Protein AF-0000000067140348 (afdb_homodimer)

pLDDT: mean 85.99, std 14.95, range [24.89, 98.19]

Solvent-accessible surface area (backbone atoms only — not comparable to full-atom values): 74665 Å² total; per-residue (Å²): 133,86,85,74,81,84,78,78,76,74,77,70,88,72,78,87,73,77,83,67,80,64,58,64,62,75,74,78,85,54,62,58,69,61,52,50,52,51,22,55,74,68,73,39,66,45,74,39,81,92,55,43,88,52,59,74,32,42,38,88,56,75,63,64,74,72,50,63,72,73,65,40,65,45,42,55,73,78,66,26,96,68,45,37,39,75,68,85,53,57,85,66,89,37,56,26,61,35,74,56,60,30,41,24,49,45,14,33,52,54,32,35,68,79,35,62,71,57,34,40,64,26,45,56,73,95,58,46,70,68,67,89,52,29,44,62,47,60,37,36,36,34,55,94,89,39,77,42,58,36,61,34,38,50,61,39,56,18,38,80,87,59,43,62,47,39,46,38,38,78,48,80,38,45,43,47,65,34,52,48,50,50,35,50,16,55,68,34,42,14,46,49,37,45,41,63,79,50,40,68,58,40,42,27,24,60,61,60,32,47,74,44,79,44,49,30,76,73,47,61,92,59,47,66,58,51,52,51,49,36,66,67,62,75,36,37,36,33,32,31,30,47,84,56,72,76,40,80,44,93,57,29,45,50,31,40,36,36,27,16,51,77,45,72,47,78,44,67,37,86,92,42,76,45,52,32,37,27,36,30,31,31,60,29,38,67,41,49,66,49,66,48,10,61,84,31,71,61,48,73,46,35,41,58,56,34,33,42,67,66,47,45,65,62,85,49,9,48,35,38,31,38,51,66,54,49,28,68,63,28,45,33,39,39,38,35,22,77,56,83,47,80,86,44,90,67,70,89,58,62,31,25,37,35,66,44,82,48,62,24,37,59,90,58,25,17,13,11,24,82,90,56,18,83,82,32,37,53,40,20,52,40,31,40,34,37,37,46,77,64,78,78,47,77,82,63,81,56,60,43,63,32,38,41,35,44,31,57,53,50,52,36,57,40,43,71,80,37,76,63,55,39,31,34,56,43,35,31,75,51,66,76,88,59,63,80,53,60,56,62,66,55,61,70,50,66,73,72,47,72,47,70,53,76,75,68,61,65,41,66,45,58,60,48,69,49,81,42,74,41,55,62,41,44,31,37,39,36,51,30,36,48,56,47,54,48,66,38,43,31,39,40,35,39,36,27,63,37,66,48,44,29,49,40,62,54,85,65,53,71,46,70,60,43,81,49,67,79,73,54,68,60,48,63,52,48,55,54,47,51,58,52,30,70,78,39,58,55,38,43,40,68,54,48,31,51,52,64,50,61,53,75,58,62,92,44,78,86,59,87,67,71,64,49,64,64,56,28,15,38,51,42,33,56,52,22,38,71,68,75,70,38,37,39,60,70,42,44,50,55,48,49,56,49,49,56,52,50,49,51,41,47,60,67,39,26,76,81,67,74,72,41,26,42,65,71,34,43,54,51,33,43,48,70,70,40,48,89,70,56,69,68,56,52,50,48,45,26,58,47,50,24,49,98,83,34,33,27,38,61,60,38,46,49,56,50,50,51,47,51,50,52,55,48,47,33,46,64,26,56,29,84,79,78,52,34,35,76,35,42,54,68,42,48,49,44,64,62,67,53,66,133,88,79,77,85,78,77,79,74,77,76,70,88,70,79,84,75,77,84,67,78,64,56,63,62,75,74,77,85,56,61,59,71,61,51,50,52,49,23,54,74,66,73,40,66,45,75,41,80,91,55,43,87,51,60,75,33,42,41,88,55,74,63,65,75,72,49,63,72,74,65,40,64,44,41,54,73,79,67,27,96,68,46,36,40,75,69,85,53,58,84,67,90,37,57,26,61,37,72,55,60,29,42,23,49,46,14,34,52,54,30,36,67,77,36,63,71,57,35,41,63,27,45,57,73,95,60,47,70,68,67,89,51,29,44,62,47,62,35,36,36,33,56,93,88,40,79,41,59,36,64,36,39,52,60,39,55,17,36,80,89,60,44,62,47,40,48,38,38,76,49,80,38,45,43,47,65,35,53,48,51,49,35,51,15,53,68,36,42,13,46,50,36,45,42,64,78,48,40,69,56,41,41,27,25,58,63,59,32,49,72,44,76,43,49,30,76,74,48,60,92,59,48,66,59,51,52,51,49,37,66,69,61,73,35,36,35,34,32,30,28,47,83,54,74,77,41,79,44,93,55,29,45,52,29,41,35,34,27,16,50,77,48,72,48,80,43,66,37,85,91,42,75,46,51,33,37,25,37,30,31,32,61,30,40,68,41,50,66,50,66,48,10,62,83,30,71,61,49,73,46,35,40,58,56,36,31,41,67,67,48,45,65,62,83,49,9,48,34,40,31,39,50,68,54,48,27,70,63,28,45,34,39,39,38,36,22,74,57,83,48,81,86,43,90,68,69,89,59,62,30,25,38,33,66,45,80,49,62,25,37,59,91,58,25,17,13,10,25,82,90,56,18,82,82,32,36,55,40,20,52,38,30,40,34,36,37,47,78,64,79,78,47,76,80,64,80,55,60,44,64,32,39,42,35,42,32,57,53,50,54,36,56,40,44,72,79,38,76,64,55,39,31,32,55,44,35,31,76,48,67,74,89,59,64,83,51,59,56,62,67,55,60,69,50,67,76,74,48,73,49,70,54,78,75,68,61,65,40,66,45,59,58,46,69,48,81,43,73,41,54,64,40,44,31,36,39,36,51,30,36,48,54,47,53,47,66,38,42,31,38,42,35,40,38,27,63,37,65,49,44,31,51,40,62,54,85,65,52,71,45,69,61,43,80,49,68,80,73,53,68,61,48,62,52,48,54,53,47,51,57,52,31,70,77,38,59,54,36,40,40,68,54,49,30,52,50,64,50,60,52,76,55,62,92,43,78,87,59,87,66,70,65,49,62,66,56,30,16,39,51,43,34,56,52,21,38,72,67,76,71,37,36,40,63,71,43,45,51,56,48,49,55,49,48,56,51,49,49,52,41,48,58,65,39,26,76,81,67,74,73,41,27,43,64,70,33,43,53,52,32,43,49,70,71,41,48,88,69,56,68,65,56,53,50,48,45,26,58,46,52,23,49,99,85,34,33,28,40,60,60,39,48,49,56,51,51,53,47,52,49,53,54,49,46,33,48,65,25,56,28,83,80,79,51,34,36,74,36,42,54,68,42,47,49,44,64,62,68,52,65

Radius of gyration: 46.27 Å; Cα contacts (8 Å, |Δi|>4): 2686; chains: 2; bounding box: 93×160×133 Å

Foldseek 3Di:
DDPDPDDDPPPDPDDDPDPPFLDFDAADADDQVVQLVVLLVVVAADADPLQHQDVQQAHDDDLVVVDAPPKDWDFLVVQDVAAWADAPLPPDQWKAFASAQQLLQLQLVSLQNLPVVLVCQFAVDPDTCPPSHRQKGWGWWDDFHDIGIFMHGRTAIAHPVSHGRGMATNDRRYCNVRVSLSSVSSQQGHSNLSNDDHNQVNNCGSQVFDKDKAFLLPGDPCVVVLVVLLVLLSKWKKFAFACDDFDQDPQQDTHGGMKGFDDKDWFAFPVGIFIKTKIFRSNQFTEGNDDQFLPHPRLVRFALLLSLLPHFNDGGRMTMDTSVVVSVGTGIMMITDNAPCSVPPPFQAKKKKFKDKDKAAAPAAAQADPVANPLSLLRHWKKKKFADQDPPPVPPLFWWKKKKKKFWRASDSSNVVGFAFFKWKFKFADDPVCNPPLAGDHSVVPVVGATPPNDIGTDRHRMDMDMDTHHGHMMMMGIHTNHGRDITMMMMMMMTNDMWMFIGPPPRDTGDMDIDGSPPVSRVVVVVLVVVCVVPQWAALVVVQVCVQPPCPVVVPPARDHADSVLSQLLQLLQVSRPPRTDGSVSVSVLVVLLVVLVVLLVVLPPVPPQWDALVSQQSSCVVSSDDDDSVVSQVLLVVANDPRSIHHSSSSSSVVSLVVSVVSSFSRADDPVPGGDDDPSSVCSNVPRD/DPPDDPPPPPPDPDDDPDPPFLDFDAADADDQVVVLVVLLVVVAADADPLQHPDVQQAHDDPLVVVDAPPKDWDFLVVQDVAAWADDVQPPDQWKAFASAQQLLQLQLVSLQNLPVVLVCQFAVDPDTCPPSHRQKGWGWWDDFHDIGIFMHGRTAIAHPVSHGRGMATNDRRYCNVRVSLSSVSSQQGHSNLSNDDHNQVNNCGSQVFDKDKAFLLPGDPCVVVLVVLLVLLSKWKKFAFACDDFDQDPQQDTHRGMKGFDDKDWFAFPVGIFIKTKIFRSNQFTEGNDDQFLPHPRLVRFALLLSLLPHFNDGGRMTMDTSVVVSVGTGIMMITDNAPCSVPPPFQAKKKKFKDKDKAAAPAAAQADPVANVLSLLRHWKKKKFADQDPPPVPPLFWWKKKKKKFWRASDSRNVVGFAFFKWKFKFADDVVCVPPLAGDHSVVPVVGATPPNDIGTDRHRMDMDMDTHHGHMMMMGMHTNHGRDITMMMMMMMTNDMWMFIGPPPRDTGDMDIDGSPPVSRVVVVVLVVVCVVPQWAALVVVQVCVQPPCPVVVPPARDHADSVLSQLLQLLQVSRPPRTDGSVSVSVLVVLLVVLVVLLVVLPPVPPQWDALVSQQSSCVVSSDDDDSVVSQVLLVVANDPNSIHHSSSSSSVVSLVVSVVSSFSRADDPVPGGDDDPSSVCSNVPRD

Sequence (1382 aa):
MPLLPCLKKEKSPGSLGKNIFQKHSPPVQQNYQALLEMCLKNKQLFTDESFPADISSIGTGAILKKLPRNVQWKRPHALHRTPVFYAANRKQLDLCQGLVGNCWFLAALQALTFHQDILAAVVPQNQSFERKYAGIFHFRFWHFGEWVDVVVDDRLPVNEAGELVFVSSVYKNVFWGALLEKAYAKLYGSYEDLQIGQVSEALVDFTGGVNIRIKLPAAPPDLWDILTRATYSRSLMCCQTQLGTTKVLKNGLVAGHAYTVTGIRKVTCQYGPENLVRLRNPWGKIEWNGDWSDSSYKWELLSPKEKILLRKKKEDGEFWMSLQDFKIHFVDVVICKLTPDLVSQEDGKKWMYSLKNGRWVKGSTAGGSLGFSKGMFWMNPQYWLNILASEDSRRNLGSCSVVISLMQKHSSKHRNRAPHLFIGFSLYKVARQQEEINQKLPPAFFTRHQPVNKRQVFLDEREVTCDFHLEPGVYVIVPSTLEPHQESEFILRVFSRKHVLREMGGNSSFILSKEIVDRYEGKIWEDFFTKHFEKNPEINAVQLQRILNNVSWRHFQSFRLSFSLDACQSILALLDLNASGTLSIQEFRVLWKRLLFYLEVFQKRDTSRSGKLDLVELRAAVQETGISLSNEVCNLMAIRYGDPDLKISFESFMCFMLRVEIMGEAFRNLTQDGKGIYLQESEWMMMTLYSMPLLPCLKKEKSPGSLGKNIFQKHSPPVQQNYQALLEMCLKNKQLFTDESFPADISSIGTGAILKKLPRNVQWKRPHALHRTPVFYAANRKQLDLCQGLVGNCWFLAALQALTFHQDILAAVVPQNQSFERKYAGIFHFRFWHFGEWVDVVVDDRLPVNEAGELVFVSSVYKNVFWGALLEKAYAKLYGSYEDLQIGQVSEALVDFTGGVNIRIKLPAAPPDLWDILTRATYSRSLMCCQTQLGTTKVLKNGLVAGHAYTVTGIRKVTCQYGPENLVRLRNPWGKIEWNGDWSDSSYKWELLSPKEKILLRKKKEDGEFWMSLQDFKIHFVDVVICKLTPDLVSQEDGKKWMYSLKNGRWVKGSTAGGSLGFSKGMFWMNPQYWLNILASEDSRRNLGSCSVVISLMQKHSSKHRNRAPHLFIGFSLYKVARQQEEINQKLPPAFFTRHQPVNKRQVFLDEREVTCDFHLEPGVYVIVPSTLEPHQESEFILRVFSRKHVLREMGGNSSFILSKEIVDRYEGKIWEDFFTKHFEKNPEINAVQLQRILNNVSWRHFQSFRLSFSLDACQSILALLDLNASGTLSIQEFRVLWKRLLFYLEVFQKRDTSRSGKLDLVELRAAVQETGISLSNEVCNLMAIRYGDPDLKISFESFMCFMLRVEIMGEAFRNLTQDGKGIYLQESEWMMMTLYS

Nearest PDB structures (foldseek):
  3bow-assembly1_A  TM=6.659E-01  e=1.169E-64  Rattus norvegicus
  6bjd-assembly1_A  TM=9.639E-01  e=6.932E-36  Homo sapiens
  6bjd-assembly3_C  TM=9.529E-01  e=1.539E-35  Homo sapiens
  1mdw-assembly1_A  TM=9.127E-01  e=1.913E-32  Rattus norvegicus
  1alv-assembly1_B  TM=9.022E-01  e=1.873E-11  Sus scrofa

Secondary structure (DSSP, 8-state):
-------------------------PPP---HHHHHHHHHHHT-----TTS-SSHHHH-SSTHHHHSPTT-EEE-HHHH-SS-BS--TT--S--EE--SS--HHHHHHHHHHTT-HHHHHHHS-SS--SSTT--SEEEEEEEETTEEEEEEEES-EEE-TTS-BSSSEESSTTB-HHHHHHHHHHHHHSSSGGGSS--HHHHHHHHH--EEEEEESTT--TTHHHHHHHHHHTT-EEEEEE-SSS--B-TTSPBTT-EEEEEEEEEEEETTEEEEEEEEE-TTS-----STTSTT-GGGGGS-HHHHHHH---S-SSEEEEEHHHHHHHEEEEEEEESSSTTSSS-TT--EEEEEEEEEE-TTTT----TTTSTT-GGGS--EEEEEPPPTT-SS--S-EEEEEEEEEPPSSSSGGGSPPPPEEEEEEEE-GGGTT--SPPPHHHHHH---SSSS---BSSSEEEEEEEE-SEEEEEEEEESSTT--EEEEEEEEESSEEEEESSS--PEEPEEEE----HHHHHHHHHHHHHHH-SEE-HHHHHHHHHHS--TT-TT------HHHHHHHHHHH-TT-SSSEEHHHHHHHHHHHHHHHHHHHHH-TT-SSSB-HHHHHHHHHHHT----HHHHHHHHHHHS-TTS-B-HHHHHHHHHHHHHHHHHHHHH-SSSSEEEEEHHHHHHHHH--/-------------------------PPP---HHHHHHHHHHHT-----TTS-SSHHHH-SSTHHHHSPTT-EEE-HHHH-SS-BS--TT--S--EE--SS--HHHHHHHHHHTT-HHHHHHHS-SS--SSTT--SEEEEEEEETTEEEEEEEES-EEE-TTS-BSSSEESSTTB-HHHHHHHHHHHHHSSSGGGSS--HHHHHHHHH--EEEEEESTT--TTHHHHHHHHHHTT-EEEEEEPSSS--B-TTS-BTT-EEEEEEEEEEEETTEEEEEEEEE-TTS-----STTSTT-GGGGGS-HHHHHHH---S-SSEEEEEHHHHHHHEEEEEEEESSGGGSSS-TT--EEEEEEEEEE-TTTT----TTTSTT-GGGS--EEEEEPPPTT-SS--S-EEEEEEEEEPPSSSSGGGSPPPPEEEEEEEE-GGGTT--SPPPHHHHHH---SSSS---BSSSEEEEEEEE-SEEEEEEEEESSTT--EEEEEEEEESSEEEEESSS--PEEPEEEE----HHHHHHHHHHHHHHH-SEE-HHHHHHHHHHS--TTSTT------HHHHHHHHHHH-TT-SSSEEHHHHHHHHHHHHHHHHHHHHH-TT-SSEE-HHHHHHHHHHHT----HHHHHHHHHHHS-TTS-EEHHHHHHHHHHHHHHHHHHHHH-SSSSEEEEEHHHHHHHHH--

InterPro domains:
  IPR000169 Cysteine peptidase, cysteine active site [PS00139] (97-108)
  IPR001300 Peptidase C2, calpain, catalytic domain [PF00648] (46-337)
  IPR001300 Peptidase C2, calpain, catalytic domain [PS50203] (45-339)
  IPR001300 Peptidase C2, calpain, catalytic domain [SM00230] (27-347)
  IPR001300 Peptidase C2, calpain, catalytic domain [cd00044] (35-337)
  IPR002048 EF-hand domain [PS50222] (563-598)
  IPR002048 EF-hand domain [PS50222] (600-628)
  IPR002048 EF-hand domain [SM00054] (567-595)
  IPR002048 EF-hand domain [SM00054] (597-625)
  IPR011992 EF-hand domain pair [SSF47473] (519-688)
  IPR018247 EF-Hand 1, calcium-binding site [PS00018] (576-588)
  IPR018247 EF-Hand 1, calcium-binding site [PS00018] (606-618)
  IPR022682 Peptidase C2, calpain, large subunit, domain III [PF01067] (357-495)
  IPR022683 Peptidase C2, calpain, domain III [SM00720] (350-503)
  IPR022684 Peptidase C2, calpain family [PR00704] (30-53)
  IPR022684 Peptidase C2, calpain family [PR00704] (73-95)
  IPR022684 Peptidase C2, calpain family [PR00704] (97-113)
  IPR022684 Peptidase C2, calpain family [PR00704] (133-158)
  IPR022684 Peptidase C2, calpain family [PR00704] (164-187)
  IPR022684 Peptidase C2, calpain family [PR00704] (189-216)

Structure (mmCIF, N/CA/C/O backbone):
data_AF-0000000067140348-model_v1
#
loop_
_entity.id
_entity.type
_entity.pdbx_description
1 polymer 'Calpain 14'
#
loop_
_atom_site.group_PDB
_atom_site.id
_atom_site.type_symbol
_atom_site.label_atom_id
_atom_site.label_alt_id
_atom_site.label_comp_id
_atom_site.label_asym_id
_atom_site.label_entity_id
_atom_site.label_seq_id
_atom_site.pdbx_PDB_ins_code
_atom_site.Cartn_x
_atom_site.Cartn_y
_atom_site.Cartn_z
_atom_site.occupancy
_atom_site.B_iso_or_equiv
_atom_site.auth_seq_id
_atom_site.auth_comp_id
_atom_site.auth_asym_id
_atom_site.auth_atom_id
_atom_site.pdbx_PDB_model_num
ATOM 1 N N . MET A 1 1 ? 10.102 -58.719 -93.062 1 25.94 1 MET A N 1
ATOM 2 C CA . MET A 1 1 ? 10.148 -59.938 -92.312 1 25.94 1 MET A CA 1
ATOM 3 C C . MET A 1 1 ? 9.719 -59.719 -90.875 1 25.94 1 MET A C 1
ATOM 5 O O . MET A 1 1 ? 10.258 -58.844 -90.188 1 25.94 1 MET A O 1
ATOM 9 N N . PRO A 1 2 ? 8.445 -60.062 -90.375 1 24.89 2 PRO A N 1
ATOM 10 C CA . PRO A 1 2 ? 7.508 -59.469 -89.438 1 24.89 2 PRO A CA 1
ATOM 11 C C . PRO A 1 2 ? 7.863 -59.781 -88 1 24.89 2 PRO A C 1
ATOM 13 O O . PRO A 1 2 ? 8.172 -60.906 -87.625 1 24.89 2 PRO A O 1
ATOM 16 N N . LEU A 1 3 ? 8.773 -58.844 -87.25 1 27.91 3 LEU A N 1
ATOM 17 C CA . LEU A 1 3 ? 9.336 -58.719 -85.875 1 27.91 3 LEU A CA 1
ATOM 18 C C . LEU A 1 3 ? 8.273 -58.969 -84.875 1 27.91 3 LEU A C 1
ATOM 20 O O . LEU A 1 3 ? 7.305 -58.219 -84.75 1 27.91 3 LEU A O 1
ATOM 24 N N . LEU A 1 4 ? 7.902 -60.281 -84.625 1 26.81 4 LEU A N 1
ATOM 25 C CA . LEU A 1 4 ? 6.805 -60.938 -83.938 1 26.81 4 LEU A CA 1
ATOM 26 C C . LEU A 1 4 ? 6.754 -60.5 -82.5 1 26.81 4 LEU A C 1
ATOM 28 O O . LEU A 1 4 ? 7.777 -60.5 -81.812 1 26.81 4 LEU A O 1
ATOM 32 N N . PRO A 1 5 ? 5.691 -59.781 -82 1 27.97 5 PRO A N 1
ATOM 33 C CA . PRO A 1 5 ? 5.43 -59 -80.75 1 27.97 5 PRO A CA 1
ATOM 34 C C . PRO A 1 5 ? 5.461 -59.844 -79.5 1 27.97 5 PRO A C 1
ATOM 36 O O . PRO A 1 5 ? 4.961 -60.969 -79.5 1 27.97 5 PRO A O 1
ATOM 39 N N . CYS A 1 6 ? 6.594 -59.906 -78.688 1 28.23 6 CYS A N 1
ATOM 40 C CA . CYS A 1 6 ? 6.949 -60.625 -77.438 1 28.23 6 CYS A CA 1
ATOM 41 C C . CYS A 1 6 ? 5.793 -60.656 -76.5 1 28.23 6 CYS A C 1
ATOM 43 O O . CYS A 1 6 ? 5.297 -59.594 -76.062 1 28.23 6 CYS A O 1
ATOM 45 N N . LEU A 1 7 ? 5.059 -61.656 -76.375 1 25.17 7 LEU A N 1
ATOM 46 C CA . LEU A 1 7 ? 3.82 -62.031 -75.688 1 25.17 7 LEU A CA 1
ATOM 47 C C . LEU A 1 7 ? 3.889 -61.75 -74.188 1 25.17 7 LEU A C 1
ATOM 49 O O . LEU A 1 7 ? 4.941 -61.906 -73.562 1 25.17 7 LEU A O 1
ATOM 53 N N . LYS A 1 8 ? 2.875 -61.062 -73.688 1 28.11 8 LYS A N 1
ATOM 54 C CA . LYS A 1 8 ? 2.234 -60.594 -72.5 1 28.11 8 LYS A CA 1
ATOM 55 C C . LYS A 1 8 ? 2.023 -61.719 -71.5 1 28.11 8 LYS A C 1
ATOM 57 O O . LYS A 1 8 ? 1.026 -62.438 -71.562 1 28.11 8 LYS A O 1
ATOM 62 N N . LYS A 1 9 ? 2.998 -62.656 -71.375 1 31.58 9 LYS A N 1
ATOM 63 C CA . LYS A 1 9 ? 2.551 -63.656 -70.375 1 31.58 9 LYS A CA 1
ATOM 64 C C . LYS A 1 9 ? 2.02 -63 -69.125 1 31.58 9 LYS A C 1
ATOM 66 O O . LYS A 1 9 ? 2.656 -62.094 -68.562 1 31.58 9 LYS A O 1
ATOM 71 N N . GLU A 1 10 ? 0.791 -63.094 -68.812 1 27.92 10 GLU A N 1
ATOM 72 C CA . GLU A 1 10 ? -0.116 -62.688 -67.75 1 27.92 10 GLU A CA 1
ATOM 73 C C . GLU A 1 10 ? 0.35 -63.219 -66.375 1 27.92 10 GLU A C 1
ATOM 75 O O . GLU A 1 10 ? 0.501 -64.438 -66.25 1 27.92 10 GLU A O 1
ATOM 80 N N . LYS A 1 11 ? 1.282 -62.625 -65.625 1 28.2 11 LYS A N 1
ATOM 81 C CA . LYS A 1 11 ? 1.887 -63.094 -64.438 1 28.2 11 LYS A CA 1
ATOM 82 C C . LYS A 1 11 ? 0.828 -63.625 -63.469 1 28.2 11 LYS A C 1
ATOM 84 O O . LYS A 1 11 ? -0.273 -63.094 -63.375 1 28.2 11 LYS A O 1
ATOM 89 N N . SER A 1 12 ? 0.719 -64.938 -63.281 1 28.41 12 SER A N 1
ATOM 90 C CA . SER A 1 12 ? -0.136 -65.625 -62.344 1 28.41 12 SER A CA 1
ATOM 91 C C . SER A 1 12 ? -0.205 -64.875 -61 1 28.41 12 SER A C 1
ATOM 93 O O . SER A 1 12 ? 0.75 -64.25 -60.625 1 28.41 12 SER A O 1
ATOM 95 N N . PRO A 1 13 ? -1.405 -64.688 -60.406 1 30.11 13 PRO A N 1
ATOM 96 C CA . PRO A 1 13 ? -1.658 -63.812 -59.281 1 30.11 13 PRO A CA 1
ATOM 97 C C . PRO A 1 13 ? -0.792 -64.188 -58.062 1 30.11 13 PRO A C 1
ATOM 99 O O . PRO A 1 13 ? -0.712 -65.312 -57.656 1 30.11 13 PRO A O 1
ATOM 102 N N . GLY A 1 14 ? 0.452 -63.719 -57.844 1 26.2 14 GLY A N 1
ATOM 103 C CA . GLY A 1 14 ? 1.538 -63.969 -56.938 1 26.2 14 GLY A CA 1
ATOM 104 C C . GLY A 1 14 ? 1.06 -64.312 -55.531 1 26.2 14 GLY A C 1
ATOM 105 O O . GLY A 1 14 ? -0.088 -64 -55.188 1 26.2 14 GLY A O 1
ATOM 106 N N . SER A 1 15 ? 1.829 -65.125 -54.781 1 28.7 15 SER A N 1
ATOM 107 C CA . SER A 1 15 ? 1.7 -65.75 -53.469 1 28.7 15 SER A CA 1
ATOM 108 C C . SER A 1 15 ? 1.115 -64.812 -52.438 1 28.7 15 SER A C 1
ATOM 110 O O . SER A 1 15 ? 1.296 -63.594 -52.531 1 28.7 15 SER A O 1
ATOM 112 N N . LEU A 1 16 ? 0.128 -65.25 -51.625 1 32.75 16 LEU A N 1
ATOM 113 C CA . LEU A 1 16 ? -0.583 -64.688 -50.469 1 32.75 16 LEU A CA 1
ATOM 114 C C . LEU A 1 16 ? 0.371 -63.906 -49.562 1 32.75 16 LEU A C 1
ATOM 116 O O . LEU A 1 16 ? 1.391 -64.438 -49.125 1 32.75 16 LEU A O 1
ATOM 120 N N . GLY A 1 17 ? 0.625 -62.688 -49.688 1 31.5 17 GLY A N 1
ATOM 121 C CA . GLY A 1 17 ? 1.444 -61.719 -49 1 31.5 17 GLY A CA 1
ATOM 122 C C . GLY A 1 17 ? 1.536 -61.938 -47.531 1 31.5 17 GLY A C 1
ATOM 123 O O . GLY A 1 17 ? 0.519 -62.156 -46.844 1 31.5 17 GLY A O 1
ATOM 124 N N . LYS A 1 18 ? 2.613 -62.531 -46.969 1 39.62 18 LYS A N 1
ATOM 125 C CA . LYS A 1 18 ? 3.053 -62.719 -45.594 1 39.62 18 LYS A CA 1
ATOM 126 C C . LYS A 1 18 ? 2.619 -61.531 -44.75 1 39.62 18 LYS A C 1
ATOM 128 O O . LYS A 1 18 ? 2.914 -60.375 -45.062 1 39.62 18 LYS A O 1
ATOM 133 N N . ASN A 1 19 ? 1.483 -61.5 -44.094 1 41.62 19 ASN A N 1
ATOM 134 C CA . ASN A 1 19 ? 0.934 -60.594 -43.094 1 41.62 19 ASN A CA 1
ATOM 135 C C . ASN A 1 19 ? 2.012 -60.094 -42.125 1 41.62 19 ASN A C 1
ATOM 137 O O . ASN A 1 19 ? 2.422 -60.844 -41.219 1 41.62 19 ASN A O 1
ATOM 141 N N . ILE A 1 20 ? 3.051 -59.406 -42.531 1 48.69 20 ILE A N 1
ATOM 142 C CA . ILE A 1 20 ? 4.156 -58.875 -41.75 1 48.69 20 ILE A CA 1
ATOM 143 C C . ILE A 1 20 ? 3.613 -58.031 -40.625 1 48.69 20 ILE A C 1
ATOM 145 O O . ILE A 1 20 ? 2.838 -57.094 -40.844 1 48.69 20 ILE A O 1
ATOM 149 N N . PHE A 1 21 ? 3.666 -58.594 -39.438 1 60.53 21 PHE A N 1
ATOM 150 C CA . PHE A 1 21 ? 3.383 -57.844 -38.188 1 60.53 21 PHE A CA 1
ATOM 151 C C . PHE A 1 21 ? 3.977 -56.438 -38.25 1 60.53 21 PHE A C 1
ATOM 153 O O . PHE A 1 21 ? 5.172 -56.281 -38.531 1 60.53 21 PHE A O 1
ATOM 160 N N . GLN A 1 22 ? 3.096 -55.438 -38.438 1 61.47 22 GLN A N 1
ATOM 161 C CA . GLN A 1 22 ? 3.574 -54.062 -38.438 1 61.47 22 GLN A CA 1
ATOM 162 C C . GLN A 1 22 ? 4.141 -53.688 -37.062 1 61.47 22 GLN A C 1
ATOM 164 O O . GLN A 1 22 ? 3.391 -53.562 -36.094 1 61.47 22 GLN A O 1
ATOM 169 N N . LYS A 1 23 ? 5.422 -53.688 -37 1 70.56 23 LYS A N 1
ATOM 170 C CA . LYS A 1 23 ? 6.109 -53.375 -35.75 1 70.56 23 LYS A CA 1
ATOM 171 C C . LYS A 1 23 ? 6.113 -51.875 -35.5 1 70.56 23 LYS A C 1
ATOM 173 O O . LYS A 1 23 ? 6.082 -51.062 -36.438 1 70.56 23 LYS A O 1
ATOM 178 N N . HIS A 1 24 ? 6.059 -51.531 -34.219 1 74.69 24 HIS A N 1
ATOM 179 C CA . HIS A 1 24 ? 6.219 -50.156 -33.781 1 74.69 24 HIS A CA 1
ATOM 180 C C . HIS A 1 24 ? 7.539 -49.562 -34.25 1 74.69 24 HIS A C 1
ATOM 182 O O . HIS A 1 24 ? 8.57 -50.25 -34.25 1 74.69 24 HIS A O 1
ATOM 188 N N . SER A 1 25 ? 7.449 -48.438 -34.969 1 69.88 25 SER A N 1
ATOM 189 C CA . SER A 1 25 ? 8.648 -47.75 -35.438 1 69.88 25 SER A CA 1
ATOM 190 C C . SER A 1 25 ? 9.336 -46.969 -34.344 1 69.88 25 SER A C 1
ATOM 192 O O . SER A 1 25 ? 8.781 -46 -33.844 1 69.88 25 SER A O 1
ATOM 194 N N . PRO A 1 26 ? 10.508 -47.5 -33.906 1 76.38 26 PRO A N 1
ATOM 195 C CA . PRO A 1 26 ? 11.188 -46.75 -32.844 1 76.38 26 PRO A CA 1
ATOM 196 C C . PRO A 1 26 ? 11.641 -45.344 -33.312 1 76.38 26 PRO A C 1
ATOM 198 O O . PRO A 1 26 ? 11.883 -45.156 -34.5 1 76.38 26 PRO A O 1
ATOM 201 N N . PRO A 1 27 ? 11.656 -44.469 -32.375 1 77.69 27 PRO A N 1
ATOM 202 C CA . PRO A 1 27 ? 12.102 -43.125 -32.75 1 77.69 27 PRO A CA 1
ATOM 203 C C . PRO A 1 27 ? 13.57 -43.094 -33.188 1 77.69 27 PRO A C 1
ATOM 205 O O . PRO A 1 27 ? 14.352 -43.969 -32.812 1 77.69 27 PRO A O 1
ATOM 208 N N . VAL A 1 28 ? 13.852 -42.156 -34.062 1 77.38 28 VAL A N 1
ATOM 209 C CA . VAL A 1 28 ? 15.219 -41.969 -34.531 1 77.38 28 VAL A CA 1
ATOM 210 C C . VAL A 1 28 ? 16.125 -41.594 -33.375 1 77.38 28 VAL A C 1
ATOM 212 O O . VAL A 1 28 ? 15.812 -40.688 -32.594 1 77.38 28 VAL A O 1
ATOM 215 N N . GLN A 1 29 ? 17.156 -42.375 -33.219 1 82.69 29 GLN A N 1
ATOM 216 C CA . GLN A 1 29 ? 18.078 -42.094 -32.125 1 82.69 29 GLN A CA 1
ATOM 217 C C . GLN A 1 29 ? 19.219 -41.188 -32.562 1 82.69 29 GLN A C 1
ATOM 219 O O . GLN A 1 29 ? 19.969 -41.5 -33.469 1 82.69 29 GLN A O 1
ATOM 224 N N . GLN A 1 30 ? 19.156 -39.969 -32.094 1 90.62 30 GLN A N 1
ATOM 225 C CA . GLN A 1 30 ? 20.203 -38.969 -32.281 1 90.62 30 GLN A CA 1
ATOM 226 C C . GLN A 1 30 ? 20.891 -38.625 -30.969 1 90.62 30 GLN A C 1
ATOM 228 O O . GLN A 1 30 ? 20.219 -38.375 -29.953 1 90.62 30 GLN A O 1
ATOM 233 N N . ASN A 1 31 ? 22.219 -38.75 -31 1 93.44 31 ASN A N 1
ATOM 234 C CA . ASN A 1 31 ? 22.969 -38.406 -29.812 1 93.44 31 ASN A CA 1
ATOM 235 C C . ASN A 1 31 ? 23.219 -36.906 -29.734 1 93.44 31 ASN A C 1
ATOM 237 O O . ASN A 1 31 ? 24.109 -36.375 -30.406 1 93.44 31 ASN A O 1
ATOM 241 N N . TYR A 1 32 ? 22.594 -36.25 -28.891 1 95.44 32 TYR A N 1
ATOM 242 C CA . TYR A 1 32 ? 22.625 -34.812 -28.766 1 95.44 32 TYR A CA 1
ATOM 243 C C . TYR A 1 32 ? 24.047 -34.312 -28.531 1 95.44 32 TYR A C 1
ATOM 245 O O . TYR A 1 32 ? 24.516 -33.375 -29.219 1 95.44 32 TYR A O 1
ATOM 253 N N . GLN A 1 33 ? 24.734 -34.906 -27.531 1 94.19 33 GLN A N 1
ATOM 254 C CA . GLN A 1 33 ? 26.062 -34.438 -27.156 1 94.19 33 GLN A CA 1
ATOM 255 C C . GLN A 1 33 ? 27.047 -34.562 -28.312 1 94.19 33 GLN A C 1
ATOM 257 O O . GLN A 1 33 ? 27.844 -33.656 -28.562 1 94.19 33 GLN A O 1
ATOM 262 N N . ALA A 1 34 ? 26.953 -35.594 -28.969 1 95.38 34 ALA A N 1
ATOM 263 C CA . ALA A 1 34 ? 27.828 -35.812 -30.109 1 95.38 34 ALA A CA 1
ATOM 264 C C . ALA A 1 34 ? 27.547 -34.812 -31.234 1 95.38 34 ALA A C 1
ATOM 266 O O . ALA A 1 34 ? 28.469 -34.281 -31.844 1 95.38 34 ALA A O 1
ATOM 267 N N . LEU A 1 35 ? 26.328 -34.688 -31.484 1 96.06 35 LEU A N 1
ATOM 268 C CA . LEU A 1 35 ? 25.938 -33.781 -32.562 1 96.06 35 LEU A CA 1
ATOM 269 C C . LEU A 1 35 ? 26.312 -32.344 -32.188 1 96.06 35 LEU A C 1
ATOM 271 O O . LEU A 1 35 ? 26.75 -31.578 -33.062 1 96.06 35 LEU A O 1
ATOM 275 N N . LEU A 1 36 ? 26.094 -31.938 -30.984 1 95.88 36 LEU A N 1
ATOM 276 C CA . LEU A 1 36 ? 26.453 -30.594 -30.531 1 95.88 36 LEU A CA 1
ATOM 277 C C . LEU A 1 36 ? 27.938 -30.328 -30.703 1 95.88 36 LEU A C 1
ATOM 279 O O . LEU A 1 36 ? 28.328 -29.297 -31.25 1 95.88 36 LEU A O 1
ATOM 283 N N . GLU A 1 37 ? 28.719 -31.266 -30.25 1 95.5 37 GLU A N 1
ATOM 284 C CA . GLU A 1 37 ? 30.172 -31.109 -30.359 1 95.5 37 GLU A CA 1
ATOM 285 C C . GLU A 1 37 ? 30.609 -31.031 -31.812 1 95.5 37 GLU A C 1
ATOM 287 O O . GLU A 1 37 ? 31.5 -30.25 -32.156 1 95.5 37 GLU A O 1
ATOM 292 N N . MET A 1 38 ? 30.094 -31.844 -32.562 1 96.88 38 MET A N 1
ATOM 293 C CA . MET A 1 38 ? 30.406 -31.844 -34 1 96.88 38 MET A CA 1
ATOM 294 C C . MET A 1 38 ? 30.062 -30.5 -34.625 1 96.88 38 MET A C 1
ATOM 296 O O . MET A 1 38 ? 30.859 -29.953 -35.406 1 96.88 38 MET A O 1
ATOM 300 N N . CYS A 1 39 ? 28.875 -30 -34.344 1 96.81 39 CYS A N 1
ATOM 301 C CA . CYS A 1 39 ? 28.453 -28.734 -34.906 1 96.81 39 CYS A CA 1
ATOM 302 C C . CYS A 1 39 ? 29.344 -27.594 -34.406 1 96.81 39 CYS A C 1
ATOM 304 O O . CYS A 1 39 ? 29.672 -26.703 -35.188 1 96.81 39 CYS A O 1
ATOM 306 N N . LEU A 1 40 ? 29.719 -27.625 -33.156 1 95.88 40 LEU A N 1
ATOM 307 C CA . LEU A 1 40 ? 30.578 -26.594 -32.594 1 95.88 40 LEU A CA 1
ATOM 308 C C . LEU A 1 40 ? 31.969 -26.641 -33.219 1 95.88 40 LEU A C 1
ATOM 310 O O . LEU A 1 40 ? 32.531 -25.594 -33.562 1 95.88 40 LEU A O 1
ATOM 314 N N . LYS A 1 41 ? 32.469 -27.781 -33.344 1 96 41 LYS A N 1
ATOM 315 C CA . LYS A 1 41 ? 33.781 -27.953 -33.969 1 96 41 LYS A CA 1
ATOM 316 C C . LYS A 1 41 ? 33.781 -27.469 -35.406 1 96 41 LYS A C 1
ATOM 318 O O . LYS A 1 41 ? 34.719 -26.812 -35.844 1 96 41 LYS A O 1
ATOM 323 N N . ASN A 1 42 ? 32.781 -27.766 -36.156 1 96.31 42 ASN A N 1
ATOM 324 C CA . ASN A 1 42 ? 32.656 -27.422 -37.562 1 96.31 42 ASN A CA 1
ATOM 325 C C . ASN A 1 42 ? 32.125 -26 -37.75 1 96.31 42 ASN A C 1
ATOM 327 O O . ASN A 1 42 ? 32.031 -25.516 -38.875 1 96.31 42 ASN A O 1
ATOM 331 N N . LYS A 1 43 ? 31.688 -25.312 -36.719 1 94.38 43 LYS A N 1
ATOM 332 C CA . LYS A 1 43 ? 31.125 -23.953 -36.75 1 94.38 43 LYS A CA 1
ATOM 333 C C . LYS A 1 43 ? 29.922 -23.875 -37.688 1 94.38 43 LYS A C 1
ATOM 335 O O . LYS A 1 43 ? 29.859 -22.984 -38.531 1 94.38 43 LYS A O 1
ATOM 340 N N . GLN A 1 44 ? 29.172 -24.906 -37.625 1 95.44 44 GLN A N 1
ATOM 341 C CA . GLN A 1 44 ? 27.938 -24.984 -38.438 1 95.44 44 GLN A CA 1
ATOM 342 C C . GLN A 1 44 ? 26.734 -25.219 -37.531 1 95.44 44 GLN A C 1
ATOM 344 O O . GLN A 1 44 ? 26.812 -25.953 -36.562 1 95.44 44 GLN A O 1
ATOM 349 N N . LEU A 1 45 ? 25.641 -24.625 -37.969 1 97.31 45 LEU A N 1
ATOM 350 C CA . LEU A 1 45 ? 24.406 -24.828 -37.219 1 97.31 45 LEU A CA 1
ATOM 351 C C . LEU A 1 45 ? 23.75 -26.156 -37.594 1 97.31 45 LEU A C 1
ATOM 353 O O . LEU A 1 45 ? 23.797 -26.562 -38.75 1 97.31 45 LEU A O 1
ATOM 357 N N . PHE A 1 46 ? 23.188 -26.75 -36.688 1 97.81 46 PHE A N 1
ATOM 358 C CA . PHE A 1 46 ? 22.594 -28.062 -36.844 1 97.81 46 PHE A CA 1
ATOM 359 C C . PHE A 1 46 ? 21.344 -27.984 -37.719 1 97.81 46 PHE A C 1
ATOM 361 O O . PHE A 1 46 ? 20.547 -27.062 -37.594 1 97.81 46 PHE A O 1
ATOM 368 N N . THR A 1 47 ? 21.203 -28.859 -38.625 1 96.88 47 THR A N 1
ATOM 369 C CA . THR A 1 47 ? 20.016 -29.062 -39.406 1 96.88 47 THR A CA 1
ATOM 370 C C . THR A 1 47 ? 19.484 -30.5 -39.25 1 96.88 47 THR A C 1
ATOM 372 O O . THR A 1 47 ? 20.203 -31.453 -39.5 1 96.88 47 THR A O 1
ATOM 375 N N . ASP A 1 48 ? 18.25 -30.641 -38.844 1 96.69 48 ASP A N 1
ATOM 376 C CA . ASP A 1 48 ? 17.672 -31.953 -38.562 1 96.69 48 ASP A CA 1
ATOM 377 C C . ASP A 1 48 ? 17.125 -32.594 -39.844 1 96.69 48 ASP A C 1
ATOM 379 O O . ASP A 1 48 ? 16.031 -32.281 -40.281 1 96.69 48 ASP A O 1
ATOM 383 N N . GLU A 1 49 ? 17.75 -33.562 -40.281 1 94.19 49 GLU A N 1
ATOM 384 C CA . GLU A 1 49 ? 17.344 -34.25 -41.5 1 94.19 49 GLU A CA 1
ATOM 385 C C . GLU A 1 49 ? 16.172 -35.188 -41.25 1 94.19 49 GLU A C 1
ATOM 387 O O . GLU A 1 49 ? 15.43 -35.531 -42.188 1 94.19 49 GLU A O 1
ATOM 392 N N . SER A 1 50 ? 16.031 -35.562 -40.031 1 94.31 50 SER A N 1
ATOM 393 C CA . SER A 1 50 ? 14.953 -36.5 -39.688 1 94.31 50 SER A CA 1
ATOM 394 C C . SER A 1 50 ? 13.625 -35.75 -39.5 1 94.31 50 SER A C 1
ATOM 396 O O . SER A 1 50 ? 12.57 -36.406 -39.5 1 94.31 50 SER A O 1
ATOM 398 N N . PHE A 1 51 ? 13.641 -34.5 -39.438 1 96.75 51 PHE A N 1
ATOM 399 C CA . PHE A 1 51 ? 12.477 -33.625 -39.344 1 96.75 51 PHE A CA 1
ATOM 400 C C . PHE A 1 51 ? 12.727 -32.312 -40.062 1 96.75 51 PHE A C 1
ATOM 402 O O . PHE A 1 51 ? 12.898 -31.266 -39.438 1 96.75 51 PHE A O 1
ATOM 409 N N . PRO A 1 52 ? 12.664 -32.406 -41.312 1 96.44 52 PRO A N 1
ATOM 410 C CA . PRO A 1 52 ? 13.086 -31.266 -42.125 1 96.44 52 PRO A CA 1
ATOM 411 C C . PRO A 1 52 ? 12.188 -30.047 -41.969 1 96.44 52 PRO A C 1
ATOM 413 O O . PRO A 1 52 ? 10.977 -30.188 -41.719 1 96.44 52 PRO A O 1
ATOM 416 N N . ALA A 1 53 ? 12.766 -28.875 -42.094 1 96.44 53 ALA A N 1
ATOM 417 C CA . ALA A 1 53 ? 12.047 -27.609 -41.969 1 96.44 53 ALA A CA 1
ATOM 418 C C . ALA A 1 53 ? 11.258 -27.297 -43.25 1 96.44 53 ALA A C 1
ATOM 420 O O . ALA A 1 53 ? 11.516 -26.281 -43.906 1 96.44 53 ALA A O 1
ATOM 421 N N . ASP A 1 54 ? 10.352 -28.094 -43.531 1 94.19 54 ASP A N 1
ATOM 422 C CA . ASP A 1 54 ? 9.492 -27.875 -44.688 1 94.19 54 ASP A CA 1
ATOM 423 C C . ASP A 1 54 ? 8.086 -28.422 -44.438 1 94.19 54 ASP A C 1
ATOM 425 O O . ASP A 1 54 ? 7.738 -28.75 -43.312 1 94.19 54 ASP A O 1
ATOM 429 N N . ILE A 1 55 ? 7.258 -28.578 -45.406 1 94 55 ILE A N 1
ATOM 430 C CA . ILE A 1 55 ? 5.832 -28.859 -45.312 1 94 55 ILE A CA 1
ATOM 431 C C . ILE A 1 55 ? 5.629 -30.312 -44.844 1 94 55 ILE A C 1
ATOM 433 O O . ILE A 1 55 ? 4.617 -30.625 -44.219 1 94 55 ILE A O 1
ATOM 437 N N . SER A 1 56 ? 6.566 -31.141 -45.125 1 93.81 56 SER A N 1
ATOM 438 C CA . SER A 1 56 ? 6.449 -32.531 -44.719 1 93.81 56 SER A CA 1
ATOM 439 C C . SER A 1 56 ? 6.426 -32.688 -43.219 1 93.81 56 SER A C 1
ATOM 441 O O . SER A 1 56 ? 5.809 -33.625 -42.688 1 93.81 56 SER A O 1
ATOM 443 N N . SER A 1 57 ? 7.105 -31.844 -42.531 1 96.38 57 SER A N 1
ATOM 444 C CA . SER A 1 57 ? 7.141 -31.875 -41.094 1 96.38 57 SER A CA 1
ATOM 445 C C . SER A 1 57 ? 5.887 -31.25 -40.5 1 96.38 57 SER A C 1
ATOM 447 O O . SER A 1 57 ? 5.566 -31.469 -39.312 1 96.38 57 SER A O 1
ATOM 449 N N . ILE A 1 58 ? 5.207 -30.438 -41.25 1 95.75 58 ILE A N 1
ATOM 450 C CA . ILE A 1 58 ? 3.957 -29.828 -40.812 1 95.75 58 ILE A CA 1
ATOM 451 C C . ILE A 1 58 ? 2.814 -30.828 -40.969 1 95.75 58 ILE A C 1
ATOM 453 O O . ILE A 1 58 ? 2.057 -31.078 -40.031 1 95.75 58 ILE A O 1
ATOM 457 N N . GLY A 1 59 ? 2.652 -31.359 -42.062 1 93.25 59 GLY A N 1
ATOM 458 C CA . GLY A 1 59 ? 1.631 -32.344 -42.344 1 93.25 59 GLY A CA 1
ATOM 459 C C . GLY A 1 59 ? 1.296 -32.5 -43.812 1 93.25 59 GLY A C 1
ATOM 460 O O . GLY A 1 59 ? 1.88 -31.812 -44.656 1 93.25 59 GLY A O 1
ATOM 461 N N . THR A 1 60 ? 0.45 -33.406 -44.125 1 89.56 60 THR A N 1
ATOM 462 C CA . THR A 1 60 ? 0.023 -33.625 -45.5 1 89.56 60 THR A CA 1
ATOM 463 C C . THR A 1 60 ? -1.494 -33.531 -45.625 1 89.56 60 THR A C 1
ATOM 465 O O . THR A 1 60 ? -2.049 -33.688 -46.719 1 89.56 60 THR A O 1
ATOM 468 N N . GLY A 1 61 ? -2.066 -33.219 -44.625 1 87.94 61 GLY A N 1
ATOM 469 C CA . GLY A 1 61 ? -3.52 -33.281 -44.625 1 87.94 61 GLY A CA 1
ATOM 470 C C . GLY A 1 61 ? -4.164 -31.906 -44.531 1 87.94 61 GLY A C 1
ATOM 471 O O . GLY A 1 61 ? -3.73 -30.969 -45.219 1 87.94 61 GLY A O 1
ATOM 472 N N . ALA A 1 62 ? -5.227 -31.781 -43.844 1 87.25 62 ALA A N 1
ATOM 473 C CA . ALA A 1 62 ? -6.125 -30.625 -43.812 1 87.25 62 ALA A CA 1
ATOM 474 C C . ALA A 1 62 ? -5.434 -29.406 -43.219 1 87.25 62 ALA A C 1
ATOM 476 O O . ALA A 1 62 ? -5.816 -28.266 -43.469 1 87.25 62 ALA A O 1
ATOM 477 N N . ILE A 1 63 ? -4.398 -29.625 -42.438 1 91.06 63 ILE A N 1
ATOM 478 C CA . ILE A 1 63 ? -3.727 -28.531 -41.75 1 91.06 63 ILE A CA 1
ATOM 479 C C . ILE A 1 63 ? -3.092 -27.594 -42.781 1 91.06 63 ILE A C 1
ATOM 481 O O . ILE A 1 63 ? -2.945 -26.391 -42.531 1 91.06 63 ILE A O 1
ATOM 485 N N . LEU A 1 64 ? -2.721 -28.109 -43.906 1 91 64 LEU A N 1
ATOM 486 C CA . LEU A 1 64 ? -2.061 -27.328 -44.938 1 91 64 LEU A CA 1
ATOM 487 C C . LEU A 1 64 ? -2.992 -26.25 -45.5 1 91 64 LEU A C 1
ATOM 489 O O . LEU A 1 64 ? -2.535 -25.188 -45.938 1 91 64 LEU A O 1
ATOM 493 N N . LYS A 1 65 ? -4.262 -26.5 -45.406 1 90.56 65 LYS A N 1
ATOM 494 C CA . LYS A 1 65 ? -5.246 -25.531 -45.906 1 90.56 65 LYS A CA 1
ATOM 495 C C . LYS A 1 65 ? -5.387 -24.359 -44.938 1 90.56 65 LYS A C 1
ATOM 497 O O . LYS A 1 65 ? -5.777 -23.266 -45.312 1 90.56 65 LYS A O 1
ATOM 502 N N . LYS A 1 66 ? -5.047 -24.578 -43.75 1 90.81 66 LYS A N 1
ATOM 503 C CA . LYS A 1 66 ? -5.215 -23.562 -42.719 1 90.81 66 LYS A CA 1
ATOM 504 C C . LYS A 1 66 ? -3.938 -22.734 -42.531 1 90.81 66 LYS A C 1
ATOM 506 O O . LYS A 1 66 ? -3.943 -21.703 -41.844 1 90.81 66 LYS A O 1
ATOM 511 N N . LEU A 1 67 ? -2.896 -23.172 -43.156 1 92.56 67 LEU A N 1
ATOM 512 C CA . LEU A 1 67 ? -1.605 -22.5 -43 1 92.56 67 LEU A CA 1
ATOM 513 C C . LEU A 1 67 ? -1.617 -21.125 -43.656 1 92.56 67 LEU A C 1
ATOM 515 O O . LEU A 1 67 ? -2.221 -20.922 -44.688 1 92.56 67 LEU A O 1
ATOM 519 N N . PRO A 1 68 ? -0.973 -20.234 -42.969 1 91.69 68 PRO A N 1
ATOM 520 C CA . PRO A 1 68 ? -0.798 -18.938 -43.625 1 91.69 68 PRO A CA 1
ATOM 521 C C . PRO A 1 68 ? 0.03 -19.031 -44.906 1 91.69 68 PRO A C 1
ATOM 523 O O . PRO A 1 68 ? 0.752 -20.016 -45.125 1 91.69 68 PRO A O 1
ATOM 526 N N . ARG A 1 69 ? -0.121 -17.953 -45.688 1 88.31 69 ARG A N 1
ATOM 527 C CA . ARG A 1 69 ? 0.617 -17.922 -46.938 1 88.31 69 ARG A CA 1
ATOM 528 C C . ARG A 1 69 ? 2.113 -17.766 -46.688 1 88.31 69 ARG A C 1
ATOM 530 O O . ARG A 1 69 ? 2.52 -17.031 -45.781 1 88.31 69 ARG A O 1
ATOM 537 N N . ASN A 1 70 ? 2.934 -18.484 -47.406 1 89.56 70 ASN A N 1
ATOM 538 C CA . ASN A 1 70 ? 4.387 -18.344 -47.406 1 89.56 70 ASN A CA 1
ATOM 539 C C . ASN A 1 70 ? 4.992 -18.609 -46.031 1 89.56 70 ASN A C 1
ATOM 541 O O . ASN A 1 70 ? 5.73 -17.781 -45.5 1 89.56 70 ASN A O 1
ATOM 545 N N . VAL A 1 71 ? 4.672 -19.734 -45.406 1 94.19 71 VAL A N 1
ATOM 546 C CA . VAL A 1 71 ? 5.273 -20.141 -44.125 1 94.19 71 VAL A CA 1
ATOM 547 C C . VAL A 1 71 ? 6.777 -20.328 -44.312 1 94.19 71 VAL A C 1
ATOM 549 O O . VAL A 1 71 ? 7.219 -20.984 -45.25 1 94.19 71 VAL A O 1
ATOM 552 N N . GLN A 1 72 ? 7.508 -19.625 -43.5 1 95.94 72 GLN A N 1
ATOM 553 C CA . GLN A 1 72 ? 8.961 -19.75 -43.5 1 95.94 72 GLN A CA 1
ATOM 554 C C . GLN A 1 72 ? 9.461 -20.375 -42.219 1 95.94 72 GLN A C 1
ATOM 556 O O . GLN A 1 72 ? 8.727 -20.438 -41.219 1 95.94 72 GLN A O 1
ATOM 561 N N . TRP A 1 73 ? 10.594 -20.969 -42.281 1 97.44 73 TRP A N 1
ATOM 562 C CA . TRP A 1 73 ? 11.234 -21.531 -41.094 1 97.44 73 TRP A CA 1
ATOM 563 C C . TRP A 1 73 ? 12.414 -20.656 -40.656 1 97.44 73 TRP A C 1
ATOM 565 O O . TRP A 1 73 ? 13.367 -20.469 -41.406 1 97.44 73 TRP A O 1
ATOM 575 N N . LYS A 1 74 ? 12.32 -20.141 -39.469 1 97.5 74 LYS A N 1
ATOM 576 C CA . LYS A 1 74 ? 13.344 -19.219 -39 1 97.5 74 LYS A CA 1
ATOM 577 C C . LYS A 1 74 ? 13.867 -19.625 -37.625 1 97.5 74 LYS A C 1
ATOM 579 O O . LYS A 1 74 ? 13.156 -20.281 -36.844 1 97.5 74 LYS A O 1
ATOM 584 N N . ARG A 1 75 ? 15.094 -19.312 -37.375 1 97.56 75 ARG A N 1
ATOM 585 C CA . ARG A 1 75 ? 15.703 -19.547 -36.062 1 97.56 75 ARG A CA 1
ATOM 586 C C . ARG A 1 75 ? 15.375 -18.406 -35.125 1 97.56 75 ARG A C 1
ATOM 588 O O . ARG A 1 75 ? 15.117 -17.281 -35.531 1 97.56 75 ARG A O 1
ATOM 595 N N . PRO A 1 76 ? 15.375 -18.625 -33.781 1 96.56 76 PRO A N 1
ATOM 596 C CA . PRO A 1 76 ? 14.992 -17.625 -32.781 1 96.56 76 PRO A CA 1
ATOM 597 C C . PRO A 1 76 ? 15.781 -16.328 -32.906 1 96.56 76 PRO A C 1
ATOM 599 O O . PRO A 1 76 ? 15.242 -15.242 -32.688 1 96.56 76 PRO A O 1
ATOM 602 N N . HIS A 1 77 ? 17.047 -16.375 -33.312 1 96.12 77 HIS A N 1
ATOM 603 C CA . HIS A 1 77 ? 17.859 -15.18 -33.438 1 96.12 77 HIS A CA 1
ATOM 604 C C . HIS A 1 77 ? 17.344 -14.281 -34.562 1 96.12 77 HIS A C 1
ATOM 606 O O . HIS A 1 77 ? 17.609 -13.078 -34.562 1 96.12 77 HIS A O 1
ATOM 612 N N . ALA A 1 78 ? 16.656 -14.789 -35.438 1 95.88 78 ALA A N 1
ATOM 613 C CA . ALA A 1 78 ? 16.047 -14.023 -36.531 1 95.88 78 ALA A CA 1
ATOM 614 C C . ALA A 1 78 ? 14.711 -13.422 -36.094 1 95.88 78 ALA A C 1
ATOM 616 O O . ALA A 1 78 ? 14.195 -12.508 -36.719 1 95.88 78 ALA A O 1
ATOM 617 N N . LEU A 1 79 ? 14.195 -13.898 -35.062 1 95.31 79 LEU A N 1
ATOM 618 C CA . LEU A 1 79 ? 12.859 -13.5 -34.625 1 95.31 79 LEU A CA 1
ATOM 619 C C . LEU A 1 79 ? 12.938 -12.469 -33.5 1 95.31 79 LEU A C 1
ATOM 621 O O . LEU A 1 79 ? 11.992 -11.703 -33.281 1 95.31 79 LEU A O 1
ATOM 625 N N . HIS A 1 80 ? 13.93 -12.547 -32.688 1 94.06 80 HIS A N 1
ATOM 626 C CA . HIS A 1 80 ? 14.102 -11.633 -31.562 1 94.06 80 HIS A CA 1
ATOM 627 C C . HIS A 1 80 ? 15.578 -11.297 -31.359 1 94.06 80 HIS A C 1
ATOM 629 O O . HIS A 1 80 ? 16.453 -12.133 -31.594 1 94.06 80 HIS A O 1
ATOM 635 N N . ARG A 1 81 ? 15.82 -10.102 -30.781 1 92.75 81 ARG A N 1
ATOM 636 C CA . ARG A 1 81 ? 17.188 -9.633 -30.578 1 92.75 81 ARG A CA 1
ATOM 637 C C . ARG A 1 81 ? 17.859 -10.398 -29.453 1 92.75 81 ARG A C 1
ATOM 639 O O . ARG A 1 81 ? 19.062 -10.695 -29.516 1 92.75 81 ARG A O 1
ATOM 646 N N . THR A 1 82 ? 17.047 -10.805 -28.453 1 92.44 82 THR A N 1
ATOM 647 C CA . THR A 1 82 ? 17.578 -11.523 -27.312 1 92.44 82 THR A CA 1
ATOM 648 C C . THR A 1 82 ? 16.719 -12.75 -26.984 1 92.44 82 THR A C 1
ATOM 650 O O . THR A 1 82 ? 16.031 -12.789 -25.969 1 92.44 82 THR A O 1
ATOM 653 N N . PRO A 1 83 ? 16.859 -13.734 -27.859 1 93.31 83 PRO A N 1
ATOM 654 C CA . PRO A 1 83 ? 16.078 -14.938 -27.594 1 93.31 83 PRO A CA 1
ATOM 655 C C . PRO A 1 83 ? 16.562 -15.68 -26.344 1 93.31 83 PRO A C 1
ATOM 657 O O . PRO A 1 83 ? 17.766 -15.734 -26.078 1 93.31 83 PRO A O 1
ATOM 660 N N . VAL A 1 84 ? 15.602 -16.156 -25.609 1 90.69 84 VAL A N 1
ATOM 661 C CA . VAL A 1 84 ? 15.875 -16.922 -24.406 1 90.69 84 VAL A CA 1
ATOM 662 C C . VAL A 1 84 ? 15.203 -18.281 -24.5 1 90.69 84 VAL A C 1
ATOM 664 O O . VAL A 1 84 ? 14.078 -18.406 -24.984 1 90.69 84 VAL A O 1
ATOM 667 N N . PHE A 1 85 ? 15.961 -19.266 -24.078 1 91.44 85 PHE A N 1
ATOM 668 C CA . PHE A 1 85 ? 15.398 -20.609 -24.094 1 91.44 85 PHE A CA 1
ATOM 669 C C . PHE A 1 85 ? 14.359 -20.766 -22.984 1 91.44 85 PHE A C 1
ATOM 671 O O . PHE A 1 85 ? 13.18 -20.984 -23.266 1 91.44 85 PHE A O 1
ATOM 678 N N . TYR A 1 86 ? 14.805 -20.609 -21.766 1 83.12 86 TYR A N 1
ATOM 679 C CA . TYR A 1 86 ? 13.938 -20.75 -20.594 1 83.12 86 TYR A CA 1
ATOM 680 C C . TYR A 1 86 ? 14.227 -19.672 -19.562 1 83.12 86 TYR A C 1
ATOM 682 O O . TYR A 1 86 ? 15.383 -19.312 -19.344 1 83.12 86 TYR A O 1
ATOM 690 N N . ALA A 1 87 ? 13.078 -19.031 -19.141 1 70.69 87 ALA A N 1
ATOM 691 C CA . ALA A 1 87 ? 13.25 -18.016 -18.109 1 70.69 87 ALA A CA 1
ATOM 692 C C . ALA A 1 87 ? 12.727 -18.5 -16.766 1 70.69 87 ALA A C 1
ATOM 694 O O . ALA A 1 87 ? 11.539 -18.781 -16.609 1 70.69 87 ALA A O 1
ATOM 695 N N . ALA A 1 88 ? 13.586 -18.875 -15.859 1 58.38 88 ALA A N 1
ATOM 696 C CA . ALA A 1 88 ? 13.234 -19.422 -14.555 1 58.38 88 ALA A CA 1
ATOM 697 C C . ALA A 1 88 ? 12.242 -18.531 -13.828 1 58.38 88 ALA A C 1
ATOM 699 O O . ALA A 1 88 ? 11.359 -19.016 -13.117 1 58.38 88 ALA A O 1
ATOM 700 N N . ASN A 1 89 ? 12.523 -17.25 -13.766 1 52.81 89 ASN A N 1
ATOM 701 C CA . ASN A 1 89 ? 11.867 -16.359 -12.805 1 52.81 89 ASN A CA 1
ATOM 702 C C . ASN A 1 89 ? 10.492 -15.914 -13.297 1 52.81 89 ASN A C 1
ATOM 704 O O . ASN A 1 89 ? 9.852 -15.062 -12.672 1 52.81 89 ASN A O 1
ATOM 708 N N . ARG A 1 90 ? 10.141 -16.438 -14.445 1 50.88 90 ARG A N 1
ATOM 709 C CA . ARG A 1 90 ? 8.898 -15.844 -14.922 1 50.88 90 ARG A CA 1
ATOM 710 C C . ARG A 1 90 ? 7.707 -16.75 -14.594 1 50.88 90 ARG A C 1
ATOM 712 O O . ARG A 1 90 ? 7.676 -17.906 -15 1 50.88 90 ARG A O 1
ATOM 719 N N . LYS A 1 91 ? 7.199 -16.656 -13.312 1 52.16 91 LYS A N 1
ATOM 720 C CA . LYS A 1 91 ? 6.082 -17.422 -12.75 1 52.16 91 LYS A CA 1
ATOM 721 C C . LYS A 1 91 ? 4.914 -17.469 -13.734 1 52.16 91 LYS A C 1
ATOM 723 O O . LYS A 1 91 ? 3.967 -18.234 -13.539 1 52.16 91 LYS A O 1
ATOM 728 N N . GLN A 1 92 ? 4.812 -16.578 -14.781 1 53.47 92 GLN A N 1
ATOM 729 C CA . GLN A 1 92 ? 3.52 -16.5 -15.453 1 53.47 92 GLN A CA 1
ATOM 730 C C . GLN A 1 92 ? 3.449 -17.484 -16.625 1 53.47 92 GLN A C 1
ATOM 732 O O . GLN A 1 92 ? 4.465 -17.781 -17.25 1 53.47 92 GLN A O 1
ATOM 737 N N . LEU A 1 93 ? 2.254 -18.375 -16.562 1 58.41 93 LEU A N 1
ATOM 738 C CA . LEU A 1 93 ? 1.734 -19.266 -17.594 1 58.41 93 LEU A CA 1
ATOM 739 C C . LEU A 1 93 ? 1.817 -18.625 -18.969 1 58.41 93 LEU A C 1
ATOM 741 O O . LEU A 1 93 ? 1.075 -17.688 -19.266 1 58.41 93 LEU A O 1
ATOM 745 N N . ASP A 1 94 ? 2.93 -18.906 -19.797 1 73.31 94 ASP A N 1
ATOM 746 C CA . ASP A 1 94 ? 3.32 -18.031 -20.891 1 73.31 94 ASP A CA 1
ATOM 747 C C . ASP A 1 94 ? 3.061 -18.688 -22.234 1 73.31 94 ASP A C 1
ATOM 749 O O . ASP A 1 94 ? 3.387 -18.125 -23.281 1 73.31 94 ASP A O 1
ATOM 753 N N . LEU A 1 95 ? 2.232 -19.953 -22.156 1 81.19 95 LEU A N 1
ATOM 754 C CA . LEU A 1 95 ? 2.168 -20.594 -23.453 1 81.19 95 LEU A CA 1
ATOM 755 C C . LEU A 1 95 ? 0.798 -20.391 -24.094 1 81.19 95 LEU A C 1
ATOM 757 O O . LEU A 1 95 ? -0.225 -20.438 -23.406 1 81.19 95 LEU A O 1
ATOM 761 N N . CYS A 1 96 ? 0.806 -20.203 -25.375 1 83.62 96 CYS A N 1
ATOM 762 C CA . CYS A 1 96 ? -0.417 -20 -26.141 1 83.62 96 CYS A CA 1
ATOM 763 C C . CYS A 1 96 ? -0.494 -20.969 -27.328 1 83.62 96 CYS A C 1
ATOM 765 O O . CYS A 1 96 ? 0.476 -21.125 -28.062 1 83.62 96 CYS A O 1
ATOM 767 N N . GLN A 1 97 ? -1.619 -21.5 -27.438 1 82.5 97 GLN A N 1
ATOM 768 C CA . GLN A 1 97 ? -1.849 -22.453 -28.531 1 82.5 97 GLN A CA 1
ATOM 769 C C . GLN A 1 97 ? -1.818 -21.734 -29.875 1 82.5 97 GLN A C 1
ATOM 771 O O . GLN A 1 97 ? -2.273 -20.594 -30 1 82.5 97 GLN A O 1
ATOM 776 N N . GLY A 1 98 ? -1.26 -22.359 -30.828 1 87.19 98 GLY A N 1
ATOM 777 C CA . GLY A 1 98 ? -1.246 -21.859 -32.188 1 87.19 98 GLY A CA 1
ATOM 778 C C . GLY A 1 98 ? -2.289 -22.516 -33.062 1 87.19 98 GLY A C 1
ATOM 779 O O . GLY A 1 98 ? -3.404 -22.781 -32.625 1 87.19 98 GLY A O 1
ATOM 780 N N . LEU A 1 99 ? -1.908 -22.734 -34.281 1 88.75 99 LEU A N 1
ATOM 781 C CA . LEU A 1 99 ? -2.834 -23.203 -35.312 1 88.75 99 LEU A CA 1
ATOM 782 C C . LEU A 1 99 ? -3.182 -24.672 -35.094 1 88.75 99 LEU A C 1
ATOM 784 O O . LEU A 1 99 ? -4.266 -25.125 -35.5 1 88.75 99 LEU A O 1
ATOM 788 N N . VAL A 1 100 ? -2.258 -25.438 -34.531 1 88.88 100 VAL A N 1
ATOM 789 C CA . VAL A 1 100 ? -2.492 -26.875 -34.312 1 88.88 100 VAL A CA 1
ATOM 790 C C . VAL A 1 100 ? -3.49 -27.062 -33.156 1 88.88 100 VAL A C 1
ATOM 792 O O . VAL A 1 100 ? -3.34 -26.469 -32.094 1 88.88 100 VAL A O 1
ATOM 795 N N . GLY A 1 101 ? -4.586 -27.781 -33.438 1 87.25 101 GLY A N 1
ATOM 796 C CA . GLY A 1 101 ? -5.57 -28.078 -32.406 1 87.25 101 GLY A CA 1
ATOM 797 C C . GLY A 1 101 ? -5.094 -29.094 -31.375 1 87.25 101 GLY A C 1
ATOM 798 O O . GLY A 1 101 ? -5.676 -30.172 -31.25 1 87.25 101 GLY A O 1
ATOM 799 N N . ASN A 1 102 ? -4.066 -28.766 -30.641 1 92.06 102 ASN A N 1
ATOM 800 C CA . ASN A 1 102 ? -3.506 -29.688 -29.672 1 92.06 102 ASN A CA 1
ATOM 801 C C . ASN A 1 102 ? -3.605 -29.156 -28.25 1 92.06 102 ASN A C 1
ATOM 803 O O . ASN A 1 102 ? -2.637 -29.203 -27.484 1 92.06 102 ASN A O 1
ATOM 807 N N . CYS A 1 103 ? -4.785 -28.672 -27.875 1 93.12 103 CYS A N 1
ATOM 808 C CA . CYS A 1 103 ? -5.035 -28.141 -26.531 1 93.12 103 CYS A CA 1
ATOM 809 C C . CYS A 1 103 ? -4.73 -29.188 -25.469 1 93.12 103 CYS A C 1
ATOM 811 O O . CYS A 1 103 ? -4.34 -28.859 -24.359 1 93.12 103 CYS A O 1
ATOM 813 N N . TRP A 1 104 ? -4.91 -30.469 -25.828 1 94.06 104 TRP A N 1
ATOM 814 C CA . TRP A 1 104 ? -4.602 -31.547 -24.891 1 94.06 104 TRP A CA 1
ATOM 815 C C . TRP A 1 104 ? -3.117 -31.547 -24.531 1 94.06 104 TRP A C 1
ATOM 817 O O . TRP A 1 104 ? -2.754 -31.703 -23.375 1 94.06 104 TRP A O 1
ATOM 827 N N . PHE A 1 105 ? -2.363 -31.328 -25.516 1 94.88 105 PHE A N 1
ATOM 828 C CA . PHE A 1 105 ? -0.917 -31.281 -25.344 1 94.88 105 PHE A CA 1
ATOM 829 C C . PHE A 1 105 ? -0.519 -30.047 -24.531 1 94.88 105 PHE A C 1
ATOM 831 O O . PHE A 1 105 ? 0.28 -30.125 -23.609 1 94.88 105 PHE A O 1
ATOM 838 N N . LEU A 1 106 ? -1.052 -28.953 -24.844 1 94.56 106 LEU A N 1
ATOM 839 C CA . LEU A 1 106 ? -0.686 -27.703 -24.203 1 94.56 106 LEU A CA 1
ATOM 840 C C . LEU A 1 106 ? -1.149 -27.688 -22.75 1 94.56 106 LEU A C 1
ATOM 842 O O . LEU A 1 106 ? -0.483 -27.109 -21.875 1 94.56 106 LEU A O 1
ATOM 846 N N . ALA A 1 107 ? -2.32 -28.188 -22.484 1 94.75 107 ALA A N 1
ATOM 847 C CA . ALA A 1 107 ? -2.799 -28.266 -21.109 1 94.75 107 ALA A CA 1
ATOM 848 C C . ALA A 1 107 ? -1.851 -29.094 -20.25 1 94.75 107 ALA A C 1
ATOM 850 O O . ALA A 1 107 ? -1.541 -28.719 -19.109 1 94.75 107 ALA A O 1
ATOM 851 N N . ALA A 1 108 ? -1.418 -30.156 -20.797 1 95.06 108 ALA A N 1
ATOM 852 C CA . ALA A 1 108 ? -0.471 -31.016 -20.078 1 95.06 108 ALA A CA 1
ATOM 853 C C . ALA A 1 108 ? 0.862 -30.297 -19.875 1 95.06 108 ALA A C 1
ATOM 855 O O . ALA A 1 108 ? 1.477 -30.406 -18.812 1 95.06 108 ALA A O 1
ATOM 856 N N . LEU A 1 109 ? 1.256 -29.656 -20.906 1 93.06 109 LEU A N 1
ATOM 857 C CA . LEU A 1 109 ? 2.514 -28.922 -20.828 1 93.06 109 LEU A CA 1
ATOM 858 C C . LEU A 1 109 ? 2.449 -27.844 -19.766 1 93.06 109 LEU A C 1
ATOM 860 O O . LEU A 1 109 ? 3.414 -27.641 -19.016 1 93.06 109 LEU A O 1
ATOM 864 N N . GLN A 1 110 ? 1.402 -27.219 -19.719 1 91.25 110 GLN A N 1
ATOM 865 C CA . GLN A 1 110 ? 1.215 -26.188 -18.688 1 91.25 110 GLN A CA 1
ATOM 866 C C . GLN A 1 110 ? 1.248 -26.797 -17.297 1 91.25 110 GLN A C 1
ATOM 868 O O . GLN A 1 110 ? 1.826 -26.219 -16.375 1 91.25 110 GLN A O 1
ATOM 873 N N . ALA A 1 111 ? 0.595 -27.844 -17.141 1 91.56 111 ALA A N 1
ATOM 874 C CA . ALA A 1 111 ? 0.602 -28.516 -15.844 1 91.56 111 ALA A CA 1
ATOM 875 C C . ALA A 1 111 ? 2.023 -28.859 -15.406 1 91.56 111 ALA A C 1
ATOM 877 O O . ALA A 1 111 ? 2.35 -28.797 -14.219 1 91.56 111 ALA A O 1
ATOM 878 N N . LEU A 1 112 ? 2.797 -29.141 -16.375 1 88 112 LEU A N 1
ATOM 879 C CA . LEU A 1 112 ? 4.188 -29.516 -16.125 1 88 112 LEU A CA 1
ATOM 880 C C . LEU A 1 112 ? 4.969 -28.344 -15.531 1 88 112 LEU A C 1
ATOM 882 O O . LEU A 1 112 ? 5.879 -28.562 -14.727 1 88 112 LEU A O 1
ATOM 886 N N . THR A 1 113 ? 4.672 -27.172 -15.828 1 85.62 113 THR A N 1
ATOM 887 C CA . THR A 1 113 ? 5.434 -26 -15.43 1 85.62 113 THR A CA 1
ATOM 888 C C . THR A 1 113 ? 5.262 -25.719 -13.938 1 85.62 113 THR A C 1
ATOM 890 O O . THR A 1 113 ? 6.039 -24.969 -13.344 1 85.62 113 THR A O 1
ATOM 893 N N . PHE A 1 114 ? 4.34 -26.328 -13.328 1 81.62 114 PHE A N 1
ATOM 894 C CA . PHE A 1 114 ? 4.098 -26.109 -11.906 1 81.62 114 PHE A CA 1
ATOM 895 C C . PHE A 1 114 ? 5.023 -26.969 -11.055 1 81.62 114 PHE A C 1
ATOM 897 O O . PHE A 1 114 ? 5.129 -26.766 -9.844 1 81.62 114 PHE A O 1
ATOM 904 N N . HIS A 1 115 ? 5.699 -27.859 -11.719 1 80.06 115 HIS A N 1
ATOM 905 C CA . HIS A 1 115 ? 6.656 -28.734 -11.047 1 80.06 115 HIS A CA 1
ATOM 906 C C . HIS A 1 115 ? 8.023 -28.672 -11.719 1 80.06 115 HIS A C 1
ATOM 908 O O . HIS A 1 115 ? 8.289 -29.422 -12.664 1 80.06 115 HIS A O 1
ATOM 914 N N . GLN A 1 116 ? 8.883 -27.984 -11.156 1 76.62 116 GLN A N 1
ATOM 915 C CA . GLN A 1 116 ? 10.156 -27.672 -11.789 1 76.62 116 GLN A CA 1
ATOM 916 C C . GLN A 1 116 ? 11.016 -28.922 -11.953 1 76.62 116 GLN A C 1
ATOM 918 O O . GLN A 1 116 ? 11.758 -29.047 -12.93 1 76.62 116 GLN A O 1
ATOM 923 N N . ASP A 1 117 ? 11 -29.734 -11.031 1 75.75 117 ASP A N 1
ATOM 924 C CA . ASP A 1 117 ? 11.82 -30.938 -11.125 1 75.75 117 ASP A CA 1
ATOM 925 C C . ASP A 1 117 ? 11.344 -31.844 -12.266 1 75.75 117 ASP A C 1
ATOM 927 O O . ASP A 1 117 ? 12.156 -32.406 -12.992 1 75.75 117 ASP A O 1
ATOM 931 N N . ILE A 1 118 ? 10.039 -31.938 -12.43 1 81.94 118 ILE A N 1
ATOM 932 C CA . ILE A 1 118 ? 9.492 -32.75 -13.516 1 81.94 118 ILE A CA 1
ATOM 933 C C . ILE A 1 118 ? 9.773 -32.062 -14.852 1 81.94 118 ILE A C 1
ATOM 935 O O . ILE A 1 118 ? 10.133 -32.719 -15.828 1 81.94 118 ILE A O 1
ATOM 939 N N . LEU A 1 119 ? 9.609 -30.812 -14.828 1 86.62 119 LEU A N 1
ATOM 940 C CA . LEU A 1 119 ? 9.883 -30.047 -16.031 1 86.62 119 LEU A CA 1
ATOM 941 C C . LEU A 1 119 ? 11.336 -30.219 -16.469 1 86.62 119 LEU A C 1
ATOM 943 O O . LEU A 1 119 ? 11.617 -30.328 -17.672 1 86.62 119 LEU A O 1
ATOM 947 N N . ALA A 1 120 ? 12.227 -30.281 -15.539 1 85 120 ALA A N 1
ATOM 948 C CA . ALA A 1 120 ? 13.648 -30.391 -15.844 1 85 120 ALA A CA 1
ATOM 949 C C . ALA A 1 120 ? 13.969 -31.75 -16.469 1 85 120 ALA A C 1
ATOM 951 O O . ALA A 1 120 ? 14.898 -31.859 -17.266 1 85 120 ALA A O 1
ATOM 952 N N . ALA A 1 121 ? 13.18 -32.688 -16.141 1 86.69 121 ALA A N 1
ATOM 953 C CA . ALA A 1 121 ? 1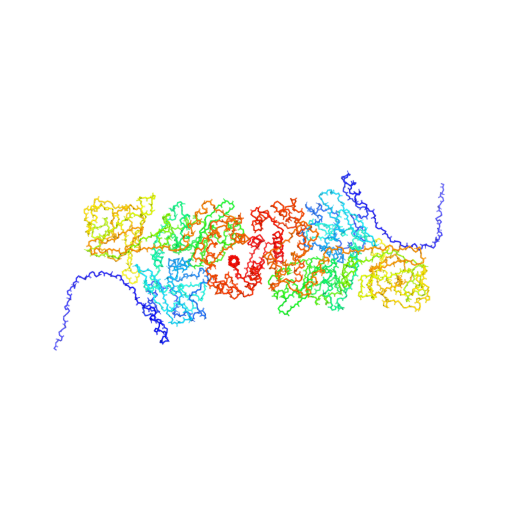3.375 -34 -16.719 1 86.69 121 ALA A CA 1
ATOM 954 C C . ALA A 1 121 ? 13 -34 -18.188 1 86.69 121 ALA A C 1
ATOM 956 O O . ALA A 1 121 ? 13.602 -34.75 -19 1 86.69 121 ALA A O 1
ATOM 957 N N . VAL A 1 122 ? 12.07 -33.219 -18.547 1 93.31 122 VAL A N 1
ATOM 958 C CA . VAL A 1 122 ? 11.562 -33.156 -19.906 1 93.31 122 VAL A CA 1
ATOM 959 C C . VAL A 1 122 ? 12.328 -32.094 -20.703 1 93.31 122 VAL A C 1
ATOM 961 O O . VAL A 1 122 ? 12.602 -32.281 -21.891 1 93.31 122 VAL A O 1
ATOM 964 N N . VAL A 1 123 ? 12.625 -31.016 -19.984 1 93.06 123 VAL A N 1
ATOM 965 C CA . VAL A 1 123 ? 13.312 -29.875 -20.594 1 93.06 123 VAL A CA 1
ATOM 966 C C . VAL A 1 123 ? 14.68 -29.688 -19.922 1 93.06 123 VAL A C 1
ATOM 968 O O . VAL A 1 123 ? 14.836 -28.828 -19.047 1 93.06 123 VAL A O 1
ATOM 971 N N . PRO A 1 124 ? 15.656 -30.406 -20.422 1 90.5 124 PRO A N 1
ATOM 972 C CA . PRO A 1 124 ? 16.984 -30.203 -19.828 1 90.5 124 PRO A CA 1
ATOM 973 C C . PRO A 1 124 ? 17.422 -28.734 -19.844 1 90.5 124 PRO A C 1
ATOM 975 O O . PRO A 1 124 ? 17.328 -28.078 -20.891 1 90.5 124 PRO A O 1
ATOM 978 N N . GLN A 1 125 ? 17.922 -28.203 -18.781 1 81.25 125 GLN A N 1
ATOM 979 C CA . GLN A 1 125 ? 18.078 -26.766 -18.578 1 81.25 125 GLN A CA 1
ATOM 980 C C . GLN A 1 125 ? 19.438 -26.281 -19.047 1 81.25 125 GLN A C 1
ATOM 982 O O . GLN A 1 125 ? 19.656 -25.078 -19.219 1 81.25 125 GLN A O 1
ATOM 987 N N . ASN A 1 126 ? 20.328 -27.062 -19.344 1 84.56 126 ASN A N 1
ATOM 988 C CA . ASN A 1 126 ? 21.656 -26.656 -19.766 1 84.56 126 ASN A CA 1
ATOM 989 C C . ASN A 1 126 ? 21.703 -26.328 -21.25 1 84.56 126 ASN A C 1
ATOM 991 O O . ASN A 1 126 ? 22.688 -26.625 -21.922 1 84.56 126 ASN A O 1
ATOM 995 N N . GLN A 1 127 ? 20.609 -25.797 -21.766 1 91.12 127 GLN A N 1
ATOM 996 C CA . GLN A 1 127 ? 20.531 -25.375 -23.172 1 91.12 127 GLN A CA 1
ATOM 997 C C . GLN A 1 127 ? 20.328 -23.859 -23.281 1 91.12 127 GLN A C 1
ATOM 999 O O . GLN A 1 127 ? 19.734 -23.25 -22.375 1 91.12 127 GLN A O 1
ATOM 1004 N N . SER A 1 128 ? 20.953 -23.266 -24.328 1 90.88 128 SER A N 1
ATOM 1005 C CA . SER A 1 128 ? 20.922 -21.812 -24.406 1 90.88 128 SER A CA 1
ATOM 1006 C C . SER A 1 128 ? 21.125 -21.328 -25.828 1 90.88 128 SER A C 1
ATOM 1008 O O . SER A 1 128 ? 21.656 -22.062 -26.672 1 90.88 128 SER A O 1
ATOM 1010 N N . PHE A 1 129 ? 20.656 -20.156 -26.078 1 94.06 129 PHE A N 1
ATOM 1011 C CA . PHE A 1 129 ? 20.875 -19.5 -27.359 1 94.06 129 PHE A CA 1
ATOM 1012 C C . PHE A 1 129 ? 22.172 -18.688 -27.344 1 94.06 129 PHE A C 1
ATOM 1014 O O . PHE A 1 129 ? 22.562 -18.109 -28.359 1 94.06 129 PHE A O 1
ATOM 1021 N N . GLU A 1 130 ? 22.812 -18.594 -26.297 1 89.94 130 GLU A N 1
ATOM 1022 C CA . GLU A 1 130 ? 24.016 -17.781 -26.141 1 89.94 130 GLU A CA 1
ATOM 1023 C C . GLU A 1 130 ? 25.25 -18.656 -25.953 1 89.94 130 GLU A C 1
ATOM 1025 O O . GLU A 1 130 ? 26.031 -18.844 -26.906 1 89.94 130 GLU A O 1
ATOM 1030 N N . ARG A 1 131 ? 25.25 -19.391 -24.922 1 86.25 131 ARG A N 1
ATOM 1031 C CA . ARG A 1 131 ? 26.406 -20.219 -24.609 1 86.25 131 ARG A CA 1
ATOM 1032 C C . ARG A 1 131 ? 26.359 -21.516 -25.422 1 86.25 131 ARG A C 1
ATOM 1034 O O . ARG A 1 131 ? 25.375 -22.266 -25.375 1 86.25 131 ARG A O 1
ATOM 1041 N N . LYS A 1 132 ? 27.469 -21.828 -26.203 1 90.81 132 LYS A N 1
ATOM 1042 C CA . LYS A 1 132 ? 27.594 -23.062 -26.953 1 90.81 132 LYS A CA 1
ATOM 1043 C C . LYS A 1 132 ? 26.422 -23.266 -27.891 1 90.81 132 LYS A C 1
ATOM 1045 O O . LYS A 1 132 ? 25.828 -24.344 -27.953 1 90.81 132 LYS A O 1
ATOM 1050 N N . TYR A 1 133 ? 26.078 -22.219 -28.453 1 95.44 133 TYR A N 1
ATOM 1051 C CA . TYR A 1 133 ? 24.938 -22.25 -29.375 1 95.44 133 TYR A CA 1
ATOM 1052 C C . TYR A 1 133 ? 25.328 -22.906 -30.703 1 95.44 133 TYR A C 1
ATOM 1054 O O . TYR A 1 133 ? 26.297 -22.5 -31.328 1 95.44 133 TYR A O 1
ATOM 1062 N N . ALA A 1 134 ? 24.578 -23.891 -31.141 1 96.44 134 ALA A N 1
ATOM 1063 C CA . ALA A 1 134 ? 24.812 -24.578 -32.406 1 96.44 134 ALA A CA 1
ATOM 1064 C C . ALA A 1 134 ? 23.5 -24.875 -33.125 1 96.44 134 ALA A C 1
ATOM 1066 O O . ALA A 1 134 ? 23.453 -25.766 -33.969 1 96.44 134 ALA A O 1
ATOM 1067 N N . GLY A 1 135 ? 22.375 -24.281 -32.656 1 97.12 135 GLY A N 1
ATOM 1068 C CA . GLY A 1 135 ? 21.094 -24.453 -33.312 1 97.12 135 GLY A CA 1
ATOM 1069 C C . GLY A 1 135 ? 20.469 -25.812 -33.062 1 97.12 135 GLY A C 1
ATOM 1070 O O . GLY A 1 135 ? 19.594 -26.266 -33.812 1 97.12 135 GLY A O 1
ATOM 1071 N N . ILE A 1 136 ? 21.016 -26.469 -32.062 1 97.38 136 ILE A N 1
ATOM 1072 C CA . ILE A 1 136 ? 20.562 -27.812 -31.719 1 97.38 136 ILE A CA 1
ATOM 1073 C C . ILE A 1 136 ? 20.016 -27.812 -30.297 1 97.38 136 ILE A C 1
ATOM 1075 O O . ILE A 1 136 ? 20.578 -27.188 -29.406 1 97.38 136 ILE A O 1
ATOM 1079 N N . PHE A 1 137 ? 18.844 -28.453 -30.141 1 97.56 137 PHE A N 1
ATOM 1080 C CA . PHE A 1 137 ? 18.203 -28.594 -28.828 1 97.56 137 PHE A CA 1
ATOM 1081 C C . PHE A 1 137 ? 17.656 -30 -28.641 1 97.56 137 PHE A C 1
ATOM 1083 O O . PHE A 1 137 ? 17.547 -30.766 -29.594 1 97.56 137 PHE A O 1
ATOM 1090 N N . HIS A 1 138 ? 17.406 -30.344 -27.406 1 97.12 138 HIS A N 1
ATOM 1091 C CA . HIS A 1 138 ? 16.891 -31.688 -27.172 1 97.12 138 HIS A CA 1
ATOM 1092 C C . HIS A 1 138 ? 15.906 -31.688 -26.016 1 97.12 138 HIS A C 1
ATOM 1094 O O . HIS A 1 138 ? 15.961 -30.812 -25.141 1 97.12 138 HIS A O 1
ATOM 1100 N N . PHE A 1 139 ? 15.016 -32.656 -26.047 1 97.06 139 PHE A N 1
ATOM 1101 C CA . PHE A 1 139 ? 13.984 -32.875 -25.047 1 97.06 139 PHE A CA 1
ATOM 1102 C C . PHE A 1 139 ? 13.82 -34.375 -24.766 1 97.06 139 PHE A C 1
ATOM 1104 O O . PHE A 1 139 ? 14.242 -35.188 -25.562 1 97.06 139 PHE A O 1
ATOM 1111 N N . ARG A 1 140 ? 13.289 -34.625 -23.609 1 96.19 140 ARG A N 1
ATOM 1112 C CA . ARG A 1 140 ? 13.102 -36.031 -23.25 1 96.19 140 ARG A CA 1
ATOM 1113 C C . ARG A 1 140 ? 11.625 -36.344 -22.984 1 96.19 140 ARG A C 1
ATOM 1115 O O . ARG A 1 140 ? 10.922 -35.531 -22.375 1 96.19 140 ARG A O 1
ATOM 1122 N N . PHE A 1 141 ? 11.148 -37.5 -23.547 1 95.81 141 PHE A N 1
ATOM 1123 C CA . PHE A 1 141 ? 9.773 -37.938 -23.359 1 95.81 141 PHE A CA 1
ATOM 1124 C C . PHE A 1 141 ? 9.742 -39.406 -22.938 1 95.81 141 PHE A C 1
ATOM 1126 O O . PHE A 1 141 ? 10.602 -40.188 -23.328 1 95.81 141 PHE A O 1
ATOM 1133 N N . TRP A 1 142 ? 8.82 -39.719 -22.062 1 93.5 142 TRP A N 1
ATOM 1134 C CA . TRP A 1 142 ? 8.539 -41.125 -21.781 1 93.5 142 TRP A CA 1
ATOM 1135 C C . TRP A 1 142 ? 7.723 -41.75 -22.906 1 93.5 142 TRP A C 1
ATOM 1137 O O . TRP A 1 142 ? 6.566 -41.375 -23.125 1 93.5 142 TRP A O 1
ATOM 1147 N N . HIS A 1 143 ? 8.312 -42.562 -23.656 1 93.56 143 HIS A N 1
ATOM 1148 C CA . HIS A 1 143 ? 7.691 -43.125 -24.859 1 93.56 143 HIS A CA 1
ATOM 1149 C C . HIS A 1 143 ? 7.578 -44.625 -24.75 1 93.56 143 HIS A C 1
ATOM 1151 O O . HIS A 1 143 ? 8.547 -45.344 -25 1 93.56 143 HIS A O 1
ATOM 1157 N N . PHE A 1 144 ? 6.402 -45.094 -24.375 1 91.44 144 PHE A N 1
ATOM 1158 C CA . PHE A 1 144 ? 6.035 -46.5 -24.297 1 91.44 144 PHE A CA 1
ATOM 1159 C C . PHE A 1 144 ? 7.047 -47.281 -23.469 1 91.44 144 PHE A C 1
ATOM 1161 O O . PHE A 1 144 ? 7.562 -48.312 -23.906 1 91.44 144 PHE A O 1
ATOM 1168 N N . GLY A 1 145 ? 7.395 -46.75 -22.359 1 88.31 145 GLY A N 1
ATOM 1169 C CA . GLY A 1 145 ? 8.141 -47.531 -21.375 1 88.31 145 GLY A CA 1
ATOM 1170 C C . GLY A 1 145 ? 9.57 -47.062 -21.203 1 88.31 145 GLY A C 1
ATOM 1171 O O . GLY A 1 145 ? 10.25 -47.438 -20.25 1 88.31 145 GLY A O 1
ATOM 1172 N N . GLU A 1 146 ? 10.023 -46.25 -22.078 1 89.12 146 GLU A N 1
ATOM 1173 C CA . GLU A 1 146 ? 11.398 -45.75 -21.984 1 89.12 146 GLU A CA 1
ATOM 1174 C C . GLU A 1 146 ? 11.469 -44.25 -22.203 1 89.12 146 GLU A C 1
ATOM 1176 O O . GLU A 1 146 ? 10.68 -43.688 -22.969 1 89.12 146 GLU A O 1
ATOM 1181 N N . TRP A 1 147 ? 12.43 -43.656 -21.516 1 91.56 147 TRP A N 1
ATOM 1182 C CA . TRP A 1 147 ? 12.703 -42.25 -21.781 1 91.56 147 TRP A CA 1
ATOM 1183 C C . TRP A 1 147 ? 13.539 -42.094 -23.047 1 91.56 147 TRP A C 1
ATOM 1185 O O . TRP A 1 147 ? 14.602 -42.688 -23.172 1 91.56 147 TRP A O 1
ATOM 1195 N N . VAL A 1 148 ? 13.055 -41.344 -23.906 1 94.31 148 VAL A N 1
ATOM 1196 C CA . VAL A 1 148 ? 13.727 -41.156 -25.188 1 94.31 148 VAL A CA 1
ATOM 1197 C C . VAL A 1 148 ? 14.156 -39.688 -25.328 1 94.31 148 VAL A C 1
ATOM 1199 O O . VAL A 1 148 ? 13.422 -38.781 -24.938 1 94.31 148 VAL A O 1
ATOM 1202 N N . ASP A 1 149 ? 15.359 -39.5 -25.828 1 95.38 149 ASP A N 1
ATOM 1203 C CA . ASP A 1 149 ? 15.883 -38.188 -26.109 1 95.38 149 ASP A CA 1
ATOM 1204 C C . ASP A 1 149 ? 15.57 -37.75 -27.547 1 95.38 149 ASP A C 1
ATOM 1206 O O . ASP A 1 149 ? 15.93 -38.469 -28.5 1 95.38 149 ASP A O 1
ATOM 1210 N N . VAL A 1 150 ? 14.898 -36.688 -27.719 1 97.06 150 VAL A N 1
ATOM 1211 C CA . VAL A 1 150 ? 14.531 -36.219 -29.047 1 97.06 150 VAL A CA 1
ATOM 1212 C C . VAL A 1 150 ? 15.281 -34.906 -29.344 1 97.06 150 VAL A C 1
ATOM 1214 O O . VAL A 1 150 ? 15.141 -33.938 -28.625 1 97.06 150 VAL A O 1
ATOM 1217 N N . VAL A 1 151 ? 16.047 -34.938 -30.438 1 97.56 151 VAL A N 1
ATOM 1218 C CA . VAL A 1 151 ? 16.875 -33.781 -30.828 1 97.56 151 VAL A CA 1
ATOM 1219 C C . VAL A 1 151 ? 16.188 -33.031 -31.984 1 97.56 151 VAL A C 1
ATOM 1221 O O . VAL A 1 151 ? 15.641 -33.656 -32.875 1 97.56 151 VAL A O 1
ATOM 1224 N N . VAL A 1 152 ? 16.234 -31.734 -31.906 1 97.75 152 VAL A N 1
ATOM 1225 C CA . VAL A 1 152 ? 15.656 -30.938 -32.969 1 97.75 152 VAL A CA 1
ATOM 1226 C C . VAL A 1 152 ? 16.562 -29.75 -33.281 1 97.75 152 VAL A C 1
ATOM 1228 O O . VAL A 1 152 ? 17.344 -29.328 -32.438 1 97.75 152 VAL A O 1
ATOM 1231 N N . ASP A 1 153 ? 16.516 -29.266 -34.531 1 98.19 153 ASP A N 1
ATOM 1232 C CA . ASP A 1 153 ? 17.109 -27.969 -34.781 1 98.19 153 ASP A CA 1
ATOM 1233 C C . ASP A 1 153 ? 16.172 -26.844 -34.344 1 98.19 153 ASP A C 1
ATOM 1235 O O . ASP A 1 153 ? 15.047 -27.094 -33.906 1 98.19 153 ASP A O 1
ATOM 1239 N N . ASP A 1 154 ? 16.656 -25.594 -34.375 1 97.88 154 ASP A N 1
ATOM 1240 C CA . ASP A 1 154 ? 15.852 -24.531 -33.75 1 97.88 154 ASP A CA 1
ATOM 1241 C C . ASP A 1 154 ? 15.117 -23.719 -34.844 1 97.88 154 ASP A C 1
ATOM 1243 O O . ASP A 1 154 ? 14.75 -22.578 -34.594 1 97.88 154 ASP A O 1
ATOM 1247 N N . ARG A 1 155 ? 14.93 -24.281 -36.031 1 98.19 155 ARG A N 1
ATOM 1248 C CA . ARG A 1 155 ? 14.109 -23.625 -37.031 1 98.19 155 ARG A CA 1
ATOM 1249 C C . ARG A 1 155 ? 12.625 -23.844 -36.781 1 98.19 155 ARG A C 1
ATOM 1251 O O . ARG A 1 155 ? 12.156 -24.984 -36.719 1 98.19 155 ARG A O 1
ATOM 1258 N N . LEU A 1 156 ? 11.875 -22.781 -36.656 1 97.94 156 LEU A N 1
ATOM 1259 C CA . LEU A 1 156 ? 10.461 -22.828 -36.312 1 97.94 156 LEU A CA 1
ATOM 1260 C C . LEU A 1 156 ? 9.602 -22.188 -37.406 1 97.94 156 LEU A C 1
ATOM 1262 O O . LEU A 1 156 ? 10.008 -21.219 -38.031 1 97.94 156 LEU A O 1
ATOM 1266 N N . PRO A 1 157 ? 8.492 -22.75 -37.656 1 96.94 157 PRO A N 1
ATOM 1267 C CA . PRO A 1 157 ? 7.602 -22.172 -38.656 1 96.94 157 PRO A CA 1
ATOM 1268 C C . PRO A 1 157 ? 7.047 -20.812 -38.25 1 96.94 157 PRO A C 1
ATOM 1270 O O . PRO A 1 157 ? 6.516 -20.656 -37.156 1 96.94 157 PRO A O 1
ATOM 1273 N N . VAL A 1 158 ? 7.109 -19.828 -39.156 1 96.69 158 VAL A N 1
ATOM 1274 C CA . VAL A 1 158 ? 6.641 -18.484 -38.875 1 96.69 158 VAL A CA 1
ATOM 1275 C C . VAL A 1 158 ? 5.859 -17.953 -40.094 1 96.69 158 VAL A C 1
ATOM 1277 O O . VAL A 1 158 ? 6.078 -18.391 -41.219 1 96.69 158 VAL A O 1
ATOM 1280 N N . ASN A 1 159 ? 4.941 -17.125 -39.844 1 94.31 159 ASN A N 1
ATOM 1281 C CA . ASN A 1 159 ? 4.227 -16.469 -40.906 1 94.31 159 ASN A CA 1
ATOM 1282 C C . ASN A 1 159 ? 5.016 -15.289 -41.469 1 94.31 159 ASN A C 1
ATOM 1284 O O . ASN A 1 159 ? 6.18 -15.094 -41.125 1 94.31 159 ASN A O 1
ATOM 1288 N N . GLU A 1 160 ? 4.371 -14.508 -42.312 1 92.44 160 GLU A N 1
ATOM 1289 C CA . GLU A 1 160 ? 5.055 -13.414 -43 1 92.44 160 GLU A CA 1
ATOM 1290 C C . GLU A 1 160 ? 5.418 -12.297 -42.031 1 92.44 160 GLU A C 1
ATOM 1292 O O . GLU A 1 160 ? 6.418 -11.602 -42.219 1 92.44 160 GLU A O 1
ATOM 1297 N N . ALA A 1 161 ? 4.672 -12.18 -41 1 91.75 161 ALA A N 1
ATOM 1298 C CA . ALA A 1 161 ? 4.883 -11.125 -40 1 91.75 161 ALA A CA 1
ATOM 1299 C C . ALA A 1 161 ? 5.969 -11.516 -39 1 91.75 161 ALA A C 1
ATOM 1301 O O . ALA A 1 161 ? 6.359 -10.711 -38.156 1 91.75 161 ALA A O 1
ATOM 1302 N N . GLY A 1 162 ? 6.398 -12.734 -39.094 1 91.06 162 GLY A N 1
ATOM 1303 C CA . GLY A 1 162 ? 7.434 -13.188 -38.188 1 91.06 162 GLY A CA 1
ATOM 1304 C C . GLY A 1 162 ? 6.883 -13.766 -36.875 1 91.06 162 GLY A C 1
ATOM 1305 O O . GLY A 1 162 ? 7.586 -13.82 -35.875 1 91.06 162 GLY A O 1
ATOM 1306 N N . GLU A 1 163 ? 5.684 -14.086 -36.875 1 93.06 163 GLU A N 1
ATOM 1307 C CA . GLU A 1 163 ? 5.047 -14.688 -35.719 1 93.06 163 GLU A CA 1
ATOM 1308 C C . GLU A 1 163 ? 5.023 -16.203 -35.812 1 93.06 163 GLU A C 1
ATOM 1310 O O . GLU A 1 163 ? 4.824 -16.766 -36.906 1 93.06 163 GLU A O 1
ATOM 1315 N N . LEU A 1 164 ? 5.262 -16.844 -34.719 1 94.81 164 LEU A N 1
ATOM 1316 C CA . LEU A 1 164 ? 5.207 -18.297 -34.719 1 94.81 164 LEU A CA 1
ATOM 1317 C C . LEU A 1 164 ? 3.816 -18.797 -35.094 1 94.81 164 LEU A C 1
ATOM 1319 O O . LEU A 1 164 ? 2.811 -18.281 -34.594 1 94.81 164 LEU A O 1
ATOM 1323 N N . VAL A 1 165 ? 3.783 -19.781 -35.875 1 94.25 165 VAL A N 1
ATOM 1324 C CA . VAL A 1 165 ? 2.516 -20.297 -36.375 1 94.25 165 VAL A CA 1
ATOM 1325 C C . VAL A 1 165 ? 1.908 -21.25 -35.375 1 94.25 165 VAL A C 1
ATOM 1327 O O . VAL A 1 165 ? 0.685 -21.328 -35.219 1 94.25 165 VAL A O 1
ATOM 1330 N N . PHE A 1 166 ? 2.707 -21.969 -34.625 1 94.56 166 PHE A N 1
ATOM 1331 C CA . PHE A 1 166 ? 2.258 -22.953 -33.656 1 94.56 166 PHE A CA 1
ATOM 1332 C C . PHE A 1 166 ? 2.463 -22.438 -32.219 1 94.56 166 PHE A C 1
ATOM 1334 O O . PHE A 1 166 ? 2.256 -21.25 -31.953 1 94.56 166 PHE A O 1
ATOM 1341 N N . VAL A 1 167 ? 2.828 -23.25 -31.25 1 92.62 167 VAL A N 1
ATOM 1342 C CA . VAL A 1 167 ? 2.902 -22.844 -29.844 1 92.62 167 VAL A CA 1
ATOM 1343 C C . VAL A 1 167 ? 3.836 -21.641 -29.719 1 92.62 167 VAL A C 1
ATOM 1345 O O . VAL A 1 167 ? 4.891 -21.594 -30.359 1 92.62 167 VAL A O 1
ATOM 1348 N N . SER A 1 168 ? 3.379 -20.672 -29.016 1 89.94 168 SER A N 1
ATOM 1349 C CA . SER A 1 168 ? 4.176 -19.5 -28.688 1 89.94 168 SER A CA 1
ATOM 1350 C C . SER A 1 168 ? 4.047 -19.125 -27.219 1 89.94 168 SER A C 1
ATOM 1352 O O . SER A 1 168 ? 3.297 -19.75 -26.484 1 89.94 168 SER A O 1
ATOM 1354 N N . SER A 1 169 ? 4.867 -18.188 -26.828 1 86.5 169 SER A N 1
ATOM 1355 C CA . SER A 1 169 ? 4.828 -17.656 -25.469 1 86.5 169 SER A CA 1
ATOM 1356 C C . SER A 1 169 ? 4.285 -16.234 -25.438 1 86.5 169 SER A C 1
ATOM 1358 O O . SER A 1 169 ? 4.348 -15.516 -26.438 1 86.5 169 SER A O 1
ATOM 1360 N N . VAL A 1 170 ? 3.686 -15.883 -24.344 1 81.69 170 VAL A N 1
ATOM 1361 C CA . VAL A 1 170 ? 3.273 -14.5 -24.141 1 81.69 170 VAL A CA 1
ATOM 1362 C C . VAL A 1 170 ? 4.488 -13.578 -24.234 1 81.69 170 VAL A C 1
ATOM 1364 O O . VAL A 1 170 ? 4.387 -12.445 -24.719 1 81.69 170 VAL A O 1
ATOM 1367 N N . TYR A 1 171 ? 5.586 -14.117 -23.781 1 82.25 171 TYR A N 1
ATOM 1368 C CA . TYR A 1 171 ? 6.852 -13.406 -23.953 1 82.25 171 TYR A CA 1
ATOM 1369 C C . TYR A 1 171 ? 7.5 -13.766 -25.281 1 82.25 171 TYR A C 1
ATOM 1371 O O . TYR A 1 171 ? 8 -14.883 -25.453 1 82.25 171 TYR A O 1
ATOM 1379 N N . LYS A 1 172 ? 7.652 -12.859 -26.047 1 86.06 172 LYS A N 1
ATOM 1380 C CA . LYS A 1 172 ? 8.023 -13.094 -27.438 1 86.06 172 LYS A CA 1
ATOM 1381 C C . LYS A 1 172 ? 9.469 -13.586 -27.547 1 86.06 172 LYS A C 1
ATOM 1383 O O . LYS A 1 172 ? 9.852 -14.188 -28.547 1 86.06 172 LYS A O 1
ATOM 1388 N N . ASN A 1 173 ? 10.211 -13.391 -26.547 1 89.81 173 ASN A N 1
ATOM 1389 C CA . ASN A 1 173 ? 11.609 -13.781 -26.625 1 89.81 173 ASN A CA 1
ATOM 1390 C C . ASN A 1 173 ? 11.844 -15.172 -26.031 1 89.81 173 ASN A C 1
ATOM 1392 O O . ASN A 1 173 ? 12.977 -15.656 -26 1 89.81 173 ASN A O 1
ATOM 1396 N N . VAL A 1 174 ? 10.844 -15.883 -25.578 1 90.38 174 VAL A N 1
ATOM 1397 C CA . VAL A 1 174 ? 10.984 -17.203 -24.969 1 90.38 174 VAL A CA 1
ATOM 1398 C C . VAL A 1 174 ? 10.555 -18.281 -25.953 1 90.38 174 VAL A C 1
ATOM 1400 O O . VAL A 1 174 ? 9.445 -18.219 -26.5 1 90.38 174 VAL A O 1
ATOM 1403 N N . PHE A 1 175 ? 11.375 -19.406 -26.078 1 93.12 175 PHE A N 1
ATOM 1404 C CA . PHE A 1 175 ? 11.109 -20.281 -27.219 1 93.12 175 PHE A CA 1
ATOM 1405 C C . PHE A 1 175 ? 11.07 -21.734 -26.797 1 93.12 175 PHE A C 1
ATOM 1407 O O . PHE A 1 175 ? 10.859 -22.625 -27.641 1 93.12 175 PHE A O 1
ATOM 1414 N N . TRP A 1 176 ? 11.258 -22.078 -25.5 1 92.25 176 TRP A N 1
ATOM 1415 C CA . TRP A 1 176 ? 11.328 -23.484 -25.109 1 92.25 176 TRP A CA 1
ATOM 1416 C C . TRP A 1 176 ? 10.039 -24.219 -25.438 1 92.25 176 TRP A C 1
ATOM 1418 O O . TRP A 1 176 ? 10.07 -25.391 -25.844 1 92.25 176 TRP A O 1
ATOM 1428 N N . GLY A 1 177 ? 8.891 -23.594 -25.297 1 92.31 177 GLY A N 1
ATOM 1429 C CA . GLY A 1 177 ? 7.609 -24.219 -25.594 1 92.31 177 GLY A CA 1
ATOM 1430 C C . GLY A 1 177 ? 7.457 -24.609 -27.047 1 92.31 177 GLY A C 1
ATOM 1431 O O . GLY A 1 177 ? 6.996 -25.703 -27.359 1 92.31 177 GLY A O 1
ATOM 1432 N N . ALA A 1 178 ? 7.828 -23.688 -27.922 1 95.06 178 ALA A N 1
ATOM 1433 C CA . ALA A 1 178 ? 7.746 -23.938 -29.359 1 95.06 178 ALA A CA 1
ATOM 1434 C C . ALA A 1 178 ? 8.68 -25.078 -29.766 1 95.06 178 ALA A C 1
ATOM 1436 O O . ALA A 1 178 ? 8.312 -25.922 -30.594 1 95.06 178 ALA A O 1
ATOM 1437 N N . LEU A 1 179 ? 9.844 -25.078 -29.234 1 96.75 179 LEU A N 1
ATOM 1438 C CA . LEU A 1 179 ? 10.812 -26.125 -29.547 1 96.75 179 LEU A CA 1
ATOM 1439 C C . LEU A 1 179 ? 10.367 -27.469 -29 1 96.75 179 LEU A C 1
ATOM 1441 O O . LEU A 1 179 ? 10.586 -28.5 -29.641 1 96.75 179 LEU A O 1
ATOM 1445 N N . LEU A 1 180 ? 9.797 -27.469 -27.844 1 96.25 180 LEU A N 1
ATOM 1446 C CA . LEU A 1 180 ? 9.289 -28.719 -27.266 1 96.25 180 LEU A CA 1
ATOM 1447 C C . LEU A 1 180 ? 8.18 -29.297 -28.141 1 96.25 180 LEU A C 1
ATOM 1449 O O . LEU A 1 180 ? 8.117 -30.516 -28.344 1 96.25 180 LEU A O 1
ATOM 1453 N N . GLU A 1 181 ? 7.262 -28.438 -28.547 1 96.88 181 GLU A N 1
ATOM 1454 C CA . GLU A 1 181 ? 6.207 -28.922 -29.438 1 96.88 181 GLU A CA 1
ATOM 1455 C C . GLU A 1 181 ? 6.797 -29.531 -30.703 1 96.88 181 GLU A C 1
ATOM 1457 O O . GLU A 1 181 ? 6.293 -30.547 -31.203 1 96.88 181 GLU A O 1
ATOM 1462 N N . LYS A 1 182 ? 7.797 -28.875 -31.266 1 97.62 182 LYS A N 1
ATOM 1463 C CA . LYS A 1 182 ? 8.477 -29.406 -32.438 1 97.62 182 LYS A CA 1
ATOM 1464 C C . LYS A 1 182 ? 9.055 -30.797 -32.188 1 97.62 182 LYS A C 1
ATOM 1466 O O . LYS A 1 182 ? 8.922 -31.703 -33 1 97.62 182 LYS A O 1
ATOM 1471 N N . ALA A 1 183 ? 9.727 -30.906 -31.078 1 97.69 183 ALA A N 1
ATOM 1472 C CA . ALA A 1 183 ? 10.289 -32.219 -30.703 1 97.69 183 ALA A CA 1
ATOM 1473 C C . ALA A 1 183 ? 9.195 -33.25 -30.562 1 97.69 183 ALA A C 1
ATOM 1475 O O . ALA A 1 183 ? 9.383 -34.406 -30.969 1 97.69 183 ALA A O 1
ATOM 1476 N N . TYR A 1 184 ? 8.109 -32.906 -29.953 1 97.12 184 TYR A N 1
ATOM 1477 C CA . TYR A 1 184 ? 6.984 -33.812 -29.797 1 97.12 184 TYR A CA 1
ATOM 1478 C C . TYR A 1 184 ? 6.379 -34.188 -31.141 1 97.12 184 TYR A C 1
ATOM 1480 O O . TYR A 1 184 ? 5.965 -35.312 -31.359 1 97.12 184 TYR A O 1
ATOM 1488 N N . ALA A 1 185 ? 6.27 -33.188 -32.031 1 96.94 185 ALA A N 1
ATOM 1489 C CA . ALA A 1 185 ? 5.801 -33.438 -33.406 1 96.94 185 ALA A CA 1
ATOM 1490 C C . ALA A 1 185 ? 6.707 -34.438 -34.125 1 96.94 185 ALA A C 1
ATOM 1492 O O . ALA A 1 185 ? 6.23 -35.312 -34.844 1 96.94 185 ALA A O 1
ATOM 1493 N N . LYS A 1 186 ? 7.965 -34.25 -33.938 1 96.62 186 LYS A N 1
ATOM 1494 C CA . LYS A 1 186 ? 8.922 -35.188 -34.531 1 96.62 186 LYS A CA 1
ATOM 1495 C C . LYS A 1 186 ? 8.734 -36.594 -33.969 1 96.62 186 LYS A C 1
ATOM 1497 O O . LYS A 1 186 ? 8.797 -37.594 -34.719 1 96.62 186 LYS A O 1
ATOM 1502 N N . LEU A 1 187 ? 8.508 -36.688 -32.719 1 95.25 187 LEU A N 1
ATOM 1503 C CA . LEU A 1 187 ? 8.328 -37.969 -32.031 1 95.25 187 LEU A CA 1
ATOM 1504 C C . LEU A 1 187 ? 7.125 -38.719 -32.594 1 95.25 187 LEU A C 1
ATOM 1506 O O . LEU A 1 187 ? 7.148 -39.938 -32.719 1 95.25 187 LEU A O 1
ATOM 1510 N N . TYR A 1 188 ? 6.094 -38.031 -32.969 1 93.56 188 TYR A N 1
ATOM 1511 C CA . TYR A 1 188 ? 4.848 -38.688 -33.344 1 93.56 188 TYR A CA 1
ATOM 1512 C C . TYR A 1 188 ? 4.535 -38.469 -34.812 1 93.56 188 TYR A C 1
ATOM 1514 O O . TYR A 1 188 ? 3.43 -38.781 -35.281 1 93.56 188 TYR A O 1
ATOM 1522 N N . GLY A 1 189 ? 5.465 -37.844 -35.531 1 93.19 189 GLY A N 1
ATOM 1523 C CA . GLY A 1 189 ? 5.324 -37.781 -36.969 1 93.19 189 GLY A CA 1
ATOM 1524 C C . GLY A 1 189 ? 5.426 -36.375 -37.531 1 93.19 189 GLY A C 1
ATOM 1525 O O . GLY A 1 189 ? 6.449 -36 -38.094 1 93.19 189 GLY A O 1
ATOM 1526 N N . SER A 1 190 ? 4.434 -35.594 -37.312 1 95.44 190 SER A N 1
ATOM 1527 C CA . SER A 1 190 ? 4.375 -34.219 -37.781 1 95.44 190 SER A CA 1
ATOM 1528 C C . SER A 1 190 ? 3.512 -33.375 -36.875 1 95.44 190 SER A C 1
ATOM 1530 O O . SER A 1 190 ? 2.871 -33.875 -35.938 1 95.44 190 SER A O 1
ATOM 1532 N N . TYR A 1 191 ? 3.504 -32.062 -37.125 1 96.25 191 TYR A N 1
ATOM 1533 C CA . TYR A 1 191 ? 2.639 -31.156 -36.375 1 96.25 191 TYR A CA 1
ATOM 1534 C C . TYR A 1 191 ? 1.175 -31.562 -36.531 1 96.25 191 TYR A C 1
ATOM 1536 O O . TYR A 1 191 ? 0.407 -31.5 -35.562 1 96.25 191 TYR A O 1
ATOM 1544 N N . GLU A 1 192 ? 0.804 -31.984 -37.688 1 94.81 192 GLU A N 1
ATOM 1545 C CA . GLU A 1 192 ? -0.569 -32.375 -37.938 1 94.81 192 GLU A CA 1
ATOM 1546 C C . GLU A 1 192 ? -0.962 -33.594 -37.094 1 94.81 192 GLU A C 1
ATOM 1548 O O . GLU A 1 192 ? -2.119 -33.719 -36.688 1 94.81 192 GLU A O 1
ATOM 1553 N N . ASP A 1 193 ? -0.017 -34.438 -36.844 1 94.25 193 ASP A N 1
ATOM 1554 C CA . ASP A 1 193 ? -0.268 -35.656 -36.062 1 94.25 193 ASP A CA 1
ATOM 1555 C C . ASP A 1 193 ? -0.593 -35.312 -34.625 1 94.25 193 ASP A C 1
ATOM 1557 O O . ASP A 1 193 ? -1.076 -36.156 -33.875 1 94.25 193 ASP A O 1
ATOM 1561 N N . LEU A 1 194 ? -0.41 -34.094 -34.219 1 94.69 194 LEU A N 1
ATOM 1562 C CA . LEU A 1 194 ? -0.688 -33.688 -32.844 1 94.69 194 LEU A CA 1
ATOM 1563 C C . LEU A 1 194 ? -2.09 -33.094 -32.719 1 94.69 194 LEU A C 1
ATOM 1565 O O . LEU A 1 194 ? -2.512 -32.688 -31.641 1 94.69 194 LEU A O 1
ATOM 1569 N N . GLN A 1 195 ? -2.863 -33.094 -33.75 1 91.94 195 GLN A N 1
ATOM 1570 C CA . GLN A 1 195 ? -4.188 -32.469 -33.75 1 91.94 195 GLN A CA 1
ATOM 1571 C C . GLN A 1 195 ? -5.188 -33.312 -32.938 1 91.94 195 GLN A C 1
ATOM 1573 O O . GLN A 1 195 ? -6.184 -32.781 -32.438 1 91.94 195 GLN A O 1
ATOM 1578 N N . ILE A 1 196 ? -4.906 -34.531 -32.906 1 89.19 196 ILE A N 1
ATOM 1579 C CA . ILE A 1 196 ? -5.809 -35.438 -32.188 1 89.19 196 ILE A CA 1
ATOM 1580 C C . ILE A 1 196 ? -5.078 -36.094 -31.016 1 89.19 196 ILE A C 1
ATOM 1582 O O . ILE A 1 196 ? -3.957 -36.562 -31.172 1 89.19 196 ILE A O 1
ATOM 1586 N N . GLY A 1 197 ? -5.73 -36 -29.906 1 90.44 197 GLY A N 1
ATOM 1587 C CA . GLY A 1 197 ? -5.129 -36.625 -28.734 1 90.44 197 GLY A CA 1
ATOM 1588 C C . GLY A 1 197 ? -5.906 -36.375 -27.453 1 90.44 197 GLY A C 1
ATOM 1589 O O . GLY A 1 197 ? -6.93 -35.688 -27.469 1 90.44 197 GLY A O 1
ATOM 1590 N N . GLN A 1 198 ? -5.402 -37 -26.422 1 91.69 198 GLN A N 1
ATOM 1591 C CA . GLN A 1 198 ? -5.984 -36.844 -25.094 1 91.69 198 GLN A CA 1
ATOM 1592 C C . GLN A 1 198 ? -4.945 -36.344 -24.094 1 91.69 198 GLN A C 1
ATOM 1594 O O . GLN A 1 198 ? -3.762 -36.688 -24.203 1 91.69 198 GLN A O 1
ATOM 1599 N N . VAL A 1 199 ? -5.465 -35.625 -23.203 1 94.94 199 VAL A N 1
ATOM 1600 C CA . VAL A 1 199 ? -4.582 -35.031 -22.203 1 94.94 199 VAL A CA 1
ATOM 1601 C C . VAL A 1 199 ? -3.812 -36.125 -21.469 1 94.94 199 VAL A C 1
ATOM 1603 O O . VAL A 1 199 ? -2.633 -35.969 -21.156 1 94.94 199 VAL A O 1
ATOM 1606 N N . SER A 1 200 ? -4.469 -37.219 -21.219 1 93.94 200 SER A N 1
ATOM 1607 C CA . SER A 1 200 ? -3.857 -38.344 -20.5 1 93.94 200 SER A CA 1
ATOM 1608 C C . SER A 1 200 ? -2.611 -38.844 -21.234 1 93.94 200 SER A C 1
ATOM 1610 O O . SER A 1 200 ? -1.644 -39.25 -20.594 1 93.94 200 SER A O 1
ATOM 1612 N N . GLU A 1 201 ? -2.584 -38.812 -22.516 1 94.88 201 GLU A N 1
ATOM 1613 C CA . GLU A 1 201 ? -1.441 -39.281 -23.297 1 94.88 201 GLU A CA 1
ATOM 1614 C C . GLU A 1 201 ? -0.222 -38.375 -23.078 1 94.88 201 GLU A C 1
ATOM 1616 O O . GLU A 1 201 ? 0.875 -38.875 -22.812 1 94.88 201 GLU A O 1
ATOM 1621 N N . ALA A 1 202 ? -0.496 -37.125 -23.172 1 96.12 202 ALA A N 1
ATOM 1622 C CA . ALA A 1 202 ? 0.608 -36.188 -23 1 96.12 202 ALA A CA 1
ATOM 1623 C C . ALA A 1 202 ? 1.151 -36.25 -21.578 1 96.12 202 ALA A C 1
ATOM 1625 O O . ALA A 1 202 ? 2.365 -36.188 -21.359 1 96.12 202 ALA A O 1
ATOM 1626 N N . LEU A 1 203 ? 0.268 -36.312 -20.641 1 95.81 203 LEU A N 1
ATOM 1627 C CA . LEU A 1 203 ? 0.688 -36.375 -19.25 1 95.81 203 LEU A CA 1
ATOM 1628 C C . LEU A 1 203 ? 1.605 -37.562 -19 1 95.81 203 LEU A C 1
ATOM 1630 O O . LEU A 1 203 ? 2.637 -37.438 -18.344 1 95.81 203 LEU A O 1
ATOM 1634 N N . VAL A 1 204 ? 1.281 -38.656 -19.5 1 94.06 204 VAL A N 1
ATOM 1635 C CA . VAL A 1 204 ? 2.092 -39.875 -19.328 1 94.06 204 VAL A CA 1
ATOM 1636 C C . VAL A 1 204 ? 3.412 -39.719 -20.078 1 94.06 204 VAL A C 1
ATOM 1638 O O . VAL A 1 204 ? 4.465 -40.125 -19.578 1 94.06 204 VAL A O 1
ATOM 1641 N N . ASP A 1 205 ? 3.375 -39.156 -21.234 1 95.06 205 ASP A N 1
ATOM 1642 C CA . ASP A 1 205 ? 4.59 -38.969 -22.016 1 95.06 205 ASP A CA 1
ATOM 1643 C C . ASP A 1 205 ? 5.566 -38.031 -21.297 1 95.06 205 ASP A C 1
ATOM 1645 O O . ASP A 1 205 ? 6.781 -38.156 -21.484 1 95.06 205 ASP A O 1
ATOM 1649 N N . PHE A 1 206 ? 5.016 -37.156 -20.5 1 94.25 206 PHE A N 1
ATOM 1650 C CA . PHE A 1 206 ? 5.863 -36.188 -19.797 1 94.25 206 PHE A CA 1
ATOM 1651 C C . PHE A 1 206 ? 6.379 -36.781 -18.5 1 94.25 206 PHE A C 1
ATOM 1653 O O . PHE A 1 206 ? 7.375 -36.312 -17.953 1 94.25 206 PHE A O 1
ATOM 1660 N N . THR A 1 207 ? 5.734 -37.812 -17.969 1 90.88 207 THR A N 1
ATOM 1661 C CA . THR A 1 207 ? 6.047 -38.188 -16.594 1 90.88 207 THR A CA 1
ATOM 1662 C C . THR A 1 207 ? 6.34 -39.656 -16.484 1 90.88 207 THR A C 1
ATOM 1664 O O . THR A 1 207 ? 7.039 -40.125 -15.578 1 90.88 207 THR A O 1
ATOM 1667 N N . GLY A 1 208 ? 5.758 -40.406 -17.391 1 88.12 208 GLY A N 1
ATOM 1668 C CA . GLY A 1 208 ? 5.777 -41.844 -17.219 1 88.12 208 GLY A CA 1
ATOM 1669 C C . GLY A 1 208 ? 4.883 -42.312 -16.078 1 88.12 208 GLY A C 1
ATOM 1670 O O . GLY A 1 208 ? 4.961 -43.469 -15.664 1 88.12 208 GLY A O 1
ATOM 1671 N N . GLY A 1 209 ? 4.047 -41.469 -15.664 1 87.94 209 GLY A N 1
ATOM 1672 C CA . GLY A 1 209 ? 3.207 -41.781 -14.516 1 87.94 209 GLY A CA 1
ATOM 1673 C C . GLY A 1 209 ? 1.913 -42.469 -14.891 1 87.94 209 GLY A C 1
ATOM 1674 O O . GLY A 1 209 ? 1.833 -43.125 -15.93 1 87.94 209 GLY A O 1
ATOM 1675 N N . VAL A 1 210 ? 0.984 -42.438 -13.867 1 86.06 210 VAL A N 1
ATOM 1676 C CA . VAL A 1 210 ? -0.296 -43.125 -14.047 1 86.06 210 VAL A CA 1
ATOM 1677 C C . VAL A 1 210 ? -1.436 -42.125 -13.938 1 86.06 210 VAL A C 1
ATOM 1679 O O . VAL A 1 210 ? -1.405 -41.219 -13.078 1 86.06 210 VAL A O 1
ATOM 1682 N N . ASN A 1 211 ? -2.428 -42.344 -14.852 1 89.56 211 ASN A N 1
ATOM 1683 C CA . ASN A 1 211 ? -3.572 -41.438 -14.875 1 89.56 211 ASN A CA 1
ATOM 1684 C C . ASN A 1 211 ? -4.734 -41.969 -14.055 1 89.56 211 ASN A C 1
ATOM 1686 O O . ASN A 1 211 ? -5 -43.188 -14.07 1 89.56 211 ASN A O 1
ATOM 1690 N N . ILE A 1 212 ? -5.25 -41.094 -13.297 1 85.62 212 ILE A N 1
ATOM 1691 C CA . ILE A 1 212 ? -6.539 -41.344 -12.672 1 85.62 212 ILE A CA 1
ATOM 1692 C C . ILE A 1 212 ? -7.582 -40.375 -13.219 1 85.62 212 ILE A C 1
ATOM 1694 O O . ILE A 1 212 ? -7.375 -39.156 -13.203 1 85.62 212 ILE A O 1
ATOM 1698 N N . ARG A 1 213 ? -8.625 -40.969 -13.703 1 89.81 213 ARG A N 1
ATOM 1699 C CA . ARG A 1 213 ? -9.695 -40.125 -14.258 1 89.81 213 ARG A CA 1
ATOM 1700 C C . ARG A 1 213 ? -10.914 -40.125 -13.344 1 89.81 213 ARG A C 1
ATOM 1702 O O . ARG A 1 213 ? -11.383 -41.188 -12.914 1 89.81 213 ARG A O 1
ATOM 1709 N N . ILE A 1 214 ? -11.359 -39 -13.016 1 92.06 214 ILE A N 1
ATOM 1710 C CA . ILE A 1 214 ? -12.555 -38.812 -12.195 1 92.06 214 ILE A CA 1
ATOM 1711 C C . ILE A 1 214 ? -13.648 -38.125 -13 1 92.06 214 ILE A C 1
ATOM 1713 O O . ILE A 1 214 ? -13.438 -37.031 -13.5 1 92.06 214 ILE A O 1
ATOM 1717 N N . LYS A 1 215 ? -14.789 -38.812 -13.164 1 93.19 215 LYS A N 1
ATOM 1718 C CA . LYS A 1 215 ? -15.945 -38.188 -13.781 1 93.19 215 LYS A CA 1
ATOM 1719 C C . LYS A 1 215 ? -16.578 -37.156 -12.836 1 93.19 215 LYS A C 1
ATOM 1721 O O . LYS A 1 215 ? -17.078 -37.531 -11.766 1 93.19 215 LYS A O 1
ATOM 1726 N N . LEU A 1 216 ? -16.656 -36 -13.219 1 95.5 216 LEU A N 1
ATOM 1727 C CA . LEU A 1 216 ? -16.984 -34.906 -12.312 1 95.5 216 LEU A CA 1
ATOM 1728 C C . LEU A 1 216 ? -18.469 -34.875 -11.984 1 95.5 216 LEU A C 1
ATOM 1730 O O . LEU A 1 216 ? -18.844 -34.656 -10.836 1 95.5 216 LEU A O 1
ATOM 1734 N N . PRO A 1 217 ? -19.391 -35.125 -12.945 1 91.25 217 PRO A N 1
ATOM 1735 C CA . PRO A 1 217 ? -20.812 -35.125 -12.578 1 91.25 217 PRO A CA 1
ATOM 1736 C C . PRO A 1 217 ? -21.141 -36.188 -11.547 1 91.25 217 PRO A C 1
ATOM 1738 O O . PRO A 1 217 ? -22.094 -36.031 -10.766 1 91.25 217 PRO A O 1
ATOM 1741 N N . ALA A 1 218 ? -20.391 -37.25 -11.539 1 92.44 218 ALA A N 1
ATOM 1742 C CA . ALA A 1 218 ? -20.578 -38.312 -10.57 1 92.44 218 ALA A CA 1
ATOM 1743 C C . ALA A 1 218 ? -19.406 -38.375 -9.594 1 92.44 218 ALA A C 1
ATOM 1745 O O . ALA A 1 218 ? -19 -39.469 -9.172 1 92.44 218 ALA A O 1
ATOM 1746 N N . ALA A 1 219 ? -18.875 -37.312 -9.328 1 92.25 219 ALA A N 1
ATOM 1747 C CA . ALA A 1 219 ? -17.672 -37.281 -8.484 1 92.25 219 ALA A CA 1
ATOM 1748 C C . ALA A 1 219 ? -17.984 -37.75 -7.07 1 92.25 219 ALA A C 1
ATOM 1750 O O . ALA A 1 219 ? -19.078 -37.5 -6.555 1 92.25 219 ALA A O 1
ATOM 1751 N N . PRO A 1 220 ? -17.047 -38.375 -6.438 1 91 220 PRO A N 1
ATOM 1752 C CA . PRO A 1 220 ? -17.234 -38.781 -5.039 1 91 220 PRO A CA 1
ATOM 1753 C C . PRO A 1 220 ? -17.375 -37.562 -4.102 1 91 220 PRO A C 1
ATOM 1755 O O . PRO A 1 220 ? -16.922 -36.469 -4.43 1 91 220 PRO A O 1
ATOM 1758 N N . PRO A 1 221 ? -17.953 -37.812 -2.975 1 91.56 221 PRO A N 1
ATOM 1759 C CA . PRO A 1 221 ? -18.156 -36.719 -2.029 1 91.56 221 PRO A CA 1
ATOM 1760 C C . PRO A 1 221 ? -16.844 -36.125 -1.511 1 91.56 221 PRO A C 1
ATOM 1762 O O . PRO A 1 221 ? -16.812 -34.969 -1.078 1 91.56 221 PRO A O 1
ATOM 1765 N N . ASP A 1 222 ? -15.797 -36.875 -1.518 1 92.69 222 ASP A N 1
ATOM 1766 C CA . ASP A 1 222 ? -14.523 -36.375 -0.991 1 92.69 222 ASP A CA 1
ATOM 1767 C C . ASP A 1 222 ? -13.641 -35.812 -2.107 1 92.69 222 ASP A C 1
ATOM 1769 O O . ASP A 1 222 ? -12.414 -35.906 -2.033 1 92.69 222 ASP A O 1
ATOM 1773 N N . LEU A 1 223 ? -14.234 -35.375 -3.188 1 94.69 223 LEU A N 1
ATOM 1774 C CA . LEU A 1 223 ? -13.5 -34.844 -4.332 1 94.69 223 LEU A CA 1
ATOM 1775 C C . LEU A 1 223 ? -12.523 -33.75 -3.891 1 94.69 223 LEU A C 1
ATOM 1777 O O . LEU A 1 223 ? -11.383 -33.719 -4.355 1 94.69 223 LEU A O 1
ATOM 1781 N N . TRP A 1 224 ? -13.016 -32.875 -3 1 95.12 224 TRP A N 1
ATOM 1782 C CA . TRP A 1 224 ? -12.148 -31.781 -2.555 1 95.12 224 TRP A CA 1
ATOM 1783 C C . TRP A 1 224 ? -10.883 -32.344 -1.9 1 95.12 224 TRP A C 1
ATOM 1785 O O . TRP A 1 224 ? -9.781 -31.812 -2.139 1 95.12 224 TRP A O 1
ATOM 1795 N N . ASP A 1 225 ? -11.023 -33.281 -1.14 1 91.12 225 ASP A N 1
ATOM 1796 C CA . ASP A 1 225 ? -9.883 -33.906 -0.477 1 91.12 225 ASP A CA 1
ATOM 1797 C C . ASP A 1 225 ? -8.93 -34.531 -1.494 1 91.12 225 ASP A C 1
ATOM 1799 O O . ASP A 1 225 ? -7.707 -34.469 -1.329 1 91.12 225 ASP A O 1
ATOM 1803 N N . ILE A 1 226 ? -9.5 -35.125 -2.465 1 89.81 226 ILE A N 1
ATOM 1804 C CA . ILE A 1 226 ? -8.703 -35.75 -3.516 1 89.81 226 ILE A CA 1
ATOM 1805 C C . ILE A 1 226 ? -7.895 -34.688 -4.25 1 89.81 226 ILE A C 1
ATOM 1807 O O . ILE A 1 226 ? -6.684 -34.844 -4.445 1 89.81 226 ILE A O 1
ATOM 1811 N N . LEU A 1 227 ? -8.57 -33.625 -4.625 1 93.81 227 LEU A N 1
ATOM 1812 C CA . LEU A 1 227 ? -7.898 -32.562 -5.332 1 93.81 227 LEU A CA 1
ATOM 1813 C C . LEU A 1 227 ? -6.809 -31.938 -4.465 1 93.81 227 LEU A C 1
ATOM 1815 O O . LEU A 1 227 ? -5.746 -31.562 -4.969 1 93.81 227 LEU A O 1
ATOM 1819 N N . THR A 1 228 ? -7.082 -31.781 -3.201 1 90.5 228 THR A N 1
ATOM 1820 C CA . THR A 1 228 ? -6.117 -31.203 -2.268 1 90.5 228 THR A CA 1
ATOM 1821 C C . THR A 1 228 ? -4.863 -32.062 -2.186 1 90.5 228 THR A C 1
ATOM 1823 O O . THR A 1 228 ? -3.744 -31.562 -2.27 1 90.5 228 THR A O 1
ATOM 1826 N N . ARG A 1 229 ? -5.047 -33.344 -2.082 1 84.06 229 ARG A N 1
ATOM 1827 C CA . ARG A 1 229 ? -3.916 -34.25 -2.029 1 84.06 229 ARG A CA 1
ATOM 1828 C C . ARG A 1 229 ? -3.121 -34.219 -3.33 1 84.06 229 ARG A C 1
ATOM 1830 O O . ARG A 1 229 ? -1.89 -34.25 -3.312 1 84.06 229 ARG A O 1
ATOM 1837 N N . ALA A 1 230 ? -3.859 -34.188 -4.383 1 86.75 230 ALA A N 1
ATOM 1838 C CA . ALA A 1 230 ? -3.209 -34.156 -5.691 1 86.75 230 ALA A CA 1
ATOM 1839 C C . ALA A 1 230 ? -2.375 -32.906 -5.859 1 86.75 230 ALA A C 1
ATOM 1841 O O . ALA A 1 230 ? -1.259 -32.938 -6.383 1 86.75 230 ALA A O 1
ATOM 1842 N N . THR A 1 231 ? -2.912 -31.781 -5.426 1 87.12 231 THR A N 1
ATOM 1843 C CA . THR A 1 231 ? -2.256 -30.5 -5.59 1 87.12 231 THR A CA 1
ATOM 1844 C C . THR A 1 231 ? -0.955 -30.453 -4.793 1 87.12 231 THR A C 1
ATOM 1846 O O . THR A 1 231 ? 0.042 -29.891 -5.258 1 87.12 231 THR A O 1
ATOM 1849 N N . TYR A 1 232 ? -1 -31.094 -3.684 1 78.81 232 TYR A N 1
ATOM 1850 C CA . TYR A 1 232 ? 0.149 -30.922 -2.805 1 78.81 232 TYR A CA 1
ATOM 1851 C C . TYR A 1 232 ? 1.05 -32.156 -2.82 1 78.81 232 TYR A C 1
ATOM 1853 O O . TYR A 1 232 ? 2.018 -32.219 -2.061 1 78.81 232 TYR A O 1
ATOM 1861 N N . SER A 1 233 ? 0.759 -33.188 -3.633 1 74 233 SER A N 1
ATOM 1862 C CA . SER A 1 233 ? 1.62 -34.344 -3.816 1 74 233 SER A CA 1
ATOM 1863 C C . SER A 1 233 ? 2.266 -34.344 -5.199 1 74 233 SER A C 1
ATOM 1865 O O . SER A 1 233 ? 2.637 -35.406 -5.719 1 74 233 SER A O 1
ATOM 1867 N N . ARG A 1 234 ? 2.504 -33.312 -5.906 1 75.06 234 ARG A N 1
ATOM 1868 C CA . ARG A 1 234 ? 3.215 -33.219 -7.176 1 75.06 234 ARG A CA 1
ATOM 1869 C C . ARG A 1 234 ? 2.447 -33.906 -8.297 1 75.06 234 ARG A C 1
ATOM 1871 O O . ARG A 1 234 ? 3.029 -34.656 -9.094 1 75.06 234 ARG A O 1
ATOM 1878 N N . SER A 1 235 ? 1.289 -33.938 -8.289 1 85.5 235 SER A N 1
ATOM 1879 C CA . SER A 1 235 ? 0.466 -34.469 -9.367 1 85.5 235 SER A CA 1
ATOM 1880 C C . SER A 1 235 ? 0.123 -33.406 -10.391 1 85.5 235 SER A C 1
ATOM 1882 O O . SER A 1 235 ? 0.078 -32.219 -10.055 1 85.5 235 SER A O 1
ATOM 1884 N N . LEU A 1 236 ? 0.031 -33.844 -11.57 1 91.94 236 LEU A N 1
ATOM 1885 C CA . LEU A 1 236 ? -0.441 -32.969 -12.641 1 91.94 236 LEU A CA 1
ATOM 1886 C C . LEU A 1 236 ? -1.936 -33.156 -12.875 1 91.94 236 LEU A C 1
ATOM 1888 O O . LEU A 1 236 ? -2.434 -34.281 -12.859 1 91.94 236 LEU A O 1
ATOM 1892 N N . MET A 1 237 ? -2.67 -32.062 -12.969 1 95.25 237 MET A N 1
ATOM 1893 C CA . MET A 1 237 ? -4.121 -32.188 -13.109 1 95.25 237 MET A CA 1
ATOM 1894 C C . MET A 1 237 ? -4.602 -31.391 -14.328 1 95.25 237 MET A C 1
ATOM 1896 O O . MET A 1 237 ? -4.219 -30.234 -14.516 1 95.25 237 MET A O 1
ATOM 1900 N N . CYS A 1 238 ? -5.367 -32.031 -15.133 1 97.06 238 CYS A N 1
ATOM 1901 C CA . CYS A 1 238 ? -6.035 -31.422 -16.266 1 97.06 238 CYS A CA 1
ATOM 1902 C C . CYS A 1 238 ? -7.504 -31.828 -16.328 1 97.06 238 CYS A C 1
ATOM 1904 O O . CYS A 1 238 ? -7.914 -32.781 -15.656 1 97.06 238 CYS A O 1
ATOM 1906 N N . CYS A 1 239 ? -8.266 -31.062 -17.062 1 97.19 239 CYS A N 1
ATOM 1907 C CA . CYS A 1 239 ? -9.688 -31.375 -17.203 1 97.19 239 CYS A CA 1
ATOM 1908 C C . CYS A 1 239 ? -10.18 -31.031 -18.609 1 97.19 239 CYS A C 1
ATOM 1910 O O . CYS A 1 239 ? -9.445 -30.453 -19.406 1 97.19 239 CYS A O 1
ATOM 1912 N N . GLN A 1 240 ? -11.375 -31.578 -18.844 1 94.94 240 GLN A N 1
ATOM 1913 C CA . GLN A 1 240 ? -11.93 -31.406 -20.188 1 94.94 240 GLN A CA 1
ATOM 1914 C C . GLN A 1 240 ? -13.414 -31.047 -20.109 1 94.94 240 GLN A C 1
ATOM 1916 O O . GLN A 1 240 ? -14.141 -31.562 -19.25 1 94.94 240 GLN A O 1
ATOM 1921 N N . THR A 1 241 ? -13.789 -30.188 -21.016 1 94.44 241 THR A N 1
ATOM 1922 C CA . THR A 1 241 ? -15.211 -29.875 -21.141 1 94.44 241 THR A CA 1
ATOM 1923 C C . THR A 1 241 ? -15.914 -30.906 -22.016 1 94.44 241 THR A C 1
ATOM 1925 O O . THR A 1 241 ? -15.281 -31.812 -22.562 1 94.44 241 THR A O 1
ATOM 1928 N N . GLN A 1 242 ? -17.188 -30.797 -22.109 1 86.5 242 GLN A N 1
ATOM 1929 C CA . GLN A 1 242 ? -17.984 -31.766 -22.859 1 86.5 242 GLN A CA 1
ATOM 1930 C C . GLN A 1 242 ? -17.578 -31.781 -24.328 1 86.5 242 GLN A C 1
ATOM 1932 O O . GLN A 1 242 ? -17.266 -30.75 -24.906 1 86.5 242 GLN A O 1
ATOM 1937 N N . LEU A 1 243 ? -17.641 -33 -24.781 1 76.38 243 LEU A N 1
ATOM 1938 C CA . LEU A 1 243 ? -17.203 -33.25 -26.141 1 76.38 243 LEU A CA 1
ATOM 1939 C C . LEU A 1 243 ? -18.078 -32.531 -27.141 1 76.38 243 LEU A C 1
ATOM 1941 O O . LEU A 1 243 ? -19.297 -32.375 -26.938 1 76.38 243 LEU A O 1
ATOM 1945 N N . GLY A 1 244 ? -17.547 -31.938 -28.125 1 75.5 244 GLY A N 1
ATOM 1946 C CA . GLY A 1 244 ? -18.219 -31.219 -29.203 1 75.5 244 GLY A CA 1
ATOM 1947 C C . GLY A 1 244 ? -17.266 -30.391 -30.047 1 75.5 244 GLY A C 1
ATOM 1948 O O . GLY A 1 244 ? -16.047 -30.453 -29.875 1 75.5 244 GLY A O 1
ATOM 1949 N N . THR A 1 245 ? -17.844 -29.766 -31.016 1 78.5 245 THR A N 1
ATOM 1950 C CA . THR A 1 245 ? -17.078 -28.844 -31.828 1 78.5 245 THR A CA 1
ATOM 1951 C C . THR A 1 245 ? -16.562 -27.672 -31 1 78.5 245 THR A C 1
ATOM 1953 O O . THR A 1 245 ? -17.312 -27.109 -30.188 1 78.5 245 THR A O 1
ATOM 1956 N N . THR A 1 246 ? -15.328 -27.484 -31.172 1 81.5 246 THR A N 1
ATOM 1957 C CA . THR A 1 246 ? -14.68 -26.422 -30.422 1 81.5 246 THR A CA 1
ATOM 1958 C C . THR A 1 246 ? -15.367 -25.078 -30.688 1 81.5 246 THR A C 1
ATOM 1960 O O . THR A 1 246 ? -15.312 -24.562 -31.812 1 81.5 246 THR A O 1
ATOM 1963 N N . LYS A 1 247 ? -16.141 -24.594 -29.641 1 88.94 247 LYS A N 1
ATOM 1964 C CA . LYS A 1 247 ? -16.828 -23.312 -29.719 1 88.94 247 LYS A CA 1
ATOM 1965 C C . LYS A 1 247 ? -16.875 -22.625 -28.359 1 88.94 247 LYS A C 1
ATOM 1967 O O . LYS A 1 247 ? -16.969 -23.297 -27.328 1 88.94 247 LYS A O 1
ATOM 1972 N N . VAL A 1 248 ? -16.812 -21.359 -28.453 1 91.94 248 VAL A N 1
ATOM 1973 C CA . VAL A 1 248 ? -16.922 -20.594 -27.234 1 91.94 248 VAL A CA 1
ATOM 1974 C C . VAL A 1 248 ? -18.375 -20.562 -26.766 1 91.94 248 VAL A C 1
ATOM 1976 O O . VAL A 1 248 ? -19.281 -20.219 -27.531 1 91.94 248 VAL A O 1
ATOM 1979 N N . LEU A 1 249 ? -18.609 -20.953 -25.578 1 93.19 249 LEU A N 1
ATOM 1980 C CA . LEU A 1 249 ? -19.953 -21.016 -25 1 93.19 249 LEU A CA 1
ATOM 1981 C C . LEU A 1 249 ? -20.328 -19.672 -24.375 1 93.19 249 LEU A C 1
ATOM 1983 O O . LEU A 1 249 ? -19.469 -18.812 -24.172 1 93.19 249 LEU A O 1
ATOM 1987 N N . LYS A 1 250 ? -21.547 -19.516 -23.969 1 93 250 LYS A N 1
ATOM 1988 C CA . LYS A 1 250 ? -22.062 -18.281 -23.391 1 93 250 LYS A CA 1
ATOM 1989 C C . LYS A 1 250 ? -21.422 -18 -22.031 1 93 250 LYS A C 1
ATOM 1991 O O . LYS A 1 250 ? -21.234 -16.844 -21.656 1 93 250 LYS A O 1
ATOM 1996 N N . ASN A 1 251 ? -21.109 -19.047 -21.359 1 95.06 251 ASN A N 1
ATOM 1997 C CA . ASN A 1 251 ? -20.562 -18.875 -20.016 1 95.06 251 ASN A CA 1
ATOM 1998 C C . ASN A 1 251 ? -19.062 -18.578 -20.062 1 95.06 251 ASN A C 1
ATOM 2000 O O . ASN A 1 251 ? -18.422 -18.469 -19.016 1 95.06 251 ASN A O 1
ATOM 2004 N N . GLY A 1 252 ? -18.453 -18.547 -21.281 1 95.81 252 GLY A N 1
ATOM 2005 C CA . GLY A 1 252 ? -17.062 -18.172 -21.453 1 95.81 252 GLY A CA 1
ATOM 2006 C C . GLY A 1 252 ? -16.141 -19.375 -21.578 1 95.81 252 GLY A C 1
ATOM 2007 O O . GLY A 1 252 ? -14.938 -19.219 -21.828 1 95.81 252 GLY A O 1
ATOM 2008 N N . LEU A 1 253 ? -16.688 -20.609 -21.422 1 96.19 253 LEU A N 1
ATOM 2009 C CA . LEU A 1 253 ? -15.883 -21.812 -21.594 1 96.19 253 LEU A CA 1
ATOM 2010 C C . LEU A 1 253 ? -15.852 -22.25 -23.062 1 96.19 253 LEU A C 1
ATOM 2012 O O . LEU A 1 253 ? -16.641 -21.75 -23.875 1 96.19 253 LEU A O 1
ATOM 2016 N N . VAL A 1 254 ? -14.922 -23 -23.375 1 94.88 254 VAL A N 1
ATOM 2017 C CA . VAL A 1 254 ? -14.812 -23.562 -24.719 1 94.88 254 VAL A CA 1
ATOM 2018 C C . VAL A 1 254 ? -15.234 -25.031 -24.719 1 94.88 254 VAL A C 1
ATOM 2020 O O . VAL A 1 254 ? -14.75 -25.812 -23.891 1 94.88 254 VAL A O 1
ATOM 2023 N N . ALA A 1 255 ? -16.109 -25.422 -25.609 1 92.81 255 ALA A N 1
ATOM 2024 C CA . ALA A 1 255 ? -16.578 -26.797 -25.703 1 92.81 255 ALA A CA 1
ATOM 2025 C C . ALA A 1 255 ? -15.516 -27.703 -26.344 1 92.81 255 ALA A C 1
ATOM 2027 O O . ALA A 1 255 ? -14.797 -27.266 -27.25 1 92.81 255 ALA A O 1
ATOM 2028 N N . GLY A 1 256 ? -15.477 -29.016 -25.891 1 91.38 256 GLY A N 1
ATOM 2029 C CA . GLY A 1 256 ? -14.531 -29.953 -26.453 1 91.38 256 GLY A CA 1
ATOM 2030 C C . GLY A 1 256 ? -13.086 -29.531 -26.312 1 91.38 256 GLY A C 1
ATOM 2031 O O . GLY A 1 256 ? -12.297 -29.625 -27.25 1 91.38 256 GLY A O 1
ATOM 2032 N N . HIS A 1 257 ? -12.758 -29 -25.203 1 92.75 257 HIS A N 1
ATOM 2033 C CA . HIS A 1 257 ? -11.461 -28.359 -24.969 1 92.75 257 HIS A CA 1
ATOM 2034 C C . HIS A 1 257 ? -10.844 -28.844 -23.656 1 92.75 257 HIS A C 1
ATOM 2036 O O . HIS A 1 257 ? -11.562 -29.312 -22.766 1 92.75 257 HIS A O 1
ATOM 2042 N N . ALA A 1 258 ? -9.547 -28.875 -23.641 1 95.25 258 ALA A N 1
ATOM 2043 C CA . ALA A 1 258 ? -8.82 -29.266 -22.438 1 95.25 258 ALA A CA 1
ATOM 2044 C C . ALA A 1 258 ? -8.375 -28.031 -21.641 1 95.25 258 ALA A C 1
ATOM 2046 O O . ALA A 1 258 ? -8.008 -27.016 -22.219 1 95.25 258 ALA A O 1
ATOM 2047 N N . TYR A 1 259 ? -8.445 -28.094 -20.312 1 96.38 259 TYR A N 1
ATOM 2048 C CA . TYR A 1 259 ? -7.98 -27.062 -19.406 1 96.38 259 TYR A CA 1
ATOM 2049 C C . TYR A 1 259 ? -6.965 -27.625 -18.406 1 96.38 259 TYR A C 1
ATOM 2051 O O . TYR A 1 259 ? -6.883 -28.844 -18.219 1 96.38 259 TYR A O 1
ATOM 2059 N N . THR A 1 260 ? -6.191 -26.734 -17.797 1 96 260 THR A N 1
ATOM 2060 C CA . THR A 1 260 ? -5.238 -27.109 -16.766 1 96 260 THR A CA 1
ATOM 2061 C C . THR A 1 260 ? -5.727 -26.656 -15.391 1 96 260 THR A C 1
ATOM 2063 O O . THR A 1 260 ? -6.207 -25.531 -15.242 1 96 260 THR A O 1
ATOM 2066 N N . VAL A 1 261 ? -5.684 -27.547 -14.445 1 96.44 261 VAL A N 1
ATOM 2067 C CA . VAL A 1 261 ? -5.934 -27.141 -13.07 1 96.44 261 VAL A CA 1
ATOM 2068 C C . VAL A 1 261 ? -4.668 -26.516 -12.484 1 96.44 261 VAL A C 1
ATOM 2070 O O . VAL A 1 261 ? -3.662 -27.203 -12.297 1 96.44 261 VAL A O 1
ATOM 2073 N N . THR A 1 262 ? -4.754 -25.234 -12.125 1 92.94 262 THR A N 1
ATOM 2074 C CA . THR A 1 262 ? -3.543 -24.531 -11.711 1 92.94 262 THR A CA 1
ATOM 2075 C C . THR A 1 262 ? -3.561 -24.266 -10.211 1 92.94 262 THR A C 1
ATOM 2077 O O . THR A 1 262 ? -2.545 -23.875 -9.633 1 92.94 262 THR A O 1
ATOM 2080 N N . GLY A 1 263 ? -4.734 -24.484 -9.609 1 93.06 263 GLY A N 1
ATOM 2081 C CA . GLY A 1 263 ? -4.766 -24.266 -8.172 1 93.06 263 GLY A CA 1
ATOM 2082 C C . GLY A 1 263 ? -6.129 -24.531 -7.559 1 93.06 263 GLY A C 1
ATOM 2083 O O . GLY A 1 263 ? -7.121 -24.688 -8.281 1 93.06 263 GLY A O 1
ATOM 2084 N N . ILE A 1 264 ? -6.16 -24.672 -6.234 1 95.69 264 ILE A N 1
ATOM 2085 C CA . ILE A 1 264 ? -7.383 -24.797 -5.453 1 95.69 264 ILE A CA 1
ATOM 2086 C C . ILE A 1 264 ? -7.301 -23.906 -4.215 1 95.69 264 ILE A C 1
ATOM 2088 O O . ILE A 1 264 ? -6.211 -23.641 -3.709 1 95.69 264 ILE A O 1
ATOM 2092 N N . ARG A 1 265 ? -8.406 -23.406 -3.77 1 96.31 265 ARG A N 1
ATOM 2093 C CA . ARG A 1 265 ? -8.422 -22.547 -2.594 1 96.31 265 ARG A CA 1
ATOM 2094 C C . ARG A 1 265 ? -9.781 -22.578 -1.902 1 96.31 265 ARG A C 1
ATOM 2096 O O . ARG A 1 265 ? -10.82 -22.484 -2.559 1 96.31 265 ARG A O 1
ATOM 2103 N N . LYS A 1 266 ? -9.742 -22.859 -0.64 1 95.62 266 LYS A N 1
ATOM 2104 C CA . LYS A 1 266 ? -10.945 -22.688 0.175 1 95.62 266 LYS A CA 1
ATOM 2105 C C . LYS A 1 266 ? -11.047 -21.25 0.691 1 95.62 266 LYS A C 1
ATOM 2107 O O . LYS A 1 266 ? -10.125 -20.75 1.339 1 95.62 266 LYS A O 1
ATOM 2112 N N . VAL A 1 267 ? -12.094 -20.531 0.367 1 95.25 267 VAL A N 1
ATOM 2113 C CA . VAL A 1 267 ? -12.273 -19.156 0.809 1 95.25 267 VAL A CA 1
ATOM 2114 C C . VAL A 1 267 ? -13.43 -19.078 1.8 1 95.25 267 VAL A C 1
ATOM 2116 O O . VAL A 1 267 ? -14.297 -19.953 1.822 1 95.25 267 VAL A O 1
ATOM 2119 N N . THR A 1 268 ? -13.359 -18.062 2.658 1 88 268 THR A N 1
ATOM 2120 C CA . THR A 1 268 ? -14.445 -17.859 3.607 1 88 268 THR A CA 1
ATOM 2121 C C . THR A 1 268 ? -15.219 -16.578 3.268 1 88 268 THR A C 1
ATOM 2123 O O . THR A 1 268 ? -14.711 -15.469 3.453 1 88 268 THR A O 1
ATOM 2126 N N . CYS A 1 269 ? -16.375 -16.75 2.797 1 86.25 269 CYS A N 1
ATOM 2127 C CA . CYS A 1 269 ? -17.266 -15.633 2.482 1 86.25 269 CYS A CA 1
ATOM 2128 C C . CYS A 1 269 ? -18.203 -15.336 3.641 1 86.25 269 CYS A C 1
ATOM 2130 O O . CYS A 1 269 ? -18.188 -16.031 4.656 1 86.25 269 CYS A O 1
ATOM 2132 N N . GLN A 1 270 ? -18.984 -14.289 3.531 1 80.25 270 GLN A N 1
ATOM 2133 C CA . GLN A 1 270 ? -19.938 -13.883 4.551 1 80.25 270 GLN A CA 1
ATOM 2134 C C . GLN A 1 270 ? -20.938 -14.992 4.848 1 80.25 270 GLN A C 1
ATOM 2136 O O . GLN A 1 270 ? -21.406 -15.141 5.98 1 80.25 270 GLN A O 1
ATOM 2141 N N . TYR A 1 271 ? -21.203 -15.797 3.852 1 84.06 271 TYR A N 1
ATOM 2142 C CA . TYR A 1 271 ? -22.234 -16.828 4.004 1 84.06 271 TYR A CA 1
ATOM 2143 C C . TYR A 1 271 ? -21.594 -18.172 4.312 1 84.06 271 TYR A C 1
ATOM 2145 O O . TYR A 1 271 ? -22.312 -19.172 4.512 1 84.06 271 TYR A O 1
ATOM 2153 N N . GLY A 1 272 ? -20.344 -18.281 4.383 1 86.5 272 GLY A N 1
ATOM 2154 C CA . GLY A 1 272 ? -19.672 -19.516 4.711 1 86.5 272 GLY A CA 1
ATOM 2155 C C . GLY A 1 272 ? -18.484 -19.812 3.797 1 86.5 272 GLY A C 1
ATOM 2156 O O . GLY A 1 272 ? -18.156 -19 2.924 1 86.5 272 GLY A O 1
ATOM 2157 N N . PRO A 1 273 ? -17.906 -21.031 4.012 1 91.62 273 PRO A N 1
ATOM 2158 C CA . PRO A 1 273 ? -16.75 -21.391 3.197 1 91.62 273 PRO A CA 1
ATOM 2159 C C . PRO A 1 273 ? -17.141 -21.891 1.808 1 91.62 273 PRO A C 1
ATOM 2161 O O . PRO A 1 273 ? -18.203 -22.516 1.642 1 91.62 273 PRO A O 1
ATOM 2164 N N . GLU A 1 274 ? -16.406 -21.594 0.801 1 95.06 274 GLU A N 1
ATOM 2165 C CA . GLU A 1 274 ? -16.562 -22.078 -0.566 1 95.06 274 GLU A CA 1
ATOM 2166 C C . GLU A 1 274 ? -15.227 -22.594 -1.118 1 95.06 274 GLU A C 1
ATOM 2168 O O . GLU A 1 274 ? -14.172 -22.016 -0.851 1 95.06 274 GLU A O 1
ATOM 2173 N N . ASN A 1 275 ? -15.336 -23.734 -1.832 1 97.06 275 ASN A N 1
ATOM 2174 C CA . ASN A 1 275 ? -14.156 -24.312 -2.469 1 97.06 275 ASN A CA 1
ATOM 2175 C C . ASN A 1 275 ? -14.016 -23.844 -3.914 1 97.06 275 ASN A C 1
ATOM 2177 O O . ASN A 1 275 ? -14.953 -23.953 -4.703 1 97.06 275 ASN A O 1
ATOM 2181 N N . LEU A 1 276 ? -12.844 -23.281 -4.215 1 98 276 LEU A N 1
ATOM 2182 C CA . LEU A 1 276 ? -12.594 -22.75 -5.551 1 98 276 LEU A CA 1
ATOM 2183 C C . LEU A 1 276 ? -11.516 -23.562 -6.266 1 98 276 LEU A C 1
ATOM 2185 O O . LEU A 1 276 ? -10.594 -24.078 -5.625 1 98 276 LEU A O 1
ATOM 2189 N N . VAL A 1 277 ? -11.68 -23.688 -7.535 1 97.94 277 VAL A N 1
ATOM 2190 C CA . VAL A 1 277 ? -10.695 -24.312 -8.414 1 97.94 277 VAL A CA 1
ATOM 2191 C C . VAL A 1 277 ? -10.227 -23.297 -9.453 1 97.94 277 VAL A C 1
ATOM 2193 O O . VAL A 1 277 ? -11.031 -22.531 -10 1 97.94 277 VAL A O 1
ATOM 2196 N N . ARG A 1 278 ? -8.992 -23.266 -9.672 1 97 278 ARG A N 1
ATOM 2197 C CA . ARG A 1 278 ? -8.422 -22.359 -10.68 1 97 278 ARG A CA 1
ATOM 2198 C C . ARG A 1 278 ? -8.016 -23.141 -11.93 1 97 278 ARG A C 1
ATOM 2200 O O . ARG A 1 278 ? -7.32 -24.156 -11.836 1 97 278 ARG A O 1
ATOM 2207 N N . LEU A 1 279 ? -8.461 -22.672 -13.078 1 96.94 279 LEU A N 1
ATOM 2208 C CA . LEU A 1 279 ? -8.195 -23.328 -14.352 1 96.94 279 LEU A CA 1
ATOM 2209 C C . LEU A 1 279 ? -7.562 -22.359 -15.344 1 96.94 279 LEU A C 1
ATOM 2211 O O . LEU A 1 279 ? -7.695 -21.141 -15.203 1 96.94 279 LEU A O 1
ATOM 2215 N N . ARG A 1 280 ? -6.93 -22.938 -16.281 1 94.69 280 ARG A N 1
ATOM 2216 C CA . ARG A 1 280 ? -6.367 -22.094 -17.344 1 94.69 280 ARG A CA 1
ATOM 2217 C C . ARG A 1 280 ? -6.707 -22.656 -18.719 1 94.69 280 ARG A C 1
ATOM 2219 O O . ARG A 1 280 ? -6.578 -23.859 -18.953 1 94.69 280 ARG A O 1
ATOM 2226 N N . ASN A 1 281 ? -7.184 -21.828 -19.562 1 93.12 281 ASN A N 1
ATOM 2227 C CA . ASN A 1 281 ? -7.391 -22.109 -20.984 1 93.12 281 ASN A CA 1
ATOM 2228 C C . ASN A 1 281 ? -6.078 -22.047 -21.766 1 93.12 281 ASN A C 1
ATOM 2230 O O . ASN A 1 281 ? -5.418 -21.016 -21.797 1 93.12 281 ASN A O 1
ATOM 2234 N N . PRO A 1 282 ? -5.727 -23.109 -22.359 1 90.38 282 PRO A N 1
ATOM 2235 C CA . PRO A 1 282 ? -4.445 -23.141 -23.062 1 90.38 282 PRO A CA 1
ATOM 2236 C C . PRO A 1 282 ? -4.363 -22.125 -24.188 1 90.38 282 PRO A C 1
ATOM 2238 O O . PRO A 1 282 ? -3.277 -21.859 -24.719 1 90.38 282 PRO A O 1
ATOM 2241 N N . TRP A 1 283 ? -5.492 -21.562 -24.531 1 87.44 283 TRP A N 1
ATOM 2242 C CA . TRP A 1 283 ? -5.48 -20.5 -25.531 1 87.44 283 TRP A CA 1
ATOM 2243 C C . TRP A 1 283 ? -4.852 -19.234 -24.984 1 87.44 283 TRP A C 1
ATOM 2245 O O . TRP A 1 283 ? -4.473 -18.344 -25.734 1 87.44 283 TRP A O 1
ATOM 2255 N N . GLY A 1 284 ? -4.809 -19.141 -23.672 1 86.75 284 GLY A N 1
ATOM 2256 C CA . GLY A 1 284 ? -4.277 -17.938 -23.047 1 86.75 284 GLY A CA 1
ATOM 2257 C C . GLY A 1 284 ? -5.27 -16.797 -23 1 86.75 284 GLY A C 1
ATOM 2258 O O . GLY A 1 284 ? -4.922 -15.68 -22.609 1 86.75 284 GLY A O 1
ATOM 2259 N N . LYS A 1 285 ? -6.445 -17.109 -23.484 1 90 285 LYS A N 1
ATOM 2260 C CA . LYS A 1 285 ? -7.535 -16.141 -23.5 1 90 285 LYS A CA 1
ATOM 2261 C C . LYS A 1 285 ? -8.891 -16.828 -23.391 1 90 285 LYS A C 1
ATOM 2263 O O . LYS A 1 285 ? -8.969 -18.062 -23.375 1 90 285 LYS A O 1
ATOM 2268 N N . ILE A 1 286 ? -9.969 -16.062 -23.25 1 92.88 286 ILE A N 1
ATOM 2269 C CA . ILE A 1 286 ? -11.328 -16.562 -23.109 1 92.88 286 ILE A CA 1
ATOM 2270 C C . ILE A 1 286 ? -11.484 -17.25 -21.75 1 92.88 286 ILE A C 1
ATOM 2272 O O . ILE A 1 286 ? -10.898 -18.297 -21.516 1 92.88 286 ILE A O 1
ATOM 2276 N N . GLU A 1 287 ? -12.219 -16.641 -20.953 1 95.56 287 GLU A N 1
ATOM 2277 C CA . GLU A 1 287 ? -12.297 -17.078 -19.562 1 95.56 287 GLU A CA 1
ATOM 2278 C C . GLU A 1 287 ? -13.75 -17.25 -19.125 1 95.56 287 GLU A C 1
ATOM 2280 O O . GLU A 1 287 ? -14.656 -16.688 -19.734 1 95.56 287 GLU A O 1
ATOM 2285 N N . TRP A 1 288 ? -13.906 -18.016 -18.156 1 97.19 288 TRP A N 1
ATOM 2286 C CA . TRP A 1 288 ? -15.148 -18.234 -17.422 1 97.19 288 TRP A CA 1
ATOM 2287 C C . TRP A 1 288 ? -15.742 -16.906 -16.953 1 97.19 288 TRP A C 1
ATOM 2289 O O . TRP A 1 288 ? -15.016 -16.016 -16.516 1 97.19 288 TRP A O 1
ATOM 2299 N N . ASN A 1 289 ? -17.078 -16.703 -17.141 1 96.62 289 ASN A N 1
ATOM 2300 C CA . ASN A 1 289 ? -17.703 -15.445 -16.719 1 96.62 289 ASN A CA 1
ATOM 2301 C C . ASN A 1 289 ? -18.766 -15.672 -15.664 1 96.62 289 ASN A C 1
ATOM 2303 O O . ASN A 1 289 ? -19.656 -14.828 -15.484 1 96.62 289 ASN A O 1
ATOM 2307 N N . GLY A 1 290 ? -18.812 -16.859 -15.008 1 96.94 290 GLY A N 1
ATOM 2308 C CA . GLY A 1 290 ? -19.75 -17.141 -13.93 1 96.94 290 GLY A CA 1
ATOM 2309 C C . GLY A 1 290 ? -19.219 -16.75 -12.562 1 96.94 290 GLY A C 1
ATOM 2310 O O . GLY A 1 290 ? -18.469 -15.766 -12.438 1 96.94 290 GLY A O 1
ATOM 2311 N N . ASP A 1 291 ? -19.609 -17.453 -11.57 1 96.25 291 ASP A N 1
ATOM 2312 C CA . ASP A 1 291 ? -19.219 -17.156 -10.203 1 96.25 291 ASP A CA 1
ATOM 2313 C C . ASP A 1 291 ? -17.719 -17.297 -10.016 1 96.25 291 ASP A C 1
ATOM 2315 O O . ASP A 1 291 ? -17.125 -18.297 -10.445 1 96.25 291 ASP A O 1
ATOM 2319 N N . TRP A 1 292 ? -17.078 -16.25 -9.367 1 96.94 292 TRP A N 1
ATOM 2320 C CA . TRP A 1 292 ? -15.664 -16.188 -9 1 96.94 292 TRP A CA 1
ATOM 2321 C C . TRP A 1 292 ? -14.797 -15.93 -10.219 1 96.94 292 TRP A C 1
ATOM 2323 O O . TRP A 1 292 ? -13.578 -16.109 -10.172 1 96.94 292 TRP A O 1
ATOM 2333 N N . SER A 1 293 ? -15.484 -15.695 -11.367 1 97.19 293 SER A N 1
ATOM 2334 C CA . SER A 1 293 ? -14.734 -15.219 -12.523 1 97.19 293 SER A CA 1
ATOM 2335 C C . SER A 1 293 ? -14.07 -13.875 -12.242 1 97.19 293 SER A C 1
ATOM 2337 O O . SER A 1 293 ? -14.32 -13.266 -11.195 1 97.19 293 SER A O 1
ATOM 2339 N N . ASP A 1 294 ? -13.32 -13.375 -13.133 1 93.31 294 ASP A N 1
ATOM 2340 C CA . ASP A 1 294 ? -12.539 -12.148 -12.945 1 93.31 294 ASP A CA 1
ATOM 2341 C C . ASP A 1 294 ? -13.453 -10.977 -12.586 1 93.31 294 ASP A C 1
ATOM 2343 O O . ASP A 1 294 ? -13.07 -10.117 -11.789 1 93.31 294 ASP A O 1
ATOM 2347 N N . SER A 1 295 ? -14.664 -10.938 -13.102 1 92.81 295 SER A N 1
ATOM 2348 C CA . SER A 1 295 ? -15.547 -9.789 -12.922 1 92.81 295 SER A CA 1
ATOM 2349 C C . SER A 1 295 ? -16.688 -10.117 -11.969 1 92.81 295 SER A C 1
ATOM 2351 O O . SER A 1 295 ? -17.656 -9.367 -11.883 1 92.81 295 SER A O 1
ATOM 2353 N N . SER A 1 296 ? -16.594 -11.25 -11.344 1 95.75 296 SER A N 1
ATOM 2354 C CA . SER A 1 296 ? -17.672 -11.688 -10.469 1 95.75 296 SER A CA 1
ATOM 2355 C C . SER A 1 296 ? -17.797 -10.789 -9.242 1 95.75 296 SER A C 1
ATOM 2357 O O . SER A 1 296 ? -16.781 -10.383 -8.672 1 95.75 296 SER A O 1
ATOM 2359 N N . TYR A 1 297 ? -18.969 -10.523 -8.758 1 94.12 297 TYR A N 1
ATOM 2360 C CA . TYR A 1 297 ? -19.219 -9.719 -7.566 1 94.12 297 TYR A CA 1
ATOM 2361 C C . TYR A 1 297 ? -18.906 -10.508 -6.301 1 94.12 297 TYR A C 1
ATOM 2363 O O . TYR A 1 297 ? -18.781 -9.938 -5.219 1 94.12 297 TYR A O 1
ATOM 2371 N N . LYS A 1 298 ? -18.75 -11.805 -6.465 1 95.12 298 LYS A N 1
ATOM 2372 C CA . LYS A 1 298 ? -18.547 -12.664 -5.301 1 95.12 298 LYS A CA 1
ATOM 2373 C C . LYS A 1 298 ? -17.219 -12.344 -4.609 1 95.12 298 LYS A C 1
ATOM 2375 O O . LYS A 1 298 ? -17.047 -12.625 -3.424 1 95.12 298 LYS A O 1
ATOM 2380 N N . TRP A 1 299 ? -16.344 -11.742 -5.359 1 95.19 299 TRP A N 1
ATOM 2381 C CA . TRP A 1 299 ? -15.062 -11.367 -4.785 1 95.19 299 TRP A CA 1
ATOM 2382 C C . TRP A 1 299 ? -15.234 -10.352 -3.662 1 95.19 299 TRP A C 1
ATOM 2384 O O . TRP A 1 299 ? -14.43 -10.297 -2.734 1 95.19 299 TRP A O 1
ATOM 2394 N N . GLU A 1 300 ? -16.297 -9.539 -3.693 1 93.25 300 GLU A N 1
ATOM 2395 C CA . GLU A 1 300 ? -16.547 -8.5 -2.701 1 93.25 300 GLU A CA 1
ATOM 2396 C C . GLU A 1 300 ? -16.969 -9.102 -1.363 1 93.25 300 GLU A C 1
ATOM 2398 O O . GLU A 1 300 ? -16.984 -8.406 -0.343 1 93.25 300 GLU A O 1
ATOM 2403 N N . LEU A 1 301 ? -17.219 -10.398 -1.389 1 93.69 301 LEU A N 1
ATOM 2404 C CA . LEU A 1 301 ? -17.641 -11.086 -0.169 1 93.69 301 LEU A CA 1
ATOM 2405 C C . LEU A 1 301 ? -16.438 -11.484 0.671 1 93.69 301 LEU A C 1
ATOM 2407 O O . LEU A 1 301 ? -16.594 -11.953 1.801 1 93.69 301 LEU A O 1
ATOM 2411 N N . LEU A 1 302 ? -15.242 -11.328 0.139 1 93.94 302 LEU A N 1
ATOM 2412 C CA . LEU A 1 302 ? -14.016 -11.711 0.832 1 93.94 302 LEU A CA 1
ATOM 2413 C C . LEU A 1 302 ? -13.367 -10.5 1.504 1 93.94 302 LEU A C 1
ATOM 2415 O O . LEU A 1 302 ? -13.734 -9.359 1.216 1 93.94 302 LEU A O 1
ATOM 2419 N N . SER A 1 303 ? -12.461 -10.781 2.443 1 90.75 303 SER A N 1
ATOM 2420 C CA . SER A 1 303 ? -11.625 -9.711 2.969 1 90.75 303 SER A CA 1
ATOM 2421 C C . SER A 1 303 ? -10.812 -9.047 1.858 1 90.75 303 SER A C 1
ATOM 2423 O O . SER A 1 303 ? -10.5 -9.68 0.852 1 90.75 303 SER A O 1
ATOM 2425 N N . PRO A 1 304 ? -10.469 -7.777 2.031 1 91.06 304 PRO A N 1
ATOM 2426 C CA . PRO A 1 304 ? -9.727 -7.066 0.99 1 91.06 304 PRO A CA 1
ATOM 2427 C C . PRO A 1 304 ? -8.414 -7.766 0.617 1 91.06 304 PRO A C 1
ATOM 2429 O O . PRO A 1 304 ? -8.078 -7.855 -0.566 1 91.06 304 PRO A O 1
ATOM 2432 N N . LYS A 1 305 ? -7.754 -8.242 1.521 1 92.31 305 LYS A N 1
ATOM 2433 C CA . LYS A 1 305 ? -6.469 -8.883 1.254 1 92.31 305 LYS A CA 1
ATOM 2434 C C . LYS A 1 305 ? -6.648 -10.18 0.479 1 92.31 305 LYS A C 1
ATOM 2436 O O . LYS A 1 305 ? -5.902 -10.461 -0.459 1 92.31 305 LYS A O 1
ATOM 2441 N N . GLU A 1 306 ? -7.582 -11.008 0.922 1 93.44 306 GLU A N 1
ATOM 2442 C CA . GLU A 1 306 ? -7.855 -12.266 0.23 1 93.44 306 GLU A CA 1
ATOM 2443 C C . GLU A 1 306 ? -8.289 -12.016 -1.21 1 93.44 306 GLU A C 1
ATOM 2445 O O . GLU A 1 306 ? -7.867 -12.727 -2.125 1 93.44 306 GLU A O 1
ATOM 2450 N N . LYS A 1 307 ? -9.133 -11.07 -1.355 1 94.81 307 LYS A N 1
ATOM 2451 C CA . LYS A 1 307 ? -9.578 -10.68 -2.688 1 94.81 307 LYS A CA 1
ATOM 2452 C C . LYS A 1 307 ? -8.398 -10.273 -3.568 1 94.81 307 LYS A C 1
ATOM 2454 O O . LYS A 1 307 ? -8.258 -10.758 -4.691 1 94.81 307 LYS A O 1
ATOM 2459 N N . ILE A 1 308 ? -7.535 -9.438 -3.02 1 94.38 308 ILE A N 1
ATOM 2460 C CA . ILE A 1 308 ? -6.438 -8.859 -3.785 1 94.38 308 ILE A CA 1
ATOM 2461 C C . ILE A 1 308 ? -5.461 -9.961 -4.199 1 94.38 308 ILE A C 1
ATOM 2463 O O . ILE A 1 308 ? -4.965 -9.969 -5.328 1 94.38 308 ILE A O 1
ATOM 2467 N N . LEU A 1 309 ? -5.215 -10.914 -3.365 1 93.75 309 LEU A N 1
ATOM 2468 C CA . LEU A 1 309 ? -4.152 -11.883 -3.613 1 93.75 309 LEU A CA 1
ATOM 2469 C C . LEU A 1 309 ? -4.672 -13.055 -4.441 1 93.75 309 LEU A C 1
ATOM 2471 O O . LEU A 1 309 ? -3.885 -13.805 -5.02 1 93.75 309 LEU A O 1
ATOM 2475 N N . LEU A 1 310 ? -5.988 -13.234 -4.512 1 94.25 310 LEU A N 1
ATOM 2476 C CA . LEU A 1 310 ? -6.531 -14.359 -5.266 1 94.25 310 LEU A CA 1
ATOM 2477 C C . LEU A 1 310 ? -7.078 -13.898 -6.613 1 94.25 310 LEU A C 1
ATOM 2479 O O . LEU A 1 310 ? -6.938 -14.594 -7.621 1 94.25 310 LEU A O 1
ATOM 2483 N N . ARG A 1 311 ? -7.676 -12.75 -6.676 1 93.75 311 ARG A N 1
ATOM 2484 C CA . ARG A 1 311 ? -8.375 -12.289 -7.875 1 93.75 311 ARG A CA 1
ATOM 2485 C C . ARG A 1 311 ? -7.391 -11.719 -8.891 1 93.75 311 ARG A C 1
ATOM 2487 O O . ARG A 1 311 ? -6.59 -10.844 -8.57 1 93.75 311 ARG A O 1
ATOM 2494 N N . LYS A 1 312 ? -7.434 -12.281 -10.031 1 87.44 312 LYS A N 1
ATOM 2495 C CA . LYS A 1 312 ? -6.656 -11.758 -11.156 1 87.44 312 LYS A CA 1
ATOM 2496 C C . LYS A 1 312 ? -7.57 -11.227 -12.258 1 87.44 312 LYS A C 1
ATOM 2498 O O . LYS A 1 312 ? -8.32 -11.992 -12.875 1 87.44 312 LYS A O 1
ATOM 2503 N N . LYS A 1 313 ? -7.523 -10.008 -12.586 1 84.5 313 LYS A N 1
ATOM 2504 C CA . LYS A 1 313 ? -8.445 -9.414 -13.547 1 84.5 313 LYS A CA 1
ATOM 2505 C C . LYS A 1 313 ? -7.844 -9.406 -14.953 1 84.5 313 LYS A C 1
ATOM 2507 O O . LYS A 1 313 ? -8.547 -9.18 -15.938 1 84.5 313 LYS A O 1
ATOM 2512 N N . LYS A 1 314 ? -6.703 -9.828 -15.148 1 83.88 314 LYS A N 1
ATOM 2513 C CA . LYS A 1 314 ? -6.043 -9.844 -16.453 1 83.88 314 LYS A CA 1
ATOM 2514 C C . LYS A 1 314 ? -6.586 -10.969 -17.328 1 83.88 314 LYS A C 1
ATOM 2516 O O . LYS A 1 314 ? -6.855 -12.07 -16.844 1 83.88 314 LYS A O 1
ATOM 2521 N N . GLU A 1 315 ? -6.715 -10.648 -1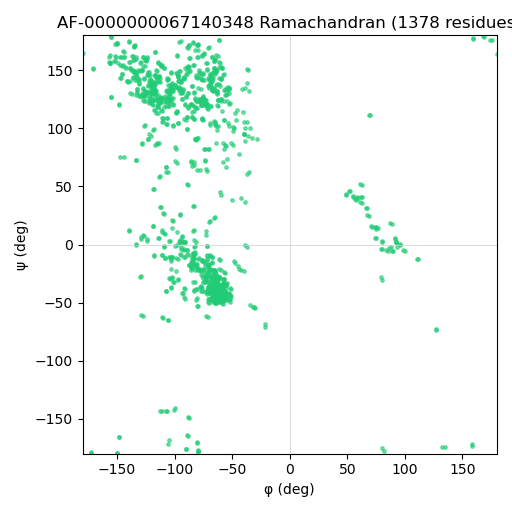8.641 1 87.5 315 GLU A N 1
ATOM 2522 C CA . GLU A 1 315 ? -7.125 -11.672 -19.594 1 87.5 315 GLU A CA 1
ATOM 2523 C C . GLU A 1 315 ? -5.953 -12.562 -19.984 1 87.5 315 GLU A C 1
ATOM 2525 O O . GLU A 1 315 ? -5.297 -12.32 -21 1 87.5 315 GLU A O 1
ATOM 2530 N N . ASP A 1 316 ? -5.773 -13.602 -19.297 1 86.31 316 ASP A N 1
ATOM 2531 C CA . ASP A 1 316 ? -4.645 -14.492 -19.547 1 86.31 316 ASP A CA 1
ATOM 2532 C C . ASP A 1 316 ? -5.105 -15.945 -19.688 1 86.31 316 ASP A C 1
ATOM 2534 O O . ASP A 1 316 ? -4.285 -16.859 -19.672 1 86.31 316 ASP A O 1
ATOM 2538 N N . GLY A 1 317 ? -6.367 -16.156 -19.672 1 91.12 317 GLY A N 1
ATOM 2539 C CA . GLY A 1 317 ? -6.922 -17.484 -19.828 1 91.12 317 GLY A CA 1
ATOM 2540 C C . GLY A 1 317 ? -7.098 -18.219 -18.516 1 91.12 317 GLY A C 1
ATOM 2541 O O . GLY A 1 317 ? -7.691 -19.297 -18.469 1 91.12 317 GLY A O 1
ATOM 2542 N N . GLU A 1 318 ? -6.625 -17.625 -17.438 1 93.25 318 GLU A N 1
ATOM 2543 C CA . GLU A 1 318 ? -6.762 -18.25 -16.125 1 93.25 318 GLU A CA 1
ATOM 2544 C C . GLU A 1 318 ? -7.93 -17.656 -15.344 1 93.25 318 GLU A C 1
ATOM 2546 O O . GLU A 1 318 ? -8.156 -16.438 -15.391 1 93.25 318 GLU A O 1
ATOM 2551 N N . PHE A 1 319 ? -8.695 -18.484 -14.688 1 96.38 319 PHE A N 1
ATOM 2552 C CA . PHE A 1 319 ? -9.852 -18 -13.938 1 96.38 319 PHE A CA 1
ATOM 2553 C C . PHE A 1 319 ? -10.164 -18.938 -12.773 1 96.38 319 PHE A C 1
ATOM 2555 O O . PHE A 1 319 ? -9.75 -20.094 -12.773 1 96.38 319 PHE A O 1
ATOM 2562 N N . TRP A 1 320 ? -10.828 -18.406 -11.828 1 97.56 320 TRP A N 1
ATOM 2563 C CA . TRP A 1 320 ? -11.375 -19.172 -10.719 1 97.56 320 TRP A CA 1
ATOM 2564 C C . TRP A 1 320 ? -12.828 -19.547 -10.977 1 97.56 320 TRP A C 1
ATOM 2566 O O . TRP A 1 320 ? -13.547 -18.828 -11.672 1 97.56 320 TRP A O 1
ATOM 2576 N N . MET A 1 321 ? -13.289 -20.625 -10.492 1 98 321 MET A N 1
ATOM 2577 C CA . MET A 1 321 ? -14.688 -21.031 -10.445 1 98 321 MET A CA 1
ATOM 2578 C C . MET A 1 321 ? -14.977 -21.859 -9.203 1 98 321 MET A C 1
ATOM 2580 O O . MET A 1 321 ? -14.047 -22.344 -8.547 1 98 321 MET A O 1
ATOM 2584 N N . SER A 1 322 ? -16.25 -21.984 -8.82 1 97.38 322 SER A N 1
ATOM 2585 C CA . SER A 1 322 ? -16.609 -22.812 -7.676 1 97.38 322 SER A CA 1
ATOM 2586 C C . SER A 1 322 ? -16.453 -24.297 -8 1 97.38 322 SER A C 1
ATOM 2588 O O . SER A 1 322 ? -16.578 -24.703 -9.164 1 97.38 322 SER A O 1
ATOM 2590 N N . LEU A 1 323 ? -16.156 -25.078 -6.961 1 97.56 323 LEU A N 1
ATOM 2591 C CA . LEU A 1 323 ? -16.109 -26.516 -7.141 1 97.56 323 LEU A CA 1
ATOM 2592 C C . LEU A 1 323 ? -17.422 -27.047 -7.719 1 97.56 323 LEU A C 1
ATOM 2594 O O . LEU A 1 323 ? -17.422 -27.984 -8.523 1 97.56 323 LEU A O 1
ATOM 2598 N N . GLN A 1 324 ? -18.5 -26.438 -7.344 1 96.12 324 GLN A N 1
ATOM 2599 C CA . GLN A 1 324 ? -19.812 -26.844 -7.855 1 96.12 324 GLN A CA 1
ATOM 2600 C C . GLN A 1 324 ? -19.922 -26.578 -9.352 1 96.12 324 GLN A C 1
ATOM 2602 O O . GLN A 1 324 ? -20.391 -27.422 -10.109 1 96.12 324 GLN A O 1
ATOM 2607 N N . ASP A 1 325 ? -19.5 -25.406 -9.758 1 97.31 325 ASP A N 1
ATOM 2608 C CA . ASP A 1 325 ? -19.516 -25.094 -11.18 1 97.31 325 ASP A CA 1
ATOM 2609 C C . ASP A 1 325 ? -18.578 -26.016 -11.953 1 97.31 325 ASP A C 1
ATOM 2611 O O . ASP A 1 325 ? -18.875 -26.406 -13.094 1 97.31 325 ASP A O 1
ATOM 2615 N N . PHE A 1 326 ? -17.5 -26.297 -11.383 1 97.81 326 PHE A N 1
ATOM 2616 C CA . PHE A 1 326 ? -16.531 -27.219 -11.977 1 97.81 326 PHE A CA 1
ATOM 2617 C C . PHE A 1 326 ? -17.188 -28.578 -12.258 1 97.81 326 PHE A C 1
ATOM 2619 O O . PHE A 1 326 ? -17.031 -29.125 -13.344 1 97.81 326 PHE A O 1
ATOM 2626 N N . LYS A 1 327 ? -17.938 -29.109 -11.32 1 96.94 327 LYS A N 1
ATOM 2627 C CA . LYS A 1 327 ? -18.609 -30.406 -11.438 1 96.94 327 LYS A CA 1
ATOM 2628 C C . LYS A 1 327 ? -19.688 -30.359 -12.523 1 96.94 327 LYS A C 1
ATOM 2630 O O . LYS A 1 327 ? -19.922 -31.359 -13.211 1 96.94 327 LYS A O 1
ATOM 2635 N N . ILE A 1 328 ? -20.234 -29.219 -12.695 1 95.44 328 ILE A N 1
ATOM 2636 C CA . ILE A 1 328 ? -21.359 -29.062 -13.602 1 95.44 328 ILE A CA 1
ATOM 2637 C C . ILE A 1 328 ? -20.875 -28.906 -15.031 1 95.44 328 ILE A C 1
ATOM 2639 O O . ILE A 1 328 ? -21.422 -29.5 -15.961 1 95.44 328 ILE A O 1
ATOM 2643 N N . HIS A 1 329 ? -19.797 -28.188 -15.234 1 95.88 329 HIS A N 1
ATOM 2644 C CA . HIS A 1 329 ? -19.484 -27.719 -16.578 1 95.88 329 HIS A CA 1
ATOM 2645 C C . HIS A 1 329 ? -18.344 -28.531 -17.188 1 95.88 329 HIS A C 1
ATOM 2647 O O . HIS A 1 329 ? -18.094 -28.453 -18.391 1 95.88 329 HIS A O 1
ATOM 2653 N N . PHE A 1 330 ? -17.703 -29.312 -16.453 1 97.31 330 PHE A N 1
ATOM 2654 C CA . PHE A 1 330 ? -16.625 -30.141 -16.969 1 97.31 330 PHE A CA 1
ATOM 2655 C C . PHE A 1 330 ? -16.984 -31.609 -16.875 1 97.31 330 PHE A C 1
ATOM 2657 O O . PHE A 1 330 ? -17.766 -32 -16 1 97.31 330 PHE A O 1
ATOM 2664 N N . VAL A 1 331 ? -16.344 -32.438 -17.703 1 95.75 331 VAL A N 1
ATOM 2665 C CA . VAL A 1 331 ? -16.688 -33.844 -17.828 1 95.75 331 VAL A CA 1
ATOM 2666 C C . VAL A 1 331 ? -15.852 -34.688 -16.859 1 95.75 331 VAL A C 1
ATOM 2668 O O . VAL A 1 331 ? -16.375 -35.562 -16.188 1 95.75 331 VAL A O 1
ATOM 2671 N N . ASP A 1 332 ? -14.609 -34.406 -16.828 1 94.75 332 ASP A N 1
ATOM 2672 C CA . ASP A 1 332 ? -13.734 -35.219 -15.953 1 94.75 332 ASP A CA 1
ATOM 2673 C C . ASP A 1 332 ? -12.469 -34.438 -15.602 1 94.75 332 ASP A C 1
ATOM 2675 O O . ASP A 1 332 ? -12.188 -33.375 -16.188 1 94.75 332 ASP A O 1
ATOM 2679 N N . VAL A 1 333 ? -11.852 -34.875 -14.602 1 96.62 333 VAL A N 1
ATOM 2680 C CA . VAL A 1 333 ? -10.508 -34.406 -14.234 1 96.62 333 VAL A CA 1
ATOM 2681 C C . VAL A 1 333 ? -9.539 -35.594 -14.258 1 96.62 333 VAL A C 1
ATOM 2683 O O . VAL A 1 333 ? -9.891 -36.688 -13.844 1 96.62 333 VAL A O 1
ATOM 2686 N N . VAL A 1 334 ? -8.461 -35.344 -14.93 1 95.12 334 VAL A N 1
ATOM 2687 C CA . VAL A 1 334 ? -7.406 -36.375 -15.016 1 95.12 334 VAL A CA 1
ATOM 2688 C C . VAL A 1 334 ? -6.254 -35.969 -14.094 1 95.12 334 VAL A C 1
ATOM 2690 O O . VAL A 1 334 ? -5.715 -34.875 -14.188 1 95.12 334 VAL A O 1
ATOM 2693 N N . ILE A 1 335 ? -5.918 -36.844 -13.211 1 93.25 335 ILE A N 1
ATOM 2694 C CA . ILE A 1 335 ? -4.809 -36.656 -12.281 1 93.25 335 ILE A CA 1
ATOM 2695 C C . ILE A 1 335 ? -3.684 -37.656 -12.625 1 93.25 335 ILE A C 1
ATOM 2697 O O . ILE A 1 335 ? -3.885 -38.875 -12.609 1 93.25 335 ILE A O 1
ATOM 2701 N N . CYS A 1 336 ? -2.576 -37.062 -13.023 1 92.12 336 CYS A N 1
ATOM 2702 C CA . CYS A 1 336 ? -1.422 -37.875 -13.352 1 92.12 336 CYS A CA 1
ATOM 2703 C C . CYS A 1 336 ? -0.4 -37.875 -12.219 1 92.12 336 CYS A C 1
ATOM 2705 O O . CYS A 1 336 ? 0.107 -36.812 -11.852 1 92.12 336 CYS A O 1
ATOM 2707 N N . LYS A 1 337 ? -0.114 -39 -11.688 1 84.75 337 LYS A N 1
ATOM 2708 C CA . LYS A 1 337 ? 0.85 -39.125 -10.594 1 84.75 337 LYS A CA 1
ATOM 2709 C C . LYS A 1 337 ? 2.068 -39.938 -11.031 1 84.75 337 LYS A C 1
ATOM 2711 O O . LYS A 1 337 ? 1.964 -40.812 -11.883 1 84.75 337 LYS A O 1
ATOM 2716 N N . LEU A 1 338 ? 3.168 -39.531 -10.375 1 73.62 338 LEU A N 1
ATOM 2717 C CA . LEU A 1 338 ? 4.371 -40.312 -10.656 1 73.62 338 LEU A CA 1
ATOM 2718 C C . LEU A 1 338 ? 4.297 -41.688 -10 1 73.62 338 LEU A C 1
ATOM 2720 O O . LEU A 1 338 ? 4.789 -42.688 -10.547 1 73.62 338 LEU A O 1
ATOM 2724 N N . THR A 1 339 ? 3.75 -41.656 -8.719 1 66.12 339 THR A N 1
ATOM 2725 C CA . THR A 1 339 ? 3.439 -42.875 -8.008 1 66.12 339 THR A CA 1
ATOM 2726 C C . THR A 1 339 ? 1.96 -42.938 -7.633 1 66.12 339 THR A C 1
ATOM 2728 O O . THR A 1 339 ? 1.346 -41.906 -7.355 1 66.12 339 THR A O 1
ATOM 2731 N N . PRO A 1 340 ? 1.308 -44.156 -7.766 1 55.78 340 PRO A N 1
ATOM 2732 C CA . PRO A 1 340 ? -0.144 -44.219 -7.582 1 55.78 340 PRO A CA 1
ATOM 2733 C C . PRO A 1 340 ? -0.575 -43.906 -6.152 1 55.78 340 PRO A C 1
ATOM 2735 O O . PRO A 1 340 ? -1.73 -44.125 -5.789 1 55.78 340 PRO A O 1
ATOM 2738 N N . ASP A 1 341 ? 0.032 -43.281 -5.328 1 55.69 341 ASP A N 1
ATOM 2739 C CA . ASP A 1 341 ? -0.35 -43.094 -3.928 1 55.69 341 ASP A CA 1
ATOM 2740 C C . ASP A 1 341 ? -1.603 -42.25 -3.801 1 55.69 341 ASP A C 1
ATOM 2742 O O . ASP A 1 341 ? -2.119 -42.031 -2.697 1 55.69 341 ASP A O 1
ATOM 2746 N N . LEU A 1 342 ? -2.119 -41.625 -4.742 1 47.91 342 LEU A N 1
ATOM 2747 C CA . LEU A 1 342 ? -3.184 -40.656 -4.535 1 47.91 342 LEU A CA 1
ATOM 2748 C C . LEU A 1 342 ? -4.395 -41.312 -3.871 1 47.91 342 LEU A C 1
ATOM 2750 O O . LEU A 1 342 ? -5.066 -40.688 -3.051 1 47.91 342 LEU A O 1
ATOM 2754 N N . VAL A 1 343 ? -4.844 -42.5 -4.336 1 44.5 343 VAL A N 1
ATOM 2755 C CA . VAL A 1 343 ? -6.121 -43.062 -3.887 1 44.5 343 VAL A CA 1
ATOM 2756 C C . VAL A 1 343 ? -5.949 -43.719 -2.521 1 44.5 343 VAL A C 1
ATOM 2758 O O . VAL A 1 343 ? -6.934 -44 -1.831 1 44.5 343 VAL A O 1
ATOM 2761 N N . SER A 1 344 ? -4.738 -44.062 -2.209 1 44.19 344 SER A N 1
ATOM 2762 C CA . SER A 1 344 ? -4.613 -44.75 -0.928 1 44.19 344 SER A CA 1
ATOM 2763 C C . SER A 1 344 ? -4.062 -43.812 0.148 1 44.19 344 SER A C 1
ATOM 2765 O O . SER A 1 344 ? -3.311 -42.906 -0.151 1 44.19 344 SER A O 1
ATOM 2767 N N . GLN A 1 345 ? -4.789 -43.719 1.192 1 45.53 345 GLN A N 1
ATOM 2768 C CA . GLN A 1 345 ? -4.422 -42.969 2.389 1 45.53 345 GLN A CA 1
ATOM 2769 C C . GLN A 1 345 ? -3.006 -43.312 2.842 1 45.53 345 GLN A C 1
ATOM 2771 O O . GLN A 1 345 ? -2.496 -42.719 3.801 1 45.53 345 GLN A O 1
ATOM 2776 N N . GLU A 1 346 ? -2.434 -44.375 2.32 1 44.62 346 GLU A N 1
ATOM 2777 C CA . GLU A 1 346 ? -1.149 -44.812 2.867 1 44.62 346 GLU A CA 1
ATOM 2778 C C . GLU A 1 346 ? 0.007 -44.062 2.203 1 44.62 346 GLU A C 1
ATOM 2780 O O . GLU A 1 346 ? 0.609 -44.562 1.252 1 44.62 346 GLU A O 1
ATOM 2785 N N . ASP A 1 347 ? 0.286 -42.906 2.357 1 47.19 347 ASP A N 1
ATOM 2786 C CA . ASP A 1 347 ? 1.197 -41.906 1.82 1 47.19 347 ASP A CA 1
ATOM 2787 C C . ASP A 1 347 ? 2.645 -42.219 2.195 1 47.19 347 ASP A C 1
ATOM 2789 O O . ASP A 1 347 ? 2.916 -42.719 3.299 1 47.19 347 ASP A O 1
ATOM 2793 N N . GLY A 1 348 ? 3.662 -42.156 1.398 1 51.19 348 GLY A N 1
ATOM 2794 C CA . GLY A 1 348 ? 5.098 -42.281 1.591 1 51.19 348 GLY A CA 1
ATOM 2795 C C . GLY A 1 348 ? 5.59 -43.719 1.407 1 51.19 348 GLY A C 1
ATOM 2796 O O . GLY A 1 348 ? 6.758 -44 1.661 1 51.19 348 GLY A O 1
ATOM 2797 N N . LYS A 1 349 ? 4.691 -44.562 1.008 1 59.09 349 LYS A N 1
ATOM 2798 C CA . LYS A 1 349 ? 5.109 -45.938 0.999 1 59.09 349 LYS A CA 1
ATOM 2799 C C . LYS A 1 349 ? 5.684 -46.344 -0.359 1 59.09 349 LYS A C 1
ATOM 2801 O O . LYS A 1 349 ? 5.359 -45.719 -1.378 1 59.09 349 LYS A O 1
ATOM 2806 N N . LYS A 1 350 ? 6.566 -47.062 -0.37 1 68.31 350 LYS A N 1
ATOM 2807 C CA . LYS A 1 350 ? 7.293 -47.625 -1.503 1 68.31 350 LYS A CA 1
ATOM 2808 C C . LYS A 1 350 ? 6.363 -48.438 -2.408 1 68.31 350 LYS A C 1
ATOM 2810 O O . LYS A 1 350 ? 5.484 -49.156 -1.927 1 68.31 350 LYS A O 1
ATOM 2815 N N . TRP A 1 351 ? 6.383 -48.031 -3.762 1 77.31 351 TRP A N 1
ATOM 2816 C CA . TRP A 1 351 ? 5.625 -48.812 -4.754 1 77.31 351 TRP A CA 1
ATOM 2817 C C . TRP A 1 351 ? 6.551 -49.625 -5.633 1 77.31 351 TRP A C 1
ATOM 2819 O O . TRP A 1 351 ? 7.699 -49.25 -5.867 1 77.31 351 TRP A O 1
ATOM 2829 N N . MET A 1 352 ? 6.016 -50.781 -5.906 1 83.19 352 MET A N 1
ATOM 2830 C CA . MET A 1 352 ? 6.691 -51.594 -6.891 1 83.19 352 MET A CA 1
ATOM 2831 C C . MET A 1 352 ? 6.078 -51.438 -8.273 1 83.19 352 MET A C 1
ATOM 2833 O O . MET A 1 352 ? 4.855 -51.312 -8.406 1 83.19 352 MET A O 1
ATOM 2837 N N . TYR A 1 353 ? 6.914 -51.281 -9.234 1 86.5 353 TYR A N 1
ATOM 2838 C CA . TYR A 1 353 ? 6.508 -51.062 -10.617 1 86.5 353 TYR A CA 1
ATOM 2839 C C . TYR A 1 353 ? 7.086 -52.125 -11.547 1 86.5 353 TYR A C 1
ATOM 2841 O O . TYR A 1 353 ? 8.273 -52.438 -11.477 1 86.5 353 TYR A O 1
ATOM 2849 N N . SER A 1 354 ? 6.23 -52.781 -12.32 1 90.06 354 SER A N 1
ATOM 2850 C CA . SER A 1 354 ? 6.656 -53.719 -13.344 1 90.06 354 SER A CA 1
ATOM 2851 C C . SER A 1 354 ? 6.133 -53.312 -14.719 1 90.06 354 SER A C 1
ATOM 2853 O O . SER A 1 354 ? 5.004 -52.844 -14.844 1 90.06 354 SER A O 1
ATOM 2855 N N . LEU A 1 355 ? 6.934 -53.469 -15.688 1 91.62 355 LEU A N 1
ATOM 2856 C CA . LEU A 1 355 ? 6.586 -53.125 -17.062 1 91.62 355 LEU A CA 1
ATOM 2857 C C . LEU A 1 355 ? 6.988 -54.281 -18 1 91.62 355 LEU A C 1
ATOM 2859 O O . LEU A 1 355 ? 8.102 -54.812 -17.906 1 91.62 355 LEU A O 1
ATOM 2863 N N . LYS A 1 356 ? 6.094 -54.719 -18.797 1 92.19 356 LYS A N 1
ATOM 2864 C CA . LYS A 1 356 ? 6.383 -55.781 -19.75 1 92.19 356 LYS A CA 1
ATOM 2865 C C . LYS A 1 356 ? 5.844 -55.406 -21.141 1 92.19 356 LYS A C 1
ATOM 2867 O O . LYS A 1 356 ? 4.703 -54.969 -21.266 1 92.19 356 LYS A O 1
ATOM 2872 N N . ASN A 1 357 ? 6.695 -55.625 -22.141 1 92.38 357 ASN A N 1
ATOM 2873 C CA . ASN A 1 357 ? 6.27 -55.469 -23.531 1 92.38 357 ASN A CA 1
ATOM 2874 C C . ASN A 1 357 ? 5.605 -56.719 -24.062 1 92.38 357 ASN A C 1
ATOM 2876 O O . ASN A 1 357 ? 6.035 -57.844 -23.734 1 92.38 357 ASN A O 1
ATOM 2880 N N . GLY A 1 358 ? 4.535 -56.562 -24.75 1 92.5 358 GLY A N 1
ATOM 2881 C CA . GLY A 1 358 ? 3.844 -57.688 -25.391 1 92.5 358 GLY A CA 1
ATOM 2882 C C . GLY A 1 358 ? 3.322 -57.344 -26.781 1 92.5 358 GLY A C 1
ATOM 2883 O O . GLY A 1 358 ? 3.523 -56.25 -27.266 1 92.5 358 GLY A O 1
ATOM 2884 N N . ARG A 1 359 ? 2.771 -58.406 -27.438 1 93.88 359 ARG A N 1
ATOM 2885 C CA . ARG A 1 359 ? 2.254 -58.219 -28.797 1 93.88 359 ARG A CA 1
ATOM 2886 C C . ARG A 1 359 ? 1.057 -59.125 -29.062 1 93.88 359 ARG A C 1
ATOM 2888 O O . ARG A 1 359 ? 0.993 -60.25 -28.547 1 93.88 359 ARG A O 1
ATOM 2895 N N . TRP A 1 360 ? 0.154 -58.625 -29.766 1 94.69 360 TRP A N 1
ATOM 2896 C CA . TRP A 1 360 ? -0.93 -59.375 -30.375 1 94.69 360 TRP A CA 1
ATOM 2897 C C . TRP A 1 360 ? -0.629 -59.688 -31.828 1 94.69 360 TRP A C 1
ATOM 2899 O O . TRP A 1 360 ? -0.525 -58.781 -32.656 1 94.69 360 TRP A O 1
ATOM 2909 N N . VAL A 1 361 ? -0.469 -60.969 -32.125 1 93.69 361 VAL A N 1
ATOM 2910 C CA . VAL A 1 361 ? -0.152 -61.406 -33.469 1 93.69 361 VAL A CA 1
ATOM 2911 C C . VAL A 1 361 ? -1.288 -62.281 -34 1 93.69 361 VAL A C 1
ATOM 2913 O O . VAL A 1 361 ? -1.736 -63.219 -33.344 1 93.69 361 VAL A O 1
ATOM 2916 N N . LYS A 1 362 ? -1.657 -61.938 -35.156 1 92 362 LYS A N 1
ATOM 2917 C CA . LYS A 1 362 ? -2.74 -62.688 -35.812 1 92 362 LYS A CA 1
ATOM 2918 C C . LYS A 1 362 ? -2.41 -64.188 -35.875 1 92 362 LYS A C 1
ATOM 2920 O O . LYS A 1 362 ? -1.322 -64.562 -36.312 1 92 362 LYS A O 1
ATOM 2925 N N . GLY A 1 363 ? -3.303 -65 -35.438 1 88.5 363 GLY A N 1
ATOM 2926 C CA . GLY A 1 363 ? -3.158 -66.438 -35.5 1 88.5 363 GLY A CA 1
ATOM 2927 C C . GLY A 1 363 ? -2.369 -67.062 -34.375 1 88.5 363 GLY A C 1
ATOM 2928 O O . GLY A 1 363 ? -2.264 -68.25 -34.219 1 88.5 363 GLY A O 1
ATOM 2929 N N . SER A 1 364 ? -1.837 -66.188 -33.531 1 91.38 364 SER A N 1
ATOM 2930 C CA . SER A 1 364 ? -0.987 -66.688 -32.469 1 91.38 364 SER A CA 1
ATOM 2931 C C . SER A 1 364 ? -1.425 -66.125 -31.109 1 91.38 364 SER A C 1
ATOM 2933 O O . SER A 1 364 ? -1.911 -66.875 -30.266 1 91.38 364 SER A O 1
ATOM 2935 N N . THR A 1 365 ? -1.402 -64.812 -30.906 1 93.12 365 THR A N 1
ATOM 2936 C CA . THR A 1 365 ? -1.648 -64.312 -29.578 1 93.12 365 THR A CA 1
ATOM 2937 C C . THR A 1 365 ? -2.779 -63.25 -29.625 1 93.12 365 THR A C 1
ATOM 2939 O O . THR A 1 365 ? -3.012 -62.531 -28.641 1 93.12 365 THR A O 1
ATOM 2942 N N . ALA A 1 366 ? -3.414 -63.094 -30.734 1 94.94 366 ALA A N 1
ATOM 2943 C CA . ALA A 1 366 ? -4.527 -62.156 -30.875 1 94.94 366 ALA A CA 1
ATOM 2944 C C . ALA A 1 366 ? -5.867 -62.875 -30.781 1 94.94 366 ALA A C 1
ATOM 2946 O O . ALA A 1 366 ? -6.637 -62.906 -31.75 1 94.94 366 ALA A O 1
ATOM 2947 N N . GLY A 1 367 ? -6.156 -63.281 -29.594 1 93.81 367 GLY A N 1
ATOM 2948 C CA . GLY A 1 367 ? -7.332 -64.125 -29.406 1 93.81 367 GLY A CA 1
ATOM 2949 C C . GLY A 1 367 ? -8.609 -63.344 -29.234 1 93.81 367 GLY A C 1
ATOM 2950 O O . GLY A 1 367 ? -9.711 -63.875 -29.375 1 93.81 367 GLY A O 1
ATOM 2951 N N . GLY A 1 368 ? -8.477 -62.094 -28.969 1 93.69 368 GLY A N 1
ATOM 2952 C CA . GLY A 1 368 ? -9.664 -61.281 -28.797 1 93.69 368 GLY A CA 1
ATOM 2953 C C . GLY A 1 368 ? -10.281 -61.375 -27.406 1 93.69 368 GLY A C 1
ATOM 2954 O O . GLY A 1 368 ? -9.781 -62.125 -26.562 1 93.69 368 GLY A O 1
ATOM 2955 N N . SER A 1 369 ? -11.344 -60.719 -27.219 1 93.12 369 SER A N 1
ATOM 2956 C CA . SER A 1 369 ? -12.031 -60.719 -25.922 1 93.12 369 SER A CA 1
ATOM 2957 C C . SER A 1 369 ? -12.867 -62 -25.75 1 93.12 369 SER A C 1
ATOM 2959 O O . SER A 1 369 ? -13.133 -62.688 -26.719 1 93.12 369 SER A O 1
ATOM 2961 N N . LEU A 1 370 ? -13.305 -62.188 -24.484 1 88 370 LEU A N 1
ATOM 2962 C CA . LEU A 1 370 ? -14.047 -63.406 -24.156 1 88 370 LEU A CA 1
ATOM 2963 C C . LEU A 1 370 ? -15.32 -63.5 -24.984 1 88 370 LEU A C 1
ATOM 2965 O O . LEU A 1 370 ? -15.688 -64.562 -25.453 1 88 370 LEU A O 1
ATOM 2969 N N . GLY A 1 371 ? -15.977 -62.406 -25.219 1 85 371 GLY A N 1
ATOM 2970 C CA . GLY A 1 371 ? -17.234 -62.375 -25.953 1 85 371 GLY A CA 1
ATOM 2971 C C . GLY A 1 371 ? -17.047 -62.531 -27.453 1 85 371 GLY A C 1
ATOM 2972 O O . GLY A 1 371 ? -17.953 -63 -28.141 1 85 371 GLY A O 1
ATOM 2973 N N . PHE A 1 372 ? -15.898 -62.125 -27.969 1 86.81 372 PHE A N 1
ATOM 2974 C CA . PHE A 1 372 ? -15.711 -62.062 -29.422 1 86.81 372 PHE A CA 1
ATOM 2975 C C . PHE A 1 372 ? -14.727 -63.125 -29.875 1 86.81 372 PHE A C 1
ATOM 2977 O O . PHE A 1 372 ? -14.57 -63.375 -31.078 1 86.81 372 PHE A O 1
ATOM 2984 N N . SER A 1 373 ? -14.047 -63.812 -29.062 1 84.19 373 SER A N 1
ATOM 2985 C CA . SER A 1 373 ? -12.906 -64.688 -29.375 1 84.19 373 SER A CA 1
ATOM 2986 C C . SER A 1 373 ? -13.352 -65.938 -30.062 1 84.19 373 SER A C 1
ATOM 2988 O O . SER A 1 373 ? -12.555 -66.625 -30.719 1 84.19 373 SER A O 1
ATOM 2990 N N . LYS A 1 374 ? -14.57 -66.312 -30.062 1 82.56 374 LYS A N 1
ATOM 2991 C CA . LYS A 1 374 ? -15.055 -67.562 -30.609 1 82.56 374 LYS A CA 1
ATOM 2992 C C . LYS A 1 374 ? -14.203 -68.75 -30.109 1 82.56 374 LYS A C 1
ATOM 2994 O O . LYS A 1 374 ? -13.734 -69.562 -30.922 1 82.56 374 LYS A O 1
ATOM 2999 N N . GLY A 1 375 ? -13.859 -68.75 -28.828 1 86.81 375 GLY A N 1
ATOM 3000 C CA . GLY A 1 375 ? -13.133 -69.812 -28.188 1 86.81 375 GLY A CA 1
ATOM 3001 C C . GLY A 1 375 ? -11.625 -69.625 -28.188 1 86.81 375 GLY A C 1
ATOM 3002 O O . GLY A 1 375 ? -10.883 -70.438 -27.641 1 86.81 375 GLY A O 1
ATOM 3003 N N . MET A 1 376 ? -11.102 -68.5 -28.734 1 91.44 376 MET A N 1
ATOM 3004 C CA . MET A 1 376 ? -9.664 -68.312 -28.875 1 91.44 376 MET A CA 1
ATOM 3005 C C . MET A 1 376 ? -9.141 -67.375 -27.781 1 91.44 376 MET A C 1
ATOM 3007 O O . MET A 1 376 ? -8 -66.938 -27.844 1 91.44 376 MET A O 1
ATOM 3011 N N . PHE A 1 377 ? -9.922 -67.125 -26.766 1 94.38 377 PHE A N 1
ATOM 3012 C CA . PHE A 1 377 ? -9.547 -66.188 -25.719 1 94.38 377 PHE A CA 1
ATOM 3013 C C . PHE A 1 377 ? -8.25 -66.625 -25.047 1 94.38 377 PHE A C 1
ATOM 3015 O O . PHE A 1 377 ? -7.418 -65.812 -24.688 1 94.38 377 PHE A O 1
ATOM 3022 N N . TRP A 1 378 ? -8.062 -67.875 -24.875 1 92.5 378 TRP A N 1
ATOM 3023 C CA . TRP A 1 378 ? -6.918 -68.438 -24.156 1 92.5 378 TRP A CA 1
ATOM 3024 C C . TRP A 1 378 ? -5.621 -68.188 -24.922 1 92.5 378 TRP A C 1
ATOM 3026 O O . TRP A 1 378 ? -4.531 -68.312 -24.359 1 92.5 378 TRP A O 1
ATOM 3036 N N . MET A 1 379 ? -5.695 -67.812 -26.25 1 92.62 379 MET A N 1
ATOM 3037 C CA . MET A 1 379 ? -4.52 -67.562 -27.078 1 92.62 379 MET A CA 1
ATOM 3038 C C . MET A 1 379 ? -3.861 -66.25 -26.75 1 92.62 379 MET A C 1
ATOM 3040 O O . MET A 1 379 ? -2.699 -66 -27.094 1 92.62 379 MET A O 1
ATOM 3044 N N . ASN A 1 380 ? -4.664 -65.438 -26.156 1 95.06 380 ASN A N 1
ATOM 3045 C CA . ASN A 1 380 ? -4.09 -64.125 -25.781 1 95.06 380 ASN A CA 1
ATOM 3046 C C . ASN A 1 380 ? -2.918 -64.25 -24.828 1 95.06 380 ASN A C 1
ATOM 3048 O O . ASN A 1 380 ? -2.818 -65.312 -24.125 1 95.06 380 ASN A O 1
ATOM 3052 N N . PRO A 1 381 ? -2.018 -63.281 -24.766 1 94 381 PRO A N 1
ATOM 3053 C CA . PRO A 1 381 ? -0.953 -63.344 -23.75 1 94 381 PRO A CA 1
ATOM 3054 C C . PRO A 1 381 ? -1.489 -63.375 -22.328 1 94 381 PRO A C 1
ATOM 3056 O O . PRO A 1 381 ? -2.527 -62.781 -22.031 1 94 381 PRO A O 1
ATOM 3059 N N . GLN A 1 382 ? -0.854 -64.125 -21.484 1 93.69 382 GLN A N 1
ATOM 3060 C CA . GLN A 1 382 ? -1.239 -64.25 -20.078 1 93.69 382 GLN A CA 1
ATOM 3061 C C . GLN A 1 382 ? -0.073 -63.938 -19.156 1 93.69 382 GLN A C 1
ATOM 3063 O O . GLN A 1 382 ? 1.053 -64.375 -19.375 1 93.69 382 GLN A O 1
ATOM 3068 N N . TYR A 1 383 ? -0.331 -63.156 -18.219 1 93.06 383 TYR A N 1
ATOM 3069 C CA . TYR A 1 383 ? 0.701 -62.75 -17.281 1 93.06 383 TYR A CA 1
ATOM 3070 C C . TYR A 1 383 ? 0.333 -63.156 -15.852 1 93.06 383 TYR A C 1
ATOM 3072 O O . TYR A 1 383 ? -0.735 -62.781 -15.352 1 93.06 383 TYR A O 1
ATOM 3080 N N . TRP A 1 384 ? 1.339 -63.844 -15.258 1 91 384 TRP A N 1
ATOM 3081 C CA . TRP A 1 384 ? 1.209 -64.312 -13.875 1 91 384 TRP A CA 1
ATOM 3082 C C . TRP A 1 384 ? 1.577 -63.156 -12.906 1 91 384 TRP A C 1
ATOM 3084 O O . TRP A 1 384 ? 2.689 -62.625 -12.953 1 91 384 TRP A O 1
ATOM 3094 N N . LEU A 1 385 ? 0.636 -62.75 -12.086 1 92 385 LEU A N 1
ATOM 3095 C CA . LEU A 1 385 ? 0.824 -61.688 -11.109 1 92 385 LEU A CA 1
ATOM 3096 C C . LEU A 1 385 ? 0.644 -62.219 -9.688 1 92 385 LEU A C 1
ATOM 3098 O O . LEU A 1 385 ? -0.445 -62.656 -9.32 1 92 385 LEU A O 1
ATOM 3102 N N . ASN A 1 386 ? 1.732 -62.156 -8.945 1 90.25 386 ASN A N 1
ATOM 3103 C CA . ASN A 1 386 ? 1.68 -62.562 -7.547 1 90.25 386 ASN A CA 1
ATOM 3104 C C . ASN A 1 386 ? 1.747 -61.344 -6.613 1 90.25 386 ASN A C 1
ATOM 3106 O O . ASN A 1 386 ? 2.797 -60.719 -6.48 1 90.25 386 ASN A O 1
ATOM 3110 N N . ILE A 1 387 ? 0.638 -61.094 -6.023 1 90.06 387 ILE A N 1
ATOM 3111 C CA . ILE A 1 387 ? 0.572 -60 -5.059 1 90.06 387 ILE A CA 1
ATOM 3112 C C . ILE A 1 387 ? 1.002 -60.5 -3.684 1 90.06 387 ILE A C 1
ATOM 3114 O O . ILE A 1 387 ? 0.414 -61.438 -3.146 1 90.06 387 ILE A O 1
ATOM 3118 N N . LEU A 1 388 ? 2.035 -59.875 -3.176 1 86.44 388 LEU A N 1
ATOM 3119 C CA . LEU A 1 388 ? 2.584 -60.281 -1.891 1 86.44 388 LEU A CA 1
ATOM 3120 C C . LEU A 1 388 ? 2.066 -59.406 -0.761 1 86.44 388 LEU A C 1
ATOM 3122 O O . LEU A 1 388 ? 1.766 -58.219 -0.977 1 86.44 388 LEU A O 1
ATOM 3126 N N . ALA A 1 389 ? 1.894 -59.938 0.424 1 77 389 ALA A N 1
ATOM 3127 C CA . ALA A 1 389 ? 1.458 -59.188 1.597 1 77 389 ALA A CA 1
ATOM 3128 C C . ALA A 1 389 ? 2.545 -58.219 2.064 1 77 389 ALA A C 1
ATOM 3130 O O . ALA A 1 389 ? 3.732 -58.562 2.041 1 77 389 ALA A O 1
ATOM 3131 N N . SER A 1 390 ? 2.295 -56.938 2.082 1 65.31 390 SER A N 1
ATOM 3132 C CA . SER A 1 390 ? 3.271 -55.969 2.578 1 65.31 390 SER A CA 1
ATOM 3133 C C . SER A 1 390 ? 3.324 -55.969 4.102 1 65.31 390 SER A C 1
ATOM 3135 O O . SER A 1 390 ? 2.297 -56.125 4.766 1 65.31 390 SER A O 1
ATOM 3137 N N . GLU A 1 391 ? 4.539 -56.156 4.742 1 57.16 391 GLU A N 1
ATOM 3138 C CA . GLU A 1 391 ? 4.758 -56.25 6.184 1 57.16 391 GLU A CA 1
ATOM 3139 C C . GLU A 1 391 ? 4.172 -55.031 6.902 1 57.16 391 GLU A C 1
ATOM 3141 O O . GLU A 1 391 ? 3.83 -55.125 8.086 1 57.16 391 GLU A O 1
ATOM 3146 N N . ASP A 1 392 ? 4.328 -53.969 6.402 1 51.66 392 ASP A N 1
ATOM 3147 C CA . ASP A 1 392 ? 4.105 -52.812 7.227 1 51.66 392 ASP A CA 1
ATOM 3148 C C . ASP A 1 392 ? 2.625 -52.625 7.562 1 51.66 392 ASP A C 1
ATOM 3150 O O . ASP A 1 392 ? 2.242 -51.719 8.273 1 51.66 392 ASP A O 1
ATOM 3154 N N . SER A 1 393 ? 1.896 -53.094 6.84 1 45.59 393 SER A N 1
ATOM 3155 C CA . SER A 1 393 ? 0.546 -52.719 7.262 1 45.59 393 SER A CA 1
ATOM 3156 C C . SER A 1 393 ? 0.046 -53.656 8.367 1 45.59 393 SER A C 1
ATOM 3158 O O . SER A 1 393 ? -0.482 -54.719 8.094 1 45.59 393 SER A O 1
ATOM 3160 N N . ARG A 1 394 ? 0.535 -53.594 9.516 1 45.38 394 ARG A N 1
ATOM 3161 C CA . ARG A 1 394 ? -0.055 -54.281 10.672 1 45.38 394 ARG A CA 1
ATOM 3162 C C . ARG A 1 394 ? -1.574 -54.312 10.555 1 45.38 394 ARG A C 1
ATOM 3164 O O . ARG A 1 394 ? -2.223 -55.156 11.195 1 45.38 394 ARG A O 1
ATOM 3171 N N . ARG A 1 395 ? -2.125 -53.219 10.344 1 45.28 395 ARG A N 1
ATOM 3172 C CA . ARG A 1 395 ? -3.535 -53.125 10.711 1 45.28 395 ARG A CA 1
ATOM 3173 C C . ARG A 1 395 ? -4.422 -53.75 9.625 1 45.28 395 ARG A C 1
ATOM 3175 O O . ARG A 1 395 ? -5.602 -54 9.867 1 45.28 395 ARG A O 1
ATOM 3182 N N . ASN A 1 396 ? -4.223 -53.469 8.328 1 45.59 396 ASN A N 1
ATOM 3183 C CA . ASN A 1 396 ? -5.207 -53.938 7.355 1 45.59 396 ASN A CA 1
ATOM 3184 C C . ASN A 1 396 ? -4.672 -55.094 6.523 1 45.59 396 ASN A C 1
ATOM 3186 O O . ASN A 1 396 ? -4.125 -54.875 5.441 1 45.59 396 ASN A O 1
ATOM 3190 N N . LEU A 1 397 ? -4.383 -56.094 7.004 1 49.91 397 LEU A N 1
ATOM 3191 C CA . LEU A 1 397 ? -3.99 -57.375 6.461 1 49.91 397 LEU A CA 1
ATOM 3192 C C . LEU A 1 397 ? -4.805 -57.719 5.215 1 49.91 397 LEU A C 1
ATOM 3194 O O . LEU A 1 397 ? -4.598 -58.75 4.598 1 49.91 397 LEU A O 1
ATOM 3198 N N . GLY A 1 398 ? -5.742 -56.969 4.707 1 63.56 398 GLY A N 1
ATOM 3199 C CA . GLY A 1 398 ? -6.684 -57.625 3.816 1 63.56 398 GLY A CA 1
ATOM 3200 C C . GLY A 1 398 ? -6.469 -57.281 2.357 1 63.56 398 GLY A C 1
ATOM 3201 O O . GLY A 1 398 ? -6.285 -58.156 1.521 1 63.56 398 GLY A O 1
ATOM 3202 N N . SER A 1 399 ? -6.621 -56.062 1.78 1 76.81 399 SER A N 1
ATOM 3203 C CA . SER A 1 399 ? -6.578 -55.781 0.351 1 76.81 399 SER A CA 1
ATOM 3204 C C . SER A 1 399 ? -5.531 -54.719 0.036 1 76.81 399 SER A C 1
ATOM 3206 O O . SER A 1 399 ? -5.199 -53.906 0.893 1 76.81 399 SER A O 1
ATOM 3208 N N . CYS A 1 400 ? -4.684 -54.969 -0.883 1 78.5 400 CYS A N 1
ATOM 3209 C CA . CYS A 1 400 ? -3.666 -54.031 -1.381 1 78.5 400 CYS A CA 1
ATOM 3210 C C . CYS A 1 400 ? -4.145 -53.344 -2.639 1 78.5 400 CYS A C 1
ATOM 3212 O O . CYS A 1 400 ? -4.879 -53.906 -3.443 1 78.5 400 CYS A O 1
ATOM 3214 N N . SER A 1 401 ? -3.713 -52.062 -2.738 1 82.31 401 SER A N 1
ATOM 3215 C CA . SER A 1 401 ? -4.027 -51.312 -3.951 1 82.31 401 SER A CA 1
ATOM 3216 C C . SER A 1 401 ? -3.129 -51.719 -5.109 1 82.31 401 SER A C 1
ATOM 3218 O O . SER A 1 401 ? -1.903 -51.75 -4.977 1 82.31 401 SER A O 1
ATOM 3220 N N . VAL A 1 402 ? -3.693 -52.094 -6.145 1 87.75 402 VAL A N 1
ATOM 3221 C CA . VAL A 1 402 ? -2.975 -52.5 -7.348 1 87.75 402 VAL A CA 1
ATOM 3222 C C . VAL A 1 402 ? -3.508 -51.75 -8.555 1 87.75 402 VAL A C 1
ATOM 3224 O O . VAL A 1 402 ? -4.719 -51.656 -8.758 1 87.75 402 VAL A O 1
ATOM 3227 N N . VAL A 1 403 ? -2.582 -51.156 -9.273 1 89.44 403 VAL A N 1
ATOM 3228 C CA . VAL A 1 403 ? -2.969 -50.469 -10.5 1 89.44 403 VAL A CA 1
ATOM 3229 C C . VAL A 1 403 ? -2.389 -51.219 -11.703 1 89.44 403 VAL A C 1
ATOM 3231 O O . VAL A 1 403 ? -1.188 -51.5 -11.75 1 89.44 403 VAL A O 1
ATOM 3234 N N . ILE A 1 404 ? -3.232 -51.562 -12.609 1 92.25 404 ILE A N 1
ATOM 3235 C CA . ILE A 1 404 ? -2.816 -52.219 -13.844 1 92.25 404 ILE A CA 1
ATOM 3236 C C . ILE A 1 404 ? -3.145 -51.312 -15.039 1 92.25 404 ILE A C 1
ATOM 3238 O O . ILE A 1 404 ? -4.262 -50.812 -15.148 1 92.25 404 ILE A O 1
ATOM 3242 N N . SER A 1 405 ? -2.133 -51.094 -15.859 1 93.25 405 SER A N 1
ATOM 3243 C CA . SER A 1 405 ? -2.305 -50.25 -17.031 1 93.25 405 SER A CA 1
ATOM 3244 C C . SER A 1 405 ? -1.851 -50.969 -18.297 1 93.25 405 SER A C 1
ATOM 3246 O O . SER A 1 405 ? -0.799 -51.625 -18.312 1 93.25 405 SER A O 1
ATOM 3248 N N . LEU A 1 406 ? -2.713 -51 -19.297 1 95.81 406 LEU A N 1
ATOM 3249 C CA . LEU A 1 406 ? -2.418 -51.562 -20.609 1 95.81 406 LEU A CA 1
ATOM 3250 C C . LEU A 1 406 ? -2.363 -50.438 -21.672 1 95.81 406 LEU A C 1
ATOM 3252 O O . LEU A 1 406 ? -3.338 -49.719 -21.859 1 95.81 406 LEU A O 1
ATOM 3256 N N . MET A 1 407 ? -1.215 -50.375 -22.344 1 95.69 407 MET A N 1
ATOM 3257 C CA . MET A 1 407 ? -1.018 -49.344 -23.359 1 95.69 407 MET A CA 1
ATOM 3258 C C . MET A 1 407 ? -0.705 -49.969 -24.719 1 95.69 407 MET A C 1
ATOM 3260 O O . MET A 1 407 ? 0.094 -50.906 -24.812 1 95.69 407 MET A O 1
ATOM 3264 N N . GLN A 1 408 ? -1.399 -49.5 -25.734 1 95 408 GLN A N 1
ATOM 3265 C CA . GLN A 1 408 ? -1.114 -49.969 -27.078 1 95 408 GLN A CA 1
ATOM 3266 C C . GLN A 1 408 ? -0.144 -49.031 -27.797 1 95 408 GLN A C 1
ATOM 3268 O O . GLN A 1 408 ? -0.194 -47.812 -27.609 1 95 408 GLN A O 1
ATOM 3273 N N . LYS A 1 409 ? 0.771 -49.594 -28.531 1 91.88 409 LYS A N 1
ATOM 3274 C CA . LYS A 1 409 ? 1.73 -48.812 -29.297 1 91.88 409 LYS A CA 1
ATOM 3275 C C . LYS A 1 409 ? 1.187 -48.5 -30.688 1 91.88 409 LYS A C 1
ATOM 3277 O O . LYS A 1 409 ? 0.363 -49.25 -31.219 1 91.88 409 LYS A O 1
ATOM 3282 N N . HIS A 1 410 ? 1.632 -47.375 -31.188 1 82.5 410 HIS A N 1
ATOM 3283 C CA . HIS A 1 410 ? 1.246 -47.062 -32.562 1 82.5 410 HIS A CA 1
ATOM 3284 C C . HIS A 1 410 ? 2.027 -47.875 -33.562 1 82.5 410 HIS A C 1
ATOM 3286 O O . HIS A 1 410 ? 3.217 -48.125 -33.375 1 82.5 410 HIS A O 1
ATOM 3292 N N . SER A 1 411 ? 1.378 -48.25 -34.562 1 79.12 411 SER A N 1
ATOM 3293 C CA . SER A 1 411 ? 2.021 -49.062 -35.594 1 79.12 411 SER A CA 1
ATOM 3294 C C . SER A 1 411 ? 2.602 -48.188 -36.719 1 79.12 411 SER A C 1
ATOM 3296 O O . SER A 1 411 ? 3.25 -48.719 -37.625 1 79.12 411 SER A O 1
ATOM 3298 N N . SER A 1 412 ? 2.334 -46.938 -36.594 1 81.38 412 SER A N 1
ATOM 3299 C CA . SER A 1 412 ? 2.811 -46 -37.594 1 81.38 412 SER A CA 1
ATOM 3300 C C . SER A 1 412 ? 3.615 -44.875 -36.969 1 81.38 412 SER A C 1
ATOM 3302 O O . SER A 1 412 ? 3.441 -44.531 -35.812 1 81.38 412 SER A O 1
ATOM 3304 N N . LYS A 1 413 ? 4.453 -44.438 -37.906 1 82.62 413 LYS A N 1
ATOM 3305 C CA . LYS A 1 413 ? 5.207 -43.281 -37.5 1 82.62 413 LYS A CA 1
ATOM 3306 C C . LYS A 1 413 ? 4.281 -42.062 -37.281 1 82.62 413 LYS A C 1
ATOM 3308 O O . LYS A 1 413 ? 4.508 -41.281 -36.375 1 82.62 413 LYS A O 1
ATOM 3313 N N . HIS A 1 414 ? 3.371 -42 -38.188 1 88 414 HIS A N 1
ATOM 3314 C CA . HIS A 1 414 ? 2.354 -40.969 -38.031 1 88 414 HIS A CA 1
ATOM 3315 C C . HIS A 1 414 ? 1.174 -41.469 -37.219 1 88 414 HIS A C 1
ATOM 3317 O O . HIS A 1 414 ? 0.349 -42.25 -37.688 1 88 414 HIS A O 1
ATOM 3323 N N . ARG A 1 415 ? 1.028 -41 -36.062 1 86.31 415 ARG A N 1
ATOM 3324 C CA . ARG A 1 415 ? 0.115 -41.531 -35.062 1 86.31 415 ARG A CA 1
ATOM 3325 C C . ARG A 1 415 ? -1.331 -41.469 -35.531 1 86.31 415 ARG A C 1
ATOM 3327 O O . ARG A 1 415 ? -2.158 -42.281 -35.188 1 86.31 415 ARG A O 1
ATOM 3334 N N . ASN A 1 416 ? -1.634 -40.469 -36.375 1 85.88 416 ASN A N 1
ATOM 3335 C CA . ASN A 1 416 ? -3.021 -40.312 -36.781 1 85.88 416 ASN A CA 1
ATOM 3336 C C . ASN A 1 416 ? -3.395 -41.312 -37.875 1 85.88 416 ASN A C 1
ATOM 3338 O O . ASN A 1 416 ? -4.57 -41.438 -38.219 1 85.88 416 ASN A O 1
ATOM 3342 N N . ARG A 1 417 ? -2.48 -41.938 -38.438 1 83.38 417 ARG A N 1
ATOM 3343 C CA . ARG A 1 417 ? -2.736 -42.906 -39.5 1 83.38 417 ARG A CA 1
ATOM 3344 C C . ARG A 1 417 ? -3.008 -44.281 -38.938 1 83.38 417 ARG A C 1
ATOM 3346 O O . ARG A 1 417 ? -3.387 -45.188 -39.688 1 83.38 417 ARG A O 1
ATOM 3353 N N . ALA A 1 418 ? -2.809 -44.469 -37.688 1 81.44 418 ALA A N 1
ATOM 3354 C CA . ALA A 1 418 ? -3.074 -45.719 -37.031 1 81.44 418 ALA A CA 1
ATOM 3355 C C . ALA A 1 418 ? -4.086 -45.531 -35.875 1 81.44 418 ALA A C 1
ATOM 3357 O O . ALA A 1 418 ? -3.711 -45.219 -34.75 1 81.44 418 ALA A O 1
ATOM 3358 N N . PRO A 1 419 ? -5.324 -45.781 -36.219 1 84.38 419 PRO A N 1
ATOM 3359 C CA . PRO A 1 419 ? -6.32 -45.625 -35.156 1 84.38 419 PRO A CA 1
ATOM 3360 C C . PRO A 1 419 ? -6.164 -46.625 -34.031 1 84.38 419 PRO A C 1
ATOM 3362 O O . PRO A 1 419 ? -5.699 -47.75 -34.25 1 84.38 419 PRO A O 1
ATOM 3365 N N . HIS A 1 420 ? -6.559 -46.25 -32.938 1 90.69 420 HIS A N 1
ATOM 3366 C CA . HIS A 1 420 ? -6.477 -47.125 -31.781 1 90.69 420 HIS A CA 1
ATOM 3367 C C . HIS A 1 420 ? -7.441 -48.312 -31.906 1 90.69 420 HIS A C 1
ATOM 3369 O O . HIS A 1 420 ? -8.555 -48.156 -32.406 1 90.69 420 HIS A O 1
ATOM 3375 N N . LEU A 1 421 ? -6.969 -49.375 -31.391 1 93.44 421 LEU A N 1
ATOM 3376 C CA . LEU A 1 421 ? -7.832 -50.562 -31.219 1 93.44 421 LEU A CA 1
ATOM 3377 C C . LEU A 1 421 ? -8.562 -50.5 -29.875 1 93.44 421 LEU A C 1
ATOM 3379 O O . LEU A 1 421 ? -8.133 -49.781 -28.953 1 93.44 421 LEU A O 1
ATOM 3383 N N . PHE A 1 422 ? -9.711 -51.156 -29.906 1 95.38 422 PHE A N 1
ATOM 3384 C CA . PHE A 1 422 ? -10.32 -51.344 -28.594 1 95.38 422 PHE A CA 1
ATOM 3385 C C . PHE A 1 422 ? -9.523 -52.375 -27.781 1 95.38 422 PHE A C 1
ATOM 3387 O O . PHE A 1 422 ? -9.414 -53.531 -28.172 1 95.38 422 PHE A O 1
ATOM 3394 N N . ILE A 1 423 ? -9.008 -51.875 -26.719 1 95.62 423 ILE A N 1
ATOM 3395 C CA . ILE A 1 423 ? -8.18 -52.781 -25.938 1 95.62 423 ILE A CA 1
ATOM 3396 C C . ILE A 1 423 ? -8.688 -52.844 -24.5 1 95.62 423 ILE A C 1
ATOM 3398 O O . ILE A 1 423 ? -9.391 -51.938 -24.047 1 95.62 423 ILE A O 1
ATOM 3402 N N . GLY A 1 424 ? -8.375 -53.875 -23.812 1 95.5 424 GLY A N 1
ATOM 3403 C CA . GLY A 1 424 ? -8.695 -54.094 -22.406 1 95.5 424 GLY A CA 1
ATOM 3404 C C . GLY A 1 424 ? -8.016 -55.344 -21.844 1 95.5 424 GLY A C 1
ATOM 3405 O O . GLY A 1 424 ? -7.172 -55.938 -22.5 1 95.5 424 GLY A O 1
ATOM 3406 N N . PHE A 1 425 ? -8.305 -55.594 -20.578 1 95.69 425 PHE A N 1
ATOM 3407 C CA . PHE A 1 425 ? -7.723 -56.781 -19.984 1 95.69 425 PHE A CA 1
ATOM 3408 C C . PHE A 1 425 ? -8.656 -57.375 -18.938 1 95.69 425 PHE A C 1
ATOM 3410 O O . PHE A 1 425 ? -9.531 -56.688 -18.422 1 95.69 425 PHE A O 1
ATOM 3417 N N . SER A 1 426 ? -8.461 -58.656 -18.766 1 94.69 426 SER A N 1
ATOM 3418 C CA . SER A 1 426 ? -9.172 -59.375 -17.719 1 94.69 426 SER A CA 1
ATOM 3419 C C . SER A 1 426 ? -8.219 -59.875 -16.656 1 94.69 426 SER A C 1
ATOM 3421 O O . SER A 1 426 ? -7.07 -60.219 -16.938 1 94.69 426 SER A O 1
ATOM 3423 N N . LEU A 1 427 ? -8.719 -59.844 -15.461 1 95.19 427 LEU A N 1
ATOM 3424 C CA . LEU A 1 427 ? -7.945 -60.312 -14.32 1 95.19 427 LEU A CA 1
ATOM 3425 C C . LEU A 1 427 ? -8.633 -61.5 -13.648 1 95.19 427 LEU A C 1
ATOM 3427 O O . LEU A 1 427 ? -9.805 -61.438 -13.281 1 95.19 427 LEU A O 1
ATOM 3431 N N . TYR A 1 428 ? -7.875 -62.625 -13.523 1 93.44 428 TYR A N 1
ATOM 3432 C CA . TYR A 1 428 ? -8.43 -63.812 -12.914 1 93.44 428 TYR A CA 1
ATOM 3433 C C . TYR A 1 428 ? -7.652 -64.188 -11.664 1 93.44 428 TYR A C 1
ATOM 3435 O O . TYR A 1 428 ? -6.422 -64.125 -11.641 1 93.44 428 TYR A O 1
ATOM 3443 N N . LYS A 1 429 ? -8.375 -64.562 -10.688 1 92.44 429 LYS A N 1
ATOM 3444 C CA . LYS A 1 429 ? -7.723 -65.188 -9.523 1 92.44 429 LYS A CA 1
ATOM 3445 C C . LYS A 1 429 ? -7.469 -66.688 -9.719 1 92.44 429 LYS A C 1
ATOM 3447 O O . LYS A 1 429 ? -8.336 -67.375 -10.211 1 92.44 429 LYS A O 1
ATOM 3452 N N . VAL A 1 430 ? -6.273 -67.062 -9.445 1 88.44 430 VAL A N 1
ATOM 3453 C CA . VAL A 1 430 ? -5.926 -68.5 -9.633 1 88.44 430 VAL A CA 1
ATOM 3454 C C . VAL A 1 430 ? -5.602 -69.125 -8.289 1 88.44 430 VAL A C 1
ATOM 3456 O O . VAL A 1 430 ? -5.047 -68.438 -7.398 1 88.44 430 VAL A O 1
ATOM 3459 N N . ALA A 1 431 ? -6.082 -70.438 -8.062 1 75.88 431 ALA A N 1
ATOM 3460 C CA . ALA A 1 431 ? -5.836 -71.188 -6.824 1 75.88 431 ALA A CA 1
ATOM 3461 C C . ALA A 1 431 ? -4.363 -71.562 -6.695 1 75.88 431 ALA A C 1
ATOM 3463 O O . ALA A 1 431 ? -3.656 -71.688 -7.699 1 75.88 431 ALA A O 1
ATOM 3464 N N . ARG A 1 432 ? -3.789 -71.625 -5.434 1 64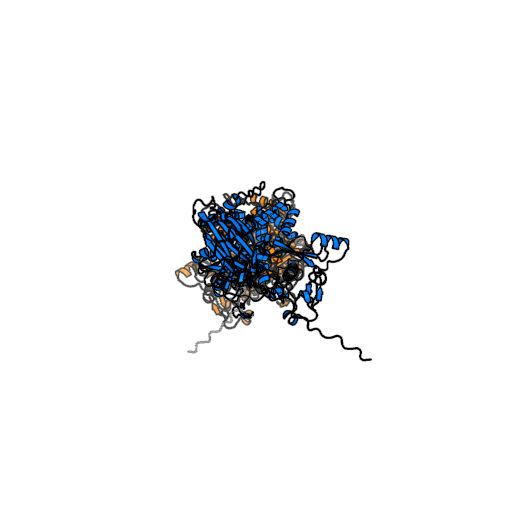.56 432 ARG A N 1
ATOM 3465 C CA . ARG A 1 432 ? -2.398 -71.812 -5.043 1 64.56 432 ARG A CA 1
ATOM 3466 C C . ARG A 1 432 ? -1.806 -73.062 -5.758 1 64.56 432 ARG A C 1
ATOM 3468 O O . ARG A 1 432 ? -0.628 -73.062 -6.121 1 64.56 432 ARG A O 1
ATOM 3475 N N . GLN A 1 433 ? -2.588 -74.125 -5.934 1 55.75 433 GLN A N 1
ATOM 3476 C CA . GLN A 1 433 ? -2.064 -75.375 -6.426 1 55.75 433 GLN A CA 1
ATOM 3477 C C . GLN A 1 433 ? -1.585 -75.25 -7.867 1 55.75 433 GLN A C 1
ATOM 3479 O O . GLN A 1 433 ? -0.752 -76.062 -8.32 1 55.75 433 GLN A O 1
ATOM 3484 N N . GLN A 1 434 ? -2.064 -74.312 -8.547 1 55.09 434 GLN A N 1
ATOM 3485 C CA . GLN A 1 434 ? -1.713 -74.125 -9.945 1 55.09 434 GLN A CA 1
ATOM 3486 C C . GLN A 1 434 ? -0.578 -73.125 -10.094 1 55.09 434 GLN A C 1
ATOM 3488 O O . GLN A 1 434 ? -0.264 -72.688 -11.203 1 55.09 434 GLN A O 1
ATOM 3493 N N . GLU A 1 435 ? -0.101 -72.688 -8.977 1 57.78 435 GLU A N 1
ATOM 3494 C CA . GLU A 1 435 ? 0.866 -71.562 -8.836 1 57.78 435 GLU A CA 1
ATOM 3495 C C . GLU A 1 435 ? 2.135 -71.875 -9.633 1 57.78 435 GLU A C 1
ATOM 3497 O O . GLU A 1 435 ? 2.777 -70.938 -10.133 1 57.78 435 GLU A O 1
ATOM 3502 N N . GLU A 1 436 ? 2.521 -73.188 -9.625 1 57.72 436 GLU A N 1
ATOM 3503 C CA . GLU A 1 436 ? 3.797 -73.5 -10.258 1 57.72 436 GLU A CA 1
ATOM 3504 C C . GLU A 1 436 ? 3.635 -73.688 -11.766 1 57.72 436 GLU A C 1
ATOM 3506 O O . GLU A 1 436 ? 4.562 -74.125 -12.453 1 57.72 436 GLU A O 1
ATOM 3511 N N . ILE A 1 437 ? 2.494 -73.312 -12.234 1 58.72 437 ILE A N 1
ATOM 3512 C CA . ILE A 1 437 ? 2.254 -73.688 -13.625 1 58.72 437 ILE A CA 1
ATOM 3513 C C . ILE A 1 437 ? 2.764 -72.625 -14.562 1 58.72 437 ILE A C 1
ATOM 3515 O O . ILE A 1 437 ? 2.27 -71.438 -14.531 1 58.72 437 ILE A O 1
ATOM 3519 N N . ASN A 1 438 ? 3.85 -72.75 -15.125 1 71.81 438 ASN A N 1
ATOM 3520 C CA . ASN A 1 438 ? 4.422 -71.875 -16.156 1 71.81 438 ASN A CA 1
ATOM 3521 C C . ASN A 1 438 ? 3.695 -72.062 -17.484 1 71.81 438 ASN A C 1
ATOM 3523 O O . ASN A 1 438 ? 4.125 -71.5 -18.5 1 71.81 438 ASN A O 1
ATOM 3527 N N . GLN A 1 439 ? 2.592 -72.75 -17.438 1 80.44 439 GLN A N 1
ATOM 3528 C CA . GLN A 1 439 ? 1.84 -72.938 -18.672 1 80.44 439 GLN A CA 1
ATOM 3529 C C . GLN A 1 439 ? 0.605 -72 -18.688 1 80.44 439 GLN A C 1
ATOM 3531 O O . GLN A 1 439 ? 0.067 -71.688 -17.641 1 80.44 439 GLN A O 1
ATOM 3536 N N . LYS A 1 440 ? 0.23 -71.562 -19.812 1 88.69 440 LYS A N 1
ATOM 3537 C CA . LYS A 1 440 ? -0.98 -70.75 -20 1 88.69 440 LYS A CA 1
ATOM 3538 C C . LYS A 1 440 ? -2.209 -71.5 -19.484 1 88.69 440 LYS A C 1
ATOM 3540 O O . LYS A 1 440 ? -2.279 -72.75 -19.578 1 88.69 440 LYS A O 1
ATOM 3545 N N . LEU A 1 441 ? -3.062 -70.812 -19.016 1 89.5 441 LEU A N 1
ATOM 3546 C CA . LEU A 1 441 ? -4.328 -71.375 -18.578 1 89.5 441 LEU A CA 1
ATOM 3547 C C . LEU A 1 441 ? -5.125 -71.938 -19.766 1 89.5 441 LEU A C 1
ATOM 3549 O O . LEU A 1 441 ? -5.18 -71.25 -20.812 1 89.5 441 LEU A O 1
ATOM 3553 N N . PRO A 1 442 ? -5.656 -73.062 -19.656 1 88.81 442 PRO A N 1
ATOM 3554 C CA . PRO A 1 442 ? -6.402 -73.688 -20.75 1 88.81 442 PRO A CA 1
ATOM 3555 C C . PRO A 1 442 ? -7.777 -73.062 -20.953 1 88.81 442 PRO A C 1
ATOM 3557 O O . PRO A 1 442 ? -8.281 -72.375 -20.078 1 88.81 442 PRO A O 1
ATOM 3560 N N . PRO A 1 443 ? -8.398 -73.312 -22.094 1 90.94 443 PRO A N 1
ATOM 3561 C CA . PRO A 1 443 ? -9.711 -72.75 -22.406 1 90.94 443 PRO A CA 1
ATOM 3562 C C . PRO A 1 443 ? -10.766 -73.125 -21.359 1 90.94 443 PRO A C 1
ATOM 3564 O O . PRO A 1 443 ? -11.633 -72.312 -21.047 1 90.94 443 PRO A O 1
ATOM 3567 N N . ALA A 1 444 ? -10.695 -74.312 -20.766 1 90.12 444 ALA A N 1
ATOM 3568 C CA . ALA A 1 444 ? -11.68 -74.75 -19.781 1 90.12 444 ALA A CA 1
ATOM 3569 C C . ALA A 1 444 ? -11.68 -73.875 -18.547 1 90.12 444 ALA A C 1
ATOM 3571 O O . ALA A 1 444 ? -12.719 -73.688 -17.906 1 90.12 444 ALA A O 1
ATOM 3572 N N . PHE A 1 445 ? -10.633 -73.312 -18.281 1 90.5 445 PHE A N 1
ATOM 3573 C CA . PHE A 1 445 ? -10.516 -72.438 -17.109 1 90.5 445 PHE A CA 1
ATOM 3574 C C . PHE A 1 445 ? -11.391 -71.188 -17.266 1 90.5 445 PHE A C 1
ATOM 3576 O O . PHE A 1 445 ? -12.109 -70.812 -16.344 1 90.5 445 PHE A O 1
ATOM 3583 N N . PHE A 1 446 ? -11.312 -70.562 -18.375 1 92 446 PHE A N 1
ATOM 3584 C CA . PHE A 1 446 ? -11.969 -69.312 -18.609 1 92 446 PHE A CA 1
ATOM 3585 C C . PHE A 1 446 ? -13.477 -69.438 -18.719 1 92 446 PHE A C 1
ATOM 3587 O O . PHE A 1 446 ? -14.234 -68.5 -18.547 1 92 446 PHE A O 1
ATOM 3594 N N . THR A 1 447 ? -13.883 -70.75 -18.953 1 87.69 447 THR A N 1
ATOM 3595 C CA . THR A 1 447 ? -15.312 -71 -18.969 1 87.69 447 THR A CA 1
ATOM 3596 C C . THR A 1 447 ? -15.836 -71.25 -17.547 1 87.69 447 THR A C 1
ATOM 3598 O O . THR A 1 447 ? -17 -71 -17.266 1 87.69 447 THR A O 1
ATOM 3601 N N . ARG A 1 448 ? -14.945 -71.625 -16.719 1 89.38 448 ARG A N 1
ATOM 3602 C CA . ARG A 1 448 ? -15.375 -72 -15.383 1 89.38 448 ARG A CA 1
ATOM 3603 C C . ARG A 1 448 ? -15.18 -70.875 -14.375 1 89.38 448 ARG A C 1
ATOM 3605 O O . ARG A 1 448 ? -15.773 -70.875 -13.297 1 89.38 448 ARG A O 1
ATOM 3612 N N . HIS A 1 449 ? -14.32 -70 -14.68 1 90.12 449 HIS A N 1
ATOM 3613 C CA . HIS A 1 449 ? -13.977 -68.938 -13.719 1 90.12 449 HIS A CA 1
ATOM 3614 C C . HIS A 1 449 ? -14.375 -67.562 -14.234 1 90.12 449 HIS A C 1
ATOM 3616 O O . HIS A 1 449 ? -14.25 -67.312 -15.422 1 90.12 449 HIS A O 1
ATOM 3622 N N . GLN A 1 450 ? -14.805 -66.75 -13.297 1 90.25 450 GLN A N 1
ATOM 3623 C CA . GLN A 1 450 ? -15.156 -65.375 -13.633 1 90.25 450 GLN A CA 1
ATOM 3624 C C . GLN A 1 450 ? -14.023 -64.438 -13.297 1 90.25 450 GLN A C 1
ATOM 3626 O O . GLN A 1 450 ? -13.352 -64.625 -12.273 1 90.25 450 GLN A O 1
ATOM 3631 N N . PRO A 1 451 ? -13.75 -63.531 -14.219 1 91.94 451 PRO A N 1
ATOM 3632 C CA . PRO A 1 451 ? -12.711 -62.531 -13.914 1 91.94 451 PRO A CA 1
ATOM 3633 C C . PRO A 1 451 ? -13.039 -61.688 -12.688 1 91.94 451 PRO A C 1
ATOM 3635 O O . PRO A 1 451 ? -14.211 -61.5 -12.359 1 91.94 451 PRO A O 1
ATOM 3638 N N . VAL A 1 452 ? -11.977 -61.188 -12.016 1 90.94 452 VAL A N 1
ATOM 3639 C CA . VAL A 1 452 ? -12.094 -60.312 -10.852 1 90.94 452 VAL A CA 1
ATOM 3640 C C . VAL A 1 452 ? -12.766 -59 -11.258 1 90.94 452 VAL A C 1
ATOM 3642 O O . VAL A 1 452 ? -13.562 -58.438 -10.5 1 90.94 452 VAL A O 1
ATOM 3645 N N . ASN A 1 453 ? -12.305 -58.469 -12.398 1 84.69 453 ASN A N 1
ATOM 3646 C CA . ASN A 1 453 ? -12.961 -57.25 -12.891 1 84.69 453 ASN A CA 1
ATOM 3647 C C . ASN A 1 453 ? -14.234 -57.594 -13.664 1 84.69 453 ASN A C 1
ATOM 3649 O O . ASN A 1 453 ? -14.188 -57.875 -14.852 1 84.69 453 ASN A O 1
ATOM 3653 N N . LYS A 1 454 ? -15.359 -57.656 -13.016 1 74 454 LYS A N 1
ATOM 3654 C CA . LYS A 1 454 ? -16.656 -58.062 -13.531 1 74 454 LYS A CA 1
ATOM 3655 C C . LYS A 1 454 ? -17.016 -57.312 -14.805 1 74 454 LYS A C 1
ATOM 3657 O O . LYS A 1 454 ? -17.531 -57.906 -15.766 1 74 454 LYS A O 1
ATOM 3662 N N . ARG A 1 455 ? -16.766 -56.031 -14.773 1 77.06 455 ARG A N 1
ATOM 3663 C CA . ARG A 1 455 ? -17.016 -55.281 -15.984 1 77.06 455 ARG A CA 1
ATOM 3664 C C . ARG A 1 455 ? -15.727 -55 -16.734 1 77.06 455 ARG A C 1
ATOM 3666 O O . ARG A 1 455 ? -14.898 -54.188 -16.297 1 77.06 455 ARG A O 1
ATOM 3673 N N . GLN A 1 456 ? -15.586 -55.812 -17.781 1 74.81 456 GLN A N 1
ATOM 3674 C CA . GLN A 1 456 ? -14.406 -55.594 -18.609 1 74.81 456 GLN A CA 1
ATOM 3675 C C . GLN A 1 456 ? -14.57 -54.375 -19.5 1 74.81 456 GLN A C 1
ATOM 3677 O O . GLN A 1 456 ? -15.547 -54.25 -20.25 1 74.81 456 GLN A O 1
ATOM 3682 N N . VAL A 1 457 ? -13.711 -53.469 -19.312 1 83.88 457 VAL A N 1
ATOM 3683 C CA . VAL A 1 457 ? -13.781 -52.188 -20.031 1 83.88 457 VAL A CA 1
ATOM 3684 C C . VAL A 1 457 ? -12.828 -52.219 -21.219 1 83.88 457 VAL A C 1
ATOM 3686 O O . VAL A 1 457 ? -11.641 -52.531 -21.078 1 83.88 457 VAL A O 1
ATOM 3689 N N . PHE A 1 458 ? -13.344 -52.188 -22.406 1 91.75 458 PHE A N 1
ATOM 3690 C CA . PHE A 1 458 ? -12.555 -52.031 -23.625 1 91.75 458 PHE A CA 1
ATOM 3691 C C . PHE A 1 458 ? -12.719 -50.625 -24.172 1 91.75 458 PHE A C 1
ATOM 3693 O O . PHE A 1 458 ? -13.844 -50.156 -24.406 1 91.75 458 PHE A O 1
ATOM 3700 N N . LEU A 1 459 ? -11.664 -49.969 -24.297 1 91.38 459 LEU A N 1
ATOM 3701 C CA . LEU A 1 459 ? -11.68 -48.594 -24.781 1 91.38 459 LEU A CA 1
ATOM 3702 C C . LEU A 1 459 ? -10.797 -48.438 -26.016 1 91.38 459 LEU A C 1
ATOM 3704 O O . LEU A 1 459 ? -9.805 -49.156 -26.172 1 91.38 459 LEU A O 1
ATOM 3708 N N . ASP A 1 460 ? -11.195 -47.594 -26.875 1 91.69 460 ASP A N 1
ATOM 3709 C CA . ASP A 1 460 ? -10.375 -47.25 -28.031 1 91.69 460 ASP A CA 1
ATOM 3710 C C . ASP A 1 460 ? -9.438 -46.094 -27.703 1 91.69 460 ASP A C 1
ATOM 3712 O O . ASP A 1 460 ? -9.406 -45.094 -28.422 1 91.69 460 ASP A O 1
ATOM 3716 N N . GLU A 1 461 ? -8.766 -46.25 -26.672 1 91.56 461 GLU A N 1
ATOM 3717 C CA . GLU A 1 461 ? -7.789 -45.281 -26.203 1 91.56 461 GLU A CA 1
ATOM 3718 C C . GLU A 1 461 ? -6.383 -45.875 -26.188 1 91.56 461 GLU A C 1
ATOM 3720 O O . GLU A 1 461 ? -6.207 -47.062 -26.359 1 91.56 461 GLU A O 1
ATOM 3725 N N . ARG A 1 462 ? -5.477 -44.938 -26.062 1 92.75 462 ARG A N 1
ATOM 3726 C CA . ARG A 1 462 ? -4.094 -45.406 -26.047 1 92.75 462 ARG A CA 1
ATOM 3727 C C . ARG A 1 462 ? -3.838 -46.312 -24.844 1 92.75 462 ARG A C 1
ATOM 3729 O O . ARG A 1 462 ? -3.037 -47.25 -24.922 1 92.75 462 ARG A O 1
ATOM 3736 N N . GLU A 1 463 ? -4.523 -45.938 -23.812 1 93.5 463 GLU A N 1
ATOM 3737 C CA . GLU A 1 463 ? -4.234 -46.625 -22.562 1 93.5 463 GLU A CA 1
ATOM 3738 C C . GLU A 1 463 ? -5.516 -46.938 -21.781 1 93.5 463 GLU A C 1
ATOM 3740 O O . GLU A 1 463 ? -6.441 -46.094 -21.781 1 93.5 463 GLU A O 1
ATOM 3745 N N . VAL A 1 464 ? -5.562 -48.094 -21.188 1 92.75 464 VAL A N 1
ATOM 3746 C CA . VAL A 1 464 ? -6.629 -48.469 -20.266 1 92.75 464 VAL A CA 1
ATOM 3747 C C . VAL A 1 464 ? -6.047 -48.781 -18.891 1 92.75 464 VAL A C 1
ATOM 3749 O O . VAL A 1 464 ? -5.164 -49.625 -18.766 1 92.75 464 VAL A O 1
ATOM 3752 N N . THR A 1 465 ? -6.52 -48.031 -17.938 1 90.12 465 THR A N 1
ATOM 3753 C CA . THR A 1 465 ? -6.008 -48.188 -16.578 1 90.12 465 THR A CA 1
ATOM 3754 C C . THR A 1 465 ? -7.137 -48.562 -15.617 1 90.12 465 THR A C 1
ATOM 3756 O O . THR A 1 465 ? -8.227 -47.969 -15.695 1 90.12 465 THR A O 1
ATOM 3759 N N . CYS A 1 466 ? -6.859 -49.469 -14.75 1 88.75 466 CYS A N 1
ATOM 3760 C CA . CYS A 1 466 ? -7.828 -49.875 -13.734 1 88.75 466 CYS A CA 1
ATOM 3761 C C . CYS A 1 466 ? -7.176 -49.969 -12.359 1 88.75 466 CYS A C 1
ATOM 3763 O O . CYS A 1 466 ? -6.031 -50.406 -12.234 1 88.75 466 CYS A O 1
ATOM 3765 N N . ASP A 1 467 ? -7.953 -49.531 -11.383 1 84.56 467 ASP A N 1
ATOM 3766 C CA . ASP A 1 467 ? -7.535 -49.656 -9.992 1 84.56 467 ASP A CA 1
ATOM 3767 C C . ASP A 1 467 ? -8.242 -50.812 -9.305 1 84.56 467 ASP A C 1
ATOM 3769 O O . ASP A 1 467 ? -9.453 -51 -9.445 1 84.56 467 ASP A O 1
ATOM 3773 N N . PHE A 1 468 ? -7.406 -51.594 -8.57 1 86.75 468 PHE A N 1
ATOM 3774 C CA . PHE A 1 468 ? -7.949 -52.75 -7.875 1 86.75 468 PHE A CA 1
ATOM 3775 C C . PHE A 1 468 ? -7.547 -52.75 -6.406 1 86.75 468 PHE A C 1
ATOM 3777 O O . PHE A 1 468 ? -6.543 -52.156 -6.035 1 86.75 468 PHE A O 1
ATOM 3784 N N . HIS A 1 469 ? -8.414 -53.312 -5.648 1 88.06 469 HIS A N 1
ATOM 3785 C CA . HIS A 1 469 ? -8.055 -53.75 -4.301 1 88.06 469 HIS A CA 1
ATOM 3786 C C . HIS A 1 469 ? -8.031 -55.281 -4.195 1 88.06 469 HIS A C 1
ATOM 3788 O O . HIS A 1 469 ? -9.086 -55.906 -4.086 1 88.06 469 HIS A O 1
ATOM 3794 N N . LEU A 1 470 ? -6.797 -55.781 -4.133 1 89.5 470 LEU A N 1
ATOM 3795 C CA . LEU A 1 470 ? -6.652 -57.219 -4.242 1 89.5 470 LEU A CA 1
ATOM 3796 C C . LEU A 1 470 ? -6.051 -57.812 -2.967 1 89.5 470 LEU A C 1
ATOM 3798 O O . LEU A 1 470 ? -5.207 -57.188 -2.328 1 89.5 470 LEU A O 1
ATOM 3802 N N . GLU A 1 471 ? -6.523 -59 -2.689 1 89.5 471 GLU A N 1
ATOM 3803 C CA . GLU A 1 471 ? -5.883 -59.75 -1.622 1 89.5 471 GLU A CA 1
ATOM 3804 C C . GLU A 1 471 ? -4.582 -60.406 -2.104 1 89.5 471 GLU A C 1
ATOM 3806 O O . GLU A 1 471 ? -4.438 -60.719 -3.287 1 89.5 471 GLU A O 1
ATOM 3811 N N . PRO A 1 472 ? -3.717 -60.5 -1.064 1 88.81 472 PRO A N 1
ATOM 3812 C CA . PRO A 1 472 ? -2.516 -61.25 -1.473 1 88.81 472 PRO A CA 1
ATOM 3813 C C . PRO A 1 472 ? -2.834 -62.594 -2.088 1 88.81 472 PRO A C 1
ATOM 3815 O O . PRO A 1 472 ? -3.727 -63.312 -1.609 1 88.81 472 PRO A O 1
ATOM 3818 N N . GLY A 1 473 ? -2.191 -62.906 -3.176 1 89.31 473 GLY A N 1
ATOM 3819 C CA . GLY A 1 473 ? -2.445 -64.125 -3.926 1 89.31 473 GLY A CA 1
ATOM 3820 C C . GLY A 1 473 ? -1.999 -64.062 -5.375 1 89.31 473 GLY A C 1
ATOM 3821 O O . GLY A 1 473 ? -1.33 -63.062 -5.766 1 89.31 473 GLY A O 1
ATOM 3822 N N . VAL A 1 474 ? -2.357 -65.125 -6.078 1 90.62 474 VAL A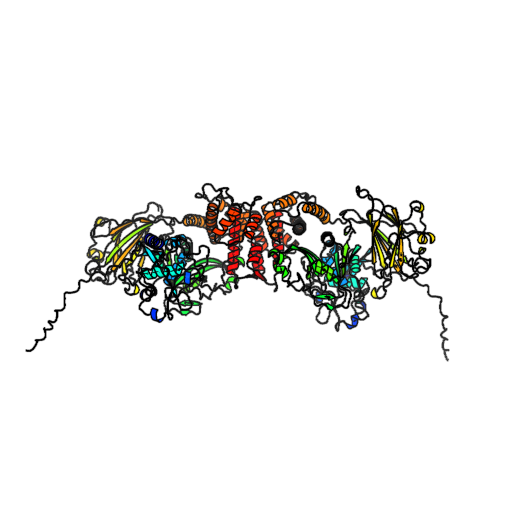 N 1
ATOM 3823 C CA . VAL A 1 474 ? -1.898 -65.188 -7.461 1 90.62 474 VAL A CA 1
ATOM 3824 C C . VAL A 1 474 ? -3.053 -64.875 -8.406 1 90.62 474 VAL A C 1
ATOM 3826 O O . VAL A 1 474 ? -4.168 -65.375 -8.227 1 90.62 474 VAL A O 1
ATOM 3829 N N . TYR A 1 475 ? -2.711 -64 -9.32 1 93.25 475 TYR A N 1
ATOM 3830 C CA . TYR A 1 475 ? -3.662 -63.594 -10.352 1 93.25 475 TYR A CA 1
ATOM 3831 C C . TYR A 1 475 ? -3.062 -63.75 -11.742 1 93.25 475 TYR A C 1
ATOM 3833 O O . TYR A 1 475 ? -1.847 -63.875 -11.891 1 93.25 475 TYR A O 1
ATOM 3841 N N . VAL A 1 476 ? -3.893 -63.781 -12.742 1 93.38 476 VAL A N 1
ATOM 3842 C CA . VAL A 1 476 ? -3.443 -63.812 -14.133 1 93.38 476 VAL A CA 1
ATOM 3843 C C . VAL A 1 476 ? -4.109 -62.688 -14.914 1 93.38 476 VAL A C 1
ATOM 3845 O O . VAL A 1 476 ? -5.336 -62.562 -14.922 1 93.38 476 VAL A O 1
ATOM 3848 N N . ILE A 1 477 ? -3.324 -61.875 -15.508 1 95.19 477 ILE A N 1
ATOM 3849 C CA . ILE A 1 477 ? -3.805 -60.781 -16.359 1 95.19 477 ILE A CA 1
ATOM 3850 C C . ILE A 1 477 ? -3.844 -61.25 -17.812 1 95.19 477 ILE A C 1
ATOM 3852 O O . ILE A 1 477 ? -2.854 -61.781 -18.328 1 95.19 477 ILE A O 1
ATOM 3856 N N . VAL A 1 478 ? -4.898 -61.031 -18.469 1 95.44 478 VAL A N 1
ATOM 3857 C CA . VAL A 1 478 ? -5.023 -61.406 -19.875 1 95.44 478 VAL A CA 1
ATOM 3858 C C . VAL A 1 478 ? -5.375 -60.156 -20.703 1 95.44 478 VAL A C 1
ATOM 3860 O O . VAL A 1 478 ? -6.551 -59.875 -20.953 1 95.44 478 VAL A O 1
ATOM 3863 N N . PRO A 1 479 ? -4.375 -59.469 -21.203 1 96.62 479 PRO A N 1
ATOM 3864 C CA . PRO A 1 479 ? -4.648 -58.344 -22.109 1 96.62 479 PRO A CA 1
ATOM 3865 C C . PRO A 1 479 ? -5.16 -58.844 -23.469 1 96.62 479 PRO A C 1
ATOM 3867 O O . PRO A 1 479 ? -4.676 -59.844 -24.016 1 96.62 479 PRO A O 1
ATOM 3870 N N . SER A 1 480 ? -6.078 -58.094 -24.016 1 96.38 480 SER A N 1
ATOM 3871 C CA . SER A 1 480 ? -6.621 -58.5 -25.312 1 96.38 480 SER A CA 1
ATOM 3872 C C . SER A 1 480 ? -7.223 -57.312 -26.062 1 96.38 480 SER A C 1
ATOM 3874 O O . SER A 1 480 ? -7.539 -56.281 -25.453 1 96.38 480 SER A O 1
ATOM 3876 N N . THR A 1 481 ? -7.301 -57.438 -27.328 1 95.88 481 THR A N 1
ATOM 3877 C CA . THR A 1 481 ? -8.148 -56.562 -28.141 1 95.88 481 THR A CA 1
ATOM 3878 C C . THR A 1 481 ? -9.602 -57.031 -28.094 1 95.88 481 THR A C 1
ATOM 3880 O O . THR A 1 481 ? -9.891 -58.156 -27.672 1 95.88 481 THR A O 1
ATOM 3883 N N . LEU A 1 482 ? -10.445 -56.156 -28.438 1 95.12 482 LEU A N 1
ATOM 3884 C CA . LEU A 1 482 ? -11.859 -56.531 -28.453 1 95.12 482 LEU A CA 1
ATOM 3885 C C . LEU A 1 482 ? -12.117 -57.625 -29.5 1 95.12 482 LEU A C 1
ATOM 3887 O O . LEU A 1 482 ? -12.695 -58.656 -29.188 1 95.12 482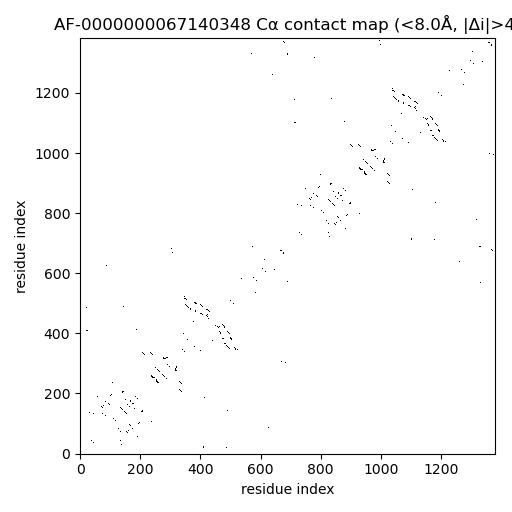 LEU A O 1
ATOM 3891 N N . GLU A 1 483 ? -11.617 -57.375 -30.734 1 94.75 483 GLU A N 1
ATOM 3892 C CA . GLU A 1 483 ? -11.789 -58.312 -31.844 1 94.75 483 GLU A CA 1
ATOM 3893 C C . GLU A 1 483 ? -10.562 -59.188 -32 1 94.75 483 GLU A C 1
ATOM 3895 O O . GLU A 1 483 ? -9.43 -58.75 -31.797 1 94.75 483 GLU A O 1
ATOM 3900 N N . PRO A 1 484 ? -10.766 -60.406 -32.375 1 94.56 484 PRO A N 1
ATOM 3901 C CA . PRO A 1 484 ? -9.633 -61.281 -32.594 1 94.56 484 PRO A CA 1
ATOM 3902 C C . PRO A 1 484 ? -8.859 -60.938 -33.875 1 94.56 484 PRO A C 1
ATOM 3904 O O . PRO A 1 484 ? -9.367 -60.188 -34.719 1 94.56 484 PRO A O 1
ATOM 3907 N N . HIS A 1 485 ? -7.633 -61.281 -33.969 1 92.62 485 HIS A N 1
ATOM 3908 C CA . HIS A 1 485 ? -6.766 -61.188 -35.156 1 92.62 485 HIS A CA 1
ATOM 3909 C C . HIS A 1 485 ? -6.324 -59.75 -35.375 1 92.62 485 HIS A C 1
ATOM 3911 O O . HIS A 1 485 ? -5.906 -59.406 -36.5 1 92.62 485 HIS A O 1
ATOM 3917 N N . GLN A 1 486 ? -6.52 -58.969 -34.406 1 92.5 486 GLN A N 1
ATOM 3918 C CA . GLN A 1 486 ? -5.977 -57.625 -34.5 1 92.5 486 GLN A CA 1
ATOM 3919 C C . GLN A 1 486 ? -4.551 -57.562 -33.969 1 92.5 486 GLN A C 1
ATOM 3921 O O . GLN A 1 486 ? -4.273 -58.062 -32.875 1 92.5 486 GLN A O 1
ATOM 3926 N N . GLU A 1 487 ? -3.686 -56.969 -34.75 1 92.5 487 GLU A N 1
ATOM 3927 C CA . GLU A 1 487 ? -2.262 -56.969 -34.438 1 92.5 487 GLU A CA 1
ATOM 3928 C C . GLU A 1 487 ? -1.825 -55.625 -33.875 1 92.5 487 GLU A C 1
ATOM 3930 O O . GLU A 1 487 ? -2.264 -54.594 -34.344 1 92.5 487 GLU A O 1
ATOM 3935 N N . SER A 1 488 ? -1.081 -55.719 -32.812 1 92.94 488 SER A N 1
ATOM 3936 C CA . SER A 1 488 ? -0.486 -54.531 -32.219 1 92.94 488 SER A CA 1
ATOM 3937 C C . SER A 1 488 ? 0.511 -54.875 -31.141 1 92.94 488 SER A C 1
ATOM 3939 O O . SER A 1 488 ? 0.439 -55.969 -30.562 1 92.94 488 SER A O 1
ATOM 3941 N N . GLU A 1 489 ? 1.469 -54.031 -30.953 1 94 489 GLU A N 1
ATOM 3942 C CA . GLU A 1 489 ? 2.311 -54.156 -29.766 1 94 489 GLU A CA 1
ATOM 3943 C C . GLU A 1 489 ? 1.699 -53.406 -28.578 1 94 489 GLU A C 1
ATOM 3945 O O . GLU A 1 489 ? 0.937 -52.469 -28.766 1 94 489 GLU A O 1
ATOM 3950 N N . PHE A 1 490 ? 1.963 -53.938 -27.375 1 95.12 490 PHE A N 1
ATOM 3951 C CA . PHE A 1 490 ? 1.421 -53.25 -26.188 1 95.12 490 PHE A CA 1
ATOM 3952 C C . PHE A 1 490 ? 2.406 -53.344 -25.031 1 95.12 490 PHE A C 1
ATOM 3954 O O . PHE A 1 490 ? 3.41 -54.031 -25.109 1 95.12 490 PHE A O 1
ATOM 3961 N N . ILE A 1 491 ? 2.209 -52.469 -24.078 1 94.88 491 ILE A N 1
ATOM 3962 C CA . ILE A 1 491 ? 2.938 -52.469 -22.812 1 94.88 491 ILE A CA 1
ATOM 3963 C C . ILE A 1 491 ? 1.966 -52.719 -21.656 1 94.88 491 ILE A C 1
ATOM 3965 O O . ILE A 1 491 ? 0.866 -52.156 -21.641 1 94.88 491 ILE A O 1
ATOM 3969 N N . LEU A 1 492 ? 2.338 -53.625 -20.797 1 95.12 492 LEU A N 1
ATOM 3970 C CA . LEU A 1 492 ? 1.593 -53.875 -19.562 1 95.12 492 LEU A CA 1
ATOM 3971 C C . LEU A 1 492 ? 2.348 -53.344 -18.344 1 95.12 492 LEU A C 1
ATOM 3973 O O . LEU A 1 492 ? 3.514 -53.688 -18.141 1 95.12 492 LEU A O 1
ATOM 3977 N N . ARG A 1 493 ? 1.689 -52.5 -17.609 1 93.06 493 ARG A N 1
ATOM 3978 C CA . ARG A 1 493 ? 2.293 -51.906 -16.406 1 93.06 493 ARG A CA 1
ATOM 3979 C C . ARG A 1 493 ? 1.496 -52.281 -15.164 1 93.06 493 ARG A C 1
ATOM 3981 O O . ARG A 1 493 ? 0.264 -52.25 -15.18 1 93.06 493 ARG A O 1
ATOM 3988 N N . VAL A 1 494 ? 2.223 -52.688 -14.117 1 92.12 494 VAL A N 1
ATOM 3989 C CA . VAL A 1 494 ? 1.579 -53.031 -12.859 1 92.12 494 VAL A CA 1
ATOM 3990 C C . VAL A 1 494 ? 2.238 -52.281 -11.703 1 92.12 494 VAL A C 1
ATOM 3992 O O . VAL A 1 494 ? 3.467 -52.25 -11.609 1 92.12 494 VAL A O 1
ATOM 3995 N N . PHE A 1 495 ? 1.419 -51.625 -10.945 1 88.19 495 PHE A N 1
ATOM 3996 C CA . PHE A 1 495 ? 1.869 -50.906 -9.766 1 88.19 495 PHE A CA 1
ATOM 3997 C C . PHE A 1 495 ? 1.244 -51.5 -8.5 1 88.19 495 PHE A C 1
ATOM 3999 O O . PHE A 1 495 ? 0.028 -51.688 -8.438 1 88.19 495 PHE A O 1
ATOM 4006 N N . SER A 1 496 ? 1.991 -51.875 -7.578 1 87.06 496 SER A N 1
ATOM 4007 C CA . SER A 1 496 ? 1.514 -52.312 -6.27 1 87.06 496 SER A CA 1
ATOM 4008 C C . SER A 1 496 ? 2.58 -52.125 -5.199 1 87.06 496 SER A C 1
ATOM 4010 O O . SER A 1 496 ? 3.686 -51.656 -5.488 1 87.06 496 SER A O 1
ATOM 4012 N N . ARG A 1 497 ? 2.24 -52.469 -3.988 1 82.62 497 ARG A N 1
ATOM 4013 C CA . ARG A 1 497 ? 3.234 -52.344 -2.926 1 82.62 497 ARG A CA 1
ATOM 4014 C C . ARG A 1 497 ? 4.324 -53.406 -3.086 1 82.62 497 ARG A C 1
ATOM 4016 O O . ARG A 1 497 ? 5.508 -53.125 -2.885 1 82.62 497 ARG A O 1
ATOM 4023 N N . LYS A 1 498 ? 3.916 -54.562 -3.25 1 83.38 498 LYS A N 1
ATOM 4024 C CA . LYS A 1 498 ? 4.836 -55.656 -3.508 1 83.38 498 LYS A CA 1
ATOM 4025 C C . LYS A 1 498 ? 4.191 -56.719 -4.395 1 83.38 498 LYS A C 1
ATOM 4027 O O . LYS A 1 498 ? 3.098 -57.188 -4.102 1 83.38 498 LYS A O 1
ATOM 4032 N N . HIS A 1 499 ? 4.871 -56.938 -5.59 1 88.31 499 HIS A N 1
ATOM 4033 C CA . HIS A 1 499 ? 4.344 -57.969 -6.477 1 88.31 499 HIS A CA 1
ATOM 4034 C C . HIS A 1 499 ? 5.453 -58.594 -7.316 1 88.31 499 HIS A C 1
ATOM 4036 O O . HIS A 1 499 ? 6.582 -58.094 -7.336 1 88.31 499 HIS A O 1
ATOM 4042 N N . VAL A 1 500 ? 5.199 -59.75 -7.863 1 86.62 500 VAL A N 1
ATOM 4043 C CA . VAL A 1 500 ? 6.031 -60.375 -8.875 1 86.62 500 VAL A CA 1
ATOM 4044 C C . VAL A 1 500 ? 5.211 -60.625 -10.141 1 86.62 500 VAL A C 1
ATOM 4046 O O . VAL A 1 500 ? 4.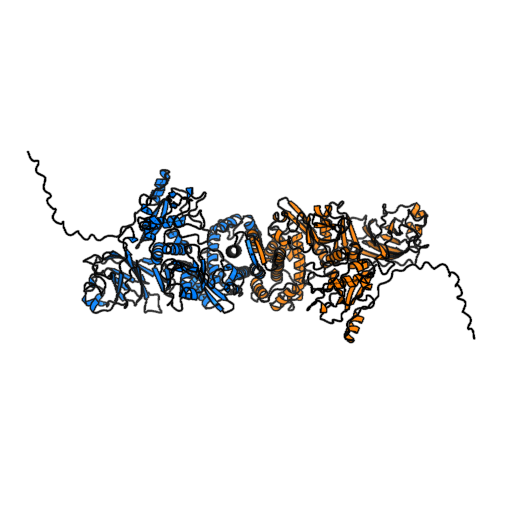07 -61.062 -10.07 1 86.62 500 VAL A O 1
ATOM 4049 N N . LEU A 1 501 ? 5.746 -60.219 -11.258 1 90.06 501 LEU A N 1
ATOM 4050 C CA . LEU A 1 501 ? 5.082 -60.375 -12.547 1 90.06 501 LEU A CA 1
ATOM 4051 C C . LEU A 1 501 ? 5.902 -61.281 -13.469 1 90.06 501 LEU A C 1
ATOM 4053 O O . LEU A 1 501 ? 7.125 -61.156 -13.547 1 90.06 501 LEU A O 1
ATOM 4057 N N . ARG A 1 502 ? 5.18 -62.219 -14.086 1 87.94 502 ARG A N 1
ATOM 4058 C CA . ARG A 1 502 ? 5.84 -63.125 -15.031 1 87.94 502 ARG A CA 1
ATOM 4059 C C . ARG A 1 502 ? 4.945 -63.406 -16.234 1 87.94 502 ARG A C 1
ATOM 4061 O O . ARG A 1 502 ? 3.723 -63.469 -16.094 1 87.94 502 ARG A O 1
ATOM 4068 N N . GLU A 1 503 ? 5.504 -63.469 -17.375 1 87.81 503 GLU A N 1
ATOM 4069 C CA . GLU A 1 503 ? 4.746 -63.875 -18.547 1 87.81 503 GLU A CA 1
ATOM 4070 C C . GLU A 1 503 ? 4.586 -65.375 -18.609 1 87.81 503 GLU A C 1
ATOM 4072 O O . GLU A 1 503 ? 5.555 -66.125 -18.406 1 87.81 503 GLU A O 1
ATOM 4077 N N . MET A 1 504 ? 3.455 -65.875 -18.875 1 86.25 504 MET A N 1
ATOM 4078 C CA . MET A 1 504 ? 3.184 -67.312 -18.922 1 86.25 504 MET A CA 1
ATOM 4079 C C . MET A 1 504 ? 3.453 -67.875 -20.312 1 86.25 504 MET A C 1
ATOM 4081 O O . MET A 1 504 ? 3.203 -67.188 -21.312 1 86.25 504 MET A O 1
ATOM 4085 N N . GLY A 1 505 ? 3.812 -69.25 -20.453 1 73.38 505 GLY A N 1
ATOM 4086 C CA . GLY A 1 505 ? 4.016 -70 -21.672 1 73.38 505 GLY A CA 1
ATOM 4087 C C . GLY A 1 505 ? 5.371 -69.75 -22.312 1 73.38 505 GLY A C 1
ATOM 4088 O O . GLY A 1 505 ? 5.812 -70.5 -23.172 1 73.38 505 GLY A O 1
ATOM 4089 N N . GLY A 1 506 ? 6.031 -68.625 -22.172 1 60.59 506 GLY A N 1
ATOM 4090 C CA . GLY A 1 506 ? 7.309 -68.312 -22.828 1 60.59 506 GLY A CA 1
ATOM 4091 C C . GLY A 1 506 ? 8.484 -68.375 -21.859 1 60.59 506 GLY A C 1
ATOM 4092 O O . GLY A 1 506 ? 8.406 -69.062 -20.828 1 60.59 506 GLY A O 1
ATOM 4093 N N . ASN A 1 507 ? 9.664 -67.938 -22.312 1 54.22 507 ASN A N 1
ATOM 4094 C CA . ASN A 1 507 ? 10.836 -67.875 -21.453 1 54.22 507 ASN A CA 1
ATOM 4095 C C . ASN A 1 507 ? 10.539 -67.188 -20.141 1 54.22 507 ASN A C 1
ATOM 4097 O O . ASN A 1 507 ? 10.18 -66 -20.156 1 54.22 507 ASN A O 1
ATOM 4101 N N . SER A 1 508 ? 10.055 -67.875 -19.188 1 55.66 508 SER A N 1
ATOM 4102 C CA . SER A 1 508 ? 9.609 -67.5 -17.859 1 55.66 508 SER A CA 1
ATOM 4103 C C . SER A 1 508 ? 10.539 -66.438 -17.25 1 55.66 508 SER A C 1
ATOM 4105 O O . SER A 1 508 ? 10.945 -66.562 -16.094 1 55.66 508 SER A O 1
ATOM 4107 N N . SER A 1 509 ? 10.984 -65.625 -18 1 58.22 509 SER A N 1
ATOM 4108 C CA . SER A 1 509 ? 11.867 -64.625 -17.328 1 58.22 509 SER A CA 1
ATOM 4109 C C . SER A 1 509 ? 11.078 -63.656 -16.469 1 58.22 509 SER A C 1
ATOM 4111 O O . SER A 1 509 ? 10.031 -63.156 -16.906 1 58.22 509 SER A O 1
ATOM 4113 N N . PHE A 1 510 ? 11.43 -63.656 -15.172 1 64.31 510 PHE A N 1
ATOM 4114 C CA . PHE A 1 510 ? 10.906 -62.719 -14.203 1 64.31 510 PHE A CA 1
ATOM 4115 C C . PHE A 1 510 ? 11.094 -61.281 -14.703 1 64.31 510 PHE A C 1
ATOM 4117 O O . PHE A 1 510 ? 12.133 -60.938 -15.273 1 64.31 510 PHE A O 1
ATOM 4124 N N . ILE A 1 511 ? 9.922 -60.688 -14.789 1 71.94 511 ILE A N 1
ATOM 4125 C CA . ILE A 1 511 ? 9.969 -59.281 -15.133 1 71.94 511 ILE A CA 1
ATOM 4126 C C . ILE A 1 511 ? 10.484 -58.469 -13.945 1 71.94 511 ILE A C 1
ATOM 4128 O O . ILE A 1 511 ? 9.961 -58.562 -12.836 1 71.94 511 ILE A O 1
ATOM 4132 N N . LEU A 1 512 ? 11.57 -57.812 -14.18 1 67.5 512 LEU A N 1
ATOM 4133 C CA . LEU A 1 512 ? 12.172 -57 -13.125 1 67.5 512 LEU A CA 1
ATOM 4134 C C . LEU A 1 512 ? 11.234 -55.875 -12.695 1 67.5 512 LEU A C 1
ATOM 4136 O O . LEU A 1 512 ? 10.656 -55.188 -13.531 1 67.5 512 LEU A O 1
ATOM 4140 N N . SER A 1 513 ? 10.93 -56 -11.414 1 74.62 513 SER A N 1
ATOM 4141 C CA . SER A 1 513 ? 10.156 -54.906 -10.805 1 74.62 513 SER A CA 1
ATOM 4142 C C . SER A 1 513 ? 11.07 -53.875 -10.172 1 74.62 513 SER A C 1
ATOM 4144 O O . SER A 1 513 ? 12.141 -54.188 -9.656 1 74.62 513 SER A O 1
ATOM 4146 N N . LYS A 1 514 ? 10.805 -52.656 -10.43 1 73.31 514 LYS A N 1
ATOM 4147 C CA . LYS A 1 514 ? 11.586 -51.562 -9.859 1 73.31 514 LYS A CA 1
ATOM 4148 C C . LYS A 1 514 ? 10.812 -50.844 -8.742 1 73.31 514 LYS A C 1
ATOM 4150 O O . LYS A 1 514 ? 9.586 -50.719 -8.82 1 73.31 514 LYS A O 1
ATOM 4155 N N . GLU A 1 515 ? 11.57 -50.562 -7.66 1 70.44 515 GLU A N 1
ATOM 4156 C CA . GLU A 1 515 ? 10.977 -49.781 -6.586 1 70.44 515 GLU A CA 1
ATOM 4157 C C . GLU A 1 515 ? 10.945 -48.281 -6.949 1 70.44 515 GLU A C 1
ATOM 4159 O O . GLU A 1 515 ? 11.922 -47.75 -7.473 1 70.44 515 GLU A O 1
ATOM 4164 N N . ILE A 1 516 ? 9.773 -47.688 -6.918 1 64.81 516 ILE A N 1
ATOM 4165 C CA . ILE A 1 516 ? 9.625 -46.281 -7.207 1 64.81 516 ILE A CA 1
ATOM 4166 C C . ILE A 1 516 ? 9.164 -45.531 -5.949 1 64.81 516 ILE A C 1
ATOM 4168 O O . ILE A 1 516 ? 8.258 -46 -5.246 1 64.81 516 ILE A O 1
ATOM 4172 N N . VAL A 1 517 ? 10.086 -44.625 -5.398 1 58.22 517 VAL A N 1
ATOM 4173 C CA . VAL A 1 517 ? 9.758 -43.844 -4.223 1 58.22 517 VAL A CA 1
ATOM 4174 C C . VAL A 1 517 ? 9.586 -42.375 -4.629 1 58.22 517 VAL A C 1
ATOM 4176 O O . VAL A 1 517 ? 10.383 -41.844 -5.406 1 58.22 517 VAL A O 1
ATOM 4179 N N . ASP A 1 518 ? 8.336 -41.906 -4.379 1 58.56 518 ASP A N 1
ATOM 4180 C CA . ASP A 1 518 ? 8.203 -40.469 -4.551 1 58.56 518 ASP A CA 1
ATOM 4181 C C . ASP A 1 518 ? 8.938 -39.719 -3.441 1 58.56 518 ASP A C 1
ATOM 4183 O O . ASP A 1 518 ? 8.414 -39.562 -2.332 1 58.56 518 ASP A O 1
ATOM 4187 N N . ARG A 1 519 ? 10.258 -39.531 -3.541 1 54.06 519 ARG A N 1
ATOM 4188 C CA . ARG A 1 519 ? 11.141 -38.906 -2.557 1 54.06 519 ARG A CA 1
ATOM 4189 C C . ARG A 1 519 ? 10.883 -37.406 -2.445 1 54.06 519 ARG A C 1
ATOM 4191 O O . ARG A 1 519 ? 11.703 -36.688 -1.897 1 54.06 519 ARG A O 1
ATOM 4198 N N . TYR A 1 520 ? 9.742 -37.094 -2.893 1 56.22 520 TYR A N 1
ATOM 4199 C CA . TYR A 1 520 ? 9.609 -35.625 -2.775 1 56.22 520 TYR A CA 1
ATOM 4200 C C . TYR A 1 520 ? 9.516 -35.219 -1.313 1 56.22 520 TYR A C 1
ATOM 4202 O O . TYR A 1 520 ? 8.617 -35.656 -0.593 1 56.22 520 TYR A O 1
ATOM 4210 N N . GLU A 1 521 ? 10.641 -34.656 -0.764 1 55.78 521 GLU A N 1
ATOM 4211 C CA . GLU A 1 521 ? 10.742 -34.188 0.608 1 55.78 521 GLU A CA 1
ATOM 4212 C C . GLU A 1 521 ? 9.477 -33.438 1.027 1 55.78 521 GLU A C 1
ATOM 4214 O O . GLU A 1 521 ? 9.102 -33.469 2.203 1 55.78 521 GLU A O 1
ATOM 4219 N N . GLY A 1 522 ? 8.82 -33 0.064 1 60.16 522 GLY A N 1
ATOM 4220 C CA . GLY A 1 522 ? 7.617 -32.25 0.365 1 60.16 522 GLY A CA 1
ATOM 4221 C C . GLY A 1 522 ? 6.504 -33.094 0.938 1 60.16 522 GLY A C 1
ATOM 4222 O O . GLY A 1 522 ? 5.688 -32.625 1.729 1 60.16 522 GLY A O 1
ATOM 4223 N N . LYS A 1 523 ? 6.617 -34.406 0.665 1 62.31 523 LYS A N 1
ATOM 4224 C CA . LYS A 1 523 ? 5.551 -35.281 1.108 1 62.31 523 LYS A CA 1
ATOM 4225 C C . LYS A 1 523 ? 5.645 -35.562 2.607 1 62.31 523 LYS A C 1
ATOM 4227 O O . LYS A 1 523 ? 4.625 -35.625 3.297 1 62.31 523 LYS A O 1
ATOM 4232 N N . ILE A 1 524 ? 6.836 -35.656 3.09 1 63.03 524 ILE A N 1
ATOM 4233 C CA . ILE A 1 524 ? 7.031 -35.906 4.52 1 63.03 524 ILE A CA 1
ATOM 4234 C C . ILE A 1 524 ? 6.465 -34.719 5.312 1 63.03 524 ILE A C 1
ATOM 4236 O O . ILE A 1 524 ? 5.754 -34.906 6.297 1 63.03 524 ILE A O 1
ATOM 4240 N N . TRP A 1 525 ? 6.691 -33.688 4.762 1 72.75 525 TRP A N 1
ATOM 4241 C CA . TRP A 1 525 ? 6.238 -32.5 5.48 1 72.75 525 TRP A CA 1
ATOM 4242 C C . TRP A 1 525 ? 4.723 -32.344 5.383 1 72.75 525 TRP A C 1
ATOM 4244 O O . TRP A 1 525 ? 4.07 -31.938 6.344 1 72.75 525 TRP A O 1
ATOM 4254 N N . GLU A 1 526 ? 4.246 -32.781 4.297 1 74.31 526 GLU A N 1
ATOM 4255 C CA . GLU A 1 526 ? 2.801 -32.656 4.117 1 74.31 526 GLU A CA 1
ATOM 4256 C C . GLU A 1 526 ? 2.047 -33.562 5.109 1 74.31 526 GLU A C 1
ATOM 4258 O O . GLU A 1 526 ? 1.021 -33.156 5.656 1 74.31 526 GLU A O 1
ATOM 4263 N N . ASP A 1 527 ? 2.576 -34.719 5.359 1 72.31 527 ASP A N 1
ATOM 4264 C CA . ASP A 1 527 ? 1.942 -35.625 6.32 1 72.31 527 ASP A CA 1
ATOM 4265 C C . ASP A 1 527 ? 1.994 -35.031 7.73 1 72.31 527 ASP A C 1
ATOM 4267 O O . ASP A 1 527 ? 1.017 -35.125 8.477 1 72.31 527 ASP A O 1
ATOM 4271 N N . PHE A 1 528 ? 3.123 -34.531 7.988 1 74.62 528 PHE A N 1
ATOM 4272 C CA . PHE A 1 528 ? 3.301 -33.938 9.297 1 74.62 528 PHE A CA 1
ATOM 4273 C C . PHE A 1 528 ? 2.32 -32.781 9.5 1 74.62 528 PHE A C 1
ATOM 4275 O O . PHE A 1 528 ? 1.669 -32.688 10.539 1 74.62 528 PHE A O 1
ATOM 4282 N N . PHE A 1 529 ? 2.15 -31.984 8.57 1 81.19 529 PHE A N 1
ATOM 4283 C CA . PHE A 1 529 ? 1.298 -30.812 8.68 1 81.19 529 PHE A CA 1
ATOM 4284 C C . PHE A 1 529 ? -0.172 -31.203 8.734 1 81.19 529 PHE A C 1
ATOM 4286 O O . PHE A 1 529 ? -0.951 -30.625 9.484 1 81.19 529 PHE A O 1
ATOM 4293 N N . THR A 1 530 ? -0.433 -32.125 7.91 1 80.31 530 THR A N 1
ATOM 4294 C CA . THR A 1 530 ? -1.83 -32.562 7.871 1 80.31 530 THR A CA 1
ATOM 4295 C C . THR A 1 530 ? -2.273 -33.094 9.227 1 80.31 530 THR A C 1
ATOM 4297 O O . THR A 1 530 ? -3.371 -32.781 9.695 1 80.31 530 THR A O 1
ATOM 4300 N N . LYS A 1 531 ? -1.419 -33.812 9.828 1 81.38 531 LYS A N 1
ATOM 4301 C CA . LYS A 1 531 ? -1.728 -34.344 11.148 1 81.38 531 LYS A CA 1
ATOM 4302 C C . LYS A 1 531 ? -1.84 -33.25 12.188 1 81.38 531 LYS A C 1
ATOM 4304 O O . LYS A 1 531 ? -2.729 -33.281 13.047 1 81.38 531 LYS A O 1
ATOM 4309 N N . HIS A 1 532 ? -0.961 -32.344 12.109 1 85 532 HIS A N 1
ATOM 4310 C CA . HIS A 1 532 ? -0.967 -31.25 13.055 1 85 532 HIS A CA 1
ATOM 4311 C C . HIS A 1 532 ? -2.223 -30.391 12.906 1 85 532 HIS A C 1
ATOM 4313 O O . HIS A 1 532 ? -2.85 -30.016 13.898 1 85 532 HIS A O 1
ATOM 4319 N N . PHE A 1 533 ? -2.6 -30.109 11.719 1 90.31 533 PHE A N 1
ATOM 4320 C CA . PHE A 1 533 ? -3.703 -29.203 11.469 1 90.31 533 PHE A CA 1
ATOM 4321 C C . PHE A 1 533 ? -5.043 -29.906 11.617 1 90.31 533 PHE A C 1
ATOM 4323 O O . PHE A 1 533 ? -6.09 -29.266 11.688 1 90.31 533 PHE A O 1
ATOM 4330 N N . GLU A 1 534 ? -5.008 -31.203 11.562 1 86.44 534 GLU A N 1
ATOM 4331 C CA . GLU A 1 534 ? -6.215 -31.953 11.922 1 86.44 534 GLU A CA 1
ATOM 4332 C C . GLU A 1 534 ? -6.633 -31.656 13.359 1 86.44 534 GLU A C 1
ATOM 4334 O O . GLU A 1 534 ? -7.824 -31.547 13.656 1 86.44 534 GLU A O 1
ATOM 4339 N N . LYS A 1 535 ? -5.688 -31.516 14.18 1 86.25 535 LYS A N 1
ATOM 4340 C CA . LYS A 1 535 ? -5.945 -31.203 15.578 1 86.25 535 LYS A CA 1
ATOM 4341 C C . LYS A 1 535 ? -6.215 -29.719 15.781 1 86.25 535 LYS A C 1
ATOM 4343 O O . LYS A 1 535 ? -7.082 -29.344 16.578 1 86.25 535 LYS A O 1
ATOM 4348 N N . ASN A 1 536 ? -5.445 -28.938 15.023 1 90.06 536 ASN A N 1
ATOM 4349 C CA . ASN A 1 536 ? -5.562 -27.484 15.086 1 90.06 536 ASN A CA 1
ATOM 4350 C C . ASN A 1 536 ? -5.742 -26.875 13.703 1 90.06 536 ASN A C 1
ATOM 4352 O O . ASN A 1 536 ? -4.785 -26.391 13.109 1 90.06 536 ASN A O 1
ATOM 4356 N N . PRO A 1 537 ? -6.918 -26.797 13.25 1 88.19 537 PRO A N 1
ATOM 4357 C CA . PRO A 1 537 ? -7.156 -26.328 11.883 1 88.19 537 PRO A CA 1
ATOM 4358 C C . PRO A 1 537 ? -6.566 -24.953 11.617 1 88.19 537 PRO A C 1
ATOM 4360 O O . PRO A 1 537 ? -6.324 -24.594 10.461 1 88.19 537 PRO A O 1
ATOM 4363 N N . GLU A 1 538 ? -6.406 -24.203 12.703 1 93.56 538 GLU A N 1
ATOM 4364 C CA . GLU A 1 538 ? -5.793 -22.875 12.625 1 93.56 538 GLU A CA 1
ATOM 4365 C C . GLU A 1 538 ? -4.723 -22.703 13.703 1 93.56 538 GLU A C 1
ATOM 4367 O O . GLU A 1 538 ? -4.855 -23.234 14.805 1 93.56 538 GLU A O 1
ATOM 4372 N N . ILE A 1 539 ? -3.715 -22 13.328 1 95.06 539 ILE A N 1
ATOM 4373 C CA . ILE A 1 539 ? -2.656 -21.812 14.312 1 95.06 539 ILE A CA 1
ATOM 4374 C C . ILE A 1 539 ? -2.369 -20.312 14.484 1 95.06 539 ILE A C 1
ATOM 4376 O O . ILE A 1 539 ? -2.43 -19.547 13.516 1 95.06 539 ILE A O 1
ATOM 4380 N N . ASN A 1 540 ? -2.092 -19.906 15.703 1 95.25 540 ASN A N 1
ATOM 4381 C CA . ASN A 1 540 ? -1.702 -18.531 15.969 1 95.25 540 ASN A CA 1
ATOM 4382 C C . ASN A 1 540 ? -0.191 -18.344 15.875 1 95.25 540 ASN A C 1
ATOM 4384 O O . ASN A 1 540 ? 0.529 -19.266 15.492 1 95.25 540 ASN A O 1
ATOM 4388 N N . ALA A 1 541 ? 0.283 -17.188 16.172 1 95.69 541 ALA A N 1
ATOM 4389 C CA . ALA A 1 541 ? 1.69 -16.859 15.969 1 95.69 541 ALA A CA 1
ATOM 4390 C C . ALA A 1 541 ? 2.586 -17.656 16.922 1 95.69 541 ALA A C 1
ATOM 4392 O O . ALA A 1 541 ? 3.701 -18.031 16.562 1 95.69 541 ALA A O 1
ATOM 4393 N N . VAL A 1 542 ? 2.125 -17.891 18.125 1 95.88 542 VAL A N 1
ATOM 4394 C CA . VAL A 1 542 ? 2.9 -18.641 19.109 1 95.88 542 VAL A CA 1
ATOM 4395 C C . VAL A 1 542 ? 3.066 -20.078 18.656 1 95.88 542 VAL A C 1
ATOM 4397 O O . VAL A 1 542 ? 4.156 -20.656 18.766 1 95.88 542 VAL A O 1
ATOM 4400 N N . GLN A 1 543 ? 2.012 -20.609 18.188 1 93.81 543 GLN A N 1
ATOM 4401 C CA . GLN A 1 543 ? 2.055 -21.969 17.672 1 93.81 543 GLN A CA 1
ATOM 4402 C C . GLN A 1 543 ? 2.938 -22.062 16.438 1 93.81 543 GLN A C 1
ATOM 4404 O O . GLN A 1 543 ? 3.67 -23.047 16.25 1 93.81 543 GLN A O 1
ATOM 4409 N N . LEU A 1 544 ? 2.809 -21.109 15.555 1 94.94 544 LEU A N 1
ATOM 4410 C CA . LEU A 1 544 ? 3.676 -21.062 14.383 1 94.94 544 LEU A CA 1
ATOM 4411 C C . LEU A 1 544 ? 5.145 -21.062 14.797 1 94.94 544 LEU A C 1
ATOM 4413 O O . LEU A 1 544 ? 5.957 -21.781 14.219 1 94.94 544 LEU A O 1
ATOM 4417 N N . GLN A 1 545 ? 5.449 -20.234 15.781 1 94.75 545 GLN A N 1
ATOM 4418 C CA . GLN A 1 545 ? 6.816 -20.172 16.281 1 94.75 545 GLN A CA 1
ATOM 4419 C C . GLN A 1 545 ? 7.289 -21.531 16.781 1 94.75 545 GLN A C 1
ATOM 4421 O O . GLN A 1 545 ? 8.422 -21.938 16.516 1 94.75 545 GLN A O 1
ATOM 4426 N N . ARG A 1 546 ? 6.449 -22.203 17.484 1 91.69 546 ARG A N 1
ATOM 4427 C CA . ARG A 1 546 ? 6.785 -23.516 18.016 1 91.69 546 ARG A CA 1
ATOM 4428 C C . ARG A 1 546 ? 7.043 -24.5 16.875 1 91.69 546 ARG A C 1
ATOM 4430 O O . ARG A 1 546 ? 7.996 -25.281 16.938 1 91.69 546 ARG A O 1
ATOM 4437 N N . ILE A 1 547 ? 6.246 -24.469 15.875 1 89.81 547 ILE A N 1
ATOM 4438 C CA . ILE A 1 547 ? 6.383 -25.375 14.742 1 89.81 547 ILE A CA 1
ATOM 4439 C C . ILE A 1 547 ? 7.691 -25.094 14.008 1 89.81 547 ILE A C 1
ATOM 4441 O O . ILE A 1 547 ? 8.484 -26 13.758 1 89.81 547 ILE A O 1
ATOM 4445 N N . LEU A 1 548 ? 7.957 -23.859 13.68 1 90.06 548 LEU A N 1
ATOM 4446 C CA . LEU A 1 548 ? 9.125 -23.484 12.891 1 90.06 548 LEU A CA 1
ATOM 4447 C C . LEU A 1 548 ? 10.414 -23.766 13.656 1 90.06 548 LEU A C 1
ATOM 4449 O O . LEU A 1 548 ? 11.43 -24.141 13.062 1 90.06 548 LEU A O 1
ATOM 4453 N N . ASN A 1 549 ? 10.383 -23.594 14.977 1 90.5 549 ASN A N 1
ATOM 4454 C CA . ASN A 1 549 ? 11.594 -23.75 15.773 1 90.5 549 ASN A CA 1
ATOM 4455 C C . ASN A 1 549 ? 11.82 -25.219 16.141 1 90.5 549 ASN A C 1
ATOM 4457 O O . ASN A 1 549 ? 12.914 -25.578 16.578 1 90.5 549 ASN A O 1
ATOM 4461 N N . ASN A 1 550 ? 10.859 -26.016 16.031 1 82.38 550 ASN A N 1
ATOM 4462 C CA . ASN A 1 550 ? 11.008 -27.406 16.438 1 82.38 550 ASN A CA 1
ATOM 4463 C C . ASN A 1 550 ? 11.18 -28.328 15.234 1 82.38 550 ASN A C 1
ATOM 4465 O O . ASN A 1 550 ? 11.414 -29.531 15.391 1 82.38 550 ASN A O 1
ATOM 4469 N N . VAL A 1 551 ? 10.914 -27.859 14.164 1 73.19 551 VAL A N 1
ATOM 4470 C CA . VAL A 1 551 ? 11.117 -28.672 12.969 1 73.19 551 VAL A CA 1
ATOM 4471 C C . VAL A 1 551 ? 12.602 -28.969 12.789 1 73.19 551 VAL A C 1
ATOM 4473 O O . VAL A 1 551 ? 13.438 -28.078 12.938 1 73.19 551 VAL A O 1
ATOM 4476 N N . SER A 1 552 ? 12.969 -30.297 13.117 1 62 552 SER A N 1
ATOM 4477 C CA . SER A 1 552 ? 14.352 -30.719 12.898 1 62 552 SER A CA 1
ATOM 4478 C C . SER A 1 552 ? 14.781 -30.5 11.453 1 62 552 SER A C 1
ATOM 4480 O O . SER A 1 552 ? 14.352 -31.219 10.555 1 62 552 SER A O 1
ATOM 4482 N N . TRP A 1 553 ? 15.188 -29.344 11.32 1 56.56 553 TRP A N 1
ATOM 4483 C CA . TRP A 1 553 ? 15.688 -29.031 9.984 1 56.56 553 TRP A CA 1
ATOM 4484 C C . TRP A 1 553 ? 16.875 -29.938 9.625 1 56.56 553 TRP A C 1
ATOM 4486 O O . TRP A 1 553 ? 18.016 -29.625 9.969 1 56.56 553 TRP A O 1
ATOM 4496 N N . ARG A 1 554 ? 16.672 -31.25 9.938 1 51.06 554 ARG A N 1
ATOM 4497 C CA . ARG A 1 554 ? 17.672 -32.312 9.836 1 51.06 554 ARG A CA 1
ATOM 4498 C C . ARG A 1 554 ? 18.641 -32.031 8.695 1 51.06 554 ARG A C 1
ATOM 4500 O O . ARG A 1 554 ? 19.844 -32.281 8.812 1 51.06 554 ARG A O 1
ATOM 4507 N N . HIS A 1 555 ? 18.047 -31.828 7.566 1 49.69 555 HIS A N 1
ATOM 4508 C CA . HIS A 1 555 ? 18.953 -31.797 6.418 1 49.69 555 HIS A CA 1
ATOM 4509 C C . HIS A 1 555 ? 19.797 -30.531 6.402 1 49.69 555 HIS A C 1
ATOM 4511 O O . HIS A 1 555 ? 20.625 -30.344 5.508 1 49.69 555 HIS A O 1
ATOM 4517 N N . PHE A 1 556 ? 19.531 -29.703 7.398 1 52.09 556 PHE A N 1
ATOM 4518 C CA . PHE A 1 556 ? 20.344 -28.5 7.387 1 52.09 556 PHE A CA 1
ATOM 4519 C C . PHE A 1 556 ? 21.266 -28.469 8.594 1 52.09 556 PHE A C 1
ATOM 4521 O O . PHE A 1 556 ? 20.859 -28.047 9.68 1 52.09 556 PHE A O 1
ATOM 4528 N N . GLN A 1 557 ? 22.094 -29.422 8.789 1 47.62 557 GLN A N 1
ATOM 4529 C CA . GLN A 1 557 ? 23.016 -29.734 9.883 1 47.62 557 GLN A CA 1
ATOM 4530 C C . GLN A 1 557 ? 23.344 -28.484 10.695 1 47.62 557 GLN A C 1
ATOM 4532 O O . GLN A 1 557 ? 23.328 -28.516 11.93 1 47.62 557 GLN A O 1
ATOM 4537 N N . SER A 1 558 ? 24.062 -27.516 10.172 1 51 558 SER A N 1
ATOM 4538 C CA . SER A 1 558 ? 24.781 -26.484 10.906 1 51 558 SER A CA 1
ATOM 4539 C C . SER A 1 558 ? 23.938 -25.234 11.109 1 51 558 SER A C 1
ATOM 4541 O O . SER A 1 558 ? 24.391 -24.25 11.711 1 51 558 SER A O 1
ATOM 4543 N N . PHE A 1 559 ? 22.703 -25.297 10.641 1 57.69 559 PHE A N 1
ATOM 4544 C CA . PHE A 1 559 ? 22.031 -24.016 10.633 1 57.69 559 PHE A CA 1
ATOM 4545 C C . PHE A 1 559 ? 20.844 -24.016 11.594 1 57.69 559 PHE A C 1
ATOM 4547 O O . PHE A 1 559 ? 19.891 -24.781 11.398 1 57.69 559 PHE A O 1
ATOM 4554 N N . ARG A 1 560 ? 21.188 -23.672 12.891 1 63.75 560 ARG A N 1
ATOM 4555 C CA . ARG A 1 560 ? 20.094 -23.516 13.852 1 63.75 560 ARG A CA 1
ATOM 4556 C C . ARG A 1 560 ? 19.203 -22.359 13.469 1 63.75 560 ARG A C 1
ATOM 4558 O O . ARG A 1 560 ? 19.625 -21.203 13.484 1 63.75 560 ARG A O 1
ATOM 4565 N N . LEU A 1 561 ? 17.969 -22.688 12.883 1 77.38 561 LEU A N 1
ATOM 4566 C CA . LEU A 1 561 ? 16.969 -21.688 12.516 1 77.38 561 LEU A CA 1
ATOM 4567 C C . LEU A 1 561 ? 16.094 -21.328 13.711 1 77.38 561 LEU A C 1
ATOM 4569 O O . LEU A 1 561 ? 15.609 -22.203 14.422 1 77.38 561 LEU A O 1
ATOM 4573 N N . SER A 1 562 ? 16.156 -20.141 14.188 1 86.75 562 SER A N 1
ATOM 4574 C CA . SER A 1 562 ? 15.297 -19.656 15.266 1 86.75 562 SER A CA 1
ATOM 4575 C C . SER A 1 562 ? 14.492 -18.438 14.828 1 86.75 562 SER A C 1
ATOM 4577 O O . SER A 1 562 ? 15.055 -17.453 14.352 1 86.75 562 SER A O 1
ATOM 4579 N N . PHE A 1 563 ? 13.172 -18.625 14.953 1 93.38 563 PHE A N 1
ATOM 4580 C CA . PHE A 1 563 ? 12.281 -17.516 14.625 1 93.38 563 PHE A CA 1
ATOM 4581 C C . PHE A 1 563 ? 11.773 -16.828 15.891 1 93.38 563 PHE A C 1
ATOM 4583 O O . PHE A 1 563 ? 11.383 -17.5 16.844 1 93.38 563 PHE A O 1
ATOM 4590 N N . SER A 1 564 ? 11.852 -15.523 15.922 1 93.5 564 SER A N 1
ATOM 4591 C CA . SER A 1 564 ? 11.289 -14.75 17.016 1 93.5 564 SER A CA 1
ATOM 4592 C C . SER A 1 564 ? 9.773 -14.656 16.906 1 93.5 564 SER A C 1
ATOM 4594 O O . SER A 1 564 ? 9.203 -14.953 15.852 1 93.5 564 SER A O 1
ATOM 4596 N N . LEU A 1 565 ? 9.141 -14.305 17.969 1 93.81 565 LEU A N 1
ATOM 4597 C CA . LEU A 1 565 ? 7.695 -14.117 17.953 1 93.81 565 LEU A CA 1
ATOM 4598 C C . LEU A 1 565 ? 7.309 -12.977 17.016 1 93.81 565 LEU A C 1
ATOM 4600 O O . LEU A 1 565 ? 6.309 -13.07 16.297 1 93.81 565 LEU A O 1
ATOM 4604 N N . ASP A 1 566 ? 8.086 -11.969 17.031 1 92.12 566 ASP A N 1
ATOM 4605 C CA . ASP A 1 566 ? 7.82 -10.82 16.172 1 92.12 566 ASP A CA 1
ATOM 4606 C C . ASP A 1 566 ? 7.852 -11.211 14.703 1 92.12 566 ASP A C 1
ATOM 4608 O O . ASP A 1 566 ? 7.004 -10.773 13.922 1 92.12 566 ASP A O 1
ATOM 4612 N N . ALA A 1 567 ? 8.836 -11.992 14.383 1 93.94 567 ALA A N 1
ATOM 4613 C CA . ALA A 1 567 ? 8.93 -12.469 13 1 93.94 567 ALA A CA 1
ATOM 4614 C C . ALA A 1 567 ? 7.715 -13.32 12.633 1 93.94 567 ALA A C 1
ATOM 4616 O O . ALA A 1 567 ? 7.156 -13.18 11.547 1 93.94 567 ALA A O 1
ATOM 4617 N N . CYS A 1 568 ? 7.285 -14.18 13.562 1 96.19 568 CYS A N 1
ATOM 4618 C CA . CYS A 1 568 ? 6.148 -15.055 13.305 1 96.19 568 CYS A CA 1
ATOM 4619 C C . CYS A 1 568 ? 4.855 -14.258 13.188 1 96.19 568 CYS A C 1
ATOM 4621 O O . CYS A 1 568 ? 3.975 -14.602 12.398 1 96.19 568 CYS A O 1
ATOM 4623 N N . GLN A 1 569 ? 4.773 -13.227 13.977 1 95.38 569 GLN A N 1
ATOM 4624 C CA . GLN A 1 569 ? 3.607 -12.359 13.891 1 95.38 569 GLN A CA 1
ATOM 4625 C C . GLN A 1 569 ? 3.568 -11.625 12.547 1 95.38 569 GLN A C 1
ATOM 4627 O O . GLN A 1 569 ? 2.498 -11.453 11.961 1 95.38 569 GLN A O 1
ATOM 4632 N N . SER A 1 570 ? 4.715 -11.234 12.086 1 94 570 SER A N 1
ATOM 4633 C CA . SER A 1 570 ? 4.797 -10.578 10.789 1 94 570 SER A CA 1
ATOM 4634 C C . SER A 1 570 ? 4.426 -11.531 9.656 1 94 570 SER A C 1
ATOM 4636 O O . SER A 1 570 ? 3.701 -11.156 8.734 1 94 570 SER A O 1
ATOM 4638 N N . ILE A 1 571 ? 4.93 -12.711 9.75 1 96.38 571 ILE A N 1
ATOM 4639 C CA . ILE A 1 571 ? 4.641 -13.734 8.742 1 96.38 571 ILE A CA 1
ATOM 4640 C C . ILE A 1 571 ? 3.146 -14.047 8.742 1 96.38 571 ILE A C 1
ATOM 4642 O O . ILE A 1 571 ? 2.521 -14.109 7.68 1 96.38 571 ILE A O 1
ATOM 4646 N N . LEU A 1 572 ? 2.656 -14.227 9.93 1 96.5 572 LEU A N 1
ATOM 4647 C CA . LEU A 1 572 ? 1.234 -14.523 10.062 1 96.5 572 LEU A CA 1
ATOM 4648 C C . LEU A 1 572 ? 0.384 -13.406 9.461 1 96.5 572 LEU A C 1
ATOM 4650 O O . LEU A 1 572 ? -0.544 -13.672 8.695 1 96.5 572 LEU A O 1
ATOM 4654 N N . ALA A 1 573 ? 0.7 -12.172 9.812 1 94.88 573 ALA A N 1
ATOM 4655 C CA . ALA A 1 573 ? -0.075 -11.039 9.312 1 94.88 573 ALA A CA 1
ATOM 4656 C C . ALA A 1 573 ? -0.031 -10.977 7.785 1 94.88 573 ALA A C 1
ATOM 4658 O O . ALA A 1 573 ? -1.021 -10.617 7.145 1 94.88 573 ALA A O 1
ATOM 4659 N N . LEU A 1 574 ? 1.097 -11.312 7.203 1 94.81 574 LEU A N 1
ATOM 4660 C CA . LEU A 1 574 ? 1.288 -11.258 5.758 1 94.81 574 LEU A CA 1
ATOM 4661 C C . LEU A 1 574 ? 0.484 -12.352 5.062 1 94.81 574 LEU A C 1
ATOM 4663 O O . LEU A 1 574 ? -0.082 -12.125 3.992 1 94.81 574 LEU A O 1
ATOM 4667 N N . LEU A 1 575 ? 0.374 -13.531 5.668 1 95.62 575 LEU A N 1
ATOM 4668 C CA . LEU A 1 575 ? -0.172 -14.688 4.973 1 95.62 575 LEU A CA 1
ATOM 4669 C C . LEU A 1 575 ? -1.612 -14.953 5.398 1 95.62 575 LEU A C 1
ATOM 4671 O O . LEU A 1 575 ? -2.291 -15.797 4.816 1 95.62 575 LEU A O 1
ATOM 4675 N N . ASP A 1 576 ? -2.004 -14.234 6.457 1 94.81 576 ASP A N 1
ATOM 4676 C CA . ASP A 1 576 ? -3.389 -14.352 6.906 1 94.81 576 ASP A CA 1
ATOM 4677 C C . ASP A 1 576 ? -4.332 -13.617 5.957 1 94.81 576 ASP A C 1
ATOM 4679 O O . ASP A 1 576 ? -4.797 -12.516 6.262 1 94.81 576 ASP A O 1
ATOM 4683 N N . LEU A 1 577 ? -4.68 -14.242 4.918 1 92.12 577 LEU A N 1
ATOM 4684 C CA . LEU A 1 577 ? -5.395 -13.594 3.824 1 92.12 577 LEU A CA 1
ATOM 4685 C C . LEU A 1 577 ? -6.816 -13.227 4.242 1 92.12 577 LEU A C 1
ATOM 4687 O O . LEU A 1 577 ? -7.352 -12.203 3.811 1 92.12 577 LEU A O 1
ATOM 4691 N N . ASN A 1 578 ? -7.477 -14.031 5.055 1 89.81 578 ASN A N 1
ATOM 4692 C CA . ASN A 1 578 ? -8.859 -13.766 5.43 1 89.81 578 ASN A CA 1
ATOM 4693 C C . ASN A 1 578 ? -8.945 -12.93 6.703 1 89.81 578 ASN A C 1
ATOM 4695 O O . ASN A 1 578 ? -10.031 -12.742 7.254 1 89.81 578 ASN A O 1
ATOM 4699 N N . ALA A 1 579 ? -7.812 -12.539 7.258 1 89.62 579 ALA A N 1
ATOM 4700 C CA . ALA A 1 579 ? -7.723 -11.625 8.398 1 89.62 579 ALA A CA 1
ATOM 4701 C C . ALA A 1 579 ? -8.398 -12.227 9.633 1 89.62 579 ALA A C 1
ATOM 4703 O O . ALA A 1 579 ? -9.141 -11.531 10.328 1 89.62 579 ALA A O 1
ATOM 4704 N N . SER A 1 580 ? -8.211 -13.484 9.859 1 89.69 580 SER A N 1
ATOM 4705 C CA . SER A 1 580 ? -8.781 -14.164 11.016 1 89.69 580 SER A CA 1
ATOM 4706 C C . SER A 1 580 ? -7.887 -14.023 12.242 1 89.69 580 SER A C 1
ATOM 4708 O O . SER A 1 580 ? -8.32 -14.273 13.367 1 89.69 580 SER A O 1
ATOM 4710 N N . GLY A 1 581 ? -6.676 -13.688 11.977 1 92.12 581 GLY A N 1
ATOM 4711 C CA . GLY A 1 581 ? -5.703 -13.617 13.055 1 92.12 581 GLY A CA 1
ATOM 4712 C C . GLY A 1 581 ? -4.938 -14.906 13.258 1 92.12 581 GLY A C 1
ATOM 4713 O O . GLY A 1 581 ? -4.121 -15.016 14.172 1 92.12 581 GLY A O 1
ATOM 4714 N N . THR A 1 582 ? -5.23 -15.859 12.43 1 94.5 582 THR A N 1
ATOM 4715 C CA . THR A 1 582 ? -4.59 -17.172 12.477 1 94.5 582 THR A CA 1
ATOM 4716 C C . THR A 1 582 ? -4.195 -17.625 11.078 1 94.5 582 THR A C 1
ATOM 4718 O O . THR A 1 582 ? -4.512 -16.969 10.086 1 94.5 582 THR A O 1
ATOM 4721 N N . LEU A 1 583 ? -3.416 -18.75 11.008 1 94.81 583 LEU A N 1
ATOM 4722 C CA . LEU A 1 583 ? -3.025 -19.344 9.734 1 94.81 583 LEU A CA 1
ATOM 4723 C C . LEU A 1 583 ? -3.721 -20.688 9.531 1 94.81 583 LEU A C 1
ATOM 4725 O O . LEU A 1 583 ? -3.707 -21.547 10.422 1 94.81 583 LEU A O 1
ATOM 4729 N N . SER A 1 584 ? -4.355 -20.828 8.477 1 93.75 584 SER A N 1
ATOM 4730 C CA . SER A 1 584 ? -4.91 -22.109 8.078 1 93.75 584 SER A CA 1
ATOM 4731 C C . SER A 1 584 ? -3.842 -23 7.441 1 93.75 584 SER A C 1
ATOM 4733 O O . SER A 1 584 ? -2.723 -22.547 7.188 1 93.75 584 SER A O 1
ATOM 4735 N N . ILE A 1 585 ? -4.176 -24.234 7.195 1 92.12 585 ILE A N 1
ATOM 4736 C CA . ILE A 1 585 ? -3.229 -25.172 6.602 1 92.12 585 ILE A CA 1
ATOM 4737 C C . ILE A 1 585 ? -2.848 -24.703 5.199 1 92.12 585 ILE A C 1
ATOM 4739 O O . ILE A 1 585 ? -1.707 -24.875 4.766 1 92.12 585 ILE A O 1
ATOM 4743 N N . GLN A 1 586 ? -3.744 -24.141 4.449 1 92.19 586 GLN A N 1
ATOM 4744 C CA . GLN A 1 586 ? -3.449 -23.688 3.092 1 92.19 586 GLN A CA 1
ATOM 4745 C C . GLN A 1 586 ? -2.455 -22.531 3.104 1 92.19 586 GLN A C 1
ATOM 4747 O O . GLN A 1 586 ? -1.552 -22.469 2.266 1 92.19 586 GLN A O 1
ATOM 4752 N N . GLU A 1 587 ? -2.674 -21.672 4.074 1 93.62 587 GLU A N 1
ATOM 4753 C CA . GLU A 1 587 ? -1.751 -20.547 4.219 1 93.62 587 GLU A CA 1
ATOM 4754 C C . GLU A 1 587 ? -0.382 -21.016 4.699 1 93.62 587 GLU A C 1
ATOM 4756 O O . GLU A 1 587 ? 0.648 -20.516 4.25 1 93.62 587 GLU A O 1
ATOM 4761 N N . PHE A 1 588 ? -0.384 -21.953 5.566 1 93.56 588 PHE A N 1
ATOM 4762 C CA . PHE A 1 588 ? 0.869 -22.5 6.074 1 93.56 588 PHE A CA 1
ATOM 4763 C C . PHE A 1 588 ? 1.645 -23.203 4.961 1 93.56 588 PHE A C 1
ATOM 4765 O O . PHE A 1 588 ? 2.873 -23.125 4.914 1 93.56 588 PHE A O 1
ATOM 4772 N N . ARG A 1 589 ? 0.968 -23.938 4.094 1 88.31 589 ARG A N 1
ATOM 4773 C CA . ARG A 1 589 ? 1.607 -24.609 2.967 1 88.31 589 ARG A CA 1
ATOM 4774 C C . ARG A 1 589 ? 2.334 -23.609 2.076 1 88.31 589 ARG A C 1
ATOM 4776 O O . ARG A 1 589 ? 3.422 -23.891 1.571 1 88.31 589 ARG A O 1
ATOM 4783 N N . VAL A 1 590 ? 1.711 -22.469 1.876 1 89.19 590 VAL A N 1
ATOM 4784 C CA . VAL A 1 590 ? 2.334 -21.406 1.1 1 89.19 590 VAL A CA 1
ATOM 4785 C C . VAL A 1 590 ? 3.621 -20.938 1.786 1 89.19 590 VAL A C 1
ATOM 4787 O O . VAL A 1 590 ? 4.648 -20.75 1.131 1 89.19 590 VAL A O 1
ATOM 4790 N N . LEU A 1 591 ? 3.527 -20.781 3.033 1 92.94 591 LEU A N 1
ATOM 4791 C CA . LEU A 1 591 ? 4.695 -20.391 3.814 1 92.94 591 LEU A CA 1
ATOM 4792 C C . LEU A 1 591 ? 5.797 -21.438 3.705 1 92.94 591 LEU A C 1
ATOM 4794 O O . LEU A 1 591 ? 6.957 -21.094 3.457 1 92.94 591 LEU A O 1
ATOM 4798 N N . TRP A 1 592 ? 5.422 -22.609 3.908 1 88.12 592 TRP A N 1
ATOM 4799 C CA . TRP A 1 592 ? 6.398 -23.688 3.988 1 88.12 592 TRP A CA 1
ATOM 4800 C C . TRP A 1 592 ? 7.164 -23.828 2.676 1 88.12 592 TRP A C 1
ATOM 4802 O O . TRP A 1 592 ? 8.391 -23.984 2.676 1 88.12 592 TRP A O 1
ATOM 4812 N N . LYS A 1 593 ? 6.457 -23.812 1.62 1 82 593 LYS A N 1
ATOM 4813 C CA . LYS A 1 593 ? 7.086 -23.906 0.306 1 82 593 LYS A CA 1
ATOM 4814 C C . LYS A 1 593 ? 8.102 -22.781 0.104 1 82 593 LYS A C 1
ATOM 4816 O O . LYS A 1 593 ? 9.203 -23.016 -0.389 1 82 593 LYS A O 1
ATOM 4821 N N . ARG A 1 594 ? 7.758 -21.656 0.458 1 88.69 594 ARG A N 1
ATOM 4822 C CA . ARG A 1 594 ? 8.641 -20.5 0.299 1 88.69 594 ARG A CA 1
ATOM 4823 C C . ARG A 1 594 ? 9.82 -20.578 1.267 1 88.69 594 ARG A C 1
ATOM 4825 O O . ARG A 1 594 ? 10.938 -20.188 0.924 1 88.69 594 ARG A O 1
ATOM 4832 N N . LEU A 1 595 ? 9.5 -21.031 2.43 1 89.06 595 LEU A N 1
ATOM 4833 C CA . LEU A 1 595 ? 10.539 -21.172 3.438 1 89.06 595 LEU A CA 1
ATOM 4834 C C . LEU A 1 595 ? 11.648 -22.094 2.941 1 89.06 595 LEU A C 1
ATOM 4836 O O . LEU A 1 595 ? 12.836 -21.781 3.07 1 89.06 595 LEU A O 1
ATOM 4840 N N . LEU A 1 596 ? 11.266 -23.234 2.371 1 82.5 596 LEU A N 1
ATOM 4841 C CA . LEU A 1 596 ? 12.242 -24.188 1.867 1 82.5 596 LEU A CA 1
ATOM 4842 C C . LEU A 1 596 ? 13.023 -23.594 0.697 1 82.5 596 LEU A C 1
ATOM 4844 O O . LEU A 1 596 ? 14.242 -23.781 0.608 1 82.5 596 LEU A O 1
ATOM 4848 N N . PHE A 1 597 ? 12.367 -22.953 -0.101 1 84.25 597 PHE A N 1
ATOM 4849 C CA . PHE A 1 597 ? 13 -22.328 -1.261 1 84.25 597 PHE A CA 1
ATOM 4850 C C . PHE A 1 597 ? 14.008 -21.266 -0.828 1 84.25 597 PHE A C 1
ATOM 4852 O O . PHE A 1 597 ? 15.141 -21.25 -1.305 1 84.25 597 PHE A O 1
ATOM 4859 N N . TYR A 1 598 ? 13.602 -20.391 0.073 1 89.69 598 TYR A N 1
ATOM 4860 C CA . TYR A 1 598 ? 14.469 -19.312 0.529 1 89.69 598 TYR A CA 1
ATOM 4861 C C . TYR A 1 598 ? 15.648 -19.875 1.328 1 89.69 598 TYR A C 1
ATOM 4863 O O . TYR A 1 598 ? 16.734 -19.297 1.302 1 89.69 598 TYR A O 1
ATOM 4871 N N . LEU A 1 599 ? 15.398 -20.906 2.037 1 87.81 599 LEU A N 1
ATOM 4872 C CA . LEU A 1 599 ? 16.484 -21.531 2.779 1 87.81 599 LEU A CA 1
ATOM 4873 C C . LEU A 1 599 ? 17.562 -22.047 1.831 1 87.81 599 LEU A C 1
ATOM 4875 O O . LEU A 1 599 ? 18.75 -21.891 2.09 1 87.81 599 LEU A O 1
ATOM 4879 N N . GLU A 1 600 ? 17.094 -22.672 0.778 1 84 600 GLU A N 1
ATOM 4880 C CA . GLU A 1 600 ? 18.031 -23.172 -0.221 1 84 600 GLU A CA 1
ATOM 4881 C C . GLU A 1 600 ? 18.844 -22.031 -0.832 1 84 600 GLU A C 1
ATOM 4883 O O . GLU A 1 600 ? 20.062 -22.141 -0.973 1 84 600 GLU A O 1
ATOM 4888 N N . VAL A 1 601 ? 18.188 -21 -1.22 1 88 601 VAL A N 1
ATOM 4889 C CA . VAL A 1 601 ? 18.844 -19.844 -1.82 1 88 601 VAL A CA 1
ATOM 4890 C C . VAL A 1 601 ? 19.828 -19.234 -0.821 1 88 601 VAL A C 1
ATOM 4892 O O . VAL A 1 601 ? 20.953 -18.891 -1.175 1 88 601 VAL A O 1
ATOM 4895 N N . PHE A 1 602 ? 19.375 -19.062 0.417 1 92.31 602 PHE A N 1
ATOM 4896 C CA . PHE A 1 602 ? 20.172 -18.469 1.473 1 92.31 602 PHE A CA 1
ATOM 4897 C C . PHE A 1 602 ? 21.453 -19.25 1.698 1 92.31 602 PHE A C 1
ATOM 4899 O O . PHE A 1 602 ? 22.547 -18.672 1.776 1 92.31 602 PHE A O 1
ATOM 4906 N N . GLN A 1 603 ? 21.328 -20.547 1.773 1 87.88 603 GLN A N 1
ATOM 4907 C CA . GLN A 1 603 ? 22.469 -21.422 2.016 1 87.88 603 GLN A CA 1
ATOM 4908 C C . GLN A 1 603 ? 23.438 -21.391 0.835 1 87.88 603 GLN A C 1
ATOM 4910 O O . GLN A 1 603 ? 24.656 -21.375 1.025 1 87.88 603 GLN A O 1
ATOM 4915 N N . LYS A 1 604 ? 22.875 -21.391 -0.274 1 86.69 604 LYS A N 1
ATOM 4916 C CA . LYS A 1 604 ? 23.703 -21.375 -1.485 1 86.69 604 LYS A CA 1
ATOM 4917 C C . LYS A 1 604 ? 24.5 -20.078 -1.588 1 86.69 604 LYS A C 1
ATOM 4919 O O . LYS A 1 604 ? 25.641 -20.094 -2.045 1 86.69 604 LYS A O 1
ATOM 4924 N N . ARG A 1 605 ? 23.922 -18.984 -1.183 1 92.69 605 ARG A N 1
ATOM 4925 C CA . ARG A 1 605 ? 24.531 -17.672 -1.438 1 92.69 605 ARG A CA 1
ATOM 4926 C C . ARG A 1 605 ? 25.312 -17.188 -0.221 1 92.69 605 ARG A C 1
ATOM 4928 O O . ARG A 1 605 ? 26.016 -16.188 -0.297 1 92.69 605 ARG A O 1
ATOM 4935 N N . ASP A 1 606 ? 25.062 -17.906 0.913 1 92.88 606 ASP A N 1
ATOM 4936 C CA . ASP A 1 606 ? 25.953 -17.641 2.039 1 92.88 606 ASP A CA 1
ATOM 4937 C C . ASP A 1 606 ? 27.328 -18.25 1.808 1 92.88 606 ASP A C 1
ATOM 4939 O O . ASP A 1 606 ? 27.75 -19.141 2.543 1 92.88 606 ASP A O 1
ATOM 4943 N N . THR A 1 607 ? 28.031 -17.656 0.933 1 91.81 607 THR A N 1
ATOM 4944 C CA . THR A 1 607 ? 29.297 -18.203 0.487 1 91.81 607 THR A CA 1
ATOM 4945 C C . THR A 1 607 ? 30.344 -18.141 1.61 1 91.81 607 THR A C 1
ATOM 4947 O O . THR A 1 607 ? 31.219 -19 1.685 1 91.81 607 THR A O 1
ATOM 4950 N N . SER A 1 608 ? 30.219 -17.219 2.488 1 89.44 608 SER A N 1
ATOM 4951 C CA . SER A 1 608 ? 31.141 -17.078 3.602 1 89.44 608 SER A CA 1
ATOM 4952 C C . SER A 1 608 ? 30.797 -18.031 4.738 1 89.44 608 SER A C 1
ATOM 4954 O O . SER A 1 608 ? 31.594 -18.234 5.656 1 89.44 608 SER A O 1
ATOM 4956 N N . ARG A 1 609 ? 29.609 -18.594 4.773 1 87.06 609 ARG A N 1
ATOM 4957 C CA . ARG A 1 609 ? 29.125 -19.531 5.777 1 87.06 609 ARG A CA 1
ATOM 4958 C C . ARG A 1 609 ? 29.125 -18.906 7.164 1 87.06 609 ARG A C 1
ATOM 4960 O O . ARG A 1 609 ? 29.5 -19.547 8.148 1 87.06 609 ARG A O 1
ATOM 4967 N N . SER A 1 610 ? 28.797 -17.609 7.207 1 88.25 610 SER A N 1
ATOM 4968 C CA . SER A 1 610 ? 28.719 -16.875 8.469 1 88.25 610 SER A CA 1
ATOM 4969 C C . SER A 1 610 ? 27.359 -17.047 9.141 1 88.25 610 SER A C 1
ATOM 4971 O O . SER A 1 610 ? 27.203 -16.719 10.32 1 88.25 610 SER A O 1
ATOM 4973 N N . GLY A 1 611 ? 26.438 -17.609 8.359 1 89.5 611 GLY A N 1
ATOM 4974 C CA . GLY A 1 611 ? 25.078 -17.719 8.852 1 89.5 611 GLY A CA 1
ATOM 4975 C C . GLY A 1 611 ? 24.234 -16.469 8.578 1 89.5 611 GLY A C 1
ATOM 4976 O O . GLY A 1 611 ? 23.062 -16.422 8.93 1 89.5 611 GLY A O 1
ATOM 4977 N N . LYS A 1 612 ? 24.938 -15.469 7.977 1 94.12 612 LYS A N 1
ATOM 4978 C CA . LYS A 1 612 ? 24.266 -14.242 7.566 1 94.12 612 LYS A CA 1
ATOM 4979 C C . LYS A 1 612 ? 24.703 -13.82 6.168 1 94.12 612 LYS A C 1
ATOM 4981 O O . LYS A 1 612 ? 25.75 -14.242 5.684 1 94.12 612 LYS A O 1
ATOM 4986 N N . LEU A 1 613 ? 23.906 -13.016 5.504 1 95.69 613 LEU A N 1
ATOM 4987 C CA . LEU A 1 613 ? 24.25 -12.508 4.184 1 95.69 613 LEU A CA 1
ATOM 4988 C C . LEU A 1 613 ? 24.75 -11.07 4.27 1 95.69 613 LEU A C 1
ATOM 4990 O O . LEU A 1 613 ? 24.109 -10.219 4.883 1 95.69 613 LEU A O 1
ATOM 4994 N N . ASP A 1 614 ? 25.875 -10.875 3.73 1 95.69 614 ASP A N 1
ATOM 4995 C CA . ASP A 1 614 ? 26.281 -9.484 3.57 1 95.69 614 ASP A CA 1
ATOM 4996 C C . ASP A 1 614 ? 25.609 -8.852 2.355 1 95.69 614 ASP A C 1
ATOM 4998 O O . ASP A 1 614 ? 24.75 -9.469 1.72 1 95.69 614 ASP A O 1
ATOM 5002 N N . LEU A 1 615 ? 25.906 -7.629 2.053 1 94.19 615 LEU A N 1
ATOM 5003 C CA . LEU A 1 615 ? 25.172 -6.891 1.037 1 94.19 615 LEU A CA 1
ATOM 5004 C C . LEU A 1 615 ? 25.359 -7.516 -0.341 1 94.19 615 LEU A C 1
ATOM 5006 O O . LEU A 1 615 ? 24.422 -7.586 -1.134 1 94.19 615 LEU A O 1
ATOM 5010 N N . VAL A 1 616 ? 26.531 -7.906 -0.646 1 94.81 616 VAL A N 1
ATOM 5011 C CA . VAL A 1 616 ? 26.828 -8.516 -1.938 1 94.81 616 VAL A CA 1
ATOM 5012 C C . VAL A 1 616 ? 26.109 -9.859 -2.059 1 94.81 616 VAL A C 1
ATOM 5014 O O . VAL A 1 616 ? 25.5 -10.148 -3.088 1 94.81 616 VAL A O 1
ATOM 5017 N N . GLU A 1 617 ? 26.188 -10.609 -1.02 1 95.75 617 GLU A N 1
ATOM 5018 C CA . GLU A 1 617 ? 25.5 -11.906 -0.994 1 95.75 617 GLU A CA 1
ATOM 5019 C C . GLU A 1 617 ? 23.984 -11.734 -1.051 1 95.75 617 GLU A C 1
ATOM 5021 O O . GLU A 1 617 ? 23.297 -12.539 -1.666 1 95.75 617 GLU A O 1
ATOM 5026 N N . LEU A 1 618 ? 23.516 -10.742 -0.36 1 94.81 618 LEU A N 1
ATOM 5027 C CA . LEU A 1 618 ? 22.078 -10.469 -0.36 1 94.81 618 LEU A CA 1
ATOM 5028 C C . LEU A 1 618 ? 21.578 -10.18 -1.772 1 94.81 618 LEU A C 1
ATOM 5030 O O . LEU A 1 618 ? 20.562 -10.711 -2.193 1 94.81 618 LEU A O 1
ATOM 5034 N N . ARG A 1 619 ? 22.312 -9.391 -2.5 1 93.25 619 ARG A N 1
ATOM 5035 C CA . ARG A 1 619 ? 21.938 -9.055 -3.869 1 93.25 619 ARG A CA 1
ATOM 5036 C C . ARG A 1 619 ? 21.906 -10.297 -4.754 1 93.25 619 ARG A C 1
ATOM 5038 O O . ARG A 1 619 ? 20.984 -10.477 -5.551 1 93.25 619 ARG A O 1
ATOM 5045 N N . ALA A 1 620 ? 22.797 -11.094 -4.566 1 91.5 620 ALA A N 1
ATOM 5046 C CA . ALA A 1 620 ? 22.875 -12.344 -5.328 1 91.5 620 ALA A CA 1
ATOM 5047 C C . ALA A 1 620 ? 21.719 -13.266 -4.973 1 91.5 620 ALA A C 1
ATOM 5049 O O . ALA A 1 620 ? 21.141 -13.93 -5.848 1 91.5 620 ALA A O 1
ATOM 5050 N N . ALA A 1 621 ? 21.438 -13.336 -3.717 1 91.94 621 ALA A N 1
ATOM 5051 C CA . ALA A 1 621 ? 20.328 -14.18 -3.254 1 91.94 621 ALA A CA 1
ATOM 5052 C C . ALA A 1 621 ? 19 -13.719 -3.824 1 91.94 621 ALA A C 1
ATOM 5054 O O . ALA A 1 621 ? 18.188 -14.531 -4.254 1 91.94 621 ALA A O 1
ATOM 5055 N N . VAL A 1 622 ? 18.797 -12.414 -3.812 1 90.38 622 VAL A N 1
ATOM 5056 C CA . VAL A 1 622 ? 17.562 -11.844 -4.34 1 90.38 622 VAL A CA 1
ATOM 5057 C C . VAL A 1 622 ? 17.453 -12.156 -5.832 1 90.38 622 VAL A C 1
ATOM 5059 O O . VAL A 1 622 ? 16.375 -12.562 -6.305 1 90.38 622 VAL A O 1
ATOM 5062 N N . GLN A 1 623 ? 18.5 -12.047 -6.473 1 83 623 GLN A N 1
ATOM 5063 C CA . GLN A 1 623 ? 18.516 -12.336 -7.902 1 83 623 GLN A CA 1
ATOM 5064 C C . GLN A 1 623 ? 18.219 -13.812 -8.164 1 83 623 GLN A C 1
ATOM 5066 O O . GLN A 1 623 ? 17.547 -14.148 -9.133 1 83 623 GLN A O 1
ATOM 5071 N N . GLU A 1 624 ? 18.703 -14.594 -7.289 1 81.5 624 GLU A N 1
ATOM 5072 C CA . GLU A 1 624 ? 18.531 -16.031 -7.438 1 81.5 624 GLU A CA 1
ATOM 5073 C C . GLU A 1 624 ? 17.062 -16.438 -7.273 1 81.5 624 GLU A C 1
ATOM 5075 O O . GLU A 1 624 ? 16.641 -17.453 -7.805 1 81.5 624 GLU A O 1
ATOM 5080 N N . THR A 1 625 ? 16.328 -15.672 -6.562 1 82.25 625 THR A N 1
ATOM 5081 C CA . THR A 1 625 ? 14.922 -15.977 -6.371 1 82.25 625 THR A CA 1
ATOM 5082 C C . THR A 1 625 ? 14.117 -15.625 -7.617 1 82.25 625 THR A C 1
ATOM 5084 O O . THR A 1 625 ? 12.969 -16.047 -7.762 1 82.25 625 THR A O 1
ATOM 5087 N N . GLY A 1 626 ? 14.695 -14.883 -8.484 1 73.69 626 GLY A N 1
ATOM 5088 C CA . GLY A 1 626 ? 14.016 -14.477 -9.703 1 73.69 626 GLY A CA 1
ATOM 5089 C C . GLY A 1 626 ? 13.375 -13.102 -9.602 1 73.69 626 GLY A C 1
ATOM 5090 O O . GLY A 1 626 ? 12.719 -12.648 -10.539 1 73.69 626 GLY A O 1
ATOM 5091 N N . ILE A 1 627 ? 13.523 -12.5 -8.477 1 79.31 627 ILE A N 1
ATOM 5092 C CA . ILE A 1 627 ? 12.953 -11.172 -8.273 1 79.31 627 ILE A CA 1
ATOM 5093 C C . ILE A 1 627 ? 14.016 -10.109 -8.562 1 79.31 627 ILE A C 1
ATOM 5095 O O . ILE A 1 627 ? 15.172 -10.242 -8.156 1 79.31 627 ILE A O 1
ATOM 5099 N N . SER A 1 628 ? 13.617 -9.172 -9.352 1 77.31 628 SER A N 1
ATOM 5100 C CA . SER A 1 628 ? 14.539 -8.086 -9.68 1 77.31 628 SER A CA 1
ATOM 5101 C C . SER A 1 628 ? 14.297 -6.871 -8.789 1 77.31 628 SER A C 1
ATOM 5103 O O . SER A 1 628 ? 13.242 -6.234 -8.875 1 77.31 628 SER A O 1
ATOM 5105 N N . LEU A 1 629 ? 15.141 -6.699 -7.879 1 85.19 629 LEU A N 1
ATOM 5106 C CA . LEU A 1 629 ? 15.148 -5.5 -7.051 1 85.19 629 LEU A CA 1
ATOM 5107 C C . LEU A 1 629 ? 16.391 -4.66 -7.316 1 85.19 629 LEU A C 1
ATOM 5109 O O . LEU A 1 629 ? 17.484 -5.203 -7.523 1 85.19 629 LEU A O 1
ATOM 5113 N N . SER A 1 630 ? 16.234 -3.396 -7.355 1 85.19 630 SER A N 1
ATOM 5114 C CA . SER A 1 630 ? 17.391 -2.523 -7.543 1 85.19 630 SER A CA 1
ATOM 5115 C C . SER A 1 630 ? 18.344 -2.609 -6.355 1 85.19 630 SER A C 1
ATOM 5117 O O . SER A 1 630 ? 17.953 -3.016 -5.262 1 85.19 630 SER A O 1
ATOM 5119 N N . ASN A 1 631 ? 19.531 -2.266 -6.555 1 87.44 631 ASN A N 1
ATOM 5120 C CA . ASN A 1 631 ? 20.531 -2.254 -5.488 1 87.44 631 ASN A CA 1
ATOM 5121 C C . ASN A 1 631 ? 20.141 -1.29 -4.371 1 87.44 631 ASN A C 1
ATOM 5123 O O . ASN A 1 631 ? 20.406 -1.562 -3.197 1 87.44 631 ASN A O 1
ATOM 5127 N N . GLU A 1 632 ? 19.547 -0.236 -4.742 1 87.19 632 GLU A N 1
ATOM 5128 C CA . GLU A 1 632 ? 19.125 0.75 -3.756 1 87.19 632 GLU A CA 1
ATOM 5129 C C . GLU A 1 632 ? 18.094 0.16 -2.801 1 87.19 632 GLU A C 1
ATOM 5131 O O . GLU A 1 632 ? 18.172 0.367 -1.588 1 87.19 632 GLU A O 1
ATOM 5136 N N . VAL A 1 633 ? 17.234 -0.583 -3.391 1 87.62 633 VAL A N 1
ATOM 5137 C CA . VAL A 1 633 ? 16.188 -1.192 -2.568 1 87.62 633 VAL A CA 1
ATOM 5138 C C . VAL A 1 633 ? 16.797 -2.27 -1.674 1 87.62 633 VAL A C 1
ATOM 5140 O O . VAL A 1 633 ? 16.438 -2.381 -0.498 1 87.62 633 VAL A O 1
ATOM 5143 N N . CYS A 1 634 ? 17.703 -2.994 -2.211 1 89.69 634 CYS A N 1
ATOM 5144 C CA . CYS A 1 634 ? 18.375 -4.012 -1.408 1 89.69 634 CYS A CA 1
ATOM 5145 C C . CYS A 1 634 ? 19.109 -3.381 -0.231 1 89.69 634 CYS A C 1
ATOM 5147 O O . CYS A 1 634 ? 19.094 -3.922 0.875 1 89.69 634 CYS A O 1
ATOM 5149 N N . ASN A 1 635 ? 19.703 -2.264 -0.492 1 91.69 635 ASN A N 1
ATOM 5150 C CA . ASN A 1 635 ? 20.391 -1.545 0.574 1 91.69 635 ASN A CA 1
ATOM 5151 C C . ASN A 1 635 ? 19.422 -1.092 1.663 1 91.69 635 ASN A C 1
ATOM 5153 O O . ASN A 1 635 ? 19.734 -1.2 2.854 1 91.69 635 ASN A O 1
ATOM 5157 N N . LEU A 1 636 ? 18.359 -0.586 1.278 1 91.62 636 LEU A N 1
ATOM 5158 C CA . LEU A 1 636 ? 17.359 -0.134 2.229 1 91.62 636 LEU A CA 1
ATOM 5159 C C . LEU A 1 636 ? 16.812 -1.302 3.047 1 91.62 636 LEU A C 1
ATOM 5161 O O . LEU A 1 636 ? 16.531 -1.151 4.238 1 91.62 636 LEU A O 1
ATOM 5165 N N . MET A 1 637 ? 16.75 -2.416 2.398 1 91.38 637 MET A N 1
ATOM 5166 C CA . MET A 1 637 ? 16.266 -3.598 3.109 1 91.38 637 MET A CA 1
ATOM 5167 C C . MET A 1 637 ? 17.297 -4.07 4.137 1 91.38 637 MET A C 1
ATOM 5169 O O . MET A 1 637 ? 16.938 -4.555 5.207 1 91.38 637 MET A O 1
ATOM 5173 N N . ALA A 1 638 ? 18.516 -3.918 3.732 1 92.88 638 ALA A N 1
ATOM 5174 C CA . ALA A 1 638 ? 19.562 -4.258 4.691 1 92.88 638 ALA A CA 1
ATOM 5175 C C . ALA A 1 638 ? 19.516 -3.332 5.902 1 92.88 638 ALA A C 1
ATOM 5177 O O . ALA A 1 638 ? 19.797 -3.756 7.023 1 92.88 638 ALA A O 1
ATOM 5178 N N . ILE A 1 639 ? 19.156 -2.143 5.684 1 93.06 639 ILE A N 1
ATOM 5179 C CA . ILE A 1 639 ? 19.031 -1.174 6.766 1 93.06 639 ILE A CA 1
ATOM 5180 C C . ILE A 1 639 ? 17.812 -1.51 7.629 1 93.06 639 ILE A C 1
ATOM 5182 O O . ILE A 1 639 ? 17.891 -1.454 8.859 1 93.06 639 ILE A O 1
ATOM 5186 N N . ARG A 1 640 ? 16.75 -1.932 7.02 1 93.19 640 ARG A N 1
ATOM 5187 C CA . ARG A 1 640 ? 15.484 -2.189 7.703 1 93.19 640 ARG A CA 1
ATOM 5188 C C . ARG A 1 640 ? 15.531 -3.514 8.453 1 93.19 640 ARG A C 1
ATOM 5190 O O . ARG A 1 640 ? 14.969 -3.633 9.547 1 93.19 640 ARG A O 1
ATOM 5197 N N . TYR A 1 641 ? 16.219 -4.531 7.859 1 92.19 641 TYR A N 1
ATOM 5198 C CA . TYR A 1 641 ? 16.094 -5.883 8.391 1 92.19 641 TYR A CA 1
ATOM 5199 C C . TYR A 1 641 ? 17.438 -6.402 8.883 1 92.19 641 TYR A C 1
ATOM 5201 O O . TYR A 1 641 ? 17.5 -7.438 9.547 1 92.19 641 TYR A O 1
ATOM 5209 N N . GLY A 1 642 ? 18.484 -5.715 8.617 1 92.94 642 GLY A N 1
ATOM 5210 C CA . GLY A 1 642 ? 19.812 -6.207 8.945 1 92.94 642 GLY A CA 1
ATOM 5211 C C . GLY A 1 642 ? 20.266 -5.809 10.336 1 92.94 642 GLY A C 1
ATOM 5212 O O . GLY A 1 642 ? 19.609 -5.02 11.016 1 92.94 642 GLY A O 1
ATOM 5213 N N . ASP A 1 643 ? 21.344 -6.395 10.727 1 93.5 643 ASP A N 1
ATOM 5214 C CA . ASP A 1 643 ? 21.984 -5.992 11.984 1 93.5 643 ASP A CA 1
ATOM 5215 C C . ASP A 1 643 ? 22.812 -4.723 11.789 1 93.5 643 ASP A C 1
ATOM 5217 O O . ASP A 1 643 ? 22.766 -4.098 10.727 1 93.5 643 ASP A O 1
ATOM 5221 N N . PRO A 1 644 ? 23.484 -4.227 12.789 1 90.88 644 PRO A N 1
ATOM 5222 C CA . PRO A 1 644 ? 24.219 -2.963 12.688 1 90.88 644 PRO A CA 1
ATOM 5223 C C . PRO A 1 644 ? 25.297 -2.994 11.617 1 90.88 644 PRO A C 1
ATOM 5225 O O . PRO A 1 644 ? 25.688 -1.945 11.094 1 90.88 644 PRO A O 1
ATOM 5228 N N . ASP A 1 645 ? 25.734 -4.16 11.258 1 92.81 645 ASP A N 1
ATOM 5229 C CA . ASP A 1 645 ? 26.734 -4.301 10.211 1 92.81 645 ASP A CA 1
ATOM 5230 C C . ASP A 1 645 ? 26.078 -4.527 8.852 1 92.81 645 ASP A C 1
ATOM 5232 O O . ASP A 1 645 ? 26.75 -4.863 7.875 1 92.81 645 ASP A O 1
ATOM 5236 N N . LEU A 1 646 ? 24.781 -4.441 8.773 1 93 646 LEU A N 1
ATOM 5237 C CA . LEU A 1 646 ? 23.984 -4.574 7.566 1 93 646 LEU A CA 1
ATOM 5238 C C . LEU A 1 646 ? 24.016 -6.004 7.039 1 93 646 LEU A C 1
ATOM 5240 O O . LEU A 1 646 ? 23.938 -6.227 5.828 1 93 646 LEU A O 1
ATOM 5244 N N . LYS A 1 647 ? 24.281 -6.887 7.961 1 95.38 647 LYS A N 1
ATOM 5245 C CA . LYS A 1 647 ? 24.172 -8.305 7.629 1 95.38 647 LYS A CA 1
ATOM 5246 C C . LYS A 1 647 ? 22.781 -8.844 7.957 1 95.38 647 LYS A C 1
ATOM 5248 O O . LYS A 1 647 ? 22.172 -8.453 8.961 1 95.38 647 LYS A O 1
ATOM 5253 N N . ILE A 1 648 ? 22.297 -9.781 7.098 1 95.19 648 ILE A N 1
ATOM 5254 C CA . ILE A 1 648 ? 20.906 -10.219 7.227 1 95.19 648 ILE A CA 1
ATOM 5255 C C . ILE A 1 648 ? 20.875 -11.695 7.625 1 95.19 648 ILE A C 1
ATOM 5257 O O . ILE A 1 648 ? 21.453 -12.539 6.945 1 95.19 648 ILE A O 1
ATOM 5261 N N . SER A 1 649 ? 20.219 -11.977 8.742 1 94.06 649 SER A N 1
ATOM 5262 C CA . SER A 1 649 ? 19.984 -13.359 9.164 1 94.06 649 SER A CA 1
ATOM 5263 C C . SER A 1 649 ? 18.953 -14.039 8.266 1 94.06 649 SER A C 1
ATOM 5265 O O . SER A 1 649 ? 18.312 -13.383 7.453 1 94.06 649 SER A O 1
ATOM 5267 N N . PHE A 1 650 ? 18.812 -15.289 8.383 1 93.38 650 PHE A N 1
ATOM 5268 C CA . PHE A 1 650 ? 17.828 -16 7.574 1 93.38 650 PHE A CA 1
ATOM 5269 C C . PHE A 1 650 ? 16.406 -15.555 7.922 1 93.38 650 PHE A C 1
ATOM 5271 O O . PHE A 1 650 ? 15.562 -15.398 7.039 1 93.38 650 PHE A O 1
ATOM 5278 N N . GLU A 1 651 ? 16.156 -15.445 9.219 1 94 651 GLU A N 1
ATOM 5279 C CA . GLU A 1 651 ? 14.844 -14.977 9.641 1 94 651 GLU A CA 1
ATOM 5280 C C . GLU A 1 651 ? 14.469 -13.672 8.938 1 94 651 GLU A C 1
ATOM 5282 O O . GLU A 1 651 ? 13.367 -13.547 8.398 1 94 651 GLU A O 1
ATOM 5287 N N . SER A 1 652 ? 15.422 -12.797 8.93 1 94 652 SER A N 1
ATOM 5288 C CA . SER A 1 652 ? 15.195 -11.492 8.32 1 94 652 SER A CA 1
ATOM 5289 C C . SER A 1 652 ? 15.055 -11.609 6.805 1 94 652 SER A C 1
ATOM 5291 O O . SER A 1 652 ? 14.227 -10.922 6.199 1 94 652 SER A O 1
ATOM 5293 N N . PHE A 1 653 ? 15.891 -12.422 6.258 1 95.25 653 PHE A N 1
ATOM 5294 C CA . PHE A 1 653 ? 15.82 -12.656 4.82 1 95.25 653 PHE A CA 1
ATOM 5295 C C . PHE A 1 653 ? 14.453 -13.211 4.426 1 95.25 653 PHE A C 1
ATOM 5297 O O . PHE A 1 653 ? 13.859 -12.766 3.441 1 95.25 653 PHE A O 1
ATOM 5304 N N . MET A 1 654 ? 14.008 -14.109 5.203 1 93.5 654 MET A N 1
ATOM 5305 C CA . MET A 1 654 ? 12.703 -14.734 4.957 1 93.5 654 MET A CA 1
ATOM 5306 C C . MET A 1 654 ? 11.586 -13.703 5.035 1 93.5 654 MET A C 1
ATOM 5308 O O . MET A 1 654 ? 10.719 -13.648 4.16 1 93.5 654 MET A O 1
ATOM 5312 N N . CYS A 1 655 ? 11.578 -12.906 6.07 1 92.94 655 CYS A N 1
ATOM 5313 C CA . CYS A 1 655 ? 10.547 -11.906 6.273 1 92.94 655 CYS A CA 1
ATOM 5314 C C . CYS A 1 655 ? 10.539 -10.891 5.137 1 92.94 655 CYS A C 1
ATOM 5316 O O . CYS A 1 655 ? 9.477 -10.547 4.605 1 92.94 655 CYS A O 1
ATOM 5318 N N . PHE A 1 656 ? 11.75 -10.523 4.805 1 91.31 656 PHE A N 1
ATOM 5319 C CA . PHE A 1 656 ? 11.922 -9.547 3.738 1 91.31 656 PHE A CA 1
ATOM 5320 C C . PHE A 1 656 ? 11.438 -10.109 2.406 1 91.31 656 PHE A C 1
ATOM 5322 O O . PHE A 1 656 ? 10.664 -9.461 1.699 1 91.31 656 PHE A O 1
ATOM 5329 N N . MET A 1 657 ? 11.844 -11.266 2.039 1 93.62 657 MET A N 1
ATOM 5330 C CA . MET A 1 657 ? 11.531 -11.859 0.744 1 93.62 657 MET A CA 1
ATOM 5331 C C . MET A 1 657 ? 10.047 -12.195 0.649 1 93.62 657 MET A C 1
ATOM 5333 O O . MET A 1 657 ? 9.438 -12.062 -0.415 1 93.62 657 MET A O 1
ATOM 5337 N N . LEU A 1 658 ? 9.531 -12.742 1.765 1 93.94 658 LEU A N 1
ATOM 5338 C CA . LEU A 1 658 ? 8.102 -13.039 1.784 1 93.94 658 LEU A CA 1
ATOM 5339 C C . LEU A 1 658 ? 7.281 -11.789 1.504 1 93.94 658 LEU A C 1
ATOM 5341 O O . LEU A 1 658 ? 6.301 -11.836 0.757 1 93.94 658 LEU A O 1
ATOM 5345 N N . ARG A 1 659 ? 7.664 -10.727 2.062 1 93.75 659 ARG A N 1
ATOM 5346 C CA . ARG A 1 659 ? 6.965 -9.461 1.855 1 93.75 659 ARG A CA 1
ATOM 5347 C C . ARG A 1 659 ? 7.09 -9 0.407 1 93.75 659 ARG A C 1
ATOM 5349 O O . ARG A 1 659 ? 6.113 -8.547 -0.192 1 93.75 659 ARG A O 1
ATOM 5356 N N . VAL A 1 660 ? 8.266 -9.078 -0.118 1 93.06 660 VAL A N 1
ATOM 5357 C CA . VAL A 1 660 ? 8.5 -8.68 -1.5 1 93.06 660 VAL A CA 1
ATOM 5358 C C . VAL A 1 660 ? 7.602 -9.484 -2.436 1 93.06 660 VAL A C 1
ATOM 5360 O O . VAL A 1 660 ? 6.984 -8.922 -3.344 1 93.06 660 VAL A O 1
ATOM 5363 N N . GLU A 1 661 ? 7.512 -10.68 -2.164 1 91.25 661 GLU A N 1
ATOM 5364 C CA . GLU A 1 661 ? 6.742 -11.555 -3.041 1 91.25 661 GLU A CA 1
ATOM 5365 C C . GLU A 1 661 ? 5.246 -11.266 -2.936 1 91.25 661 GLU A C 1
ATOM 5367 O O . GLU A 1 661 ? 4.555 -11.18 -3.951 1 91.25 661 GLU A O 1
ATOM 5372 N N . ILE A 1 662 ? 4.758 -11.156 -1.733 1 93.5 662 ILE A N 1
ATOM 5373 C CA . ILE A 1 662 ? 3.328 -10.969 -1.525 1 93.5 662 ILE A CA 1
ATOM 5374 C C . ILE A 1 662 ? 2.902 -9.609 -2.07 1 93.5 662 ILE A C 1
ATOM 5376 O O . ILE A 1 662 ? 1.874 -9.492 -2.742 1 93.5 662 ILE A O 1
ATOM 5380 N N . MET A 1 663 ? 3.699 -8.57 -1.818 1 94.56 663 MET A N 1
ATOM 5381 C CA . MET A 1 663 ? 3.361 -7.246 -2.326 1 94.56 663 MET A CA 1
ATOM 5382 C C . MET A 1 663 ? 3.516 -7.188 -3.842 1 94.56 663 MET A C 1
ATOM 5384 O O . MET A 1 663 ? 2.766 -6.484 -4.52 1 94.56 663 MET A O 1
ATOM 5388 N N . GLY A 1 664 ? 4.484 -7.93 -4.328 1 91.25 664 GLY A N 1
ATOM 5389 C CA . GLY A 1 664 ? 4.609 -8.047 -5.77 1 91.25 664 GLY A CA 1
ATOM 5390 C C . GLY A 1 664 ? 3.424 -8.734 -6.418 1 91.25 664 GLY A C 1
ATOM 5391 O O . GLY A 1 664 ? 2.957 -8.312 -7.477 1 91.25 664 GLY A O 1
ATOM 5392 N N . GLU A 1 665 ? 2.994 -9.773 -5.734 1 90.88 665 GLU A N 1
ATOM 5393 C CA . GLU A 1 665 ? 1.825 -10.5 -6.23 1 90.88 665 GLU A CA 1
ATOM 5394 C C . GLU A 1 665 ? 0.58 -9.617 -6.199 1 90.88 665 GLU A C 1
ATOM 5396 O O . GLU A 1 665 ? -0.236 -9.648 -7.121 1 90.88 665 GLU A O 1
ATOM 5401 N N . ALA A 1 666 ? 0.422 -8.883 -5.184 1 94 666 ALA A N 1
ATOM 5402 C CA . ALA A 1 666 ? -0.694 -7.941 -5.098 1 94 666 ALA A CA 1
ATOM 5403 C C . ALA A 1 666 ? -0.673 -6.957 -6.262 1 94 666 ALA A C 1
ATOM 5405 O O . ALA A 1 666 ? -1.708 -6.691 -6.875 1 94 666 ALA A O 1
ATOM 5406 N N . PHE A 1 667 ? 0.485 -6.422 -6.57 1 94.44 667 PHE A N 1
ATOM 5407 C CA . PHE A 1 667 ? 0.616 -5.473 -7.672 1 94.44 667 PHE A CA 1
ATOM 5408 C C . PHE A 1 667 ? 0.22 -6.121 -8.992 1 94.44 667 PHE A C 1
ATOM 5410 O O . PHE A 1 667 ? -0.556 -5.551 -9.766 1 94.44 667 PHE A O 1
ATOM 5417 N N . ARG A 1 668 ? 0.715 -7.316 -9.211 1 89.38 668 ARG A N 1
ATOM 5418 C CA . ARG A 1 668 ? 0.453 -8.008 -10.469 1 89.38 668 ARG A CA 1
ATOM 5419 C C . ARG A 1 668 ? -1.033 -8.312 -10.633 1 89.38 668 ARG A C 1
ATOM 5421 O O . ARG A 1 668 ? -1.572 -8.242 -11.734 1 89.38 668 ARG A O 1
ATOM 5428 N N . ASN A 1 669 ? -1.637 -8.641 -9.555 1 91.12 669 ASN A N 1
ATOM 5429 C CA . ASN A 1 669 ? -3.051 -9 -9.594 1 91.12 669 ASN A CA 1
ATOM 5430 C C . ASN A 1 669 ? -3.932 -7.77 -9.812 1 91.12 669 ASN A C 1
ATOM 5432 O O . ASN A 1 669 ? -4.996 -7.863 -10.43 1 91.12 669 ASN A O 1
ATOM 5436 N N . LEU A 1 670 ? -3.471 -6.637 -9.375 1 92.81 670 LEU A N 1
ATOM 5437 C CA . LEU A 1 670 ? -4.324 -5.453 -9.367 1 92.81 670 LEU A CA 1
ATOM 5438 C C . LEU A 1 670 ? -4.082 -4.594 -10.602 1 92.81 670 LEU A C 1
ATOM 5440 O O . LEU A 1 670 ? -4.984 -3.885 -11.055 1 92.81 670 LEU A O 1
ATOM 5444 N N . THR A 1 671 ? -2.859 -4.605 -11.156 1 92.94 671 THR A N 1
ATOM 5445 C CA . THR A 1 671 ? -2.494 -3.668 -12.211 1 92.94 671 THR A CA 1
ATOM 5446 C C . THR A 1 671 ? -3.273 -3.965 -13.492 1 92.94 671 THR A C 1
ATOM 5448 O O . THR A 1 671 ? -3.449 -5.129 -13.859 1 92.94 671 THR A O 1
ATOM 5451 N N . GLN A 1 672 ? -3.791 -2.99 -14.047 1 84.81 672 GLN A N 1
ATOM 5452 C CA . GLN A 1 672 ? -4.512 -3.119 -15.305 1 84.81 672 GLN A CA 1
ATOM 5453 C C . GLN A 1 672 ? -3.678 -2.586 -16.469 1 84.81 672 GLN A C 1
ATOM 5455 O O . GLN A 1 672 ? -3.762 -3.1 -17.594 1 84.81 672 GLN A O 1
ATOM 5460 N N . ASP A 1 673 ? -2.803 -1.598 -16.172 1 86.19 673 ASP A N 1
ATOM 5461 C CA . ASP A 1 673 ? -2.02 -0.963 -17.219 1 86.19 673 ASP A CA 1
ATOM 5462 C C . ASP A 1 673 ? -0.544 -1.344 -17.125 1 86.19 673 ASP A C 1
ATOM 5464 O O . ASP A 1 673 ? 0.278 -0.887 -17.922 1 86.19 673 ASP A O 1
ATOM 5468 N N . GLY A 1 674 ? -0.229 -2.135 -16.094 1 86.5 674 GLY A N 1
ATOM 5469 C CA . GLY A 1 674 ? 1.149 -2.555 -15.906 1 86.5 674 GLY A CA 1
ATOM 5470 C C . GLY A 1 674 ? 2.01 -1.491 -15.25 1 86.5 674 GLY A C 1
ATOM 5471 O O . GLY A 1 674 ? 3.174 -1.738 -14.93 1 86.5 674 GLY A O 1
ATOM 5472 N N . LYS A 1 675 ? 1.438 -0.364 -15.023 1 91.06 675 LYS A N 1
ATOM 5473 C CA . LYS A 1 675 ? 2.227 0.746 -14.5 1 91.06 675 LYS A CA 1
ATOM 5474 C C . LYS A 1 675 ? 1.887 1.015 -13.039 1 91.06 675 LYS A C 1
ATOM 5476 O O . LYS A 1 675 ? 2.77 1.331 -12.234 1 91.06 675 LYS A O 1
ATOM 5481 N N . GLY A 1 676 ? 0.674 0.93 -12.758 1 94.06 676 GLY A N 1
ATOM 5482 C CA . GLY A 1 676 ? 0.246 1.222 -11.398 1 94.06 676 GLY A CA 1
ATOM 5483 C C . GLY A 1 676 ? -0.989 0.445 -10.977 1 94.06 676 GLY A C 1
ATOM 5484 O O . GLY A 1 676 ? -1.446 -0.44 -11.703 1 94.06 676 GLY A O 1
ATOM 5485 N N . ILE A 1 677 ? -1.437 0.697 -9.719 1 95.5 677 ILE A N 1
ATOM 5486 C CA . ILE A 1 677 ? -2.602 0.008 -9.18 1 95.5 677 ILE A CA 1
ATOM 5487 C C . ILE A 1 677 ? -3.506 1.01 -8.461 1 95.5 677 ILE A C 1
ATOM 5489 O O . ILE A 1 677 ? -3.035 2.039 -7.969 1 95.5 677 ILE A O 1
ATOM 5493 N N . TYR A 1 678 ? -4.77 0.725 -8.477 1 95 678 TYR A N 1
ATOM 5494 C CA . TYR A 1 678 ? -5.762 1.487 -7.73 1 95 678 TYR A CA 1
ATOM 5495 C C . TYR A 1 678 ? -6.25 0.704 -6.516 1 95 678 TYR A C 1
ATOM 5497 O O . TYR A 1 678 ? -6.672 -0.448 -6.641 1 95 678 TYR A O 1
ATOM 5505 N N . LEU A 1 679 ? -6.168 1.304 -5.355 1 96.06 679 LEU A N 1
ATOM 5506 C CA . LEU A 1 679 ? -6.59 0.672 -4.109 1 96.06 679 LEU A CA 1
ATOM 5507 C C . LEU A 1 679 ? -7.617 1.537 -3.383 1 96.06 679 LEU A C 1
ATOM 5509 O O . LEU A 1 679 ? -7.418 2.744 -3.229 1 96.06 679 LEU A O 1
ATOM 5513 N N . GLN A 1 680 ? -8.672 0.921 -2.986 1 94.94 680 GLN A N 1
ATOM 5514 C CA . GLN A 1 680 ? -9.594 1.598 -2.084 1 94.94 680 GLN A CA 1
ATOM 5515 C C . GLN A 1 680 ? -8.961 1.829 -0.716 1 94.94 680 GLN A C 1
ATOM 5517 O O . GLN A 1 680 ? -7.961 1.192 -0.374 1 94.94 680 GLN A O 1
ATOM 5522 N N . GLU A 1 681 ? -9.516 2.736 0.048 1 93.06 681 GLU A N 1
ATOM 5523 C CA . GLU A 1 681 ? -8.945 3.08 1.35 1 93.06 681 GLU A CA 1
ATOM 5524 C C . GLU A 1 681 ? -8.805 1.843 2.232 1 93.06 681 GLU A C 1
ATOM 5526 O O . GLU A 1 681 ? -7.754 1.634 2.848 1 93.06 681 GLU A O 1
ATOM 5531 N N . SER A 1 682 ? -9.836 1.055 2.297 1 91.12 682 SER A N 1
ATOM 5532 C CA . SER A 1 682 ? -9.812 -0.135 3.141 1 91.12 682 SER A CA 1
ATOM 5533 C C . SER A 1 682 ? -8.758 -1.126 2.672 1 91.12 682 SER A C 1
ATOM 5535 O O . SER A 1 682 ? -8.078 -1.749 3.49 1 91.12 682 SER A O 1
ATOM 5537 N N . GLU A 1 683 ? -8.602 -1.289 1.347 1 93.88 683 GLU A N 1
ATOM 5538 C CA . GLU A 1 683 ? -7.586 -2.17 0.779 1 93.88 683 GLU A CA 1
ATOM 5539 C C . GLU A 1 683 ? -6.18 -1.67 1.101 1 93.88 683 GLU A C 1
ATOM 5541 O O . GLU A 1 683 ? -5.312 -2.451 1.494 1 93.88 683 GLU A O 1
ATOM 5546 N N . TRP A 1 684 ? -6.012 -0.353 0.94 1 94.56 684 TRP A N 1
ATOM 5547 C CA . TRP A 1 684 ? -4.734 0.279 1.245 1 94.56 684 TRP A CA 1
ATOM 5548 C C . TRP A 1 684 ? -4.355 0.068 2.707 1 94.56 684 TRP A C 1
ATOM 5550 O O . TRP A 1 684 ? -3.244 -0.375 3.012 1 94.56 684 TRP A O 1
ATOM 5560 N N . MET A 1 685 ? -5.266 0.32 3.576 1 91.75 685 MET A N 1
ATOM 5561 C CA . MET A 1 685 ? -5.008 0.211 5.008 1 91.75 685 MET A CA 1
ATOM 5562 C C . MET A 1 685 ? -4.75 -1.238 5.406 1 91.75 685 MET A C 1
ATOM 5564 O O . MET A 1 685 ? -3.842 -1.52 6.191 1 91.75 685 MET A O 1
ATOM 5568 N N . MET A 1 686 ? -5.48 -2.133 4.871 1 91.88 686 MET A N 1
ATOM 5569 C CA . MET A 1 686 ? -5.305 -3.547 5.191 1 91.88 686 MET A CA 1
ATOM 5570 C C . MET A 1 686 ? -3.947 -4.051 4.715 1 91.88 686 MET A C 1
ATOM 5572 O O . MET A 1 686 ? -3.242 -4.738 5.453 1 91.88 686 MET A O 1
ATOM 5576 N N . MET A 1 687 ? -3.553 -3.691 3.486 1 93.38 687 MET A N 1
ATOM 5577 C CA . MET A 1 687 ? -2.318 -4.188 2.887 1 93.38 687 MET A CA 1
ATOM 5578 C C . MET A 1 687 ? -1.099 -3.572 3.564 1 93.38 687 MET A C 1
ATOM 5580 O O . MET A 1 687 ? -0.024 -4.176 3.586 1 93.38 687 MET A O 1
ATOM 5584 N N . THR A 1 688 ? -1.285 -2.42 4.172 1 93.19 688 THR A N 1
ATOM 5585 C CA . THR A 1 688 ? -0.117 -1.739 4.719 1 93.19 688 THR A CA 1
ATOM 5586 C C . THR A 1 688 ? -0.036 -1.933 6.23 1 93.19 688 THR A C 1
ATOM 5588 O O . THR A 1 688 ? 1.055 -1.929 6.805 1 93.19 688 THR A O 1
ATOM 5591 N N . LEU A 1 689 ? -1.157 -2.117 6.902 1 90.94 689 LEU A N 1
ATOM 5592 C CA . LEU A 1 689 ? -1.155 -2.184 8.359 1 90.94 689 LEU A CA 1
ATOM 5593 C C . LEU A 1 689 ? -1.059 -3.627 8.844 1 90.94 689 LEU A C 1
ATOM 5595 O O . LEU A 1 689 ? -0.379 -3.912 9.828 1 90.94 689 LEU A O 1
ATOM 5599 N N . TYR A 1 690 ? -1.794 -4.457 8.172 1 90.19 690 TYR A N 1
ATOM 5600 C CA . TYR A 1 690 ? -1.833 -5.852 8.602 1 90.19 690 TYR A CA 1
ATOM 5601 C C . TYR A 1 690 ? -1.062 -6.742 7.629 1 90.19 690 TYR A C 1
ATOM 5603 O O . TYR A 1 690 ? -1.657 -7.543 6.906 1 90.19 690 TYR A O 1
ATOM 5611 N N . SER A 1 691 ? 0.178 -6.555 7.578 1 84.44 691 SER A N 1
ATOM 5612 C CA . SER A 1 691 ? 1.145 -7.297 6.777 1 84.44 691 SER A CA 1
ATOM 5613 C C . SER A 1 691 ? 2.527 -7.277 7.422 1 84.44 691 SER A C 1
ATOM 5615 O O . SER A 1 691 ? 2.84 -6.379 8.203 1 84.44 691 SER A O 1
ATOM 5617 N N . MET B 1 1 ? -60.219 83.062 25.156 1 25.95 1 MET B N 1
ATOM 5618 C CA . MET B 1 1 ? -59.219 83.75 25.984 1 25.95 1 MET B CA 1
ATOM 5619 C C . MET B 1 1 ? -57.812 83.438 25.469 1 25.95 1 MET B C 1
ATOM 5621 O O . MET B 1 1 ? -57.438 82.25 25.297 1 25.95 1 MET B O 1
ATOM 5625 N N . PRO B 1 2 ? -57.094 84.312 24.703 1 25.06 2 PRO B N 1
ATOM 5626 C CA . PRO B 1 2 ? -56.188 84.125 23.562 1 25.06 2 PRO B CA 1
ATOM 5627 C C . PRO B 1 2 ? -54.75 83.812 23.984 1 25.06 2 PRO B C 1
ATOM 5629 O O . PRO B 1 2 ? -54.125 84.625 24.672 1 25.06 2 PRO B O 1
ATOM 5632 N N . LEU B 1 3 ? -54.5 82.562 24.625 1 29.17 3 LEU B N 1
ATOM 5633 C CA . LEU B 1 3 ? -53.344 82.062 25.391 1 29.17 3 LEU B CA 1
ATOM 5634 C C . LEU B 1 3 ? -52.031 82.312 24.641 1 29.17 3 LEU B C 1
ATOM 5636 O O . LEU B 1 3 ? -51.906 81.875 23.484 1 29.17 3 LEU B O 1
ATOM 5640 N N . LEU B 1 4 ? -51.312 83.375 24.969 1 26.86 4 LEU B N 1
ATOM 5641 C CA . LEU B 1 4 ? -50.188 84.062 24.359 1 26.86 4 LEU B CA 1
ATOM 5642 C C . LEU B 1 4 ? -49.062 83.125 24.062 1 26.86 4 LEU B C 1
ATOM 5644 O O . LEU B 1 4 ? -48.812 82.125 24.797 1 26.86 4 LEU B O 1
ATOM 5648 N N . PRO B 1 5 ? -48.406 83.062 22.812 1 26.67 5 PRO B N 1
ATOM 5649 C CA . PRO B 1 5 ? -47.406 82.25 22.094 1 26.67 5 PRO B CA 1
ATOM 5650 C C . PRO B 1 5 ? -46.031 82.312 22.766 1 26.67 5 PRO B C 1
ATOM 5652 O O . PRO B 1 5 ? -45.531 83.438 23.078 1 26.67 5 PRO B O 1
ATOM 5655 N N . CYS B 1 6 ? -45.688 81.438 23.781 1 28.17 6 CYS B N 1
ATOM 5656 C CA . CYS B 1 6 ? -44.531 81.375 24.656 1 28.17 6 CYS B CA 1
ATOM 5657 C C . CYS B 1 6 ? -43.219 81.5 23.875 1 28.17 6 CYS B C 1
ATOM 5659 O O . CYS B 1 6 ? -43 80.812 22.891 1 28.17 6 CYS B O 1
ATOM 5661 N N . LEU B 1 7 ? -42.594 82.625 23.844 1 25.52 7 LEU B N 1
ATOM 5662 C CA . LEU B 1 7 ? -41.406 83.188 23.234 1 25.52 7 LEU B CA 1
ATOM 5663 C C . LEU B 1 7 ? -40.219 82.25 23.469 1 25.52 7 LEU B C 1
ATOM 5665 O O . LEU B 1 7 ? -39.906 81.875 24.609 1 25.52 7 LEU B O 1
ATOM 5669 N N . LYS B 1 8 ? -39.844 81.438 22.422 1 29.09 8 LYS B N 1
ATOM 5670 C CA . LYS B 1 8 ? -38.781 80.5 22.266 1 29.09 8 LYS B CA 1
ATOM 5671 C C . LYS B 1 8 ? -37.406 81.125 22.531 1 29.09 8 LYS B C 1
ATOM 5673 O O . LYS B 1 8 ? -36.969 82 21.781 1 29.09 8 LYS B O 1
ATOM 5678 N N . LYS B 1 9 ? -37.188 81.5 23.797 1 30.83 9 LYS B N 1
ATOM 5679 C CA . LYS B 1 9 ? -35.906 82.125 24.172 1 30.83 9 LYS B CA 1
ATOM 5680 C C . LYS B 1 9 ? -34.75 81.438 23.469 1 30.83 9 LYS B C 1
ATOM 5682 O O . LYS B 1 9 ? -34.688 80.188 23.438 1 30.83 9 LYS B O 1
ATOM 5687 N N . GLU B 1 10 ? -34.094 82.062 22.641 1 28.22 10 GLU B N 1
ATOM 5688 C CA . GLU B 1 10 ? -32.875 81.812 21.844 1 28.22 10 GLU B CA 1
ATOM 5689 C C . GLU B 1 10 ? -31.688 81.5 22.75 1 28.22 10 GLU B C 1
ATOM 5691 O O . GLU B 1 10 ? -31.266 82.312 23.562 1 28.22 10 GLU B O 1
ATOM 5696 N N . LYS B 1 11 ? -31.656 80.312 23.406 1 29.09 11 LYS B N 1
ATOM 5697 C CA . LYS B 1 11 ? -30.625 80 24.375 1 29.09 11 LYS B CA 1
ATOM 5698 C C . LYS B 1 11 ? -29.234 80.375 23.875 1 29.09 11 LYS B C 1
ATOM 5700 O O . LYS B 1 11 ? -28.969 80.312 22.672 1 29.09 11 LYS B O 1
ATOM 5705 N N . SER B 1 12 ? -28.625 81.312 24.547 1 28.12 12 SER B N 1
ATOM 5706 C CA . SER B 1 12 ? -27.266 81.812 24.422 1 28.12 12 SER B CA 1
ATOM 5707 C C . SER B 1 12 ? -26.281 80.688 24.062 1 28.12 12 SER B C 1
ATOM 5709 O O . SER B 1 12 ? -26.453 79.562 24.453 1 28.12 12 SER B O 1
ATOM 5711 N N . PRO B 1 13 ? -25.406 80.938 23.031 1 30.3 13 PRO B N 1
ATOM 5712 C CA . PRO B 1 13 ? -24.469 80 22.453 1 30.3 13 PRO B CA 1
ATOM 5713 C C . PRO B 1 13 ? -23.547 79.375 23.5 1 30.3 13 PRO B C 1
ATOM 5715 O O . PRO B 1 13 ? -22.844 80.062 24.219 1 30.3 13 PRO B O 1
ATOM 5718 N N . GLY B 1 14 ? -23.938 78.438 24.391 1 25.88 14 GLY B N 1
ATOM 5719 C CA . GLY B 1 14 ? -23.344 77.812 25.562 1 25.88 14 GLY B CA 1
ATOM 5720 C C . GLY B 1 14 ? -21.844 77.562 25.438 1 25.88 14 GLY B C 1
ATOM 5721 O O . GLY B 1 14 ? -21.297 77.688 24.344 1 25.88 14 GLY B O 1
ATOM 5722 N N . SER B 1 15 ? -21.109 77.562 26.625 1 28.52 15 SER B N 1
ATOM 5723 C CA . SER B 1 15 ? -19.703 77.5 27 1 28.52 15 SER B CA 1
ATOM 5724 C C . SER B 1 15 ? -18.938 76.562 26.062 1 28.52 15 SER B C 1
ATOM 5726 O O . SER B 1 15 ? -19.531 75.625 25.5 1 28.52 15 SER B O 1
ATOM 5728 N N . LEU B 1 16 ? -17.703 76.938 25.641 1 32.62 16 LEU B N 1
ATOM 5729 C CA . LEU B 1 16 ? -16.625 76.312 24.906 1 32.62 16 LEU B CA 1
ATOM 5730 C C . LEU B 1 16 ? -16.5 74.812 25.281 1 32.62 16 LEU B C 1
ATOM 5732 O O . LEU B 1 16 ? -16.359 74.5 26.469 1 32.62 16 LEU B O 1
ATOM 5736 N N . GLY B 1 17 ? -17.031 73.938 24.688 1 31.22 17 GLY B N 1
ATOM 5737 C CA . GLY B 1 17 ? -17.141 72.5 24.828 1 31.22 17 GLY B CA 1
ATOM 5738 C C . GLY B 1 17 ? -15.859 71.875 25.266 1 31.22 17 GLY B C 1
ATOM 5739 O O . GLY B 1 17 ? -14.789 72.125 24.703 1 31.22 17 GLY B O 1
ATOM 5740 N N . LYS B 1 18 ? -15.617 71.625 26.594 1 38.38 18 LYS B N 1
ATOM 5741 C CA . LYS B 1 18 ? -14.602 70.812 27.266 1 38.38 18 LYS B CA 1
ATOM 5742 C C . LYS B 1 18 ? -14.141 69.625 26.375 1 38.38 18 LYS B C 1
ATOM 5744 O O . LYS B 1 18 ? -14.953 68.875 25.906 1 38.38 18 LYS B O 1
ATOM 5749 N N . ASN B 1 19 ? -13.102 69.75 25.531 1 41.25 19 ASN B N 1
ATOM 5750 C CA . ASN B 1 19 ? -12.367 68.75 24.766 1 41.25 19 ASN B CA 1
ATOM 5751 C C . ASN B 1 19 ? -12.242 67.438 25.516 1 41.25 19 ASN B C 1
ATOM 5753 O O . ASN B 1 19 ? -11.438 67.312 26.438 1 41.25 19 ASN B O 1
ATOM 5757 N N . ILE B 1 20 ? -13.289 66.812 25.812 1 48.06 20 ILE B N 1
ATOM 5758 C CA . ILE B 1 20 ? -13.375 65.5 26.547 1 48.06 20 ILE B CA 1
ATOM 5759 C C . ILE B 1 20 ? -12.5 64.5 25.859 1 48.06 20 ILE B C 1
ATOM 5761 O O . ILE B 1 20 ? -12.656 64.188 24.672 1 48.06 20 ILE B O 1
ATOM 5765 N N . PHE B 1 21 ? -11.336 64.25 26.422 1 60.38 21 PHE B N 1
ATOM 5766 C CA . PHE B 1 21 ? -10.484 63.125 26.047 1 60.38 21 PHE B CA 1
ATOM 5767 C C . PHE B 1 21 ? -11.32 61.906 25.719 1 60.38 21 PHE B C 1
ATOM 5769 O O . PHE B 1 21 ? -12.141 61.469 26.531 1 60.38 21 PHE B O 1
ATOM 5776 N N . GLN B 1 22 ? -11.414 61.625 24.406 1 60.97 22 GLN B N 1
ATOM 5777 C CA . GLN B 1 22 ? -12.133 60.406 24.016 1 60.97 22 GLN B CA 1
ATOM 5778 C C . GLN B 1 22 ? -11.438 59.156 24.562 1 60.97 22 GLN B C 1
ATOM 5780 O O . GLN B 1 22 ? -10.367 58.781 24.094 1 60.97 22 GLN B O 1
ATOM 5785 N N . LYS B 1 23 ? -11.992 58.656 25.594 1 70.12 23 LYS B N 1
ATOM 5786 C CA . LYS B 1 23 ? -11.43 57.469 26.25 1 70.12 23 LYS B CA 1
ATOM 5787 C C . LYS B 1 23 ? -11.766 56.219 25.484 1 70.12 23 LYS B C 1
ATOM 5789 O O . LYS B 1 23 ? -12.789 56.125 24.797 1 70.12 23 LYS B O 1
ATOM 5794 N N . HIS B 1 24 ? -10.836 55.281 25.5 1 74.62 24 HIS B N 1
ATOM 5795 C CA . HIS B 1 24 ? -11.062 53.938 24.969 1 74.62 24 HIS B CA 1
ATOM 5796 C C . HIS B 1 24 ? -12.289 53.281 25.594 1 74.62 24 HIS B C 1
ATOM 5798 O O . HIS B 1 24 ? -12.523 53.438 26.797 1 74.62 24 HIS B O 1
ATOM 5804 N N . SER B 1 25 ? -13.234 52.875 24.734 1 69.19 25 SER B N 1
ATOM 5805 C CA . SER B 1 25 ? -14.43 52.188 25.219 1 69.19 25 SER B CA 1
ATOM 5806 C C . SER B 1 25 ? -14.141 50.75 25.578 1 69.19 25 SER B C 1
ATOM 5808 O O . SER B 1 25 ? -13.844 49.938 24.703 1 69.19 25 SER B O 1
ATOM 5810 N N . PRO B 1 26 ? -14.148 50.469 26.906 1 76 26 PRO B N 1
ATOM 5811 C CA . PRO B 1 26 ? -13.906 49.062 27.266 1 76 26 PRO B CA 1
ATOM 5812 C C . PRO B 1 26 ? -15 48.125 26.766 1 76 26 PRO B C 1
ATOM 5814 O O . PRO B 1 26 ? -16.141 48.562 26.578 1 76 26 PRO B O 1
ATOM 5817 N N . PRO B 1 27 ? -14.602 46.938 26.469 1 77.31 27 PRO B N 1
ATOM 5818 C CA . PRO B 1 27 ? -15.609 45.969 26.016 1 77.31 27 PRO B CA 1
ATOM 5819 C C . PRO B 1 27 ? -16.656 45.656 27.078 1 77.31 27 PRO B C 1
ATOM 5821 O O . PRO B 1 27 ? -16.391 45.812 28.266 1 77.31 27 PRO B O 1
ATOM 5824 N N . VAL B 1 28 ? -17.812 45.344 26.609 1 76.69 28 VAL B N 1
ATOM 5825 C CA . VAL B 1 28 ? -18.906 44.969 27.5 1 76.69 28 VAL B CA 1
ATOM 5826 C C . VAL B 1 28 ? -18.547 43.688 28.281 1 76.69 28 VAL B C 1
ATOM 5828 O O . VAL B 1 28 ? -18.109 42.719 27.688 1 76.69 28 VAL B O 1
ATOM 5831 N N . GLN B 1 29 ? -18.625 43.844 29.562 1 82.38 29 GLN B N 1
ATOM 5832 C CA . GLN B 1 29 ? -18.266 42.688 30.406 1 82.38 29 GLN B CA 1
ATOM 5833 C C . GLN B 1 29 ? -19.469 41.812 30.703 1 82.38 29 GLN B C 1
ATOM 5835 O O . GLN B 1 29 ? -20.453 42.312 31.297 1 82.38 29 GLN B O 1
ATOM 5840 N N . GLN B 1 30 ? -19.5 40.688 30.094 1 90.31 30 GLN B N 1
ATOM 5841 C CA . GLN B 1 30 ? -20.516 39.656 30.344 1 90.31 30 GLN B CA 1
ATOM 5842 C C . GLN B 1 30 ? -19.906 38.438 31 1 90.31 30 GLN B C 1
ATOM 5844 O O . GLN B 1 30 ? -18.875 37.938 30.547 1 90.31 30 GLN B O 1
ATOM 5849 N N . ASN B 1 31 ? -20.516 38.062 32.125 1 93.31 31 ASN B N 1
ATOM 5850 C CA . ASN B 1 31 ? -20.047 36.844 32.781 1 93.31 31 ASN B CA 1
ATOM 5851 C C . ASN B 1 31 ? -20.656 35.594 32.188 1 93.31 31 ASN B C 1
ATOM 5853 O O . ASN B 1 31 ? -21.812 35.25 32.469 1 93.31 31 ASN B O 1
ATOM 5857 N N . TYR B 1 32 ? -19.906 34.875 31.5 1 95.44 32 TYR B N 1
ATOM 5858 C CA . TYR B 1 32 ? -20.375 33.719 30.734 1 95.44 32 TYR B CA 1
ATOM 5859 C C . TYR B 1 32 ? -21.031 32.688 31.656 1 95.44 32 TYR B C 1
ATOM 5861 O O . TYR B 1 32 ? -22.141 32.219 31.375 1 95.44 32 TYR B O 1
ATOM 5869 N N . GLN B 1 33 ? -20.328 32.344 32.781 1 94.06 33 GLN B N 1
ATOM 5870 C CA . GLN B 1 33 ? -20.828 31.281 33.656 1 94.06 33 GLN B CA 1
ATOM 5871 C C . GLN B 1 33 ? -22.172 31.656 34.281 1 94.06 33 GLN B C 1
ATOM 5873 O O . GLN B 1 33 ? -23.078 30.828 34.344 1 94.06 33 GLN B O 1
ATOM 5878 N N . ALA B 1 34 ? -22.25 32.844 34.625 1 95.25 34 ALA B N 1
ATOM 5879 C CA . ALA B 1 34 ? -23.516 33.312 35.219 1 95.25 34 ALA B CA 1
ATOM 5880 C C . ALA B 1 34 ? -24.641 33.312 34.188 1 95.25 34 ALA B C 1
ATOM 5882 O O . ALA B 1 34 ? -25.766 32.906 34.5 1 95.25 34 ALA B O 1
ATOM 5883 N N . LEU B 1 35 ? -24.328 33.781 33.062 1 96 35 LEU B N 1
ATOM 5884 C CA . LEU B 1 35 ? -25.344 33.844 32.031 1 96 35 LEU B CA 1
ATOM 5885 C C . LEU B 1 35 ? -25.766 32.438 31.594 1 96 35 LEU B C 1
ATOM 5887 O O . LEU B 1 35 ? -26.938 32.188 31.344 1 96 35 LEU B O 1
ATOM 5891 N N . LEU B 1 36 ? -24.828 31.531 31.484 1 95.81 36 LEU B N 1
ATOM 5892 C CA . LEU B 1 36 ? -25.109 30.156 31.125 1 95.81 36 LEU B CA 1
ATOM 5893 C C . LEU B 1 36 ? -26.062 29.516 32.125 1 95.81 36 LEU B C 1
ATOM 5895 O O . LEU B 1 36 ? -27.062 28.891 31.75 1 95.81 36 LEU B O 1
ATOM 5899 N N . GLU B 1 37 ? -25.703 29.672 33.375 1 95.44 37 GLU B N 1
ATOM 5900 C CA . GLU B 1 37 ? -26.531 29.078 34.438 1 95.44 37 GLU B CA 1
ATOM 5901 C C . GLU B 1 37 ? -27.938 29.672 34.438 1 95.44 37 GLU B C 1
ATOM 5903 O O . GLU B 1 37 ? -28.922 28.938 34.656 1 95.44 37 GLU B O 1
ATOM 5908 N N . MET B 1 38 ? -28 30.891 34.281 1 96.88 38 MET B N 1
ATOM 5909 C CA . MET B 1 38 ? -29.297 31.562 34.25 1 96.88 38 MET B CA 1
ATOM 5910 C C . MET B 1 38 ? -30.141 31.047 33.094 1 96.88 38 MET B C 1
ATOM 5912 O O . MET B 1 38 ? -31.328 30.766 33.25 1 96.88 38 MET B O 1
ATOM 5916 N N . CYS B 1 39 ? -29.531 30.938 31.922 1 96.81 39 CYS B N 1
ATOM 5917 C CA . CYS B 1 39 ? -30.25 30.453 30.75 1 96.81 39 CYS B CA 1
ATOM 5918 C C . CYS B 1 39 ? -30.703 29 30.938 1 96.81 39 CYS B C 1
ATOM 5920 O O . CYS B 1 39 ? -31.812 28.641 30.547 1 96.81 39 CYS B O 1
ATOM 5922 N N . LEU B 1 40 ? -29.844 28.188 31.547 1 95.88 40 LEU B N 1
ATOM 5923 C CA . LEU B 1 40 ? -30.172 26.797 31.797 1 95.88 40 LEU B CA 1
ATOM 5924 C C . LEU B 1 40 ? -31.328 26.672 32.781 1 95.88 40 LEU B C 1
ATOM 5926 O O . LEU B 1 40 ? -32.219 25.859 32.594 1 95.88 40 LEU B O 1
ATOM 5930 N N . LYS B 1 41 ? -31.234 27.422 33.812 1 95.94 41 LYS B N 1
ATOM 5931 C CA . LYS B 1 41 ? -32.281 27.422 34.812 1 95.94 41 LYS B CA 1
ATOM 5932 C C . LYS B 1 41 ? -33.625 27.844 34.219 1 95.94 41 LYS B C 1
ATOM 5934 O O . LYS B 1 41 ? -34.656 27.25 34.531 1 95.94 41 LYS B O 1
ATOM 5939 N N . ASN B 1 42 ? -33.625 28.859 33.438 1 96.19 42 ASN B N 1
ATOM 5940 C CA . ASN B 1 42 ? -34.844 29.406 32.844 1 96.19 42 ASN B CA 1
ATOM 5941 C C . ASN B 1 42 ? -35.25 28.656 31.594 1 96.19 42 ASN B C 1
ATOM 5943 O O . ASN B 1 42 ? -36.312 28.953 31.016 1 96.19 42 ASN B O 1
ATOM 5947 N N . LYS B 1 43 ? -34.469 27.719 31.062 1 94.31 43 LYS B N 1
ATOM 5948 C CA . LYS B 1 43 ? -34.719 26.922 29.875 1 94.31 43 LYS B CA 1
ATOM 5949 C C . LYS B 1 43 ? -34.938 27.828 28.656 1 94.31 43 LYS B C 1
ATOM 5951 O O . LYS B 1 43 ? -35.938 27.656 27.922 1 94.31 43 LYS B O 1
ATOM 5956 N N . GLN B 1 44 ? -34.188 28.859 28.625 1 95.38 44 GLN B N 1
ATOM 5957 C CA . GLN B 1 44 ? -34.219 29.797 27.5 1 95.38 44 GLN B CA 1
ATOM 5958 C C . GLN B 1 44 ? -32.844 29.922 26.844 1 95.38 44 GLN B C 1
ATOM 5960 O O . GLN B 1 44 ? -31.828 29.875 27.531 1 95.38 44 GLN B O 1
ATOM 5965 N N . LEU B 1 45 ? -32.906 30.109 25.547 1 97.31 45 LEU B N 1
ATOM 5966 C CA . LEU B 1 45 ? -31.641 30.297 24.844 1 97.31 45 LEU B CA 1
ATOM 5967 C C . LEU B 1 45 ? -31.156 31.734 24.969 1 97.31 45 LEU B C 1
ATOM 5969 O O . LEU B 1 45 ? -31.953 32.656 24.953 1 97.31 45 LEU B O 1
ATOM 5973 N N . PHE B 1 46 ? -29.922 31.875 25.031 1 97.75 46 PHE B N 1
ATOM 5974 C CA . PHE B 1 46 ? -29.312 33.188 25.234 1 97.75 46 PHE B CA 1
ATOM 5975 C C . PHE B 1 46 ? -29.453 34.062 24 1 97.75 46 PHE B C 1
ATOM 5977 O O . PHE B 1 46 ? -29.312 33.562 22.875 1 97.75 46 PHE B O 1
ATOM 5984 N N . THR B 1 47 ? -29.781 35.25 24.172 1 96.88 47 THR B N 1
ATOM 5985 C CA . THR B 1 47 ? -29.797 36.281 23.156 1 96.88 47 THR B CA 1
ATOM 5986 C C . THR B 1 47 ? -28.875 37.438 23.562 1 96.88 47 THR B C 1
ATOM 5988 O O . THR B 1 47 ? -29.078 38.062 24.625 1 96.88 47 THR B O 1
ATOM 5991 N N . ASP B 1 48 ? -27.922 37.781 22.75 1 96.62 48 ASP B N 1
ATOM 5992 C CA . ASP B 1 48 ? -26.938 38.812 23.062 1 96.62 48 ASP B CA 1
ATOM 5993 C C . ASP B 1 48 ? -27.484 40.188 22.703 1 96.62 48 ASP B C 1
ATOM 5995 O O . ASP B 1 48 ? -27.453 40.594 21.547 1 96.62 48 ASP B O 1
ATOM 5999 N N . GLU B 1 49 ? -27.766 40.938 23.625 1 94.12 49 GLU B N 1
ATOM 6000 C CA . GLU B 1 49 ? -28.328 42.281 23.406 1 94.12 49 GLU B CA 1
ATOM 6001 C C . GLU B 1 49 ? -27.234 43.281 23.047 1 94.12 49 GLU B C 1
ATOM 6003 O O . GLU B 1 49 ? -27.516 44.312 22.438 1 94.12 49 GLU B O 1
ATOM 6008 N N . SER B 1 50 ? -26.031 42.938 23.406 1 94.25 50 SER B N 1
ATOM 6009 C CA . SER B 1 50 ? -24.922 43.844 23.141 1 94.25 50 SER B CA 1
ATOM 6010 C C . SER B 1 50 ? -24.422 43.656 21.703 1 94.25 50 SER B C 1
ATOM 6012 O O . SER B 1 50 ? -23.672 44.5 21.203 1 94.25 50 SER B O 1
ATOM 6014 N N . PHE B 1 51 ? -24.812 42.656 21.031 1 96.69 51 PHE B N 1
ATOM 6015 C CA . PHE B 1 51 ? -24.516 42.375 19.641 1 96.69 51 PHE B CA 1
ATOM 6016 C C . PHE B 1 51 ? -25.703 41.719 18.953 1 96.69 51 PHE B C 1
ATOM 6018 O O . PHE B 1 51 ? -25.656 40.531 18.641 1 96.69 51 PHE B O 1
ATOM 6025 N N . PRO B 1 52 ? -26.641 42.5 18.688 1 96.38 52 PRO B N 1
ATOM 6026 C CA . PRO B 1 52 ? -27.922 41.938 18.219 1 96.38 52 PRO B CA 1
ATOM 6027 C C . PRO B 1 52 ? -27.797 41.25 16.859 1 96.38 52 PRO B C 1
ATOM 6029 O O . PRO B 1 52 ? -27.016 41.688 16.016 1 96.38 52 PRO B O 1
ATOM 6032 N N . ALA B 1 53 ? -28.625 40.25 16.641 1 96.44 53 ALA B N 1
ATOM 6033 C CA . ALA B 1 53 ? -28.641 39.5 15.391 1 96.44 53 ALA B CA 1
ATOM 6034 C C . ALA B 1 53 ? -29.422 40.25 14.305 1 96.44 53 ALA B C 1
ATOM 6036 O O . ALA B 1 53 ? -30.438 39.75 13.82 1 96.44 53 ALA B O 1
ATOM 6037 N N . ASP B 1 54 ? -28.922 41.344 13.953 1 94.12 54 ASP B N 1
ATOM 6038 C CA . ASP B 1 54 ? -29.531 42.125 12.891 1 94.12 54 ASP B CA 1
ATOM 6039 C C . ASP B 1 54 ? -28.469 42.906 12.125 1 94.12 54 ASP B C 1
ATOM 6041 O O . ASP B 1 54 ? -27.281 42.656 12.273 1 94.12 54 ASP B O 1
ATOM 6045 N N . ILE B 1 55 ? -28.812 43.875 11.328 1 94 55 ILE B N 1
ATOM 6046 C CA . ILE B 1 55 ? -27.953 44.531 10.359 1 94 55 ILE B CA 1
ATOM 6047 C C . ILE B 1 55 ? -26.953 45.438 11.094 1 94 55 ILE B C 1
ATOM 6049 O O . ILE B 1 55 ? -25.859 45.719 10.594 1 94 55 ILE B O 1
ATOM 6053 N N . SER B 1 56 ? -27.297 45.875 12.258 1 93.81 56 SER B N 1
ATOM 6054 C CA . SER B 1 56 ? -26.422 46.75 13.023 1 93.81 56 SER B CA 1
ATOM 6055 C C . SER B 1 56 ? -25.141 46.031 13.422 1 93.81 56 SER B C 1
ATOM 6057 O O . SER B 1 56 ? -24.078 46.656 13.539 1 93.81 56 SER B O 1
ATOM 6059 N N . SER B 1 57 ? -25.234 44.781 13.641 1 96.38 57 SER B N 1
ATOM 6060 C CA . SER B 1 57 ? -24.062 44 14 1 96.38 57 SER B CA 1
ATOM 6061 C C . SER B 1 57 ? -23.234 43.656 12.773 1 96.38 57 SER B C 1
ATOM 6063 O O . SER B 1 57 ? -22.062 43.281 12.891 1 96.38 57 SER B O 1
ATOM 6065 N N . ILE B 1 58 ? -23.844 43.719 11.609 1 95.75 58 ILE B N 1
ATOM 6066 C CA . ILE B 1 58 ? -23.109 43.469 10.367 1 95.75 58 ILE B CA 1
ATOM 6067 C C . ILE B 1 58 ? -22.344 44.719 9.961 1 95.75 58 ILE B C 1
ATOM 6069 O O . ILE B 1 58 ? -21.141 44.656 9.688 1 95.75 58 ILE B O 1
ATOM 6073 N N . GLY B 1 59 ? -22.969 45.781 9.883 1 93.31 59 GLY B N 1
ATOM 6074 C CA . GLY B 1 59 ? -22.328 47.062 9.562 1 93.31 59 GLY B CA 1
ATOM 6075 C C . GLY B 1 59 ? -23.297 48.094 9.047 1 93.31 59 GLY B C 1
ATOM 6076 O O . GLY B 1 59 ? -24.5 47.844 8.945 1 93.31 59 GLY B O 1
ATOM 6077 N N . THR B 1 60 ? -22.812 49.25 8.797 1 89.5 60 THR B N 1
ATOM 6078 C CA . THR B 1 60 ? -23.641 50.344 8.289 1 89.5 60 THR B CA 1
ATOM 6079 C C . THR B 1 60 ? -23.062 50.875 6.98 1 89.5 60 THR B C 1
ATOM 6081 O O . THR B 1 60 ? -23.625 51.812 6.379 1 89.5 60 THR B O 1
ATOM 6084 N N . GLY B 1 61 ? -22.109 50.312 6.566 1 87.94 61 GLY B N 1
ATOM 6085 C CA . GLY B 1 61 ? -21.391 50.875 5.426 1 87.94 61 GLY B CA 1
ATOM 6086 C C . GLY B 1 61 ? -21.547 50.031 4.164 1 87.94 61 GLY B C 1
ATOM 6087 O O . GLY B 1 61 ? -22.641 49.562 3.854 1 87.94 61 GLY B O 1
ATOM 6088 N N . ALA B 1 62 ? -20.531 49.938 3.387 1 87.12 62 ALA B N 1
ATOM 6089 C CA . ALA B 1 62 ? -20.5 49.406 2.035 1 87.12 62 ALA B CA 1
ATOM 6090 C C . ALA B 1 62 ? -20.797 47.906 2.051 1 87.12 62 ALA B C 1
ATOM 6092 O O . ALA B 1 62 ? -21.266 47.344 1.055 1 87.12 62 ALA B O 1
ATOM 6093 N N . ILE B 1 63 ? -20.578 47.25 3.182 1 91.06 63 ILE B N 1
ATOM 6094 C CA . ILE B 1 63 ? -20.75 45.812 3.26 1 91.06 63 ILE B CA 1
ATOM 6095 C C . ILE B 1 63 ? -22.219 45.469 3.031 1 91.06 63 ILE B C 1
ATOM 6097 O O . ILE B 1 63 ? -22.531 44.375 2.539 1 91.06 63 ILE B O 1
ATOM 6101 N N . LEU B 1 64 ? -23.109 46.312 3.357 1 91 64 LEU B N 1
ATOM 6102 C CA . LEU B 1 64 ? -24.547 46.062 3.234 1 91 64 LEU B CA 1
ATOM 6103 C C . LEU B 1 64 ? -24.938 45.906 1.772 1 91 64 LEU B C 1
ATOM 6105 O O . LEU B 1 64 ? -25.891 45.188 1.462 1 91 64 LEU B O 1
ATOM 6109 N N . LYS B 1 65 ? -24.188 46.531 0.915 1 90.5 65 LYS B N 1
ATOM 6110 C CA . LYS B 1 65 ? -24.469 46.438 -0.515 1 90.5 65 LYS B CA 1
ATOM 6111 C C . LYS B 1 65 ? -24.047 45.062 -1.066 1 90.5 65 LYS B C 1
ATOM 6113 O O . LYS B 1 65 ? -24.594 44.594 -2.076 1 90.5 65 LYS B O 1
ATOM 6118 N N . LYS B 1 66 ? -23.188 44.438 -0.41 1 90.81 66 LYS B N 1
ATOM 6119 C CA . LYS B 1 66 ? -22.656 43.156 -0.888 1 90.81 66 LYS B CA 1
ATOM 6120 C C . LYS B 1 66 ? -23.406 42 -0.278 1 90.81 66 LYS B C 1
ATOM 6122 O O . LYS B 1 66 ? -23.234 40.844 -0.705 1 90.81 66 LYS B O 1
ATOM 6127 N N . LEU B 1 67 ? -24.25 42.281 0.669 1 92.5 67 LEU B N 1
ATOM 6128 C CA . LEU B 1 67 ? -24.953 41.219 1.378 1 92.5 67 LEU B CA 1
ATOM 6129 C C . LEU B 1 67 ? -25.969 40.562 0.466 1 92.5 67 LEU B C 1
ATOM 6131 O O . LEU B 1 67 ? -26.609 41.219 -0.355 1 92.5 67 LEU B O 1
ATOM 6135 N N . PRO B 1 68 ? -26.078 39.281 0.633 1 91.69 68 PRO B N 1
ATOM 6136 C CA . PRO B 1 68 ? -27.156 38.625 -0.086 1 91.69 68 PRO B CA 1
ATOM 6137 C C . PRO B 1 68 ? -28.547 39.094 0.356 1 91.69 68 PRO B C 1
ATOM 6139 O O . PRO B 1 68 ? -28.688 39.688 1.435 1 91.69 68 PRO B O 1
ATOM 6142 N N . ARG B 1 69 ? -29.469 38.781 -0.524 1 88.25 69 ARG B N 1
ATOM 6143 C CA . ARG B 1 69 ? -30.844 39.188 -0.22 1 88.25 69 ARG B CA 1
ATOM 6144 C C . ARG B 1 69 ? -31.406 38.375 0.945 1 88.25 69 ARG B C 1
ATOM 6146 O O . ARG B 1 69 ? -31.141 37.188 1.062 1 88.25 69 ARG B O 1
ATOM 6153 N N . ASN B 1 70 ? -32.094 39 1.853 1 89.38 70 ASN B N 1
ATOM 6154 C CA . ASN B 1 70 ? -32.844 38.375 2.939 1 89.38 70 ASN B CA 1
ATOM 6155 C C . ASN B 1 70 ? -31.922 37.594 3.875 1 89.38 70 ASN B C 1
ATOM 6157 O O . ASN B 1 70 ? -32.156 36.406 4.125 1 89.38 70 ASN B O 1
ATOM 6161 N N . VAL B 1 71 ? -30.844 38.188 4.367 1 94.12 71 VAL B N 1
ATOM 6162 C CA . VAL B 1 71 ? -29.953 37.594 5.348 1 94.12 71 VAL B CA 1
ATOM 6163 C C . VAL B 1 71 ? -30.734 37.281 6.625 1 94.12 71 VAL B C 1
ATOM 6165 O O . VAL B 1 71 ? -31.469 38.125 7.129 1 94.12 71 VAL B O 1
ATOM 6168 N N . GLN B 1 72 ? -30.688 36.062 7 1 95.88 72 GLN B N 1
ATOM 6169 C CA . GLN B 1 72 ? -31.328 35.594 8.234 1 95.88 72 GLN B CA 1
ATOM 6170 C C . GLN B 1 72 ? -30.281 35.188 9.266 1 95.88 72 GLN B C 1
ATOM 6172 O O . GLN B 1 72 ? -29.125 34.969 8.93 1 95.88 72 GLN B O 1
ATOM 6177 N N . TRP B 1 73 ? -30.641 35.25 10.492 1 97.44 73 TRP B N 1
ATOM 6178 C CA . TRP B 1 73 ? -29.797 34.75 11.578 1 97.44 73 TRP B CA 1
ATOM 6179 C C . TRP B 1 73 ? -30.312 33.438 12.133 1 97.44 73 TRP B C 1
ATOM 6181 O O . TRP B 1 73 ? -31.438 33.375 12.625 1 97.44 73 TRP B O 1
ATOM 6191 N N . LYS B 1 74 ? -29.5 32.438 12.039 1 97.5 74 LYS B N 1
ATOM 6192 C CA . LYS B 1 74 ? -29.938 31.094 12.453 1 97.5 74 LYS B CA 1
ATOM 6193 C C . LYS B 1 74 ? -28.938 30.469 13.398 1 97.5 74 LYS B C 1
ATOM 6195 O O . LYS B 1 74 ? -27.75 30.781 13.359 1 97.5 74 LYS B O 1
ATOM 6200 N N . ARG B 1 75 ? -29.438 29.656 14.258 1 97.56 75 ARG B N 1
ATOM 6201 C CA . ARG B 1 75 ? -28.594 28.875 15.164 1 97.56 75 ARG B CA 1
ATOM 6202 C C . ARG B 1 75 ? -28.078 27.609 14.477 1 97.56 75 ARG B C 1
ATOM 6204 O O . ARG B 1 75 ? -28.719 27.094 13.555 1 97.56 75 ARG B O 1
ATOM 6211 N N . PRO B 1 76 ? -26.938 27.031 14.875 1 96.56 76 PRO B N 1
ATOM 6212 C CA . PRO B 1 76 ? -26.312 25.875 14.234 1 96.56 76 PRO B CA 1
ATOM 6213 C C . PRO B 1 76 ? -27.266 24.688 14.133 1 96.56 76 PRO B C 1
ATOM 6215 O O . PRO B 1 76 ? -27.234 23.953 13.141 1 96.56 76 PRO B O 1
ATOM 6218 N N . HIS B 1 77 ? -28.156 24.469 15.094 1 96.12 77 HIS B N 1
ATOM 6219 C CA . HIS B 1 77 ? -29.094 23.359 15.055 1 96.12 77 HIS B CA 1
ATOM 6220 C C . HIS B 1 77 ? -30.062 23.5 13.898 1 96.12 77 HIS B C 1
ATOM 6222 O O . HIS B 1 77 ? -30.641 22.5 13.43 1 96.12 77 HIS B O 1
ATOM 6228 N N . ALA B 1 78 ? -30.266 24.625 13.445 1 95.88 78 ALA B N 1
ATOM 6229 C CA . ALA B 1 78 ? -31.125 24.875 12.297 1 95.88 78 ALA B CA 1
ATOM 6230 C C . ALA B 1 78 ? -30.375 24.672 10.984 1 95.88 78 ALA B C 1
ATOM 6232 O O . ALA B 1 78 ? -30.984 24.516 9.922 1 95.88 78 ALA B O 1
ATOM 6233 N N . LEU B 1 79 ? -29.141 24.625 11.055 1 95.38 79 LEU B N 1
ATOM 6234 C CA . LEU B 1 79 ? -28.312 24.578 9.852 1 95.38 79 LEU B CA 1
ATOM 6235 C C . LEU B 1 79 ? -27.828 23.156 9.586 1 95.38 79 LEU B C 1
ATOM 6237 O O . LEU B 1 79 ? -27.5 22.812 8.445 1 95.38 79 LEU B O 1
ATOM 6241 N N . HIS B 1 80 ? -27.609 22.406 10.602 1 94.12 80 HIS B N 1
ATOM 6242 C CA . HIS B 1 80 ? -27.125 21.031 10.484 1 94.12 80 HIS B CA 1
ATOM 6243 C C . HIS B 1 80 ? -27.766 20.125 11.523 1 94.12 80 HIS B C 1
ATOM 6245 O O . HIS B 1 80 ? -28.062 20.562 12.641 1 94.12 80 HIS B O 1
ATOM 6251 N N . ARG B 1 81 ? -27.875 18.828 11.188 1 92.81 81 ARG B N 1
ATOM 6252 C CA . ARG B 1 81 ? -28.516 17.875 12.078 1 92.81 81 ARG B CA 1
ATOM 6253 C C . ARG B 1 81 ? -27.641 17.562 13.289 1 92.81 81 ARG B C 1
ATOM 6255 O O . ARG B 1 81 ? -28.156 17.391 14.398 1 92.81 81 ARG B O 1
ATOM 6262 N N . THR B 1 82 ? -26.312 17.625 13.055 1 92.5 82 THR B N 1
ATOM 6263 C CA . THR B 1 82 ? -25.359 17.344 14.133 1 92.5 82 THR B CA 1
ATOM 6264 C C . THR B 1 82 ? -24.266 18.391 14.18 1 92.5 82 THR B C 1
ATOM 6266 O O . THR B 1 82 ? -23.109 18.094 13.875 1 92.5 82 THR B O 1
ATOM 6269 N N . PRO B 1 83 ? -24.672 19.562 14.656 1 93.44 83 PRO B N 1
ATOM 6270 C CA . PRO B 1 83 ? -23.641 20.594 14.75 1 93.44 83 PRO B CA 1
ATOM 6271 C C . PRO B 1 83 ? -22.594 20.281 15.82 1 93.44 83 PRO B C 1
ATOM 6273 O O . PRO B 1 83 ? -22.922 19.75 16.875 1 93.44 83 PRO B O 1
ATOM 6276 N N . VAL B 1 84 ? -21.391 20.578 15.469 1 90.75 84 VAL B N 1
ATOM 6277 C CA . VAL B 1 84 ? -20.266 20.375 16.375 1 90.75 84 VAL B CA 1
ATOM 6278 C C . VAL B 1 84 ? -19.516 21.688 16.578 1 90.75 84 VAL B C 1
ATOM 6280 O O . VAL B 1 84 ? -19.328 22.453 15.625 1 90.75 84 VAL B O 1
ATOM 6283 N N . PHE B 1 85 ? -19.188 21.922 17.812 1 91.38 85 PHE B N 1
ATOM 6284 C CA . PHE B 1 85 ? -18.438 23.141 18.109 1 91.38 85 PHE B CA 1
ATOM 6285 C C . PHE B 1 85 ? -17 23.031 17.594 1 91.38 85 PHE B C 1
ATOM 6287 O O . PHE B 1 85 ? -16.594 23.766 16.703 1 91.38 85 PHE B O 1
ATOM 6294 N N . TYR B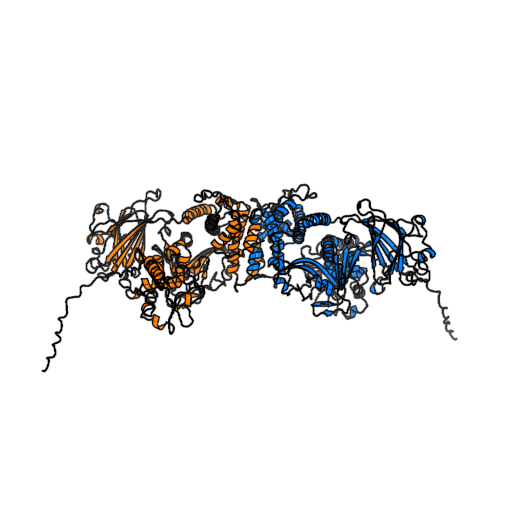 1 86 ? -16.266 22.062 18.141 1 83.12 86 TYR B N 1
ATOM 6295 C CA . TYR B 1 86 ? -14.875 21.828 17.781 1 83.12 86 TYR B CA 1
ATOM 6296 C C . TYR B 1 86 ? -14.586 20.344 17.625 1 83.12 86 TYR B C 1
ATOM 6298 O O . TYR B 1 86 ? -15.062 19.531 18.422 1 83.12 86 TYR B O 1
ATOM 6306 N N . ALA B 1 87 ? -13.945 20.062 16.438 1 70.75 87 ALA B N 1
ATOM 6307 C CA . ALA B 1 87 ? -13.578 18.656 16.219 1 70.75 87 ALA B CA 1
ATOM 6308 C C . ALA B 1 87 ? -12.078 18.453 16.375 1 70.75 87 ALA B C 1
ATOM 6310 O O . ALA B 1 87 ? -11.289 19.016 15.617 1 70.75 87 ALA B O 1
ATOM 6311 N N . ALA B 1 88 ? -11.633 17.906 17.469 1 58.41 88 ALA B N 1
ATOM 6312 C CA . ALA B 1 88 ? -10.219 17.719 17.781 1 58.41 88 ALA B CA 1
ATOM 6313 C C . ALA B 1 88 ? -9.492 17 16.656 1 58.41 88 ALA B C 1
ATOM 6315 O O . ALA B 1 88 ? -8.328 17.281 16.375 1 58.41 88 ALA B O 1
ATOM 6316 N N . ASN B 1 89 ? -10.039 15.938 16.188 1 53.22 89 ASN B N 1
ATOM 6317 C CA . ASN B 1 89 ? -9.273 14.984 15.383 1 53.22 89 ASN B CA 1
ATOM 6318 C C . ASN B 1 89 ? -9.195 15.406 13.922 1 53.22 89 ASN B C 1
ATOM 6320 O O . ASN B 1 89 ? -8.68 14.672 13.086 1 53.22 89 ASN B O 1
ATOM 6324 N N . ARG B 1 90 ? -9.742 16.562 13.672 1 51.28 90 ARG B N 1
ATOM 6325 C CA . ARG B 1 90 ? -9.742 16.828 12.242 1 51.28 90 ARG B CA 1
ATOM 6326 C C . ARG B 1 90 ? -8.594 17.766 11.859 1 51.28 90 ARG B C 1
ATOM 6328 O O . ARG B 1 90 ? -8.461 18.844 12.414 1 51.28 90 ARG B O 1
ATOM 6335 N N . LYS B 1 91 ? -7.359 17.172 11.656 1 52.38 91 LYS B N 1
ATOM 6336 C CA . LYS B 1 91 ? -6.109 17.828 11.305 1 52.38 91 LYS B CA 1
ATOM 6337 C C . LYS B 1 91 ? -6.332 18.875 10.203 1 52.38 91 LYS B C 1
ATOM 6339 O O . LYS B 1 91 ? -5.465 19.703 9.953 1 52.38 91 LYS B O 1
ATOM 6344 N N . GLN B 1 92 ? -7.43 18.812 9.383 1 53.44 92 GLN B N 1
ATOM 6345 C CA . GLN B 1 92 ? -7.383 19.609 8.164 1 53.44 92 GLN B CA 1
ATOM 6346 C C . GLN B 1 92 ? -7.945 21 8.398 1 53.44 92 GLN B C 1
ATOM 6348 O O . GLN B 1 92 ? -8.828 21.188 9.242 1 53.44 92 GLN B O 1
ATOM 6353 N N . LEU B 1 93 ? -7.027 22.094 7.949 1 58.34 93 LEU B N 1
ATOM 6354 C CA . LEU B 1 93 ? -7.277 23.516 7.797 1 58.34 93 LEU B CA 1
ATOM 6355 C C . LEU B 1 93 ? -8.664 23.766 7.203 1 58.34 93 LEU B C 1
ATOM 6357 O O . LEU B 1 93 ? -8.891 23.516 6.02 1 58.34 93 LEU B O 1
ATOM 6361 N N . ASP B 1 94 ? -9.734 24.016 8.078 1 73.19 94 ASP B N 1
ATOM 6362 C CA . ASP B 1 94 ? -11.117 23.812 7.664 1 73.19 94 ASP B CA 1
ATOM 6363 C C . ASP B 1 94 ? -11.852 25.156 7.535 1 73.19 94 ASP B C 1
ATOM 6365 O O . ASP B 1 94 ? -13.062 25.172 7.301 1 73.19 94 ASP B O 1
ATOM 6369 N N . LEU B 1 95 ? -10.93 26.359 7.566 1 81.12 95 LEU B N 1
ATOM 6370 C CA . LEU B 1 95 ? -11.711 27.594 7.59 1 81.12 95 LEU B CA 1
ATOM 6371 C C . LEU B 1 95 ? -11.656 28.297 6.234 1 81.12 95 LEU B C 1
ATOM 6373 O O . LEU B 1 95 ? -10.609 28.312 5.586 1 81.12 95 LEU B O 1
ATOM 6377 N N . CYS B 1 96 ? -12.766 28.859 5.859 1 83.69 96 CYS B N 1
ATOM 6378 C CA . CYS B 1 96 ? -12.883 29.578 4.594 1 83.69 96 CYS B CA 1
ATOM 6379 C C . CYS B 1 96 ? -13.438 30.984 4.812 1 83.69 96 CYS B C 1
ATOM 6381 O O . CYS B 1 96 ? -14.438 31.156 5.516 1 83.69 96 CYS B O 1
ATOM 6383 N N . GLN B 1 97 ? -12.797 31.859 4.18 1 82.38 97 GLN B N 1
ATOM 6384 C CA . GLN B 1 97 ? -13.227 33.25 4.281 1 82.38 97 GLN B CA 1
ATOM 6385 C C . GLN B 1 97 ? -14.586 33.469 3.613 1 82.38 97 GLN B C 1
ATOM 6387 O O . GLN B 1 97 ? -14.875 32.844 2.588 1 82.38 97 GLN B O 1
ATOM 6392 N N . GLY B 1 98 ? -15.383 34.25 4.207 1 87.12 98 GLY B N 1
ATOM 6393 C CA . GLY B 1 98 ? -16.672 34.625 3.635 1 87.12 98 GLY B CA 1
ATOM 6394 C C . GLY B 1 98 ? -16.656 35.969 2.963 1 87.12 98 GLY B C 1
ATOM 6395 O O . GLY B 1 98 ? -15.672 36.344 2.316 1 87.12 98 GLY B O 1
ATOM 6396 N N . LEU B 1 99 ? -17.719 36.688 3.137 1 88.56 99 LEU B N 1
ATOM 6397 C CA . LEU B 1 99 ? -17.938 37.938 2.424 1 88.56 99 LEU B CA 1
ATOM 6398 C C . LEU B 1 99 ? -17.078 39.062 3.008 1 88.56 99 LEU B C 1
ATOM 6400 O O . LEU B 1 99 ? -16.703 40 2.297 1 88.56 99 LEU B O 1
ATOM 6404 N N . VAL B 1 100 ? -16.766 38.969 4.301 1 88.88 100 VAL B N 1
ATOM 6405 C CA . VAL B 1 100 ? -15.961 40 4.949 1 88.88 100 VAL B CA 1
ATOM 6406 C C . VAL B 1 100 ? -14.5 39.875 4.504 1 88.88 100 VAL B C 1
ATOM 6408 O O . VAL B 1 100 ? -13.93 38.812 4.52 1 88.88 100 VAL B O 1
ATOM 6411 N N . GLY B 1 101 ? -13.938 40.969 3.965 1 87.31 101 GLY B N 1
ATOM 6412 C CA . GLY B 1 101 ? -12.539 40.969 3.559 1 87.31 101 GLY B CA 1
ATOM 6413 C C . GLY B 1 101 ? -11.578 41 4.73 1 87.31 101 GLY B C 1
ATOM 6414 O O . GLY B 1 101 ? -10.82 41.969 4.902 1 87.31 101 GLY B O 1
ATOM 6415 N N . ASN B 1 102 ? -11.57 39.969 5.523 1 92.12 102 ASN B N 1
ATOM 6416 C CA . ASN B 1 102 ? -10.719 39.906 6.707 1 92.12 102 ASN B CA 1
ATOM 6417 C C . ASN B 1 102 ? -9.727 38.75 6.637 1 92.12 102 ASN B C 1
ATOM 6419 O O . ASN B 1 102 ? -9.547 38.031 7.609 1 92.12 102 ASN B O 1
ATOM 6423 N N . CYS B 1 103 ? -9.055 38.625 5.484 1 93.12 103 CYS B N 1
ATOM 6424 C CA . CYS B 1 103 ? -8.047 37.562 5.285 1 93.12 103 CYS B CA 1
ATOM 6425 C C . CYS B 1 103 ? -6.957 37.656 6.344 1 93.12 103 CYS B C 1
ATOM 6427 O O . CYS B 1 103 ? -6.371 36.625 6.715 1 93.12 103 CYS B O 1
ATOM 6429 N N . TRP B 1 104 ? -6.699 38.875 6.832 1 94.12 104 TRP B N 1
ATOM 6430 C CA . TRP B 1 104 ? -5.695 39.062 7.879 1 94.12 104 TRP B CA 1
ATOM 6431 C C . TRP B 1 104 ? -6.102 38.312 9.148 1 94.12 104 TRP B C 1
ATOM 6433 O O . TRP B 1 104 ? -5.273 37.656 9.781 1 94.12 104 TRP B O 1
ATOM 6443 N N . PHE B 1 105 ? -7.32 38.438 9.422 1 94.81 105 PHE B N 1
ATOM 6444 C CA . PHE B 1 105 ? -7.871 37.75 10.594 1 94.81 105 PHE B CA 1
ATOM 6445 C C . PHE B 1 105 ? -7.871 36.25 10.406 1 94.81 105 PHE B C 1
ATOM 6447 O O . PHE B 1 105 ? -7.461 35.5 11.305 1 94.81 105 PHE B O 1
ATOM 6454 N N . LEU B 1 106 ? -8.266 35.781 9.312 1 94.56 106 LEU B N 1
ATOM 6455 C CA . LEU B 1 106 ? -8.375 34.375 9.055 1 94.56 106 LEU B CA 1
ATOM 6456 C C . LEU B 1 106 ? -6.992 33.719 8.984 1 94.56 106 LEU B C 1
ATOM 6458 O O . LEU B 1 106 ? -6.824 32.562 9.391 1 94.56 106 LEU B O 1
ATOM 6462 N N . ALA B 1 107 ? -6.059 34.375 8.375 1 94.75 107 ALA B N 1
ATOM 6463 C CA . ALA B 1 107 ? -4.699 33.844 8.328 1 94.75 107 ALA B CA 1
ATOM 6464 C C . ALA B 1 107 ? -4.145 33.625 9.734 1 94.75 107 ALA B C 1
ATOM 6466 O O . ALA B 1 107 ? -3.514 32.625 10.023 1 94.75 107 ALA B O 1
ATOM 6467 N N . ALA B 1 108 ? -4.402 34.594 10.562 1 95.12 108 ALA B N 1
ATOM 6468 C CA . ALA B 1 108 ? -3.959 34.469 11.945 1 95.12 108 ALA B CA 1
ATOM 6469 C C . ALA B 1 108 ? -4.68 33.344 12.672 1 95.12 108 ALA B C 1
ATOM 6471 O O . ALA B 1 108 ? -4.074 32.625 13.461 1 95.12 108 ALA B O 1
ATOM 6472 N N . LEU B 1 109 ? -5.926 33.281 12.406 1 93.06 109 LEU B N 1
ATOM 6473 C CA . LEU B 1 109 ? -6.723 32.25 13.031 1 93.06 109 LEU B CA 1
ATOM 6474 C C . LEU B 1 109 ? -6.223 30.859 12.609 1 93.06 109 LEU B C 1
ATOM 6476 O O . LEU B 1 109 ? -6.156 29.938 13.438 1 93.06 109 LEU B O 1
ATOM 6480 N N . GLN B 1 110 ? -5.926 30.734 11.43 1 91.19 110 GLN B N 1
ATOM 6481 C CA . GLN B 1 110 ? -5.391 29.484 10.93 1 91.19 110 GLN B CA 1
ATOM 6482 C C . GLN B 1 110 ? -4.059 29.141 11.594 1 91.19 110 GLN B C 1
ATOM 6484 O O . GLN B 1 110 ? -3.801 27.984 11.938 1 91.19 110 GLN B O 1
ATOM 6489 N N . ALA B 1 111 ? -3.242 30.094 11.688 1 91.56 111 ALA B N 1
ATOM 6490 C CA . ALA B 1 111 ? -1.957 29.891 12.352 1 91.56 111 ALA B CA 1
ATOM 6491 C C . ALA B 1 111 ? -2.152 29.375 13.773 1 91.56 111 ALA B C 1
ATOM 6493 O O . ALA B 1 111 ? -1.368 28.562 14.258 1 91.56 111 ALA B O 1
ATOM 6494 N N . LEU B 1 112 ? -3.195 29.828 14.344 1 87.94 112 LEU B N 1
ATOM 6495 C CA . LEU B 1 112 ? -3.516 29.469 15.719 1 87.94 112 LEU B CA 1
ATOM 6496 C C . LEU B 1 112 ? -3.824 27.984 15.828 1 87.94 112 LEU B C 1
ATOM 6498 O O . LEU B 1 112 ? -3.525 27.359 16.844 1 87.94 112 LEU B O 1
ATOM 6502 N N . THR B 1 113 ? -4.348 27.375 14.867 1 85.44 113 THR B N 1
ATOM 6503 C CA . THR B 1 113 ? -4.812 25.984 14.914 1 85.44 113 THR B CA 1
ATOM 6504 C C . THR B 1 113 ? -3.633 25.016 14.945 1 85.44 113 THR B C 1
ATOM 6506 O O . THR B 1 113 ? -3.795 23.844 15.297 1 85.44 113 THR B O 1
ATOM 6509 N N . PHE B 1 114 ? -2.496 25.484 14.68 1 81.5 114 PHE B N 1
ATOM 6510 C CA . PHE B 1 114 ? -1.32 24.609 14.672 1 81.5 114 PHE B CA 1
ATOM 6511 C C . PHE B 1 114 ? -0.76 24.438 16.078 1 81.5 114 PHE B C 1
ATOM 6513 O O . PHE B 1 114 ? 0.087 23.578 16.312 1 81.5 114 PHE B O 1
ATOM 6520 N N . HIS B 1 115 ? -1.274 25.234 16.969 1 80 115 HIS B N 1
ATOM 6521 C CA . HIS B 1 115 ? -0.866 25.156 18.375 1 80 115 HIS B CA 1
ATOM 6522 C C . HIS B 1 115 ? -2.072 24.984 19.281 1 80 115 HIS B C 1
ATOM 6524 O O . HIS B 1 115 ? -2.68 25.969 19.703 1 80 115 HIS B O 1
ATOM 6530 N N . GLN B 1 116 ? -2.281 23.844 19.719 1 76.5 116 GLN B N 1
ATOM 6531 C CA . GLN B 1 116 ? -3.508 23.484 20.422 1 76.5 116 GLN B CA 1
ATOM 6532 C C . GLN B 1 116 ? -3.586 24.203 21.781 1 76.5 116 GLN B C 1
ATOM 6534 O O . GLN B 1 116 ? -4.676 24.562 22.219 1 76.5 116 GLN B O 1
ATOM 6539 N N . ASP B 1 117 ? -2.539 24.312 22.406 1 75.69 117 ASP B N 1
ATOM 6540 C CA . ASP B 1 117 ? -2.553 24.969 23.719 1 75.69 117 ASP B CA 1
ATOM 6541 C C . ASP B 1 117 ? -2.912 26.453 23.578 1 75.69 117 ASP B C 1
ATOM 6543 O O . ASP B 1 117 ? -3.67 26.984 24.406 1 75.69 117 ASP B O 1
ATOM 6547 N N . ILE B 1 118 ? -2.398 27.094 22.562 1 81.88 118 ILE B N 1
ATOM 6548 C CA . ILE B 1 118 ? -2.719 28.5 22.344 1 81.88 118 ILE B CA 1
ATOM 6549 C C . ILE B 1 118 ? -4.172 28.625 21.891 1 81.88 118 ILE B C 1
ATOM 6551 O O . ILE B 1 118 ? -4.883 29.531 22.328 1 81.88 118 ILE B O 1
ATOM 6555 N N . LEU B 1 119 ? -4.539 27.734 21.078 1 86.62 119 LEU B N 1
ATOM 6556 C CA . LEU B 1 119 ? -5.922 27.719 20.609 1 86.62 119 LEU B CA 1
ATOM 6557 C C . LEU B 1 119 ? -6.891 27.562 21.766 1 86.62 119 LEU B C 1
ATOM 6559 O O . LEU B 1 119 ? -7.938 28.219 21.812 1 86.62 119 LEU B O 1
ATOM 6563 N N . ALA B 1 120 ? -6.531 26.766 22.719 1 84.81 120 ALA B N 1
ATOM 6564 C CA . ALA B 1 120 ? -7.398 26.5 23.875 1 84.81 120 ALA B CA 1
ATOM 6565 C C . ALA B 1 120 ? -7.555 27.75 24.734 1 84.81 120 ALA B C 1
ATOM 6567 O O . ALA B 1 120 ? -8.594 27.938 25.375 1 84.81 120 ALA B O 1
ATOM 6568 N N . ALA B 1 121 ? -6.574 28.547 24.703 1 86.44 121 ALA B N 1
ATOM 6569 C CA . ALA B 1 121 ? -6.645 29.781 25.469 1 86.44 121 ALA B CA 1
ATOM 6570 C C . ALA B 1 121 ? -7.648 30.75 24.844 1 86.44 121 ALA B C 1
ATOM 6572 O O . ALA B 1 121 ? -8.305 31.516 25.562 1 86.44 121 ALA B O 1
ATOM 6573 N N . VAL B 1 122 ? -7.781 30.688 23.578 1 93.31 122 VAL B N 1
ATOM 6574 C CA . VAL B 1 122 ? -8.664 31.594 22.844 1 93.31 122 VAL B CA 1
ATOM 6575 C C . VAL B 1 122 ? -10.047 30.969 22.719 1 93.31 122 VAL B C 1
ATOM 6577 O O . VAL B 1 122 ? -11.062 31.672 22.781 1 93.31 122 VAL B O 1
ATOM 6580 N N . VAL B 1 123 ? -10.008 29.656 22.5 1 93.06 123 VAL B N 1
ATOM 6581 C CA . VAL B 1 123 ? -11.234 28.891 22.297 1 93.06 123 VAL B CA 1
ATOM 6582 C C . VAL B 1 123 ? -11.414 27.891 23.438 1 93.06 123 VAL B C 1
ATOM 6584 O O . VAL B 1 123 ? -11.102 26.703 23.281 1 93.06 123 VAL B O 1
ATOM 6587 N N . PRO B 1 124 ? -12.016 28.344 24.5 1 90.31 124 PRO B N 1
ATOM 6588 C CA . PRO B 1 124 ? -12.227 27.375 25.594 1 90.31 124 PRO B CA 1
ATOM 6589 C C . PRO B 1 124 ? -12.984 26.125 25.125 1 90.31 124 PRO B C 1
ATOM 6591 O O . PRO B 1 124 ? -14.016 26.234 24.469 1 90.31 124 PRO B O 1
ATOM 6594 N N . GLN B 1 125 ? -12.555 24.938 25.484 1 81.19 125 GLN B N 1
ATOM 6595 C CA . GLN B 1 125 ? -12.984 23.688 24.844 1 81.19 125 GLN B CA 1
ATOM 6596 C C . GLN B 1 125 ? -14.188 23.094 25.578 1 81.19 125 GLN B C 1
ATOM 6598 O O . GLN B 1 125 ? -14.859 22.219 25.031 1 81.19 125 GLN B O 1
ATOM 6603 N N . ASN B 1 126 ? -14.547 23.531 26.656 1 84.44 126 ASN B N 1
ATOM 6604 C CA . ASN B 1 126 ? -15.664 22.969 27.406 1 84.44 126 ASN B CA 1
ATOM 6605 C C . ASN B 1 126 ? -17 23.531 26.938 1 84.44 126 ASN B C 1
ATOM 6607 O O . ASN B 1 126 ? -17.891 23.766 27.75 1 84.44 126 ASN B O 1
ATOM 6611 N N . GLN B 1 127 ? -17.109 23.828 25.656 1 91.06 127 GLN B N 1
ATOM 6612 C CA . GLN B 1 127 ? -18.344 24.312 25.047 1 91.06 127 GLN B CA 1
ATOM 6613 C C . GLN B 1 127 ? -18.891 23.328 24.016 1 91.06 127 GLN B C 1
ATOM 6615 O O . GLN B 1 127 ? -18.125 22.578 23.406 1 91.06 127 GLN B O 1
ATOM 6620 N N . SER B 1 128 ? -20.234 23.234 23.969 1 90.94 128 SER B N 1
ATOM 6621 C CA . SER B 1 128 ? -20.828 22.203 23.125 1 90.94 128 SER B CA 1
ATOM 6622 C C . SER B 1 128 ? -22.25 22.562 22.719 1 90.94 128 SER B C 1
ATOM 6624 O O . SER B 1 128 ? -22.906 23.375 23.359 1 90.94 128 SER B O 1
ATOM 6626 N N . PHE B 1 129 ? -22.672 22 21.641 1 94.12 129 PHE B N 1
ATOM 6627 C CA . PHE B 1 129 ? -24.047 22.141 21.188 1 94.12 129 PHE B CA 1
ATOM 6628 C C . PHE B 1 129 ? -24.922 21.047 21.781 1 94.12 129 PHE B C 1
ATOM 6630 O O . PHE B 1 129 ? -26.141 21.031 21.562 1 94.12 129 PHE B O 1
ATOM 6637 N N . GLU B 1 130 ? -24.422 20.156 22.469 1 90 130 GLU B N 1
ATOM 6638 C CA . GLU B 1 130 ? -25.156 19.016 23.031 1 90 130 GLU B CA 1
ATOM 6639 C C . GLU B 1 130 ? -25.266 19.125 24.547 1 90 130 GLU B C 1
ATOM 6641 O O . GLU B 1 130 ? -26.312 19.516 25.062 1 90 130 GLU B O 1
ATOM 6646 N N . ARG B 1 131 ? -24.156 19.094 25.156 1 86.06 131 ARG B N 1
ATOM 6647 C CA . ARG B 1 131 ? -24.156 19.125 26.609 1 86.06 131 ARG B CA 1
ATOM 6648 C C . ARG B 1 131 ? -24.297 20.562 27.125 1 86.06 131 ARG B C 1
ATOM 6650 O O . ARG B 1 131 ? -23.531 21.438 26.75 1 86.06 131 ARG B O 1
ATOM 6657 N N . LYS B 1 132 ? -25.328 20.828 28.031 1 90.62 132 LYS B N 1
ATOM 6658 C CA . LYS B 1 132 ? -25.547 22.125 28.656 1 90.62 132 LYS B CA 1
ATOM 6659 C C . LYS B 1 132 ? -25.672 23.219 27.609 1 90.62 132 LYS B C 1
ATOM 6661 O O . LYS B 1 132 ? -25.047 24.281 27.734 1 90.62 132 LYS B O 1
ATOM 6666 N N . TYR B 1 133 ? -26.359 22.859 26.641 1 95.38 133 TYR B N 1
ATOM 6667 C CA . TYR B 1 133 ? -26.547 23.812 25.547 1 95.38 133 TYR B CA 1
ATOM 6668 C C . TYR B 1 133 ? -27.547 24.891 25.922 1 95.38 133 TYR B C 1
ATOM 6670 O O . TYR B 1 133 ? -28.672 24.594 26.359 1 95.38 133 TYR B O 1
ATOM 6678 N N . ALA B 1 134 ? -27.188 26.141 25.781 1 96.44 134 ALA B N 1
ATOM 6679 C CA . ALA B 1 134 ? -28.062 27.266 26.078 1 96.44 134 ALA B CA 1
ATOM 6680 C C . ALA B 1 134 ? -27.922 28.375 25.031 1 96.44 134 ALA B C 1
ATOM 6682 O O . ALA B 1 134 ? -28.25 29.531 25.297 1 96.44 134 ALA B O 1
ATOM 6683 N N . GLY B 1 135 ? -27.25 28.078 23.891 1 97.12 135 GLY B N 1
ATOM 6684 C CA . GLY B 1 135 ? -27.109 29.047 22.812 1 97.12 135 GLY B CA 1
ATOM 6685 C C . GLY B 1 135 ? -26.094 30.141 23.109 1 97.12 135 GLY B C 1
ATOM 6686 O O . GLY B 1 135 ? -26.125 31.203 22.484 1 97.12 135 GLY B O 1
ATOM 6687 N N . ILE B 1 136 ? -25.328 29.891 24.125 1 97.38 136 ILE B N 1
ATOM 6688 C CA . ILE B 1 136 ? -24.344 30.875 24.578 1 97.38 136 ILE B CA 1
ATOM 6689 C C . ILE B 1 136 ? -22.938 30.297 24.453 1 97.38 136 ILE B C 1
ATOM 6691 O O . ILE B 1 136 ? -22.719 29.109 24.75 1 97.38 136 ILE B O 1
ATOM 6695 N N . PHE B 1 137 ? -22.016 31.094 23.891 1 97.56 137 PHE B N 1
ATOM 6696 C CA . PHE B 1 137 ? -20.625 30.703 23.734 1 97.56 137 PHE B CA 1
ATOM 6697 C C . PHE B 1 137 ? -19.703 31.859 24.125 1 97.56 137 PHE B C 1
ATOM 6699 O O . PHE B 1 137 ? -20.141 33 24.25 1 97.56 137 PHE B O 1
ATOM 6706 N N . HIS B 1 138 ? -18.469 31.531 24.375 1 97.06 138 HIS B N 1
ATOM 6707 C CA . HIS B 1 138 ? -17.531 32.594 24.75 1 97.06 138 HIS B CA 1
ATOM 6708 C C . HIS B 1 138 ? -16.141 32.312 24.219 1 97.06 138 HIS B C 1
ATOM 6710 O O . HIS B 1 138 ? -15.781 31.156 23.969 1 97.06 138 HIS B O 1
ATOM 6716 N N . PHE B 1 139 ? -15.406 33.344 24.016 1 97.06 139 PHE B N 1
ATOM 6717 C CA . PHE B 1 139 ? -14.031 33.344 23.531 1 97.06 139 PHE B CA 1
ATOM 6718 C C . PHE B 1 139 ? -13.188 34.375 24.281 1 97.06 139 PHE B C 1
ATOM 6720 O O . PHE B 1 139 ? -13.727 35.281 24.906 1 97.06 139 PHE B O 1
ATOM 6727 N N . ARG B 1 140 ? -11.914 34.125 24.266 1 96.12 140 ARG B N 1
ATOM 6728 C CA . ARG B 1 140 ? -11.016 35.062 24.953 1 96.12 140 ARG B CA 1
ATOM 6729 C C . ARG B 1 140 ? -10.008 35.688 24 1 96.12 140 ARG B C 1
ATOM 6731 O O . ARG B 1 140 ? -9.469 35 23.125 1 96.12 140 ARG B O 1
ATOM 6738 N N . PHE B 1 141 ? -9.812 37 24.125 1 95.75 141 PHE B N 1
ATOM 6739 C CA . PHE B 1 141 ? -8.852 37.75 23.312 1 95.75 141 PHE B CA 1
ATOM 6740 C C . PHE B 1 141 ? -7.961 38.625 24.188 1 95.75 141 PHE B C 1
ATOM 6742 O O . PHE B 1 141 ? -8.391 39.125 25.234 1 95.75 141 PHE B O 1
ATOM 6749 N N . TRP B 1 142 ? -6.711 38.688 23.812 1 93.44 142 TRP B N 1
ATOM 6750 C CA . TRP B 1 142 ? -5.836 39.688 24.422 1 93.44 142 TRP B CA 1
ATOM 6751 C C . TRP B 1 142 ? -6.137 41.094 23.859 1 93.44 142 TRP B C 1
ATOM 6753 O O . TRP B 1 142 ? -5.914 41.344 22.672 1 93.44 142 TRP B O 1
ATOM 6763 N N . HIS B 1 143 ? -6.715 41.875 24.609 1 93.62 143 HIS B N 1
ATOM 6764 C CA . HIS B 1 143 ? -7.176 43.188 24.156 1 93.62 143 HIS B CA 1
ATOM 6765 C C . HIS B 1 143 ? -6.48 44.312 24.938 1 93.62 143 HIS B C 1
ATOM 6767 O O . HIS B 1 143 ? -6.871 44.625 26.062 1 93.62 143 HIS B O 1
ATOM 6773 N N . PHE B 1 144 ? -5.453 44.906 24.344 1 91.44 144 PHE B N 1
ATOM 6774 C CA . PHE B 1 144 ? -4.703 46.031 24.844 1 91.44 144 PHE B CA 1
ATOM 6775 C C . PHE B 1 144 ? -4.223 45.781 26.266 1 91.44 144 PHE B C 1
ATOM 6777 O O . PHE B 1 144 ? -4.449 46.625 27.156 1 91.44 144 PHE B O 1
ATOM 6784 N N . GLY B 1 145 ? -3.693 44.656 26.5 1 88.31 145 GLY B N 1
ATOM 6785 C CA . GLY B 1 145 ? -2.969 44.406 27.734 1 88.31 145 GLY B CA 1
ATOM 6786 C C . GLY B 1 145 ? -3.678 43.438 28.656 1 88.31 145 GLY B C 1
ATOM 6787 O O . GLY B 1 145 ? -3.092 42.969 29.625 1 88.31 145 GLY B O 1
ATOM 6788 N N . GLU B 1 146 ? -4.891 43.156 28.375 1 89.06 146 GLU B N 1
ATOM 6789 C CA . GLU B 1 146 ? -5.648 42.25 29.234 1 89.06 146 GLU B CA 1
ATOM 6790 C C . GLU B 1 146 ? -6.402 41.219 28.406 1 89.06 146 GLU B C 1
ATOM 6792 O O . GLU B 1 146 ? -6.848 41.5 27.297 1 89.06 146 GLU B O 1
ATOM 6797 N N . TRP B 1 147 ? -6.52 40.031 29 1 91.56 147 TRP B N 1
ATOM 6798 C CA . TRP B 1 147 ? -7.375 39.031 28.391 1 91.56 147 TRP B CA 1
ATOM 6799 C C . TRP B 1 147 ? -8.844 39.312 28.688 1 91.56 147 TRP B C 1
ATOM 6801 O O . TRP B 1 147 ? -9.227 39.438 29.859 1 91.56 147 TRP B O 1
ATOM 6811 N N . VAL B 1 148 ? -9.57 39.406 27.703 1 94.31 148 VAL B N 1
ATOM 6812 C CA . VAL B 1 148 ? -10.992 39.719 27.875 1 94.31 148 VAL B CA 1
ATOM 6813 C C . VAL B 1 148 ? -11.836 38.562 27.375 1 94.31 148 VAL B C 1
ATOM 6815 O O . VAL B 1 148 ? -11.516 37.938 26.375 1 94.31 148 VAL B O 1
ATOM 6818 N N . ASP B 1 149 ? -12.875 38.25 28.141 1 95.31 149 ASP B N 1
ATOM 6819 C CA . ASP B 1 149 ? -13.836 37.219 27.766 1 95.31 149 ASP B CA 1
ATOM 6820 C C . ASP B 1 149 ? -15 37.812 26.969 1 95.31 149 ASP B C 1
ATOM 6822 O O . ASP B 1 149 ? -15.672 38.719 27.438 1 95.31 149 ASP B O 1
ATOM 6826 N N . VAL B 1 150 ? -15.203 37.375 25.797 1 97.06 150 VAL B N 1
ATOM 6827 C CA . VAL B 1 150 ? -16.281 37.875 24.953 1 97.06 150 VAL B CA 1
ATOM 6828 C C . VAL B 1 150 ? -17.344 36.812 24.781 1 97.06 150 VAL B C 1
ATOM 6830 O O . VAL B 1 150 ? -17.062 35.719 24.281 1 97.06 150 VAL B O 1
ATOM 6833 N N . VAL B 1 151 ? -18.578 37.125 25.156 1 97.56 151 VAL B N 1
ATOM 6834 C CA . VAL B 1 151 ? -19.703 36.188 25.109 1 97.56 151 VAL B CA 1
ATOM 6835 C C . VAL B 1 151 ? -20.578 36.5 23.891 1 97.56 151 VAL B C 1
ATOM 6837 O O . VAL B 1 151 ? -20.812 37.688 23.594 1 97.56 151 VAL B O 1
ATOM 6840 N N . VAL B 1 152 ? -21 35.5 23.234 1 97.75 152 VAL B N 1
ATOM 6841 C CA . VAL B 1 152 ? -21.891 35.688 22.094 1 97.75 152 VAL B CA 1
ATOM 6842 C C . VAL B 1 152 ? -23 34.625 22.094 1 97.75 152 VAL B C 1
ATOM 6844 O O . VAL B 1 152 ? -22.828 33.562 22.688 1 97.75 152 VAL B O 1
ATOM 6847 N N . ASP B 1 153 ? -24.141 35 21.516 1 98.19 153 ASP B N 1
ATOM 6848 C CA . ASP B 1 153 ? -25.109 33.938 21.219 1 98.19 153 ASP B CA 1
ATOM 6849 C C . ASP B 1 153 ? -24.734 33.188 19.938 1 98.19 153 ASP B C 1
ATOM 6851 O O . ASP B 1 153 ? -23.766 33.562 19.266 1 98.19 153 ASP B O 1
ATOM 6855 N N . ASP B 1 154 ? -25.422 32.094 19.625 1 97.94 154 ASP B N 1
ATOM 6856 C CA . ASP B 1 154 ? -24.953 31.266 18.531 1 97.94 154 ASP B CA 1
ATOM 6857 C C . ASP B 1 154 ? -25.766 31.516 17.266 1 97.94 154 ASP B C 1
ATOM 6859 O O . ASP B 1 154 ? -25.828 30.672 16.375 1 97.94 154 ASP B O 1
ATOM 6863 N N . ARG B 1 155 ? -26.453 32.656 17.172 1 98.19 155 ARG B N 1
ATOM 6864 C CA . ARG B 1 155 ? -27.125 33.031 15.93 1 98.19 155 ARG B CA 1
ATOM 6865 C C . ARG B 1 155 ? -26.125 33.594 14.906 1 98.19 155 ARG B C 1
ATOM 6867 O O . ARG B 1 155 ? -25.453 34.594 15.172 1 98.19 155 ARG B O 1
ATOM 6874 N N . LEU B 1 156 ? -26.078 33 13.734 1 97.94 156 LEU B N 1
ATOM 6875 C CA . LEU B 1 156 ? -25.109 33.375 12.703 1 97.94 156 LEU B CA 1
ATOM 6876 C C . LEU B 1 156 ? -25.812 33.812 11.43 1 97.94 156 LEU B C 1
ATOM 6878 O O . LEU B 1 156 ? -26.875 33.281 11.078 1 97.94 156 LEU B O 1
ATOM 6882 N N . PRO B 1 157 ? -25.297 34.781 10.789 1 96.94 157 PRO B N 1
ATOM 6883 C CA . PRO B 1 157 ? -25.906 35.219 9.531 1 96.94 157 PRO B CA 1
ATOM 6884 C C . PRO B 1 157 ? -25.812 34.188 8.422 1 96.94 157 PRO B C 1
ATOM 6886 O O . PRO B 1 157 ? -24.734 33.656 8.156 1 96.94 157 PRO B O 1
ATOM 6889 N N . VAL B 1 158 ? -26.922 33.906 7.73 1 96.69 158 VAL B N 1
ATOM 6890 C CA . VAL B 1 158 ? -26.984 32.938 6.668 1 96.69 158 VAL B CA 1
ATOM 6891 C C . VAL B 1 158 ? -27.781 33.469 5.484 1 96.69 158 VAL B C 1
ATOM 6893 O O . VAL B 1 158 ? -28.625 34.344 5.656 1 96.69 158 VAL B O 1
ATOM 6896 N N . ASN B 1 159 ? -27.453 33.062 4.359 1 94.25 159 ASN B N 1
ATOM 6897 C CA . ASN B 1 159 ? -28.234 33.438 3.184 1 94.25 159 ASN B CA 1
ATOM 6898 C C . ASN B 1 159 ? -29.484 32.562 3.045 1 94.25 159 ASN B C 1
ATOM 6900 O O . ASN B 1 159 ? -29.828 31.812 3.953 1 94.25 159 ASN B O 1
ATOM 6904 N N . GLU B 1 160 ? -30.141 32.688 1.906 1 92.38 160 GLU B N 1
ATOM 6905 C CA . GLU B 1 160 ? -31.406 32 1.7 1 92.38 160 GLU B CA 1
ATOM 6906 C C . GLU B 1 160 ? -31.203 30.484 1.589 1 92.38 160 GLU B C 1
ATOM 6908 O O . GLU B 1 160 ? -32.094 29.719 1.967 1 92.38 160 GLU B O 1
ATOM 6913 N N . ALA B 1 161 ? -30.062 30.094 1.141 1 91.69 161 ALA B N 1
ATOM 6914 C CA . ALA B 1 161 ? -29.75 28.672 0.94 1 91.69 161 ALA B CA 1
ATOM 6915 C C . ALA B 1 161 ? -29.312 28.016 2.248 1 91.69 161 ALA B C 1
ATOM 6917 O O . ALA B 1 161 ? -29.094 26.797 2.299 1 91.69 161 ALA B O 1
ATOM 6918 N N . GLY B 1 162 ? -29.156 28.828 3.252 1 90.94 162 GLY B N 1
ATOM 6919 C CA . GLY B 1 162 ? -28.734 28.297 4.539 1 90.94 162 GLY B CA 1
ATOM 6920 C C . GLY B 1 162 ? -27.234 28.203 4.691 1 90.94 162 GLY B C 1
ATOM 6921 O O . GLY B 1 162 ? -26.734 27.438 5.516 1 90.94 162 GLY B O 1
ATOM 6922 N N . GLU B 1 163 ? -26.547 28.891 3.906 1 92.94 163 GLU B N 1
ATOM 6923 C CA . GLU B 1 163 ? -25.094 28.922 3.979 1 92.94 163 GLU B CA 1
ATOM 6924 C C . GLU B 1 163 ? -24.609 30.125 4.781 1 92.94 163 GLU B C 1
ATOM 6926 O O . GLU B 1 163 ? -25.188 31.203 4.688 1 92.94 163 GLU B O 1
ATOM 6931 N N . LEU B 1 164 ? -23.594 29.906 5.57 1 94.81 164 LEU B N 1
ATOM 6932 C CA . LEU B 1 164 ? -23.016 31 6.336 1 94.81 164 LEU B CA 1
ATOM 6933 C C . LEU B 1 164 ? -22.5 32.094 5.406 1 94.81 164 LEU B C 1
ATOM 6935 O O . LEU B 1 164 ? -21.828 31.797 4.414 1 94.81 164 LEU B O 1
ATOM 6939 N N . VAL B 1 165 ? -22.766 33.281 5.742 1 94.19 165 VAL B N 1
ATOM 6940 C CA . VAL B 1 165 ? -22.375 34.406 4.902 1 94.19 165 VAL B CA 1
ATOM 6941 C C . VAL B 1 165 ? -20.922 34.781 5.164 1 94.19 165 VAL B C 1
ATOM 6943 O O . VAL B 1 165 ? -20.219 35.219 4.254 1 94.19 165 VAL B O 1
ATOM 6946 N N . PHE B 1 166 ? -20.438 34.625 6.359 1 94.56 166 PHE B N 1
ATOM 6947 C CA . PHE B 1 166 ? -19.078 34.969 6.758 1 94.56 166 PHE B CA 1
ATOM 6948 C C . PHE B 1 166 ? -18.234 33.719 6.945 1 94.56 166 PHE B C 1
ATOM 6950 O O . PHE B 1 166 ? -18.359 32.75 6.191 1 94.56 166 PHE B O 1
ATOM 6957 N N . VAL B 1 167 ? -17.328 33.656 7.902 1 92.62 167 VAL B N 1
ATOM 6958 C CA . VAL B 1 167 ? -16.375 32.531 8.039 1 92.62 167 VAL B CA 1
ATOM 6959 C C . VAL B 1 167 ? -17.141 31.234 8.156 1 92.62 167 VAL B C 1
ATOM 6961 O O . VAL B 1 167 ? -18.172 31.156 8.836 1 92.62 167 VAL B O 1
ATOM 6964 N N . SER B 1 168 ? -16.703 30.297 7.406 1 89.88 168 SER B N 1
ATOM 6965 C CA . SER B 1 168 ? -17.266 28.938 7.461 1 89.88 168 SER B CA 1
ATOM 6966 C C . SER B 1 168 ? -16.156 27.891 7.465 1 89.88 168 SER B C 1
ATOM 6968 O O . SER B 1 168 ? -14.977 28.234 7.359 1 89.88 168 SER B O 1
ATOM 6970 N N . SER B 1 169 ? -16.578 26.656 7.703 1 86.56 169 SER B N 1
ATOM 6971 C CA . SER B 1 169 ? -15.656 25.531 7.676 1 86.56 169 SER B CA 1
ATOM 6972 C C . SER B 1 169 ? -15.906 24.641 6.457 1 86.56 169 SER B C 1
ATOM 6974 O O . SER B 1 169 ? -17 24.656 5.898 1 86.56 169 SER B O 1
ATOM 6976 N N . VAL B 1 170 ? -14.867 24 6.02 1 81.81 170 VAL B N 1
ATOM 6977 C CA . VAL B 1 170 ? -15.023 23 4.965 1 81.81 170 VAL B CA 1
ATOM 6978 C C . VAL B 1 170 ? -16 21.922 5.414 1 81.81 170 VAL B C 1
ATOM 6980 O O . VAL B 1 170 ? -16.75 21.375 4.602 1 81.81 170 VAL B O 1
ATOM 6983 N N . TYR B 1 171 ? -15.969 21.672 6.688 1 82.31 171 TYR B N 1
ATOM 6984 C CA . TYR B 1 171 ? -16.953 20.781 7.277 1 82.31 171 TYR B CA 1
ATOM 6985 C C . TYR B 1 171 ? -18.203 21.547 7.711 1 82.31 171 TYR B C 1
ATOM 6987 O O . TYR B 1 171 ? -18.172 22.297 8.695 1 82.31 171 TYR B O 1
ATOM 6995 N N . LYS B 1 172 ? -19.203 21.25 7.168 1 86.06 172 LYS B N 1
ATOM 6996 C CA . LYS B 1 172 ? -20.406 22.062 7.297 1 86.06 172 LYS B CA 1
ATOM 6997 C C . LYS B 1 172 ? -21 21.953 8.703 1 86.06 172 LYS B C 1
ATOM 6999 O O . LYS B 1 172 ? -21.766 22.828 9.125 1 86.06 172 LYS B O 1
ATOM 7004 N N . ASN B 1 173 ? -20.609 20.984 9.414 1 89.94 173 ASN B N 1
ATOM 7005 C CA . ASN B 1 173 ? -21.188 20.812 10.742 1 89.94 173 ASN B CA 1
ATOM 7006 C C . ASN B 1 173 ? -20.312 21.438 11.82 1 89.94 173 ASN B C 1
ATOM 7008 O O . ASN B 1 173 ? -20.641 21.375 13.008 1 89.94 173 ASN B O 1
ATOM 7012 N N . VAL B 1 174 ? -19.219 22.078 11.508 1 90.5 174 VAL B N 1
ATOM 7013 C CA . VAL B 1 174 ? -18.312 22.672 12.477 1 90.5 174 VAL B CA 1
ATOM 7014 C C . VAL B 1 174 ? -18.516 24.188 12.508 1 90.5 174 VAL B C 1
ATOM 7016 O O . VAL B 1 174 ? -18.453 24.859 11.477 1 90.5 174 VAL B O 1
ATOM 7019 N N . PHE B 1 175 ? -18.578 24.812 13.773 1 93.12 175 PHE B N 1
ATOM 7020 C CA . PHE B 1 175 ? -19.062 26.188 13.789 1 93.12 175 PHE B CA 1
ATOM 7021 C C . PHE B 1 175 ? -18.156 27.062 14.656 1 93.12 175 PHE B C 1
ATOM 7023 O O . PHE B 1 175 ? -18.406 28.266 14.797 1 93.12 175 PHE B O 1
ATOM 7030 N N . TRP B 1 176 ? -17.078 26.531 15.281 1 92.25 176 TRP B N 1
ATOM 7031 C CA . TRP B 1 176 ? -16.281 27.328 16.203 1 92.25 176 TRP B CA 1
ATOM 7032 C C . TRP B 1 176 ? -15.68 28.547 15.492 1 92.25 176 TRP B C 1
ATOM 7034 O O . TRP B 1 176 ? -15.586 29.625 16.078 1 92.25 176 TRP B O 1
ATOM 7044 N N . GLY B 1 177 ? -15.25 28.406 14.258 1 92.38 177 GLY B N 1
ATOM 7045 C CA . GLY B 1 177 ? -14.656 29.5 13.508 1 92.38 177 GLY B CA 1
ATOM 7046 C C . GLY B 1 177 ? -15.617 30.656 13.273 1 92.38 177 GLY B C 1
ATOM 7047 O O . GLY B 1 177 ? -15.25 31.812 13.438 1 92.38 177 GLY B O 1
ATOM 7048 N N . ALA B 1 178 ? -16.828 30.328 12.883 1 95.06 178 ALA B N 1
ATOM 7049 C CA . ALA B 1 178 ? -17.844 31.328 12.641 1 95.06 178 ALA B CA 1
ATOM 7050 C C . ALA B 1 178 ? -18.203 32.062 13.93 1 95.06 178 ALA B C 1
ATOM 7052 O O . ALA B 1 178 ? -18.375 33.312 13.922 1 95.06 178 ALA B O 1
ATOM 7053 N N . LEU B 1 179 ? -18.312 31.344 14.992 1 96.75 179 LEU B N 1
ATOM 7054 C CA . LEU B 1 179 ? -18.641 31.953 16.281 1 96.75 179 LEU B CA 1
ATOM 7055 C C . LEU B 1 179 ? -17.5 32.812 16.781 1 96.75 179 LEU B C 1
ATOM 7057 O O . LEU B 1 179 ? -17.734 33.875 17.391 1 96.75 179 LEU B O 1
ATOM 7061 N N . LEU B 1 180 ? -16.297 32.375 16.562 1 96.25 180 LEU B N 1
ATOM 7062 C CA . LEU B 1 180 ? -15.141 33.188 16.969 1 96.25 180 LEU B CA 1
ATOM 7063 C C . LEU B 1 180 ? -15.094 34.5 16.203 1 96.25 180 LEU B C 1
ATOM 7065 O O . LEU B 1 180 ? -14.789 35.531 16.781 1 96.25 180 LEU B O 1
ATOM 7069 N N . GLU B 1 181 ? -15.312 34.406 14.914 1 96.88 181 GLU B N 1
ATOM 7070 C CA . GLU B 1 181 ? -15.367 35.656 14.133 1 96.88 181 GLU B CA 1
ATOM 7071 C C . GLU B 1 181 ? -16.422 36.594 14.672 1 96.88 181 GLU B C 1
ATOM 7073 O O . GLU B 1 181 ? -16.219 37.812 14.719 1 96.88 181 GLU B O 1
ATOM 7078 N N . LYS B 1 182 ? -17.594 36.062 14.992 1 97.62 182 LYS B N 1
ATOM 7079 C CA . LYS B 1 182 ? -18.656 36.875 15.578 1 97.62 182 LYS B CA 1
ATOM 7080 C C . LYS B 1 182 ? -18.203 37.562 16.859 1 97.62 182 LYS B C 1
ATOM 7082 O O . LYS B 1 182 ? -18.469 38.719 17.078 1 97.62 182 LYS B O 1
ATOM 7087 N N . ALA B 1 183 ? -17.594 36.781 17.703 1 97.69 183 ALA B N 1
ATOM 7088 C CA . ALA B 1 183 ? -17.094 37.344 18.953 1 97.69 183 ALA B CA 1
ATOM 7089 C C . ALA B 1 183 ? -16.078 38.438 18.688 1 97.69 183 ALA B C 1
ATOM 7091 O O . ALA B 1 183 ? -16.062 39.469 19.391 1 97.69 183 ALA B O 1
ATOM 7092 N N . TYR B 1 184 ? -15.211 38.219 17.75 1 97.12 184 TYR B N 1
ATOM 7093 C CA . TYR B 1 184 ? -14.211 39.25 17.375 1 97.12 184 TYR B CA 1
ATOM 7094 C C . TYR B 1 184 ? -14.883 40.469 16.812 1 97.12 184 TYR B C 1
ATOM 7096 O O . TYR B 1 184 ? -14.438 41.594 17.062 1 97.12 184 TYR B O 1
ATOM 7104 N N . ALA B 1 185 ? -15.906 40.281 15.984 1 96.94 185 ALA B N 1
ATOM 7105 C CA . ALA B 1 185 ? -16.688 41.406 15.445 1 96.94 185 ALA B CA 1
ATOM 7106 C C . ALA B 1 185 ? -17.328 42.219 16.578 1 96.94 185 ALA B C 1
ATOM 7108 O O . ALA B 1 185 ? -17.359 43.438 16.516 1 96.94 185 ALA B O 1
ATOM 7109 N N . LYS B 1 186 ? -17.844 41.531 17.516 1 96.56 186 LYS B N 1
ATOM 7110 C CA . LYS B 1 186 ? -18.422 42.188 18.672 1 96.56 186 LYS B CA 1
ATOM 7111 C C . LYS B 1 186 ? -17.375 43 19.422 1 96.56 186 LYS B C 1
ATOM 7113 O O . LYS B 1 186 ? -17.641 44.125 19.859 1 96.56 186 LYS B O 1
ATOM 7118 N N . LEU B 1 187 ? -16.219 42.438 19.562 1 95.25 187 LEU B N 1
ATOM 7119 C CA . LEU B 1 187 ? -15.125 43.094 20.266 1 95.25 187 LEU B CA 1
ATOM 7120 C C . LEU B 1 187 ? -14.742 44.406 19.594 1 95.25 187 LEU B C 1
ATOM 7122 O O . LEU B 1 187 ? -14.398 45.375 20.266 1 95.25 187 LEU B O 1
ATOM 7126 N N . TYR B 1 188 ? -14.797 44.469 18.312 1 93.56 188 TYR B N 1
ATOM 7127 C CA . TYR B 1 188 ? -14.273 45.625 17.594 1 93.56 188 TYR B CA 1
ATOM 7128 C C . TYR B 1 188 ? -15.391 46.406 16.906 1 93.56 188 TYR B C 1
ATOM 7130 O O . TYR B 1 188 ? -15.141 47.281 16.078 1 93.56 188 TYR B O 1
ATOM 7138 N N . GLY B 1 189 ? -16.641 46 17.156 1 93.19 189 GLY B N 1
ATOM 7139 C CA . GLY B 1 189 ? -17.766 46.812 16.703 1 93.19 189 GLY B CA 1
ATOM 7140 C C . GLY B 1 189 ? -18.766 46 15.875 1 93.19 189 GLY B C 1
ATOM 7141 O O . GLY B 1 189 ? -19.844 45.656 16.359 1 93.19 189 GLY B O 1
ATOM 7142 N N . SER B 1 190 ? -18.422 45.688 14.695 1 95.5 190 SER B N 1
ATOM 7143 C CA . SER B 1 190 ? -19.266 44.938 13.781 1 95.5 190 SER B CA 1
ATOM 7144 C C . SER B 1 190 ? -18.438 44.094 12.812 1 95.5 190 SER B C 1
ATOM 7146 O O . SER B 1 190 ? -17.219 44.188 12.773 1 95.5 190 SER B O 1
ATOM 7148 N N . TYR B 1 191 ? -19.141 43.25 12.023 1 96.31 191 TYR B N 1
ATOM 7149 C CA . TYR B 1 191 ? -18.453 42.469 10.992 1 96.31 191 TYR B CA 1
ATOM 7150 C C . TYR B 1 191 ? -17.734 43.406 10.008 1 96.31 191 TYR B C 1
ATOM 7152 O O . TYR B 1 191 ? -16.625 43.094 9.562 1 96.31 191 TYR B O 1
ATOM 7160 N N . GLU B 1 192 ? -18.328 44.5 9.695 1 94.88 192 GLU B N 1
ATOM 7161 C CA . GLU B 1 192 ? -17.766 45.469 8.758 1 94.88 192 GLU B CA 1
ATOM 7162 C C . GLU B 1 192 ? -16.453 46.031 9.297 1 94.88 192 GLU B C 1
ATOM 7164 O O . GLU B 1 192 ? -15.539 46.344 8.523 1 94.88 192 GLU B O 1
ATOM 7169 N N . ASP B 1 193 ? -16.375 46.156 10.57 1 94.25 193 ASP B N 1
ATOM 7170 C CA . ASP B 1 193 ? -15.195 46.719 11.203 1 94.25 193 ASP B CA 1
ATOM 7171 C C . ASP B 1 193 ? -14 45.781 11.078 1 94.25 193 ASP B C 1
ATOM 7173 O O . ASP B 1 193 ? -12.859 46.188 11.32 1 94.25 193 ASP B O 1
ATOM 7177 N N . LEU B 1 194 ? -14.195 44.594 10.641 1 94.69 194 LEU B N 1
ATOM 7178 C CA . LEU B 1 194 ? -13.117 43.625 10.484 1 94.69 194 LEU B CA 1
ATOM 7179 C C . LEU B 1 194 ? -12.586 43.656 9.055 1 94.69 194 LEU B C 1
ATOM 7181 O O . LEU B 1 194 ? -11.656 42.906 8.727 1 94.69 194 LEU B O 1
ATOM 7185 N N . GLN B 1 195 ? -13.047 44.469 8.203 1 92.12 195 GLN B N 1
ATOM 7186 C CA . GLN B 1 195 ? -12.656 44.5 6.797 1 92.12 195 GLN B CA 1
ATOM 7187 C C . GLN B 1 195 ? -11.25 45.062 6.625 1 92.12 195 GLN B C 1
ATOM 7189 O O . GLN B 1 195 ? -10.57 44.75 5.637 1 92.12 195 GLN B O 1
ATOM 7194 N N . ILE B 1 196 ? -10.883 45.844 7.547 1 89.38 196 ILE B N 1
ATOM 7195 C CA . ILE B 1 196 ? -9.555 46.469 7.473 1 89.38 196 ILE B CA 1
ATOM 7196 C C . ILE B 1 196 ? -8.719 46.031 8.672 1 89.38 196 ILE B C 1
ATOM 7198 O O . ILE B 1 196 ? -9.188 46.062 9.812 1 89.38 196 ILE B O 1
ATOM 7202 N N . GLY B 1 197 ? -7.535 45.594 8.352 1 90.56 197 GLY B N 1
ATOM 7203 C CA . GLY B 1 197 ? -6.648 45.188 9.438 1 90.56 197 GLY B CA 1
ATOM 7204 C C . GLY B 1 197 ? -5.352 44.562 8.945 1 90.56 197 GLY B C 1
ATOM 7205 O O . GLY B 1 197 ? -5.137 44.438 7.738 1 90.56 197 GLY B O 1
ATOM 7206 N N . GLN B 1 198 ? -4.523 44.281 9.922 1 91.75 198 GLN B N 1
ATOM 7207 C CA . GLN B 1 198 ? -3.244 43.656 9.656 1 91.75 198 GLN B CA 1
ATOM 7208 C C . GLN B 1 198 ? -3.117 42.344 10.43 1 91.75 198 GLN B C 1
ATOM 7210 O O . GLN B 1 198 ? -3.641 42.219 11.539 1 91.75 198 GLN B O 1
ATOM 7215 N N . VAL B 1 199 ? -2.412 41.5 9.805 1 94.94 199 VAL B N 1
ATOM 7216 C CA . VAL B 1 199 ? -2.248 40.156 10.398 1 94.94 199 VAL B CA 1
ATOM 7217 C C . VAL B 1 199 ? -1.619 40.312 11.789 1 94.94 199 VAL B C 1
ATOM 7219 O O . VAL B 1 199 ? -1.981 39.562 12.711 1 94.94 199 VAL B O 1
ATOM 7222 N N . SER B 1 200 ? -0.713 41.219 11.922 1 93.94 200 SER B N 1
ATOM 7223 C CA . SER B 1 200 ? -0.018 41.438 13.188 1 93.94 200 SER B CA 1
ATOM 7224 C C . SER B 1 200 ? -0.999 41.75 14.312 1 93.94 200 SER B C 1
ATOM 7226 O O . SER B 1 200 ? -0.787 41.375 15.461 1 93.94 200 SER B O 1
ATOM 7228 N N . GLU B 1 201 ? -2.057 42.438 14.031 1 94.88 201 GLU B N 1
ATOM 7229 C CA . GLU B 1 201 ? -3.053 42.812 15.039 1 94.88 201 GLU B CA 1
ATOM 7230 C C . GLU B 1 201 ? -3.768 41.562 15.578 1 94.88 201 GLU B C 1
ATOM 7232 O O . GLU B 1 201 ? -3.891 41.406 16.797 1 94.88 201 GLU B O 1
ATOM 7237 N N . ALA B 1 202 ? -4.18 40.781 14.641 1 96.12 202 ALA B N 1
ATOM 7238 C CA . ALA B 1 202 ? -4.902 39.594 15.047 1 96.12 202 ALA B CA 1
ATOM 7239 C C . ALA B 1 202 ? -3.994 38.625 15.82 1 96.12 202 ALA B C 1
ATOM 7241 O O . ALA B 1 202 ? -4.414 38.031 16.812 1 96.12 202 ALA B O 1
ATOM 7242 N N . LEU B 1 203 ? -2.807 38.5 15.359 1 95.75 203 LEU B N 1
ATOM 7243 C CA . LEU B 1 203 ? -1.862 37.594 16.031 1 95.75 203 LEU B CA 1
ATOM 7244 C C . LEU B 1 203 ? -1.657 38.031 17.469 1 95.75 203 LEU B C 1
ATOM 7246 O O . LEU B 1 203 ? -1.649 37.188 18.375 1 95.75 203 LEU B O 1
ATOM 7250 N N . VAL B 1 204 ? -1.499 39.25 17.719 1 94.06 204 VAL B N 1
ATOM 7251 C CA . VAL B 1 204 ? -1.3 39.75 19.078 1 94.06 204 VAL B CA 1
ATOM 7252 C C . VAL B 1 204 ? -2.58 39.562 19.891 1 94.06 204 VAL B C 1
ATOM 7254 O O . VAL B 1 204 ? -2.527 39.219 21.062 1 94.06 204 VAL B O 1
ATOM 7257 N N . ASP B 1 205 ? -3.693 39.812 19.297 1 95.06 205 ASP B N 1
ATOM 7258 C CA . ASP B 1 205 ? -4.969 39.656 20 1 95.06 205 ASP B CA 1
ATOM 7259 C C . ASP B 1 205 ? -5.18 38.219 20.422 1 95.06 205 ASP B C 1
ATOM 7261 O O . ASP B 1 205 ? -5.863 37.938 21.422 1 95.06 205 ASP B O 1
ATOM 7265 N N . PHE B 1 206 ? -4.621 37.312 19.656 1 94.25 206 PHE B N 1
ATOM 7266 C CA . PHE B 1 206 ? -4.801 35.875 19.953 1 94.25 206 PHE B CA 1
ATOM 7267 C C . PHE B 1 206 ? -3.779 35.406 20.984 1 94.25 206 PHE B C 1
ATOM 7269 O O . PHE B 1 206 ? -3.979 34.406 21.641 1 94.25 206 PHE B O 1
ATOM 7276 N N . THR B 1 207 ? -2.68 36.125 21.156 1 90.75 207 THR B N 1
ATOM 7277 C CA . THR B 1 207 ? -1.583 35.531 21.906 1 90.75 207 THR B CA 1
ATOM 7278 C C . THR B 1 207 ? -1.097 36.5 23 1 90.75 207 THR B C 1
ATOM 7280 O O . THR B 1 207 ? -0.536 36.062 24 1 90.75 207 THR B O 1
ATOM 7283 N N . GLY B 1 208 ? -1.272 37.75 22.75 1 88.12 208 GLY B N 1
ATOM 7284 C CA . GLY B 1 208 ? -0.606 38.719 23.594 1 88.12 208 GLY B CA 1
ATOM 7285 C C . GLY B 1 208 ? 0.895 38.781 23.391 1 88.12 208 GLY B C 1
ATOM 7286 O O . GLY B 1 208 ? 1.619 39.375 24.188 1 88.12 208 GLY B O 1
ATOM 7287 N N . GLY B 1 209 ? 1.308 38.219 22.328 1 88.06 209 GLY B N 1
ATOM 7288 C CA . GLY B 1 209 ? 2.734 38.125 22.062 1 88.06 209 GLY B CA 1
ATOM 7289 C C . GLY B 1 209 ? 3.297 39.312 21.328 1 88.06 209 GLY B C 1
ATOM 7290 O O . GLY B 1 209 ? 2.738 40.406 21.406 1 88.06 209 GLY B O 1
ATOM 7291 N N . VAL B 1 210 ? 4.543 39.094 20.797 1 86.12 210 VAL B N 1
ATOM 7292 C CA . VAL B 1 210 ? 5.246 40.156 20.109 1 86.12 210 VAL B CA 1
ATOM 7293 C C . VAL B 1 210 ? 5.5 39.75 18.656 1 86.12 210 VAL B C 1
ATOM 7295 O O . VAL B 1 210 ? 5.852 38.594 18.375 1 86.12 210 VAL B O 1
ATOM 7298 N N . ASN B 1 211 ? 5.312 40.781 17.766 1 89.62 211 ASN B N 1
ATOM 7299 C CA . ASN B 1 211 ? 5.5 40.531 16.344 1 89.62 211 ASN B CA 1
ATOM 7300 C C . ASN B 1 211 ? 6.91 40.906 15.891 1 89.62 211 ASN B C 1
ATOM 7302 O O . ASN B 1 211 ? 7.461 41.906 16.328 1 89.62 211 ASN B O 1
ATOM 7306 N N . ILE B 1 212 ? 7.434 40.031 15.148 1 85.69 212 ILE B N 1
ATOM 7307 C CA . ILE B 1 212 ? 8.633 40.344 14.383 1 85.69 212 ILE B CA 1
ATOM 7308 C C . ILE B 1 212 ? 8.328 40.281 12.891 1 85.69 212 ILE B C 1
ATOM 7310 O O . ILE B 1 212 ? 7.789 39.312 12.391 1 85.69 212 ILE B O 1
ATOM 7314 N N . ARG B 1 213 ? 8.641 41.375 12.273 1 89.88 213 ARG B N 1
ATOM 7315 C CA . ARG B 1 213 ? 8.391 41.469 10.836 1 89.88 213 ARG B CA 1
ATOM 7316 C C . ARG B 1 213 ? 9.695 41.406 10.047 1 89.88 213 ARG B C 1
ATOM 7318 O O . ARG B 1 213 ? 10.648 42.125 10.352 1 89.88 213 ARG B O 1
ATOM 7325 N N . ILE B 1 214 ? 9.758 40.531 9.133 1 92.19 214 ILE B N 1
ATOM 7326 C CA . ILE B 1 214 ? 10.922 40.375 8.258 1 92.19 214 ILE B CA 1
ATOM 7327 C C . ILE B 1 214 ? 10.523 40.719 6.82 1 92.19 214 ILE B C 1
ATOM 7329 O O . ILE B 1 214 ? 9.625 40.062 6.266 1 92.19 214 ILE B O 1
ATOM 7333 N N . LYS B 1 215 ? 11.195 41.719 6.254 1 93.19 215 LYS B N 1
ATOM 7334 C CA . LYS B 1 215 ? 11 42 4.832 1 93.19 215 LYS B CA 1
ATOM 7335 C C . LYS B 1 215 ? 11.688 40.969 3.967 1 93.19 215 LYS B C 1
ATOM 7337 O O . LYS B 1 215 ? 12.914 40.812 4.012 1 93.19 215 LYS B O 1
ATOM 7342 N N . LEU B 1 216 ? 10.984 40.312 3.164 1 95.5 216 LEU B N 1
ATOM 7343 C CA . LEU B 1 216 ? 11.453 39.125 2.496 1 95.5 216 LEU B CA 1
ATOM 7344 C C . LEU B 1 216 ? 12.406 39.469 1.357 1 95.5 216 LEU B C 1
ATOM 7346 O O . LEU B 1 216 ? 13.43 38.812 1.171 1 95.5 216 LEU B O 1
ATOM 7350 N N . PRO B 1 217 ? 12.164 40.531 0.539 1 91.25 217 PRO B N 1
ATOM 7351 C CA . PRO B 1 217 ? 13.125 40.844 -0.516 1 91.25 217 PRO B CA 1
ATOM 7352 C C . PRO B 1 217 ? 14.508 41.188 0.034 1 91.25 217 PRO B C 1
ATOM 7354 O O . PRO B 1 217 ? 15.516 41 -0.645 1 91.25 217 PRO B O 1
ATOM 7357 N N . ALA B 1 218 ? 14.539 41.688 1.216 1 92.38 218 ALA B N 1
ATOM 7358 C CA . ALA B 1 218 ? 15.797 42.031 1.876 1 92.38 218 ALA B CA 1
ATOM 7359 C C . ALA B 1 218 ? 16.062 41.125 3.064 1 92.38 218 ALA B C 1
ATOM 7361 O O . ALA B 1 218 ? 16.609 41.531 4.078 1 92.38 218 ALA B O 1
ATOM 7362 N N . ALA B 1 219 ? 15.633 39.969 2.955 1 92.25 219 ALA B N 1
ATOM 7363 C CA . ALA B 1 219 ? 15.742 39.031 4.078 1 92.25 219 ALA B CA 1
ATOM 7364 C C . ALA B 1 219 ? 17.203 38.719 4.391 1 92.25 219 ALA B C 1
ATOM 7366 O O . ALA B 1 219 ? 18.031 38.656 3.484 1 92.25 219 ALA B O 1
ATOM 7367 N N . PRO B 1 220 ? 17.5 38.5 5.633 1 91.06 220 PRO B N 1
ATOM 7368 C CA . PRO B 1 220 ? 18.859 38.094 5.992 1 91.06 220 PRO B CA 1
ATOM 7369 C C . PRO B 1 220 ? 19.234 36.719 5.422 1 91.06 220 PRO B C 1
ATOM 7371 O O . PRO B 1 220 ? 18.359 35.906 5.109 1 91.06 220 PRO B O 1
ATOM 7374 N N . PRO B 1 221 ? 20.484 36.469 5.34 1 91.5 221 PRO B N 1
ATOM 7375 C CA . PRO B 1 221 ? 20.938 35.219 4.77 1 91.5 221 PRO B CA 1
ATOM 7376 C C . PRO B 1 221 ? 20.531 34 5.617 1 91.5 221 PRO B C 1
ATOM 7378 O O . PRO B 1 221 ? 20.438 32.875 5.102 1 91.5 221 PRO B O 1
ATOM 7381 N N . ASP B 1 222 ? 20.312 34.188 6.867 1 92.75 222 ASP B N 1
ATOM 7382 C CA . ASP B 1 222 ? 19.953 33.062 7.742 1 92.75 222 ASP B CA 1
ATOM 7383 C C . ASP B 1 222 ? 18.438 32.938 7.902 1 92.75 222 ASP B C 1
ATOM 7385 O O . ASP B 1 222 ? 17.953 32.5 8.945 1 92.75 222 ASP B O 1
ATOM 7389 N N . LEU B 1 223 ? 17.672 33.406 6.938 1 94.62 223 LEU B N 1
ATOM 7390 C CA . LEU B 1 223 ? 16.219 33.375 6.988 1 94.62 223 LEU B CA 1
ATOM 7391 C C . LEU B 1 223 ? 15.719 31.969 7.27 1 94.62 223 LEU B C 1
ATOM 7393 O O . LEU B 1 223 ? 14.789 31.781 8.062 1 94.62 223 LEU B O 1
ATOM 7397 N N . TRP B 1 224 ? 16.344 31 6.59 1 95.12 224 TRP B N 1
ATOM 7398 C CA . TRP B 1 224 ? 15.898 29.625 6.785 1 95.12 224 TRP B CA 1
ATOM 7399 C C . TRP B 1 224 ? 16.031 29.203 8.242 1 95.12 224 TRP B C 1
ATOM 7401 O O . TRP B 1 224 ? 15.148 28.547 8.797 1 95.12 224 TRP B O 1
ATOM 7411 N N . ASP B 1 225 ? 17.062 29.562 8.828 1 91.25 225 ASP B N 1
ATOM 7412 C CA . ASP B 1 225 ? 17.281 29.234 10.234 1 91.25 225 ASP B CA 1
ATOM 7413 C C . ASP B 1 225 ? 16.25 29.922 11.125 1 91.25 225 ASP B C 1
ATOM 7415 O O . ASP B 1 225 ? 15.789 29.328 12.102 1 91.25 225 ASP B O 1
ATOM 7419 N N . ILE B 1 226 ? 15.953 31.125 10.781 1 89.81 226 ILE B N 1
ATOM 7420 C CA . ILE B 1 226 ? 14.969 31.875 11.547 1 89.81 226 ILE B CA 1
ATOM 7421 C C . ILE B 1 226 ? 13.609 31.188 11.445 1 89.81 226 ILE B C 1
ATOM 7423 O O . ILE B 1 226 ? 12.938 30.984 12.461 1 89.81 226 ILE B O 1
ATOM 7427 N N . LEU B 1 227 ? 13.242 30.844 10.234 1 93.81 227 LEU B N 1
ATOM 7428 C CA . LEU B 1 227 ? 11.961 30.188 10.023 1 93.81 227 LEU B CA 1
ATOM 7429 C C . LEU B 1 227 ? 11.922 28.844 10.742 1 93.81 227 LEU B C 1
ATOM 7431 O O . LEU B 1 227 ? 10.883 28.453 11.281 1 93.81 227 LEU B O 1
ATOM 7435 N N . THR B 1 228 ? 13.008 28.125 10.711 1 90.5 228 THR B N 1
ATOM 7436 C CA . THR B 1 228 ? 13.102 26.828 11.375 1 90.5 228 THR B CA 1
ATOM 7437 C C . THR B 1 228 ? 12.898 26.969 12.875 1 90.5 228 THR B C 1
ATOM 7439 O O . THR B 1 228 ? 12.117 26.234 13.484 1 90.5 228 THR B O 1
ATOM 7442 N N . ARG B 1 229 ? 13.523 27.922 13.445 1 84.12 229 ARG B N 1
ATOM 7443 C CA . ARG B 1 229 ? 13.375 28.172 14.875 1 84.12 229 ARG B CA 1
ATOM 7444 C C . ARG B 1 229 ? 11.945 28.578 15.211 1 84.12 229 ARG B C 1
ATOM 7446 O O . ARG B 1 229 ? 11.391 28.125 16.219 1 84.12 229 ARG B O 1
ATOM 7453 N N . ALA B 1 230 ? 11.438 29.406 14.375 1 86.75 230 ALA B N 1
ATOM 7454 C CA . ALA B 1 230 ? 10.07 29.859 14.602 1 86.75 230 ALA B CA 1
ATOM 7455 C C . ALA B 1 230 ? 9.078 28.703 14.539 1 86.75 230 ALA B C 1
ATOM 7457 O O . ALA B 1 230 ? 8.148 28.625 15.344 1 86.75 230 ALA B O 1
ATOM 7458 N N . THR B 1 231 ? 9.266 27.844 13.586 1 87.06 231 THR B N 1
ATOM 7459 C CA . THR B 1 231 ? 8.352 26.719 13.359 1 87.06 231 THR B CA 1
ATOM 7460 C C . THR B 1 231 ? 8.367 25.766 14.555 1 87.06 231 THR B C 1
ATOM 7462 O O . THR B 1 231 ? 7.32 25.25 14.945 1 87.06 231 THR B O 1
ATOM 7465 N N . TYR B 1 232 ? 9.523 25.641 15.109 1 78.75 232 TYR B N 1
ATOM 7466 C CA . TYR B 1 232 ? 9.633 24.609 16.125 1 78.75 232 TYR B CA 1
ATOM 7467 C C . TYR B 1 232 ? 9.648 25.203 17.531 1 78.75 232 TYR B C 1
ATOM 7469 O O . TYR B 1 232 ? 9.844 24.5 18.516 1 78.75 232 TYR B O 1
ATOM 7477 N N . SER B 1 233 ? 9.492 26.547 17.688 1 73.81 233 SER B N 1
ATOM 7478 C CA . SER B 1 233 ? 9.375 27.203 18.984 1 73.81 233 SER B CA 1
ATOM 7479 C C . SER B 1 233 ? 7.965 27.734 19.203 1 73.81 233 SER B C 1
ATOM 7481 O O . SER B 1 233 ? 7.77 28.688 19.969 1 73.81 233 SER B O 1
ATOM 7483 N N . ARG B 1 234 ? 6.906 27.266 18.688 1 74.94 234 ARG B N 1
ATOM 7484 C CA . ARG B 1 234 ? 5.512 27.641 18.938 1 74.94 234 ARG B CA 1
ATOM 7485 C C . ARG B 1 234 ? 5.227 29.062 18.453 1 74.94 234 ARG B C 1
ATOM 7487 O O . ARG B 1 234 ? 4.605 29.844 19.172 1 74.94 234 ARG B O 1
ATOM 7494 N N . SER B 1 235 ? 5.773 29.5 17.547 1 85.44 235 SER B N 1
ATOM 7495 C CA . SER B 1 235 ? 5.492 30.797 16.938 1 85.44 235 SER B CA 1
ATOM 7496 C C . SER B 1 235 ? 4.434 30.688 15.844 1 85.44 235 SER B C 1
ATOM 7498 O O . SER B 1 235 ? 4.281 29.625 15.234 1 85.44 235 SER B O 1
ATOM 7500 N N . LEU B 1 236 ? 3.691 31.703 15.75 1 91.88 236 LEU B N 1
ATOM 7501 C CA . LEU B 1 236 ? 2.736 31.812 14.656 1 91.88 236 LEU B CA 1
ATOM 7502 C C . LEU B 1 236 ? 3.318 32.625 13.508 1 91.88 236 LEU B C 1
ATOM 7504 O O . LEU B 1 236 ? 3.98 33.625 13.727 1 91.88 236 LEU B O 1
ATOM 7508 N N . MET B 1 237 ? 3.197 32.156 12.32 1 95.19 237 MET B N 1
ATOM 7509 C CA . MET B 1 237 ? 3.799 32.812 11.172 1 95.19 237 MET B CA 1
ATOM 7510 C C . MET B 1 237 ? 2.762 33.094 10.086 1 95.19 237 MET B C 1
ATOM 7512 O O . MET B 1 237 ? 2.006 32.188 9.719 1 95.19 237 MET B O 1
ATOM 7516 N N . CYS B 1 238 ? 2.705 34.281 9.648 1 97.06 238 CYS B N 1
ATOM 7517 C CA . CYS B 1 238 ? 1.875 34.719 8.523 1 97.06 238 CYS B CA 1
ATOM 7518 C C . CYS B 1 238 ? 2.666 35.594 7.559 1 97.06 238 CYS B C 1
ATOM 7520 O O . CYS B 1 238 ? 3.746 36.062 7.898 1 97.06 238 CYS B O 1
ATOM 7522 N N . CYS B 1 239 ? 2.16 35.688 6.363 1 97.19 239 CYS B N 1
ATOM 7523 C CA . CYS B 1 239 ? 2.824 36.531 5.363 1 97.19 239 CYS B CA 1
ATOM 7524 C C . CYS B 1 239 ? 1.806 37.219 4.477 1 97.19 239 CYS B C 1
ATOM 7526 O O . CYS B 1 239 ? 0.605 36.969 4.574 1 97.19 239 CYS B O 1
ATOM 7528 N N . GLN B 1 240 ? 2.363 38.219 3.768 1 94.94 240 GLN B N 1
ATOM 7529 C CA . GLN B 1 240 ? 1.486 39 2.926 1 94.94 240 GLN B CA 1
ATOM 7530 C C . GLN B 1 240 ? 2.109 39.25 1.554 1 94.94 240 GLN B C 1
ATOM 7532 O O . GLN B 1 240 ? 3.326 39.406 1.438 1 94.94 240 GLN B O 1
ATOM 7537 N N . THR B 1 241 ? 1.257 39.25 0.581 1 94.44 241 THR B N 1
ATOM 7538 C CA . THR B 1 241 ? 1.698 39.594 -0.765 1 94.44 241 THR B CA 1
ATOM 7539 C C . THR B 1 241 ? 1.702 41.125 -0.957 1 94.44 241 THR B C 1
ATOM 7541 O O . THR B 1 241 ? 1.291 41.844 -0.065 1 94.44 241 THR B O 1
ATOM 7544 N N . GLN B 1 242 ? 2.193 41.531 -2.051 1 86.5 242 GLN B N 1
ATOM 7545 C CA . GLN B 1 242 ? 2.318 42.969 -2.334 1 86.5 242 GLN B CA 1
ATOM 7546 C C . GLN B 1 242 ? 0.956 43.656 -2.312 1 86.5 242 GLN B C 1
ATOM 7548 O O . GLN B 1 242 ? -0.042 43.094 -2.756 1 86.5 242 GLN B O 1
ATOM 7553 N N . LEU B 1 243 ? 1.07 44.844 -1.787 1 76.5 243 LEU B N 1
ATOM 7554 C CA . LEU B 1 243 ? -0.142 45.625 -1.593 1 76.5 243 LEU B CA 1
ATOM 7555 C C . LEU B 1 243 ? -0.808 45.938 -2.928 1 76.5 243 LEU B C 1
ATOM 7557 O O . LEU B 1 243 ? -0.124 46.156 -3.934 1 76.5 243 LEU B O 1
ATOM 7561 N N . GLY B 1 244 ? -2.078 45.844 -3.018 1 75.88 244 GLY B N 1
ATOM 7562 C CA . GLY B 1 244 ? -2.889 46.125 -4.191 1 75.88 244 GLY B CA 1
ATOM 7563 C C . GLY B 1 244 ? -4.316 45.656 -4.066 1 75.88 244 GLY B C 1
ATOM 7564 O O . GLY B 1 244 ? -4.719 45.156 -3.012 1 75.88 244 GLY B O 1
ATOM 7565 N N . THR B 1 245 ? -5.043 45.938 -5.094 1 78.5 245 THR B N 1
ATOM 7566 C CA . THR B 1 245 ? -6.406 45.406 -5.16 1 78.5 245 THR B CA 1
ATOM 7567 C C . THR B 1 245 ? -6.402 43.875 -5.203 1 78.5 245 THR B C 1
ATOM 7569 O O . THR B 1 245 ? -5.621 43.281 -5.941 1 78.5 245 THR B O 1
ATOM 7572 N N . THR B 1 246 ? -7.188 43.406 -4.348 1 81.56 246 THR B N 1
ATOM 7573 C CA . THR B 1 246 ? -7.277 41.938 -4.258 1 81.56 246 THR B CA 1
ATOM 7574 C C . THR B 1 246 ? -7.676 41.344 -5.605 1 81.56 246 THR B C 1
ATOM 7576 O O . THR B 1 246 ? -8.797 41.562 -6.078 1 81.56 246 THR B O 1
ATOM 7579 N N . LYS B 1 247 ? -6.656 40.688 -6.277 1 88.94 247 LYS B N 1
ATOM 7580 C CA . LYS B 1 247 ? -6.871 40 -7.555 1 88.94 247 LYS B CA 1
ATOM 7581 C C . LYS B 1 247 ? -5.988 38.75 -7.684 1 88.94 247 LYS B C 1
ATOM 7583 O O . LYS B 1 247 ? -4.875 38.719 -7.156 1 88.94 247 LYS B O 1
ATOM 7588 N N . VAL B 1 248 ? -6.566 37.844 -8.344 1 91.88 248 VAL B N 1
ATOM 7589 C CA . VAL B 1 248 ? -5.805 36.625 -8.602 1 91.88 248 VAL B CA 1
ATOM 7590 C C . VAL B 1 248 ? -4.758 36.906 -9.68 1 91.88 248 VAL B C 1
ATOM 7592 O O . VAL B 1 248 ? -5.082 37.375 -10.766 1 91.88 248 VAL B O 1
ATOM 7595 N N . LEU B 1 249 ? -3.555 36.625 -9.391 1 93.19 249 LEU B N 1
ATOM 7596 C CA . LEU B 1 249 ? -2.441 36.844 -10.312 1 93.19 249 LEU B CA 1
ATOM 7597 C C . LEU B 1 249 ? -2.252 35.625 -11.219 1 93.19 249 LEU B C 1
ATOM 7599 O O . LEU B 1 249 ? -2.809 34.562 -10.969 1 93.19 249 LEU B O 1
ATOM 7603 N N . LYS B 1 250 ? -1.402 35.719 -12.203 1 93.06 250 LYS B N 1
ATOM 7604 C CA . LYS B 1 250 ? -1.156 34.656 -13.18 1 93.06 250 LYS B CA 1
ATOM 7605 C C . LYS B 1 250 ? -0.459 33.469 -12.523 1 93.06 250 LYS B C 1
ATOM 7607 O O . LYS B 1 250 ? -0.676 32.344 -12.922 1 93.06 250 LYS B O 1
ATOM 7612 N N . ASN B 1 251 ? 0.295 33.781 -11.555 1 95.06 251 ASN B N 1
ATOM 7613 C CA . ASN B 1 251 ? 1.052 32.688 -10.906 1 95.06 251 ASN B CA 1
ATOM 7614 C C . ASN B 1 251 ? 0.207 31.953 -9.875 1 95.06 251 ASN B C 1
ATOM 7616 O O . ASN B 1 251 ? 0.703 31.062 -9.188 1 95.06 251 ASN B O 1
ATOM 7620 N N . GLY B 1 252 ? -1.059 32.406 -9.672 1 95.75 252 GLY B N 1
ATOM 7621 C CA . GLY B 1 252 ? -1.984 31.703 -8.789 1 95.75 252 GLY B CA 1
ATOM 7622 C C . GLY B 1 252 ? -2.08 32.344 -7.41 1 95.75 252 GLY B C 1
ATOM 7623 O O . GLY B 1 252 ? -2.9 31.906 -6.59 1 95.75 252 GLY B O 1
ATOM 7624 N N . LEU B 1 253 ? -1.248 33.375 -7.137 1 96.19 253 LEU B N 1
ATOM 7625 C CA . LEU B 1 253 ? -1.316 34.062 -5.859 1 96.19 253 LEU B CA 1
ATOM 7626 C C . LEU B 1 253 ? -2.348 35.188 -5.91 1 96.19 253 LEU B C 1
ATOM 7628 O O . LEU B 1 253 ? -2.801 35.562 -6.992 1 96.19 253 LEU B O 1
ATOM 7632 N N . VAL B 1 254 ? -2.758 35.594 -4.809 1 94.94 254 VAL B N 1
ATOM 7633 C CA . VAL B 1 254 ? -3.689 36.719 -4.707 1 94.94 254 VAL B CA 1
ATOM 7634 C C . VAL B 1 254 ? -2.945 37.969 -4.234 1 94.94 254 VAL B C 1
ATOM 7636 O O . VAL B 1 254 ? -2.217 37.906 -3.24 1 94.94 254 VAL B O 1
ATOM 7639 N N . ALA B 1 255 ? -3.125 39.062 -4.922 1 92.75 255 ALA B N 1
ATOM 7640 C CA . ALA B 1 255 ? -2.475 40.312 -4.555 1 92.75 255 ALA B CA 1
ATOM 7641 C C . ALA B 1 255 ? -3.152 40.938 -3.342 1 92.75 255 ALA B C 1
ATOM 7643 O O . ALA B 1 255 ? -4.371 40.875 -3.189 1 92.75 255 ALA B O 1
ATOM 7644 N N . GLY B 1 256 ? -2.322 41.656 -2.484 1 91.38 256 GLY B N 1
ATOM 7645 C CA . GLY B 1 256 ? -2.869 42.344 -1.321 1 91.38 256 GLY B CA 1
ATOM 7646 C C . GLY B 1 256 ? -3.584 41.406 -0.365 1 91.38 256 GLY B C 1
ATOM 7647 O O . GLY B 1 256 ? -4.668 41.719 0.127 1 91.38 256 GLY B O 1
ATOM 7648 N N . HIS B 1 257 ? -3.047 40.281 -0.161 1 92.69 257 HIS B N 1
ATOM 7649 C CA . HIS B 1 257 ? -3.691 39.219 0.586 1 92.69 257 HIS B CA 1
ATOM 7650 C C . HIS B 1 257 ? -2.752 38.625 1.634 1 92.69 257 HIS B C 1
ATOM 7652 O O . HIS B 1 257 ? -1.529 38.75 1.511 1 92.69 257 HIS B O 1
ATOM 7658 N N . ALA B 1 258 ? -3.332 38.156 2.693 1 95.19 258 ALA B N 1
ATOM 7659 C CA . ALA B 1 258 ? -2.564 37.5 3.756 1 95.19 258 ALA B CA 1
ATOM 7660 C C . ALA B 1 258 ? -2.578 36 3.604 1 95.19 258 ALA B C 1
ATOM 7662 O O . ALA B 1 258 ? -3.592 35.406 3.207 1 95.19 258 ALA B O 1
ATOM 7663 N N . TYR B 1 259 ? -1.467 35.344 3.873 1 96.38 259 TYR B N 1
ATOM 7664 C CA . TYR B 1 259 ? -1.324 33.875 3.873 1 96.38 259 TYR B CA 1
ATOM 7665 C C . TYR B 1 259 ? -0.798 33.375 5.215 1 96.38 259 TYR B C 1
ATOM 7667 O O . TYR B 1 259 ? -0.238 34.156 5.996 1 96.38 259 TYR B O 1
ATOM 7675 N N . THR B 1 260 ? -0.999 32.125 5.484 1 96 260 THR B N 1
ATOM 7676 C CA . THR B 1 260 ? -0.472 31.469 6.68 1 96 260 THR B CA 1
ATOM 7677 C C . THR B 1 260 ? 0.691 30.547 6.328 1 96 260 THR B C 1
ATOM 7679 O O . THR B 1 260 ? 0.622 29.797 5.352 1 96 260 THR B O 1
ATOM 7682 N N . VAL B 1 261 ? 1.763 30.672 7.074 1 96.44 261 VAL B N 1
ATOM 7683 C CA . VAL B 1 261 ? 2.832 29.688 6.938 1 96.44 261 VAL B CA 1
ATOM 7684 C C . VAL B 1 261 ? 2.492 28.438 7.742 1 96.44 261 VAL B C 1
ATOM 7686 O O . VAL B 1 261 ? 2.418 28.484 8.977 1 96.44 261 VAL B O 1
ATOM 7689 N N . THR B 1 262 ? 2.346 27.312 7.039 1 93 262 THR B N 1
ATOM 7690 C CA . THR B 1 262 ? 1.855 26.125 7.719 1 93 262 THR B CA 1
ATOM 7691 C C . THR B 1 262 ? 2.973 25.094 7.883 1 93 262 THR B C 1
ATOM 7693 O O . THR B 1 262 ? 2.816 24.109 8.609 1 93 262 THR B O 1
ATOM 7696 N N . GLY B 1 263 ? 4.082 25.344 7.18 1 93.12 263 GLY B N 1
ATOM 7697 C CA . GLY B 1 263 ? 5.176 24.406 7.344 1 93.12 263 GLY B CA 1
ATOM 7698 C C . GLY B 1 263 ? 6.406 24.766 6.531 1 93.12 263 GLY B C 1
ATOM 7699 O O . GLY B 1 263 ? 6.348 25.625 5.66 1 93.12 263 GLY B O 1
ATOM 7700 N N . ILE B 1 264 ? 7.543 24.141 6.875 1 95.69 264 ILE B N 1
ATOM 7701 C CA . ILE B 1 264 ? 8.789 24.25 6.129 1 95.69 264 ILE B CA 1
ATOM 7702 C C . ILE B 1 264 ? 9.422 22.875 5.969 1 95.69 264 ILE B C 1
ATOM 7704 O O . ILE B 1 264 ? 9.219 21.984 6.812 1 95.69 264 ILE B O 1
ATOM 7708 N N . ARG B 1 265 ? 10.109 22.656 4.906 1 96.31 265 ARG B N 1
ATOM 7709 C CA . ARG B 1 265 ? 10.742 21.359 4.672 1 96.31 265 ARG B CA 1
ATOM 7710 C C . ARG B 1 265 ? 11.945 21.5 3.748 1 96.31 265 ARG B C 1
ATOM 7712 O O . ARG B 1 265 ? 11.867 22.156 2.715 1 96.31 265 ARG B O 1
ATOM 7719 N N . LYS B 1 266 ? 13.047 21 4.207 1 95.62 266 LYS B N 1
ATOM 7720 C CA . LYS B 1 266 ? 14.195 20.844 3.318 1 95.62 266 LYS B CA 1
ATOM 7721 C C . LYS B 1 266 ? 14.133 19.531 2.553 1 95.62 266 LYS B C 1
ATOM 7723 O O . LYS B 1 266 ? 14.031 18.453 3.158 1 95.62 266 LYS B O 1
ATOM 7728 N N . VAL B 1 267 ? 14.109 19.547 1.242 1 95.25 267 VAL B N 1
ATOM 7729 C CA . VAL B 1 267 ? 14.047 18.344 0.432 1 95.25 267 VAL B CA 1
ATOM 7730 C C . VAL B 1 267 ? 15.352 18.156 -0.333 1 95.25 267 VAL B C 1
ATOM 7732 O O . VAL B 1 267 ? 16.094 19.109 -0.542 1 95.25 267 VAL B O 1
ATOM 7735 N N . THR B 1 268 ? 15.641 16.891 -0.642 1 87.94 268 THR B N 1
ATOM 7736 C CA . THR B 1 268 ? 16.828 16.609 -1.431 1 87.94 268 THR B CA 1
ATOM 7737 C C . THR B 1 268 ? 16.453 16.125 -2.828 1 87.94 268 THR B C 1
ATOM 7739 O O . THR B 1 268 ? 15.961 15.008 -2.992 1 87.94 268 THR B O 1
ATOM 7742 N N . CYS B 1 269 ? 16.688 16.938 -3.77 1 86.12 269 CYS B N 1
ATOM 7743 C CA . CYS B 1 269 ? 16.438 16.594 -5.164 1 86.12 269 CYS B CA 1
ATOM 7744 C C . CYS B 1 269 ? 17.703 16.094 -5.84 1 86.12 269 CYS B C 1
ATOM 7746 O O . CYS B 1 269 ? 18.766 16.062 -5.219 1 86.12 269 CYS B O 1
ATOM 7748 N N . GLN B 1 270 ? 17.594 15.648 -7.062 1 80.19 270 GLN B N 1
ATOM 7749 C CA . GLN B 1 270 ? 18.719 15.133 -7.84 1 80.19 270 GLN B CA 1
ATOM 7750 C C . GLN B 1 270 ? 19.828 16.188 -7.965 1 80.19 270 GLN B C 1
ATOM 7752 O O . GLN B 1 270 ? 21.016 15.844 -8.016 1 80.19 270 GLN B O 1
ATOM 7757 N N . TYR B 1 271 ? 19.438 17.422 -7.957 1 83.88 271 TYR B N 1
ATOM 7758 C CA . TYR B 1 271 ? 20.391 18.5 -8.18 1 83.88 271 TYR B CA 1
ATOM 7759 C C . TYR B 1 271 ? 20.844 19.109 -6.859 1 83.88 271 TYR B C 1
ATOM 7761 O O . TYR B 1 271 ? 21.688 20 -6.84 1 83.88 271 TYR B O 1
ATOM 7769 N N . GLY B 1 272 ? 20.375 18.656 -5.781 1 86.44 272 GLY B N 1
ATOM 7770 C CA . GLY B 1 272 ? 20.766 19.156 -4.473 1 86.44 272 GLY B CA 1
ATOM 7771 C C . GLY B 1 272 ? 19.594 19.453 -3.562 1 86.44 272 GLY B C 1
ATOM 7772 O O . GLY B 1 272 ? 18.438 19.219 -3.936 1 86.44 272 GLY B O 1
ATOM 7773 N N . PRO B 1 273 ? 19.938 20.031 -2.379 1 91.62 273 PRO B N 1
ATOM 7774 C CA . PRO B 1 273 ? 18.875 20.328 -1.418 1 91.62 273 PRO B CA 1
ATOM 7775 C C . PRO B 1 273 ? 18.125 21.609 -1.759 1 91.62 273 PRO B C 1
ATOM 7777 O O . PRO B 1 273 ? 18.703 22.562 -2.303 1 91.62 273 PRO B O 1
ATOM 7780 N N . GLU B 1 274 ? 16.875 21.688 -1.549 1 95.06 274 GLU B N 1
ATOM 7781 C CA . GLU B 1 274 ? 16.016 22.859 -1.699 1 95.06 274 GLU B CA 1
ATOM 7782 C C . GLU B 1 274 ? 15.141 23.062 -0.468 1 95.06 274 GLU B C 1
ATOM 7784 O O . GLU B 1 274 ? 14.648 22.094 0.121 1 95.06 274 GLU B O 1
ATOM 7789 N N . ASN B 1 275 ? 15.031 24.344 -0.075 1 97 275 ASN B N 1
ATOM 7790 C CA . ASN B 1 275 ? 14.18 24.703 1.056 1 97 275 ASN B CA 1
ATOM 7791 C C . ASN B 1 275 ? 12.781 25.109 0.601 1 97 275 ASN B C 1
ATOM 7793 O O . ASN B 1 275 ? 12.625 25.969 -0.273 1 97 275 ASN B O 1
ATOM 7797 N N . LEU B 1 276 ? 11.781 24.422 1.176 1 98 276 LEU B N 1
ATOM 7798 C CA . LEU B 1 276 ? 10.398 24.672 0.791 1 98 276 LEU B CA 1
ATOM 7799 C C . LEU B 1 276 ? 9.617 25.281 1.948 1 98 276 LEU B C 1
ATOM 7801 O O . LEU B 1 276 ? 9.883 24.984 3.113 1 98 276 LEU B O 1
ATOM 7805 N N . VAL B 1 277 ? 8.719 26.141 1.605 1 97.94 277 VAL B N 1
ATOM 7806 C CA . VAL B 1 277 ? 7.781 26.734 2.551 1 97.94 277 VAL B CA 1
ATOM 7807 C C . VAL B 1 277 ? 6.352 26.375 2.143 1 97.94 277 VAL B C 1
ATOM 7809 O O . VAL B 1 277 ? 6.016 26.406 0.956 1 97.94 277 VAL B O 1
ATOM 7812 N N . ARG B 1 278 ? 5.578 26.016 3.068 1 97 278 ARG B N 1
ATOM 7813 C CA . ARG B 1 278 ? 4.176 25.703 2.814 1 97 278 ARG B CA 1
ATOM 7814 C C . ARG B 1 278 ? 3.266 26.812 3.297 1 97 278 ARG B C 1
ATOM 7816 O O . ARG B 1 278 ? 3.383 27.281 4.438 1 97 278 ARG B O 1
ATOM 7823 N N . LEU B 1 279 ? 2.383 27.281 2.445 1 96.94 279 LEU B N 1
ATOM 7824 C CA . LEU B 1 279 ? 1.476 28.391 2.74 1 96.94 279 LEU B CA 1
ATOM 7825 C C . LEU B 1 279 ? 0.026 27.969 2.502 1 96.94 279 LEU B C 1
ATOM 7827 O O . LEU B 1 279 ? -0.242 27.031 1.752 1 96.94 279 LEU B O 1
ATOM 7831 N N . ARG B 1 280 ? -0.822 28.688 3.115 1 94.75 280 ARG B N 1
ATOM 7832 C CA . ARG B 1 280 ? -2.24 28.453 2.881 1 94.75 280 ARG B CA 1
ATOM 7833 C C . ARG B 1 280 ? -2.986 29.75 2.617 1 94.75 280 ARG B C 1
ATOM 7835 O O . ARG B 1 280 ? -2.799 30.734 3.334 1 94.75 280 ARG B O 1
ATOM 7842 N N . ASN B 1 281 ? -3.75 29.781 1.593 1 93.06 281 ASN B N 1
ATOM 7843 C CA . ASN B 1 281 ? -4.691 30.844 1.271 1 93.06 281 ASN B CA 1
ATOM 7844 C C . ASN B 1 281 ? -5.953 30.75 2.129 1 93.06 281 ASN B C 1
ATOM 7846 O O . ASN B 1 281 ? -6.672 29.75 2.078 1 93.06 281 ASN B O 1
ATOM 7850 N N . PRO B 1 282 ? -6.203 31.75 2.865 1 90.31 282 PRO B N 1
ATOM 7851 C CA . PRO B 1 282 ? -7.359 31.703 3.764 1 90.31 282 PRO B CA 1
ATOM 7852 C C . PRO B 1 282 ? -8.68 31.516 3.02 1 90.31 282 PRO B C 1
ATOM 7854 O O . PRO B 1 282 ? -9.703 31.219 3.637 1 90.31 282 PRO B O 1
ATOM 7857 N N . TRP B 1 283 ? -8.633 31.703 1.728 1 87.5 283 TRP B N 1
ATOM 7858 C CA . TRP B 1 283 ? -9.836 31.469 0.935 1 87.5 283 TRP B CA 1
ATOM 7859 C C . TRP B 1 283 ? -10.148 29.969 0.855 1 87.5 283 TRP B C 1
ATOM 7861 O O . TRP B 1 283 ? -11.258 29.578 0.501 1 87.5 283 TRP B O 1
ATOM 7871 N N . GLY B 1 284 ? -9.148 29.156 1.121 1 86.75 284 GLY B N 1
ATOM 7872 C CA . GLY B 1 284 ? -9.32 27.719 1.027 1 86.75 284 GLY B CA 1
ATOM 7873 C C . GLY B 1 284 ? -9.242 27.203 -0.396 1 86.75 284 GLY B C 1
ATOM 7874 O O . GLY B 1 284 ? -9.5 26.016 -0.647 1 86.75 284 GLY B O 1
ATOM 7875 N N . LYS B 1 285 ? -8.969 28.125 -1.27 1 90.06 285 LYS B N 1
ATOM 7876 C CA . LYS B 1 285 ? -8.828 27.812 -2.688 1 90.06 285 LYS B CA 1
ATOM 7877 C C . LYS B 1 285 ? -7.848 28.75 -3.373 1 90.06 285 LYS B C 1
ATOM 7879 O O . LYS B 1 285 ? -7.344 29.688 -2.75 1 90.06 285 LYS B O 1
ATOM 7884 N N . ILE B 1 286 ? -7.523 28.5 -4.645 1 92.81 286 ILE B N 1
ATOM 7885 C CA . ILE B 1 286 ? -6.582 29.297 -5.434 1 92.81 286 ILE B CA 1
ATOM 7886 C C . ILE B 1 286 ? -5.168 29.109 -4.883 1 92.81 286 ILE B C 1
ATOM 7888 O O . ILE B 1 286 ? -4.867 29.562 -3.773 1 92.81 286 ILE B O 1
ATOM 7892 N N . GLU B 1 287 ? -4.41 28.5 -5.629 1 95.62 287 GLU B N 1
ATOM 7893 C CA . GLU B 1 287 ? -3.094 28.078 -5.152 1 95.62 287 GLU B CA 1
ATOM 7894 C C . GLU B 1 287 ? -1.997 28.484 -6.133 1 95.62 287 GLU B C 1
ATOM 7896 O O . GLU B 1 287 ? -2.27 28.734 -7.309 1 95.62 287 GLU B O 1
ATOM 7901 N N . TRP B 1 288 ? -0.85 28.594 -5.617 1 97.19 288 TRP B N 1
ATOM 7902 C CA . TRP B 1 288 ? 0.4 28.812 -6.344 1 97.19 288 TRP B CA 1
ATOM 7903 C C . TRP B 1 288 ? 0.565 27.766 -7.449 1 97.19 288 TRP B C 1
ATOM 7905 O O . TRP B 1 288 ? 0.256 26.594 -7.258 1 97.19 288 TRP B O 1
ATOM 7915 N N . ASN B 1 289 ? 0.963 28.203 -8.688 1 96.62 289 ASN B N 1
ATOM 7916 C CA . ASN B 1 289 ? 1.124 27.25 -9.781 1 96.62 289 ASN B CA 1
ATOM 7917 C C . ASN B 1 289 ? 2.561 27.219 -10.297 1 96.62 289 ASN B C 1
ATOM 7919 O O . ASN B 1 289 ? 2.811 26.828 -11.438 1 96.62 289 ASN B O 1
ATOM 7923 N N . GLY B 1 290 ? 3.543 27.766 -9.531 1 97 290 GLY B N 1
ATOM 7924 C CA . GLY B 1 290 ? 4.953 27.719 -9.883 1 97 290 GLY B CA 1
ATOM 7925 C C . GLY B 1 290 ? 5.656 26.469 -9.383 1 97 290 GLY B C 1
ATOM 7926 O O . GLY B 1 290 ? 5.055 25.406 -9.297 1 97 290 GLY B O 1
ATOM 7927 N N . ASP B 1 291 ? 6.895 26.609 -9.094 1 96.19 291 ASP B N 1
ATOM 7928 C CA . ASP B 1 291 ? 7.707 25.484 -8.648 1 96.19 291 ASP B CA 1
ATOM 7929 C C . ASP B 1 291 ? 7.199 24.922 -7.316 1 96.19 291 ASP B C 1
ATOM 7931 O O . ASP B 1 291 ? 6.934 25.688 -6.387 1 96.19 291 ASP B O 1
ATOM 7935 N N . TRP B 1 292 ? 7.047 23.547 -7.246 1 96.94 292 TRP B N 1
ATOM 7936 C CA . TRP B 1 292 ? 6.66 22.781 -6.066 1 96.94 292 TRP B CA 1
ATOM 7937 C C . TRP B 1 292 ? 5.172 22.953 -5.773 1 96.94 292 TRP B C 1
ATOM 7939 O O . TRP B 1 292 ? 4.703 22.609 -4.684 1 96.94 292 TRP B O 1
ATOM 7949 N N . SER B 1 293 ? 4.492 23.656 -6.711 1 97.25 293 SER B N 1
ATOM 7950 C CA . SER B 1 293 ? 3.035 23.672 -6.625 1 97.25 293 SER B CA 1
ATOM 7951 C C . SER B 1 293 ? 2.463 22.266 -6.77 1 97.25 293 SER B C 1
ATOM 7953 O O . SER B 1 293 ? 3.193 21.328 -7.074 1 97.25 293 SER B O 1
ATOM 7955 N N . ASP B 1 294 ? 1.199 22.109 -6.629 1 93.38 294 ASP B N 1
ATOM 7956 C CA . ASP B 1 294 ? 0.539 20.812 -6.641 1 93.38 294 ASP B CA 1
ATOM 7957 C C . ASP B 1 294 ? 0.822 20.062 -7.938 1 93.38 294 ASP B C 1
ATOM 7959 O O . ASP B 1 294 ? 0.964 18.828 -7.934 1 93.38 294 ASP B O 1
ATOM 7963 N N . SER B 1 295 ? 0.974 20.766 -9.055 1 92.88 295 SER B N 1
ATOM 7964 C CA . SER B 1 295 ? 1.113 20.125 -10.352 1 92.88 295 SER B CA 1
ATOM 7965 C C . SER B 1 295 ? 2.533 20.266 -10.891 1 92.88 295 SER B C 1
ATOM 7967 O O . SER B 1 295 ? 2.787 20 -12.07 1 92.88 295 SER B O 1
ATOM 7969 N N . SER B 1 296 ? 3.4 20.734 -10.062 1 95.75 296 SER B N 1
ATOM 7970 C CA . SER B 1 296 ? 4.773 20.969 -10.5 1 95.75 296 SER B CA 1
ATOM 7971 C C . SER B 1 296 ? 5.488 19.656 -10.812 1 95.75 296 SER B C 1
ATOM 7973 O O . SER B 1 296 ? 5.324 18.672 -10.102 1 95.75 296 SER B O 1
ATOM 7975 N N . TYR B 1 297 ? 6.328 19.625 -11.812 1 94.06 297 TYR B N 1
ATOM 7976 C CA . TYR B 1 297 ? 7.105 18.453 -12.195 1 94.06 297 TYR B CA 1
ATOM 7977 C C . TYR B 1 297 ? 8.266 18.219 -11.227 1 94.06 297 TYR B C 1
ATOM 7979 O O . TYR B 1 297 ? 8.867 17.141 -11.211 1 94.06 297 TYR B O 1
ATOM 7987 N N . LYS B 1 298 ? 8.539 19.234 -10.43 1 95.12 298 LYS B N 1
ATOM 7988 C CA . LYS B 1 298 ? 9.695 19.156 -9.539 1 95.12 298 LYS B CA 1
ATOM 7989 C C . LYS B 1 298 ? 9.516 18.047 -8.5 1 95.12 298 LYS B C 1
ATOM 7991 O O . LYS B 1 298 ? 10.492 17.547 -7.949 1 95.12 298 LYS B O 1
ATOM 7996 N N . TRP B 1 299 ? 8.281 17.688 -8.281 1 95.12 299 TRP B N 1
ATOM 7997 C CA . TRP B 1 299 ? 8 16.625 -7.324 1 95.12 299 TRP B CA 1
ATOM 7998 C C . TRP B 1 299 ? 8.617 15.312 -7.785 1 95.12 299 TRP B C 1
ATOM 8000 O O . TRP B 1 299 ? 8.969 14.461 -6.965 1 95.12 299 TRP B O 1
ATOM 8010 N N . GLU B 1 300 ? 8.789 15.109 -9.094 1 93.31 300 GLU B N 1
ATOM 8011 C CA . GLU B 1 300 ? 9.32 13.875 -9.656 1 93.31 300 GLU B CA 1
ATOM 8012 C C . GLU B 1 300 ? 10.812 13.734 -9.375 1 93.31 300 GLU B C 1
ATOM 8014 O O . GLU B 1 300 ? 11.391 12.656 -9.547 1 93.31 300 GLU B O 1
ATOM 8019 N N . LEU B 1 301 ? 11.391 14.812 -8.875 1 93.62 301 LEU B N 1
ATOM 8020 C CA . LEU B 1 301 ? 12.82 14.797 -8.57 1 93.62 301 LEU B CA 1
ATOM 8021 C C . LEU B 1 301 ? 13.078 14.195 -7.195 1 93.62 301 LEU B C 1
ATOM 8023 O O . LEU B 1 301 ? 14.227 13.969 -6.816 1 93.62 301 LEU B O 1
ATOM 8027 N N . LEU B 1 302 ? 12.031 13.93 -6.434 1 93.94 302 LEU B N 1
ATOM 8028 C CA . LEU B 1 302 ? 12.148 13.391 -5.086 1 93.94 302 LEU B CA 1
ATOM 8029 C C . LEU B 1 302 ? 11.945 11.875 -5.09 1 93.94 302 LEU B C 1
ATOM 8031 O O . LEU B 1 302 ? 11.461 11.312 -6.074 1 93.94 302 LEU B O 1
ATOM 8035 N N . SER B 1 303 ? 12.391 11.242 -3.992 1 90.75 303 SER B N 1
ATOM 8036 C CA . SER B 1 303 ? 12.023 9.836 -3.793 1 90.75 303 SER B CA 1
ATOM 8037 C C . SER B 1 303 ? 10.508 9.664 -3.746 1 90.75 303 SER B C 1
ATOM 8039 O O . SER B 1 303 ? 9.781 10.578 -3.355 1 90.75 303 SER B O 1
ATOM 8041 N N . PRO B 1 304 ? 10.023 8.492 -4.133 1 91.06 304 PRO B N 1
ATOM 8042 C CA . PRO B 1 304 ? 8.578 8.266 -4.156 1 91.06 304 PRO B CA 1
ATOM 8043 C C . PRO B 1 304 ? 7.922 8.516 -2.799 1 91.06 304 PRO B C 1
ATOM 8045 O O . PRO B 1 304 ? 6.844 9.109 -2.732 1 91.06 304 PRO B O 1
ATOM 8048 N N . LYS B 1 305 ? 8.516 8.133 -1.806 1 92.38 305 LYS B N 1
ATOM 8049 C CA . LYS B 1 305 ? 7.934 8.289 -0.477 1 92.38 305 LYS B CA 1
ATOM 8050 C C . LYS B 1 305 ? 7.871 9.758 -0.071 1 92.38 305 LYS B C 1
ATOM 8052 O O . LYS B 1 305 ? 6.867 10.211 0.484 1 92.38 305 LYS B O 1
ATOM 8057 N N . GLU B 1 306 ? 8.961 10.469 -0.268 1 93.5 306 GLU B N 1
ATOM 8058 C CA . GLU B 1 306 ? 8.992 11.891 0.057 1 93.5 306 GLU B CA 1
ATOM 8059 C C . GLU B 1 306 ? 7.949 12.664 -0.746 1 93.5 306 GLU B C 1
ATOM 8061 O O . GLU B 1 306 ? 7.277 13.547 -0.211 1 93.5 306 GLU B O 1
ATOM 8066 N N . LYS B 1 307 ? 7.875 12.352 -1.969 1 94.88 307 LYS B N 1
ATOM 8067 C CA . LYS B 1 307 ? 6.871 12.953 -2.838 1 94.88 307 LYS B CA 1
ATOM 8068 C C . LYS B 1 307 ? 5.461 12.703 -2.307 1 94.88 307 LYS B C 1
ATOM 8070 O O . LYS B 1 307 ? 4.672 13.641 -2.166 1 94.88 307 LYS B O 1
ATOM 8075 N N . ILE B 1 308 ? 5.188 11.461 -1.95 1 94.44 308 ILE B N 1
ATOM 8076 C CA . ILE B 1 308 ? 3.848 11.047 -1.548 1 94.44 308 ILE B CA 1
ATOM 8077 C C . ILE B 1 308 ? 3.463 11.742 -0.245 1 94.44 308 ILE B C 1
ATOM 8079 O O . ILE B 1 308 ? 2.324 12.188 -0.086 1 94.44 308 ILE B O 1
ATOM 8083 N N . LEU B 1 309 ? 4.371 11.906 0.651 1 93.81 309 LEU B N 1
ATOM 8084 C CA . LEU B 1 309 ? 4.031 12.383 1.987 1 93.81 309 LEU B CA 1
ATOM 8085 C C . LEU B 1 309 ? 4.035 13.906 2.039 1 93.81 309 LEU B C 1
ATOM 8087 O O . LEU B 1 309 ? 3.484 14.5 2.967 1 93.81 309 LEU B O 1
ATOM 8091 N N . LEU B 1 310 ? 4.66 14.562 1.07 1 94.19 310 LEU B N 1
ATOM 8092 C CA . LEU B 1 310 ? 4.719 16.016 1.089 1 94.19 310 LEU B CA 1
ATOM 8093 C C . LEU B 1 310 ? 3.721 16.625 0.102 1 94.19 310 LEU B C 1
ATOM 8095 O O . LEU B 1 310 ? 3.1 17.641 0.385 1 94.19 310 LEU B O 1
ATOM 8099 N N . ARG B 1 311 ? 3.531 16.016 -1.024 1 93.88 311 ARG B N 1
ATOM 8100 C CA . ARG B 1 311 ? 2.725 16.594 -2.1 1 93.88 311 ARG B CA 1
ATOM 8101 C C . ARG B 1 311 ? 1.237 16.359 -1.846 1 93.88 311 ARG B C 1
ATOM 8103 O O . ARG B 1 311 ? 0.804 15.234 -1.617 1 93.88 311 ARG B O 1
ATOM 8110 N N . LYS B 1 312 ? 0.549 17.422 -1.815 1 87.44 312 LYS B N 1
ATOM 8111 C CA . LYS B 1 312 ? -0.907 17.375 -1.725 1 87.44 312 LYS B CA 1
ATOM 8112 C C . LYS B 1 312 ? -1.559 17.922 -2.992 1 87.44 312 LYS B C 1
ATOM 8114 O O . LYS B 1 312 ? -1.426 19.109 -3.303 1 87.44 312 LYS B O 1
ATOM 8119 N N . LYS B 1 313 ? -2.299 17.172 -3.699 1 84.5 313 LYS B N 1
ATOM 8120 C CA . LYS B 1 313 ? -2.861 17.594 -4.977 1 84.5 313 LYS B CA 1
ATOM 8121 C C . LYS B 1 313 ? -4.27 18.156 -4.797 1 84.5 313 LYS B C 1
ATOM 8123 O O . LYS B 1 313 ? -4.816 18.781 -5.707 1 84.5 313 LYS B O 1
ATOM 8128 N N . LYS B 1 314 ? -4.82 18.141 -3.699 1 83.81 314 LYS B N 1
ATOM 8129 C CA . LYS B 1 314 ? -6.168 18.641 -3.439 1 83.81 314 LYS B CA 1
ATOM 8130 C C . LYS B 1 314 ? -6.199 20.172 -3.441 1 83.81 314 LYS B C 1
ATOM 8132 O O . LYS B 1 314 ? -5.277 20.812 -2.943 1 83.81 314 LYS B O 1
ATOM 8137 N N . GLU B 1 315 ? -7.301 20.703 -4 1 87.56 315 GLU B N 1
ATOM 8138 C CA . GLU B 1 315 ? -7.492 22.141 -3.973 1 87.56 315 GLU B CA 1
ATOM 8139 C C . GLU B 1 315 ? -8.039 22.609 -2.625 1 87.56 315 GLU B C 1
ATOM 8141 O O . GLU B 1 315 ? -9.258 22.734 -2.455 1 87.56 315 GLU B O 1
ATOM 8146 N N . ASP B 1 316 ? -7.191 22.938 -1.753 1 86.44 316 ASP B N 1
ATOM 8147 C CA . ASP B 1 316 ? -7.605 23.344 -0.412 1 86.44 316 ASP B CA 1
ATOM 8148 C C . ASP B 1 316 ? -6.965 24.672 -0.012 1 86.44 316 ASP B C 1
ATOM 8150 O O . ASP B 1 316 ? -7.004 25.047 1.157 1 86.44 316 ASP B O 1
ATOM 8154 N N . GLY B 1 317 ? -6.293 25.281 -0.912 1 91.19 317 GLY B N 1
ATOM 8155 C CA . GLY B 1 317 ? -5.672 26.562 -0.661 1 91.19 317 GLY B CA 1
ATOM 8156 C C . GLY B 1 317 ? -4.262 26.453 -0.11 1 91.19 317 GLY B C 1
ATOM 8157 O O . GLY B 1 317 ? -3.557 27.453 0.016 1 91.19 317 GLY B O 1
ATOM 8158 N N . GLU B 1 318 ? -3.828 25.234 0.177 1 93.25 318 GLU B N 1
ATOM 8159 C CA . GLU B 1 318 ? -2.482 25.031 0.701 1 93.25 318 GLU B CA 1
ATOM 8160 C C . GLU B 1 318 ? -1.527 24.578 -0.399 1 93.25 318 GLU B C 1
ATOM 8162 O O . GLU B 1 318 ? -1.899 23.766 -1.259 1 93.25 318 GLU B O 1
ATOM 8167 N N . PHE B 1 319 ? -0.339 25.125 -0.424 1 96.38 319 PHE B N 1
ATOM 8168 C CA . PHE B 1 319 ? 0.632 24.766 -1.455 1 96.38 319 PHE B CA 1
ATOM 8169 C C . PHE B 1 319 ? 2.055 24.938 -0.937 1 96.38 319 PHE B C 1
ATOM 8171 O O . PHE B 1 319 ? 2.287 25.656 0.035 1 96.38 319 PHE B O 1
ATOM 8178 N N . TRP B 1 320 ? 2.932 24.25 -1.571 1 97.56 320 TRP B N 1
ATOM 8179 C CA . TRP B 1 320 ? 4.363 24.422 -1.336 1 97.56 320 TRP B CA 1
ATOM 8180 C C . TRP B 1 320 ? 4.977 25.359 -2.361 1 97.56 320 TRP B C 1
ATOM 8182 O O . TRP B 1 320 ? 4.484 25.469 -3.486 1 97.56 320 TRP B O 1
ATOM 8192 N N . MET B 1 321 ? 5.969 26.078 -2.018 1 98 321 MET B N 1
ATOM 8193 C CA . MET B 1 321 ? 6.809 26.875 -2.912 1 98 321 MET B CA 1
ATOM 8194 C C . MET B 1 321 ? 8.25 26.906 -2.414 1 98 321 MET B C 1
ATOM 8196 O O . MET B 1 321 ? 8.523 26.578 -1.26 1 98 321 MET B O 1
ATOM 8200 N N . SER B 1 322 ? 9.195 27.25 -3.291 1 97.38 322 SER B N 1
ATOM 8201 C CA . SER B 1 322 ? 10.586 27.375 -2.875 1 97.38 322 SER B CA 1
ATOM 8202 C C . SER B 1 322 ? 10.797 28.609 -2.006 1 97.38 322 SER B C 1
ATOM 8204 O O . SER B 1 322 ? 10.07 29.594 -2.135 1 97.38 322 SER B O 1
ATOM 8206 N N . LEU B 1 323 ? 11.781 28.5 -1.109 1 97.5 323 LEU B N 1
ATOM 8207 C CA . LEU B 1 323 ? 12.141 29.672 -0.31 1 97.5 323 LEU B CA 1
ATOM 8208 C C . LEU B 1 323 ? 12.477 30.859 -1.203 1 97.5 323 LEU B C 1
ATOM 8210 O O . LEU B 1 323 ? 12.18 32 -0.859 1 97.5 323 LEU B O 1
ATOM 8214 N N . GLN B 1 324 ? 13.07 30.609 -2.318 1 96.06 324 GLN B N 1
ATOM 8215 C CA . GLN B 1 324 ? 13.414 31.656 -3.264 1 96.06 324 GLN B CA 1
ATOM 8216 C C . GLN B 1 324 ? 12.164 32.312 -3.822 1 96.06 324 GLN B C 1
ATOM 8218 O O . GLN B 1 324 ? 12.086 33.562 -3.896 1 96.06 324 GLN B O 1
ATOM 8223 N N . ASP B 1 325 ? 11.219 31.531 -4.215 1 97.31 325 ASP B N 1
ATOM 8224 C CA . ASP B 1 325 ? 9.961 32.094 -4.711 1 97.31 325 ASP B CA 1
ATOM 8225 C C . ASP B 1 325 ? 9.234 32.875 -3.613 1 97.31 325 ASP B C 1
ATOM 8227 O O . ASP B 1 325 ? 8.602 33.875 -3.887 1 97.31 325 ASP B O 1
ATOM 8231 N N . PHE B 1 326 ? 9.297 32.344 -2.457 1 97.81 326 PHE B N 1
ATOM 8232 C CA . PHE B 1 326 ? 8.711 33.031 -1.304 1 97.81 326 PHE B CA 1
ATOM 8233 C C . PHE B 1 326 ? 9.281 34.438 -1.136 1 97.81 326 PHE B C 1
ATOM 8235 O O . PHE B 1 326 ? 8.539 35.375 -0.936 1 97.81 326 PHE B O 1
ATOM 8242 N N . LYS B 1 327 ? 10.586 34.594 -1.235 1 96.88 327 LYS B N 1
ATOM 8243 C CA . LYS B 1 327 ? 11.281 35.875 -1.098 1 96.88 327 LYS B CA 1
ATOM 8244 C C . LYS B 1 327 ? 10.891 36.812 -2.221 1 96.88 327 LYS B C 1
ATOM 8246 O O . LYS B 1 327 ? 10.82 38.031 -2.01 1 96.88 327 LYS B O 1
ATOM 8251 N N . ILE B 1 328 ? 10.586 36.281 -3.33 1 95.44 328 ILE B N 1
ATOM 8252 C CA . ILE B 1 328 ? 10.336 37.062 -4.52 1 95.44 328 ILE B CA 1
ATOM 8253 C C . ILE B 1 328 ? 8.891 37.562 -4.52 1 95.44 328 ILE B C 1
ATOM 8255 O O . ILE B 1 328 ? 8.625 38.719 -4.848 1 95.44 328 ILE B O 1
ATOM 8259 N N . HIS B 1 329 ? 7.965 36.75 -4.113 1 95.88 329 HIS B N 1
ATOM 8260 C CA . HIS B 1 329 ? 6.566 37.031 -4.402 1 95.88 329 HIS B CA 1
ATOM 8261 C C . HIS B 1 329 ? 5.844 37.562 -3.17 1 95.88 329 HIS B C 1
ATOM 8263 O O . HIS B 1 329 ? 4.723 38.062 -3.271 1 95.88 329 HIS B O 1
ATOM 8269 N N . PHE B 1 330 ? 6.418 37.5 -2.068 1 97.31 330 PHE B N 1
ATOM 8270 C CA . PHE B 1 330 ? 5.805 38 -0.848 1 97.31 330 PHE B CA 1
ATOM 8271 C C . PHE B 1 330 ? 6.59 39.188 -0.3 1 97.31 330 PHE B C 1
ATOM 8273 O O . PHE B 1 330 ? 7.797 39.281 -0.525 1 97.31 330 PHE B O 1
ATOM 8280 N N . VAL B 1 331 ? 5.93 40.031 0.48 1 95.69 331 VAL B N 1
ATOM 8281 C CA . VAL B 1 331 ? 6.508 41.281 0.958 1 95.69 331 VAL B CA 1
ATOM 8282 C C . VAL B 1 331 ? 7.203 41.062 2.297 1 95.69 331 VAL B C 1
ATOM 8284 O O . VAL B 1 331 ? 8.32 41.531 2.516 1 95.69 331 VAL B O 1
ATOM 8287 N N . ASP B 1 332 ? 6.555 40.406 3.16 1 94.75 332 ASP B N 1
ATOM 8288 C CA . ASP B 1 332 ? 7.133 40.188 4.484 1 94.75 332 ASP B CA 1
ATOM 8289 C C . ASP B 1 332 ? 6.535 38.938 5.156 1 94.75 332 ASP B C 1
ATOM 8291 O O . ASP B 1 332 ? 5.555 38.375 4.668 1 94.75 332 ASP B O 1
ATOM 8295 N N . VAL B 1 333 ? 7.199 38.5 6.113 1 96.56 333 VAL B N 1
ATOM 8296 C CA . VAL B 1 333 ? 6.699 37.469 7.02 1 96.56 333 VAL B CA 1
ATOM 8297 C C . VAL B 1 333 ? 6.656 38.031 8.445 1 96.56 333 VAL B C 1
ATOM 8299 O O . VAL B 1 333 ? 7.562 38.75 8.867 1 96.56 333 VAL B O 1
ATOM 8302 N N . VAL B 1 334 ? 5.531 37.812 9.031 1 95.19 334 VAL B N 1
ATOM 8303 C CA . VAL B 1 334 ? 5.336 38.219 10.414 1 95.19 334 VAL B CA 1
ATOM 8304 C C . VAL B 1 334 ? 5.391 37 11.328 1 95.19 334 VAL B C 1
ATOM 8306 O O . VAL B 1 334 ? 4.66 36.031 11.125 1 95.19 334 VAL B O 1
ATOM 8309 N N . ILE B 1 335 ? 6.258 37.031 12.273 1 93.31 335 ILE B N 1
ATOM 8310 C CA . ILE B 1 335 ? 6.414 36 13.273 1 93.31 335 ILE B CA 1
ATOM 8311 C C . ILE B 1 335 ? 5.973 36.5 14.641 1 93.31 335 ILE B C 1
ATOM 8313 O O . ILE B 1 335 ? 6.527 37.469 15.156 1 93.31 335 ILE B O 1
ATOM 8317 N N . CYS B 1 336 ? 4.914 35.875 15.117 1 92.12 336 CYS B N 1
ATOM 8318 C CA . CYS B 1 336 ? 4.422 36.25 16.438 1 92.12 336 CYS B CA 1
ATOM 8319 C C . CYS B 1 336 ? 4.844 35.25 17.5 1 92.12 336 CYS B C 1
ATOM 8321 O O . CYS B 1 336 ? 4.508 34.062 17.391 1 92.12 336 CYS B O 1
ATOM 8323 N N . LYS B 1 337 ? 5.523 35.688 18.453 1 84.56 337 LYS B N 1
ATOM 8324 C CA . LYS B 1 337 ? 5.988 34.812 19.531 1 84.56 337 LYS B CA 1
ATOM 8325 C C . LYS B 1 337 ? 5.352 35.219 20.859 1 84.56 337 LYS B C 1
ATOM 8327 O O . LYS B 1 337 ? 5.031 36.375 21.078 1 84.56 337 LYS B O 1
ATOM 8332 N N . LEU B 1 338 ? 5.215 34.156 21.672 1 73.12 338 LEU B N 1
ATOM 8333 C CA . LEU B 1 338 ? 4.699 34.438 23 1 73.12 338 LEU B CA 1
ATOM 8334 C C . LEU B 1 338 ? 5.758 35.125 23.859 1 73.12 338 LEU B C 1
ATOM 8336 O O . LEU B 1 338 ? 5.434 36 24.688 1 73.12 338 LEU B O 1
ATOM 8340 N N . THR B 1 339 ? 7.027 34.594 23.703 1 65.75 339 THR B N 1
ATOM 8341 C CA . THR B 1 339 ? 8.195 35.219 24.312 1 65.75 339 THR B CA 1
ATOM 8342 C C . THR B 1 339 ? 9.227 35.594 23.25 1 65.75 339 THR B C 1
ATOM 8344 O O . THR B 1 339 ? 9.375 34.875 22.25 1 65.75 339 THR B O 1
ATOM 8347 N N . PRO B 1 340 ? 9.852 36.781 23.375 1 55.47 340 PRO B N 1
ATOM 8348 C CA . PRO B 1 340 ? 10.719 37.281 22.297 1 55.47 340 PRO B CA 1
ATOM 8349 C C . PRO B 1 340 ? 11.953 36.375 22.094 1 55.47 340 PRO B C 1
ATOM 8351 O O . PRO B 1 340 ? 12.906 36.781 21.438 1 55.47 340 PRO B O 1
ATOM 8354 N N . ASP B 1 341 ? 12.055 35.219 22.391 1 55.59 341 ASP B N 1
ATOM 8355 C CA . ASP B 1 341 ? 13.281 34.438 22.312 1 55.59 341 ASP B CA 1
ATOM 8356 C C . ASP B 1 341 ? 13.688 34.188 20.859 1 55.59 341 ASP B C 1
ATOM 8358 O O . ASP B 1 341 ? 14.75 33.656 20.578 1 55.59 341 ASP B O 1
ATOM 8362 N N . LEU B 1 342 ? 12.969 34.469 19.875 1 47.81 342 LEU B N 1
ATOM 8363 C CA . LEU B 1 342 ? 13.305 34.031 18.531 1 47.81 342 LEU B CA 1
ATOM 8364 C C . LEU B 1 342 ? 14.648 34.594 18.094 1 47.81 342 LEU B C 1
ATOM 8366 O O . LEU B 1 342 ? 15.414 33.906 17.406 1 47.81 342 LEU B O 1
ATOM 8370 N N . VAL B 1 343 ? 14.898 35.906 18.281 1 43.78 343 VAL B N 1
ATOM 8371 C CA . VAL B 1 343 ? 16.062 36.562 17.656 1 43.78 343 VAL B CA 1
ATOM 8372 C C . VAL B 1 343 ? 17.312 36.219 18.438 1 43.78 343 VAL B C 1
ATOM 8374 O O . VAL B 1 343 ? 18.438 36.406 17.938 1 43.78 343 VAL B O 1
ATOM 8377 N N . SER B 1 344 ? 17.125 35.844 19.688 1 43.84 344 SER B N 1
ATOM 8378 C CA . SER B 1 344 ? 18.359 35.594 20.438 1 43.84 344 SER B CA 1
ATOM 8379 C C . SER B 1 344 ? 18.641 34.094 20.594 1 43.84 344 SER B C 1
ATOM 8381 O O . SER B 1 344 ? 17.703 33.281 20.625 1 43.84 344 SER B O 1
ATOM 8383 N N . GLN B 1 345 ? 19.781 33.719 20.156 1 45.31 345 GLN B N 1
ATOM 8384 C CA . GLN B 1 345 ? 20.312 32.344 20.297 1 45.31 345 GLN B CA 1
ATOM 8385 C C . GLN B 1 345 ? 20.141 31.844 21.719 1 45.31 345 GLN B C 1
ATOM 8387 O O . GLN B 1 345 ? 20.422 30.672 22.016 1 45.31 345 GLN B O 1
ATOM 8392 N N . GLU B 1 346 ? 19.875 32.75 22.688 1 44 346 GLU B N 1
ATOM 8393 C CA . GLU B 1 346 ? 19.875 32.281 24.078 1 44 346 GLU B CA 1
ATOM 8394 C C . GLU B 1 346 ? 18.516 31.703 24.453 1 44 346 GLU B C 1
ATOM 8396 O O . GLU B 1 346 ? 17.656 32.406 25 1 44 346 GLU B O 1
ATOM 8401 N N . ASP B 1 347 ? 18.062 30.656 24.062 1 46.53 347 ASP B N 1
ATOM 8402 C CA . ASP B 1 347 ? 16.828 29.891 24.125 1 46.53 347 ASP B CA 1
ATOM 8403 C C . ASP B 1 347 ? 16.562 29.375 25.531 1 46.53 347 ASP B C 1
ATOM 8405 O O . ASP B 1 347 ? 17.5 29 26.25 1 46.53 347 ASP B O 1
ATOM 8409 N N . GLY B 1 348 ? 15.43 29.391 26.156 1 50.62 348 GLY B N 1
ATOM 8410 C CA . GLY B 1 348 ? 14.969 28.859 27.438 1 50.62 348 GLY B CA 1
ATOM 8411 C C . GLY B 1 348 ? 15.117 29.844 28.578 1 50.62 348 GLY B C 1
ATOM 8412 O O . GLY B 1 348 ? 14.891 29.5 29.734 1 50.62 348 GLY B O 1
ATOM 8413 N N . LYS B 1 349 ? 15.523 31.016 28.219 1 58.62 349 LYS B N 1
ATOM 8414 C CA . LYS B 1 349 ? 15.828 31.922 29.328 1 58.62 349 LYS B CA 1
ATOM 8415 C C . LYS B 1 349 ? 14.617 32.75 29.703 1 58.62 349 LYS B C 1
ATOM 8417 O O . LYS B 1 349 ? 13.719 32.969 28.891 1 58.62 349 LYS B O 1
ATOM 8422 N N . LYS B 1 350 ? 14.453 32.969 30.812 1 67.94 350 LYS B N 1
ATOM 8423 C CA . LYS B 1 350 ? 13.414 33.75 31.453 1 67.94 350 LYS B CA 1
ATOM 8424 C C . LYS B 1 350 ? 13.422 35.188 30.953 1 67.94 350 LYS B C 1
ATOM 8426 O O . LYS B 1 350 ? 14.484 35.781 30.75 1 67.94 350 LYS B O 1
ATOM 8431 N N . TRP B 1 351 ? 12.18 35.625 30.438 1 77.06 351 TRP B N 1
ATOM 8432 C CA . TRP B 1 351 ? 12.016 37.031 30.031 1 77.06 351 TRP B CA 1
ATOM 8433 C C . TRP B 1 351 ? 11.18 37.812 31.047 1 77.06 351 TRP B C 1
ATOM 8435 O O . TRP B 1 351 ? 10.312 37.25 31.703 1 77.06 351 TRP B O 1
ATOM 8445 N N . MET B 1 352 ? 11.633 39 31.172 1 83 352 MET B N 1
ATOM 8446 C CA . MET B 1 352 ? 10.828 39.938 31.969 1 83 352 MET B CA 1
ATOM 8447 C C . MET B 1 352 ? 9.945 40.781 31.062 1 83 352 MET B C 1
ATOM 8449 O O . MET B 1 352 ? 10.375 41.25 30 1 83 352 MET B O 1
ATOM 8453 N N . TYR B 1 353 ? 8.719 40.938 31.453 1 86.31 353 TYR B N 1
ATOM 8454 C CA . TYR B 1 353 ? 7.715 41.656 30.703 1 86.31 353 TYR B CA 1
ATOM 8455 C C . TYR B 1 353 ? 7.086 42.75 31.547 1 86.31 353 TYR B C 1
ATOM 8457 O O . TYR B 1 353 ? 6.703 42.531 32.688 1 86.31 353 TYR B O 1
ATOM 8465 N N . SER B 1 354 ? 7.133 44 31.078 1 90.12 354 SER B N 1
ATOM 8466 C CA . SER B 1 354 ? 6.457 45.125 31.719 1 90.12 354 SER B CA 1
ATOM 8467 C C . SER B 1 354 ? 5.453 45.781 30.781 1 90.12 354 SER B C 1
ATOM 8469 O O . SER B 1 354 ? 5.703 45.906 29.578 1 90.12 354 SER B O 1
ATOM 8471 N N . LEU B 1 355 ? 4.34 46.125 31.266 1 91.56 355 LEU B N 1
ATOM 8472 C CA . LEU B 1 355 ? 3.279 46.781 30.516 1 91.56 355 LEU B CA 1
ATOM 8473 C C . LEU B 1 355 ? 2.768 48 31.266 1 91.56 355 LEU B C 1
ATOM 8475 O O . LEU B 1 355 ? 2.518 47.938 32.469 1 91.56 355 LEU B O 1
ATOM 8479 N N . LYS B 1 356 ? 2.721 49.094 30.625 1 92.19 356 LYS B N 1
ATOM 8480 C CA . LYS B 1 356 ? 2.203 50.312 31.234 1 92.19 356 LYS B CA 1
ATOM 8481 C C . LYS B 1 356 ? 1.216 51 30.297 1 92.19 356 LYS B C 1
ATOM 8483 O O . LYS B 1 356 ? 1.479 51.156 29.109 1 92.19 356 LYS B O 1
ATOM 8488 N N . ASN B 1 357 ? 0.072 51.406 30.891 1 92.44 357 ASN B N 1
ATOM 8489 C CA . ASN B 1 357 ? -0.898 52.219 30.156 1 92.44 357 ASN B CA 1
ATOM 8490 C C . ASN B 1 357 ? -0.542 53.688 30.219 1 92.44 357 ASN B C 1
ATOM 8492 O O . ASN B 1 357 ? -0.063 54.188 31.234 1 92.44 357 ASN B O 1
ATOM 8496 N N . GLY B 1 358 ? -0.653 54.344 29.109 1 92.5 358 GLY B N 1
ATOM 8497 C CA . GLY B 1 358 ? -0.428 55.781 29.031 1 92.5 358 GLY B CA 1
ATOM 8498 C C . GLY B 1 358 ? -1.419 56.5 28.125 1 92.5 358 GLY B C 1
ATOM 8499 O O . GLY B 1 358 ? -2.316 55.875 27.562 1 92.5 358 GLY B O 1
ATOM 8500 N N . ARG B 1 359 ? -1.315 57.875 28.125 1 93.88 359 ARG B N 1
ATOM 8501 C CA . ARG B 1 359 ? -2.23 58.656 27.312 1 93.88 359 ARG B CA 1
ATOM 8502 C C . ARG B 1 359 ? -1.55 59.906 26.781 1 93.88 359 ARG B C 1
ATOM 8504 O O . ARG B 1 359 ? -0.698 60.5 27.469 1 93.88 359 ARG B O 1
ATOM 8511 N N . TRP B 1 360 ? -1.879 60.25 25.625 1 94.69 360 TRP B N 1
ATOM 8512 C CA . TRP B 1 360 ? -1.569 61.562 25.047 1 94.69 360 TRP B CA 1
ATOM 8513 C C . TRP B 1 360 ? -2.77 62.5 25.156 1 94.69 360 TRP B C 1
ATOM 8515 O O . TRP B 1 360 ? -3.82 62.219 24.562 1 94.69 360 TRP B O 1
ATOM 8525 N N . VAL B 1 361 ? -2.617 63.531 25.906 1 93.69 361 VAL B N 1
ATOM 8526 C CA . VAL B 1 361 ? -3.686 64.5 26.125 1 93.69 361 VAL B CA 1
ATOM 8527 C C . VAL B 1 361 ? -3.264 65.875 25.578 1 93.69 361 VAL B C 1
ATOM 8529 O O . VAL B 1 361 ? -2.168 66.375 25.875 1 93.69 361 VAL B O 1
ATOM 8532 N N . LYS B 1 362 ? -4.145 66.375 24.844 1 91.88 362 LYS B N 1
ATOM 8533 C CA . LYS B 1 362 ? -3.863 67.688 24.25 1 91.88 362 LYS B CA 1
ATOM 8534 C C . LYS B 1 362 ? -3.525 68.75 25.328 1 91.88 362 LYS B C 1
ATOM 8536 O O . LYS B 1 362 ? -4.25 68.875 26.312 1 91.88 362 LYS B O 1
ATOM 8541 N N . GLY B 1 363 ? -2.441 69.438 25.156 1 88.31 363 GLY B N 1
ATOM 8542 C CA . GLY B 1 363 ? -2.045 70.5 26.047 1 88.31 363 GLY B CA 1
ATOM 8543 C C . GLY B 1 363 ? -1.272 70 27.266 1 88.31 363 GLY B C 1
ATOM 8544 O O . GLY B 1 363 ? -0.76 70.812 28.047 1 88.31 363 GLY B O 1
ATOM 8545 N N . SER B 1 364 ? -1.181 68.75 27.391 1 91.31 364 SER B N 1
ATOM 8546 C CA . SER B 1 364 ? -0.536 68.188 28.594 1 91.31 364 SER B CA 1
ATOM 8547 C C . SER B 1 364 ? 0.558 67.188 28.234 1 91.31 364 SER B C 1
ATOM 8549 O O . SER B 1 364 ? 1.742 67.438 28.453 1 91.31 364 SER B O 1
ATOM 8551 N N . THR B 1 365 ? 0.222 66.125 27.578 1 93 365 THR B N 1
ATOM 8552 C CA . THR B 1 365 ? 1.202 65.062 27.359 1 93 365 THR B CA 1
ATOM 8553 C C . THR B 1 365 ? 1.326 64.688 25.875 1 93 365 THR B C 1
ATOM 8555 O O . THR B 1 365 ? 1.957 63.719 25.5 1 93 365 THR B O 1
ATOM 8558 N N . ALA B 1 366 ? 0.674 65.438 25.031 1 94.88 366 ALA B N 1
ATOM 8559 C CA . ALA B 1 366 ? 0.737 65.25 23.594 1 94.88 366 ALA B CA 1
ATOM 8560 C C . ALA B 1 366 ? 1.706 66.188 22.938 1 94.88 366 ALA B C 1
ATOM 8562 O O . ALA B 1 366 ? 1.301 67.062 22.125 1 94.88 366 ALA B O 1
ATOM 8563 N N . GLY B 1 367 ? 2.955 65.938 23.188 1 93.81 367 GLY B N 1
ATOM 8564 C CA . GLY B 1 367 ? 3.969 66.875 22.75 1 93.81 367 GLY B CA 1
ATOM 8565 C C . GLY B 1 367 ? 4.406 66.688 21.312 1 93.81 367 GLY B C 1
ATOM 8566 O O . GLY B 1 367 ? 5.008 67.562 20.688 1 93.81 367 GLY B O 1
ATOM 8567 N N . GLY B 1 368 ? 4.098 65.562 20.781 1 93.69 368 GLY B N 1
ATOM 8568 C CA . GLY B 1 368 ? 4.484 65.25 19.406 1 93.69 368 GLY B CA 1
ATOM 8569 C C . GLY B 1 368 ? 5.926 64.812 19.281 1 93.69 368 GLY B C 1
ATOM 8570 O O . GLY B 1 368 ? 6.645 64.688 20.281 1 93.69 368 GLY B O 1
ATOM 8571 N N . SER B 1 369 ? 6.352 64.625 18.094 1 93.12 369 SER B N 1
ATOM 8572 C CA . SER B 1 369 ? 7.711 64.125 17.828 1 93.12 369 SER B CA 1
ATOM 8573 C C . SER B 1 369 ? 8.703 65.312 17.891 1 93.12 369 SER B C 1
ATOM 8575 O O . SER B 1 369 ? 8.312 66.5 17.859 1 93.12 369 SER B O 1
ATOM 8577 N N . LEU B 1 370 ? 10 64.875 17.922 1 87.94 370 LEU B N 1
ATOM 8578 C CA . LEU B 1 370 ? 11.055 65.875 18.062 1 87.94 370 LEU B CA 1
ATOM 8579 C C . LEU B 1 370 ? 11.016 66.875 16.922 1 87.94 370 LEU B C 1
ATOM 8581 O O . LEU B 1 370 ? 11.227 68.125 17.125 1 87.94 370 LEU B O 1
ATOM 8585 N N . GLY B 1 371 ? 10.734 66.438 15.734 1 85.12 371 GLY B N 1
ATOM 8586 C CA . GLY B 1 371 ? 10.734 67.312 14.555 1 85.12 371 GLY B CA 1
ATOM 8587 C C . GLY B 1 371 ? 9.5 68.188 14.453 1 85.12 371 GLY B C 1
ATOM 8588 O O . GLY B 1 371 ? 9.539 69.25 13.844 1 85.12 371 GLY B O 1
ATOM 8589 N N . PHE B 1 372 ? 8.391 67.75 15.055 1 87.06 372 PHE B N 1
ATOM 8590 C CA . PHE B 1 372 ? 7.125 68.438 14.859 1 87.06 372 PHE B CA 1
ATOM 8591 C C . PHE B 1 372 ? 6.684 69.125 16.141 1 87.06 372 PHE B C 1
ATOM 8593 O O . PHE B 1 372 ? 5.727 69.938 16.125 1 87.06 372 PHE B O 1
ATOM 8600 N N . SER B 1 373 ? 7.27 68.938 17.234 1 84.31 373 SER B N 1
ATOM 8601 C CA . SER B 1 373 ? 6.797 69.312 18.562 1 84.31 373 SER B CA 1
ATOM 8602 C C . SER B 1 373 ? 6.926 70.812 18.766 1 84.31 373 SER B C 1
ATOM 8604 O O . SER B 1 373 ? 6.258 71.438 19.625 1 84.31 373 SER B O 1
ATOM 8606 N N . LYS B 1 374 ? 7.633 71.562 18 1 82.62 374 LYS B N 1
ATOM 8607 C CA . LYS B 1 374 ? 7.879 73 18.188 1 82.62 374 LYS B CA 1
ATOM 8608 C C . LYS B 1 374 ? 8.305 73.25 19.625 1 82.62 374 LYS B C 1
ATOM 8610 O O . LYS B 1 374 ? 7.734 74.125 20.281 1 82.62 374 LYS B O 1
ATOM 8615 N N . GLY B 1 375 ? 9.172 72.438 20.172 1 86.81 375 GLY B N 1
ATOM 8616 C CA . GLY B 1 375 ? 9.742 72.625 21.5 1 86.81 375 GLY B CA 1
ATOM 8617 C C . GLY B 1 375 ? 8.961 71.875 22.594 1 86.81 375 GLY B C 1
ATOM 8618 O O . GLY B 1 375 ? 9.352 71.938 23.75 1 86.81 375 GLY B O 1
ATOM 8619 N N . MET B 1 376 ? 7.871 71.188 22.281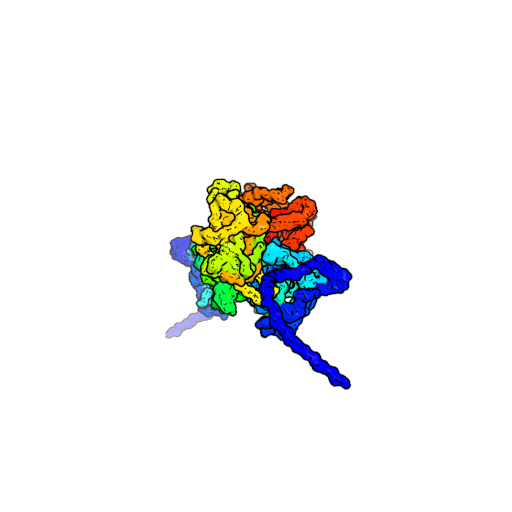 1 91.31 376 MET B N 1
ATOM 8620 C CA . MET B 1 376 ? 7.008 70.562 23.297 1 91.31 376 MET B CA 1
ATOM 8621 C C . MET B 1 376 ? 7.309 69.125 23.453 1 91.31 376 MET B C 1
ATOM 8623 O O . MET B 1 376 ? 6.559 68.375 24.109 1 91.31 376 MET B O 1
ATOM 8627 N N . PHE B 1 377 ? 8.375 68.625 22.891 1 94.31 377 PHE B N 1
ATOM 8628 C CA . PHE B 1 377 ? 8.711 67.188 22.906 1 94.31 377 PHE B CA 1
ATOM 8629 C C . PHE B 1 377 ? 8.812 66.688 24.328 1 94.31 377 PHE B C 1
ATOM 8631 O O . PHE B 1 377 ? 8.406 65.562 24.609 1 94.31 377 PHE B O 1
ATOM 8638 N N . TRP B 1 378 ? 9.328 67.5 25.219 1 92.5 378 TRP B N 1
ATOM 8639 C CA . TRP B 1 378 ? 9.57 67.062 26.609 1 92.5 378 TRP B CA 1
ATOM 8640 C C . TRP B 1 378 ? 8.258 66.812 27.344 1 92.5 378 TRP B C 1
ATOM 8642 O O . TRP B 1 378 ? 8.242 66.188 28.406 1 92.5 378 TRP B O 1
ATOM 8652 N N . MET B 1 379 ? 7.082 67.312 26.766 1 92.69 379 MET B N 1
ATOM 8653 C CA . MET B 1 379 ? 5.777 67.188 27.406 1 92.69 379 MET B CA 1
ATOM 8654 C C . MET B 1 379 ? 5.242 65.75 27.281 1 92.69 379 MET B C 1
ATOM 8656 O O . MET B 1 379 ? 4.34 65.312 28.016 1 92.69 379 MET B O 1
ATOM 8660 N N . ASN B 1 380 ? 5.789 65.062 26.312 1 95.12 380 ASN B N 1
ATOM 8661 C CA . ASN B 1 380 ? 5.336 63.688 26.125 1 95.12 380 ASN B CA 1
ATOM 8662 C C . ASN B 1 380 ? 5.621 62.844 27.375 1 95.12 380 ASN B C 1
ATOM 8664 O O . ASN B 1 380 ? 6.508 63.188 28.156 1 95.12 380 ASN B O 1
ATOM 8668 N N . PRO B 1 381 ? 4.883 61.75 27.547 1 94 381 PRO B N 1
ATOM 8669 C CA . PRO B 1 381 ? 5.211 60.844 28.656 1 94 381 PRO B CA 1
ATOM 8670 C C . PRO B 1 381 ? 6.625 60.281 28.562 1 94 381 PRO B C 1
ATOM 8672 O O . PRO B 1 381 ? 7.129 60.062 27.453 1 94 381 PRO B O 1
ATOM 8675 N N . GLN B 1 382 ? 7.281 60.125 29.672 1 93.69 382 GLN B N 1
ATOM 8676 C CA . GLN B 1 382 ? 8.633 59.594 29.75 1 93.69 382 GLN B CA 1
ATOM 8677 C C . GLN B 1 382 ? 8.703 58.406 30.703 1 93.69 382 GLN B C 1
ATOM 8679 O O . GLN B 1 382 ? 8.156 58.469 31.797 1 93.69 382 GLN B O 1
ATOM 8684 N N . TYR B 1 383 ? 9.305 57.406 30.25 1 93 383 TYR B N 1
ATOM 8685 C CA . TYR B 1 383 ? 9.422 56.188 31.062 1 93 383 TYR B CA 1
ATOM 8686 C C . TYR B 1 383 ? 10.883 55.812 31.297 1 93 383 TYR B C 1
ATOM 8688 O O . TYR B 1 383 ? 11.648 55.688 30.344 1 93 383 TYR B O 1
ATOM 8696 N N . TRP B 1 384 ? 11.141 55.656 32.625 1 91 384 TRP B N 1
ATOM 8697 C CA . TRP B 1 384 ? 12.477 55.281 33.062 1 91 384 TRP B CA 1
ATOM 8698 C C . TRP B 1 384 ? 12.664 53.75 32.938 1 91 384 TRP B C 1
ATOM 8700 O O . TRP B 1 384 ? 11.914 53 33.531 1 91 384 TRP B O 1
ATOM 8710 N N . LEU B 1 385 ? 13.609 53.344 32.125 1 92.06 385 LEU B N 1
ATOM 8711 C CA . LEU B 1 385 ? 13.914 51.938 31.891 1 92.06 385 LEU B CA 1
ATOM 8712 C C . LEU B 1 385 ? 15.336 51.625 32.344 1 92.06 385 LEU B C 1
ATOM 8714 O O . LEU B 1 385 ? 16.297 52.156 31.797 1 92.06 385 LEU B O 1
ATOM 8718 N N . ASN B 1 386 ? 15.398 50.75 33.375 1 90.31 386 ASN B N 1
ATOM 8719 C CA . ASN B 1 386 ? 16.688 50.312 33.844 1 90.31 386 ASN B CA 1
ATOM 8720 C C . ASN B 1 386 ? 16.969 48.875 33.438 1 90.31 386 ASN B C 1
ATOM 8722 O O . ASN B 1 386 ? 16.344 47.938 33.969 1 90.31 386 ASN B O 1
ATOM 8726 N N . ILE B 1 387 ? 17.859 48.719 32.531 1 90.12 387 ILE B N 1
ATOM 8727 C CA . ILE B 1 387 ? 18.266 47.406 32.062 1 90.12 387 ILE B CA 1
ATOM 8728 C C . ILE B 1 387 ? 19.359 46.844 33 1 90.12 387 ILE B C 1
ATOM 8730 O O . ILE B 1 387 ? 20.406 47.469 33.156 1 90.12 387 ILE B O 1
ATOM 8734 N N . LEU B 1 388 ? 19.047 45.719 33.594 1 86.5 388 LEU B N 1
ATOM 8735 C CA . LEU B 1 388 ? 19.984 45.125 34.531 1 86.5 388 LEU B CA 1
ATOM 8736 C C . LEU B 1 388 ? 20.797 44.031 33.875 1 86.5 388 LEU B C 1
ATOM 8738 O O . LEU B 1 388 ? 20.328 43.375 32.938 1 86.5 388 LEU B O 1
ATOM 8742 N N . ALA B 1 389 ? 22.031 43.844 34.281 1 76.88 389 ALA B N 1
ATOM 8743 C CA . ALA B 1 389 ? 22.891 42.781 33.781 1 76.88 389 ALA B CA 1
ATOM 8744 C C . ALA B 1 389 ? 22.406 41.406 34.219 1 76.88 389 ALA B C 1
ATOM 8746 O O . ALA B 1 389 ? 21.953 41.25 35.375 1 76.88 389 ALA B O 1
ATOM 8747 N N . SER B 1 390 ? 22.062 40.531 33.312 1 64.88 390 SER B N 1
ATOM 8748 C CA . SER B 1 390 ? 21.641 39.156 33.656 1 64.88 390 SER B CA 1
ATOM 8749 C C . SER B 1 390 ? 22.859 38.312 34.031 1 64.88 390 SER B C 1
ATOM 8751 O O . SER B 1 390 ? 23.922 38.438 33.438 1 64.88 390 SER B O 1
ATOM 8753 N N . GLU B 1 391 ? 22.875 37.656 35.281 1 56.94 391 GLU B N 1
ATOM 8754 C CA . GLU B 1 391 ? 23.969 36.844 35.812 1 56.94 391 GLU B CA 1
ATOM 8755 C C . GLU B 1 391 ? 24.391 35.75 34.812 1 56.94 391 GLU B C 1
ATOM 8757 O O . GLU B 1 391 ? 25.531 35.312 34.844 1 56.94 391 GLU B O 1
ATOM 8762 N N . ASP B 1 392 ? 23.531 35.188 34.25 1 51.41 392 ASP B N 1
ATOM 8763 C CA . ASP B 1 392 ? 23.891 33.938 33.594 1 51.41 392 ASP B CA 1
ATOM 8764 C C . ASP B 1 392 ? 24.781 34.219 32.375 1 51.41 392 ASP B C 1
ATOM 8766 O O . ASP B 1 392 ? 25.219 33.281 31.719 1 51.41 392 ASP B O 1
ATOM 8770 N N . SER B 1 393 ? 24.719 35.219 31.922 1 45.25 393 SER B N 1
ATOM 8771 C CA . SER B 1 393 ? 25.547 35.219 30.719 1 45.25 393 SER B CA 1
ATOM 8772 C C . SER B 1 393 ? 27.016 35.469 31.062 1 45.25 393 SER B C 1
ATOM 8774 O O . SER B 1 393 ? 27.438 36.625 31.172 1 45.25 393 SER B O 1
ATOM 8776 N N . ARG B 1 394 ? 27.672 34.625 31.688 1 45 394 ARG B N 1
ATOM 8777 C CA . ARG B 1 394 ? 29.125 34.688 31.828 1 45 394 ARG B CA 1
ATOM 8778 C C . ARG B 1 394 ? 29.75 35.375 30.609 1 45 394 ARG B C 1
ATOM 8780 O O . ARG B 1 394 ? 30.875 35.875 30.703 1 45 394 ARG B O 1
ATOM 8787 N N . ARG B 1 395 ? 29.453 34.875 29.547 1 44.88 395 ARG B N 1
ATOM 8788 C CA . ARG B 1 395 ? 30.375 35.125 28.438 1 44.88 395 ARG B CA 1
ATOM 8789 C C . ARG B 1 395 ? 30.125 36.5 27.812 1 44.88 395 ARG B C 1
ATOM 8791 O O . ARG B 1 395 ? 30.969 37 27.062 1 44.88 395 ARG B O 1
ATOM 8798 N N . ASN B 1 396 ? 28.922 36.875 27.516 1 45.41 396 ASN B N 1
ATOM 8799 C CA . ASN B 1 396 ? 28.766 38.125 26.75 1 45.41 396 ASN B CA 1
ATOM 8800 C C . ASN B 1 396 ? 28.266 39.25 27.641 1 45.41 396 ASN B C 1
ATOM 8802 O O . ASN B 1 396 ? 27.047 39.5 27.734 1 45.41 396 ASN B O 1
ATOM 8806 N N . LEU B 1 397 ? 28.875 39.625 28.531 1 49.56 397 LEU B N 1
ATOM 8807 C CA . LEU B 1 397 ? 28.734 40.75 29.438 1 49.56 397 LEU B CA 1
ATOM 8808 C C . LEU B 1 397 ? 28.219 41.969 28.688 1 49.56 397 LEU B C 1
ATOM 8810 O O . LEU B 1 397 ? 28.016 43.031 29.297 1 49.56 397 LEU B O 1
ATOM 8814 N N . GLY B 1 398 ? 27.984 42.031 27.422 1 63.34 398 GLY B N 1
ATOM 8815 C CA . GLY B 1 398 ? 27.953 43.375 26.812 1 63.34 398 GLY B CA 1
ATOM 8816 C C . GLY B 1 398 ? 26.547 43.844 26.484 1 63.34 398 GLY B C 1
ATOM 8817 O O . GLY B 1 398 ? 26.109 44.906 26.938 1 63.34 398 GLY B O 1
ATOM 8818 N N . SER B 1 399 ? 25.703 43.312 25.594 1 76.94 399 SER B N 1
ATOM 8819 C CA . SER B 1 399 ? 24.422 43.875 25.156 1 76.94 399 SER B CA 1
ATOM 8820 C C . SER B 1 399 ? 23.297 42.875 25.344 1 76.94 399 SER B C 1
ATOM 8822 O O . SER B 1 399 ? 23.516 41.656 25.328 1 76.94 399 SER B O 1
ATOM 8824 N N . CYS B 1 400 ? 22.25 43.25 25.953 1 78.44 400 CYS B N 1
ATOM 8825 C CA . CYS B 1 400 ? 21.031 42.469 26.172 1 78.44 400 CYS B CA 1
ATOM 8826 C C . CYS B 1 400 ? 19.984 42.812 25.109 1 78.44 400 CYS B C 1
ATOM 8828 O O . CYS B 1 400 ? 19.891 43.969 24.672 1 78.44 400 CYS B O 1
ATOM 8830 N N . SER B 1 401 ? 19.219 41.75 24.734 1 82.38 401 SER B N 1
ATOM 8831 C CA . SER B 1 401 ? 18.125 42 23.797 1 82.38 401 SER B CA 1
ATOM 8832 C C . SER B 1 401 ? 16.922 42.625 24.5 1 82.38 401 SER B C 1
ATOM 8834 O O . SER B 1 401 ? 16.469 42.094 25.531 1 82.38 401 SER B O 1
ATOM 8836 N N . VAL B 1 402 ? 16.5 43.688 24.031 1 87.81 402 VAL B N 1
ATOM 8837 C CA . VAL B 1 402 ? 15.352 44.375 24.578 1 87.81 402 VAL B CA 1
ATOM 8838 C C . VAL B 1 402 ? 14.344 44.688 23.469 1 87.81 402 VAL B C 1
ATOM 8840 O O . VAL B 1 402 ? 14.719 45.156 22.391 1 87.81 402 VAL B O 1
ATOM 8843 N N . VAL B 1 403 ? 13.109 44.312 23.734 1 89.44 403 VAL B N 1
ATOM 8844 C CA . VAL B 1 403 ? 12.055 44.625 22.766 1 89.44 403 VAL B CA 1
ATOM 8845 C C . VAL B 1 403 ? 11.086 45.625 23.391 1 89.44 403 VAL B C 1
ATOM 8847 O O . VAL B 1 403 ? 10.594 45.406 24.5 1 89.44 403 VAL B O 1
ATOM 8850 N N . ILE B 1 404 ? 10.898 46.688 22.719 1 92.25 404 ILE B N 1
ATOM 8851 C CA . ILE B 1 404 ? 9.945 47.719 23.141 1 92.25 404 ILE B CA 1
ATOM 8852 C C . ILE B 1 404 ? 8.812 47.812 22.125 1 92.25 404 ILE B C 1
ATOM 8854 O O . ILE B 1 404 ? 9.062 47.906 20.922 1 92.25 404 ILE B O 1
ATOM 8858 N N . SER B 1 405 ? 7.594 47.75 22.641 1 93.25 405 SER B N 1
ATOM 8859 C CA . SER B 1 405 ? 6.414 47.844 21.781 1 93.25 405 SER B CA 1
ATOM 8860 C C . SER B 1 405 ? 5.449 48.906 22.266 1 93.25 405 SER B C 1
ATOM 8862 O O . SER B 1 405 ? 5.184 49 23.469 1 93.25 405 SER B O 1
ATOM 8864 N N . LEU B 1 406 ? 5.074 49.781 21.359 1 95.81 406 LEU B N 1
ATOM 8865 C CA . LEU B 1 406 ? 4.09 50.812 21.625 1 95.81 406 LEU B CA 1
ATOM 8866 C C . LEU B 1 406 ? 2.811 50.594 20.844 1 95.81 406 LEU B C 1
ATOM 8868 O O . LEU B 1 406 ? 2.844 50.5 19.609 1 95.81 406 LEU B O 1
ATOM 8872 N N . MET B 1 407 ? 1.688 50.469 21.578 1 95.75 407 MET B N 1
ATOM 8873 C CA . MET B 1 407 ? 0.403 50.188 20.938 1 95.75 407 MET B CA 1
ATOM 8874 C C . MET B 1 407 ? -0.606 51.312 21.25 1 95.75 407 MET B C 1
ATOM 8876 O O . MET B 1 407 ? -0.71 51.75 22.375 1 95.75 407 MET B O 1
ATOM 8880 N N . GLN B 1 408 ? -1.268 51.781 20.203 1 95.06 408 GLN B N 1
ATOM 8881 C CA . GLN B 1 408 ? -2.311 52.781 20.406 1 95.06 408 GLN B CA 1
ATOM 8882 C C . GLN B 1 408 ? -3.686 52.125 20.516 1 95.06 408 GLN B C 1
ATOM 8884 O O . GLN B 1 408 ? -3.959 51.125 19.844 1 95.06 408 GLN B O 1
ATOM 8889 N N . LYS B 1 409 ? -4.492 52.625 21.391 1 91.88 409 LYS B N 1
ATOM 8890 C CA . LYS B 1 409 ? -5.852 52.094 21.562 1 91.88 409 LYS B CA 1
ATOM 8891 C C . LYS B 1 409 ? -6.832 52.844 20.656 1 91.88 409 LYS B C 1
ATOM 8893 O O . LYS B 1 409 ? -6.594 54 20.281 1 91.88 409 LYS B O 1
ATOM 8898 N N . HIS B 1 410 ? -7.855 52.125 20.297 1 82.5 410 HIS B N 1
ATOM 8899 C CA . HIS B 1 410 ? -8.898 52.781 19.5 1 82.5 410 HIS B CA 1
ATOM 8900 C C . HIS B 1 410 ? -9.773 53.656 20.375 1 82.5 410 HIS B C 1
ATOM 8902 O O . HIS B 1 410 ? -10.078 53.344 21.516 1 82.5 410 HIS B O 1
ATOM 8908 N N . SER B 1 411 ? -10.141 54.75 19.828 1 78.88 411 SER B N 1
ATOM 8909 C CA . SER B 1 411 ? -10.969 55.688 20.562 1 78.88 411 SER B CA 1
ATOM 8910 C C . SER B 1 411 ? -12.453 55.438 20.312 1 78.88 411 SER B C 1
ATOM 8912 O O . SER B 1 411 ? -13.305 56.094 20.906 1 78.88 411 SER B O 1
ATOM 8914 N N . SER B 1 412 ? -12.68 54.5 19.438 1 81.31 412 SER B N 1
ATOM 8915 C CA . SER B 1 412 ? -14.062 54.219 19.078 1 81.31 412 SER B CA 1
ATOM 8916 C C . SER B 1 412 ? -14.367 52.719 19.234 1 81.31 412 SER B C 1
ATOM 8918 O O . SER B 1 412 ? -13.461 51.875 19.172 1 81.31 412 SER B O 1
ATOM 8920 N N . LYS B 1 413 ? -15.648 52.594 19.469 1 82.56 413 LYS B N 1
ATOM 8921 C CA . LYS B 1 413 ? -16.109 51.219 19.516 1 82.56 413 LYS B CA 1
ATOM 8922 C C . LYS B 1 413 ? -15.945 50.531 18.156 1 82.56 413 LYS B C 1
ATOM 8924 O O . LYS B 1 413 ? -15.625 49.344 18.094 1 82.56 413 LYS B O 1
ATOM 8929 N N . HIS B 1 414 ? -16.266 51.344 17.203 1 88.25 414 HIS B N 1
ATOM 8930 C CA . HIS B 1 414 ? -16.047 50.844 15.836 1 88.25 414 HIS B CA 1
ATOM 8931 C C . HIS B 1 414 ? -14.641 51.188 15.344 1 88.25 414 HIS B C 1
ATOM 8933 O O . HIS B 1 414 ? -14.367 52.344 14.992 1 88.25 414 HIS B O 1
ATOM 8939 N N . ARG B 1 415 ? -13.828 50.25 15.211 1 86.56 415 ARG B N 1
ATOM 8940 C CA . ARG B 1 415 ? -12.398 50.438 15 1 86.56 415 ARG B CA 1
ATOM 8941 C C . ARG B 1 415 ? -12.133 51.156 13.695 1 86.56 415 ARG B C 1
ATOM 8943 O O . ARG B 1 415 ? -11.141 51.875 13.57 1 86.56 415 ARG B O 1
ATOM 8950 N N . ASN B 1 416 ? -13.023 51 12.711 1 86.19 416 ASN B N 1
ATOM 8951 C CA . ASN B 1 416 ? -12.766 51.625 11.414 1 86.19 416 ASN B CA 1
ATOM 8952 C C . ASN B 1 416 ? -13.102 53.094 11.43 1 86.19 416 ASN B C 1
ATOM 8954 O O . ASN B 1 416 ? -12.75 53.844 10.5 1 86.19 416 ASN B O 1
ATOM 8958 N N . ARG B 1 417 ? -13.742 53.562 12.398 1 83.69 417 ARG B N 1
ATOM 8959 C CA . ARG B 1 417 ? -14.125 54.969 12.484 1 83.69 417 ARG B CA 1
ATOM 8960 C C . ARG B 1 417 ? -13.039 55.781 13.164 1 83.69 417 ARG B C 1
ATOM 8962 O O . ARG B 1 417 ? -13.117 57 13.188 1 83.69 417 ARG B O 1
ATOM 8969 N N . ALA B 1 418 ? -12.07 55.156 13.695 1 81.75 418 ALA B N 1
ATOM 8970 C CA . ALA B 1 418 ? -10.938 55.812 14.336 1 81.75 418 ALA B CA 1
ATOM 8971 C C . ALA B 1 418 ? -9.617 55.438 13.664 1 81.75 418 ALA B C 1
ATOM 8973 O O . ALA B 1 418 ? -9.008 54.406 14.023 1 81.75 418 ALA B O 1
ATOM 8974 N N . PRO B 1 419 ? -9.211 56.25 12.727 1 84.5 419 PRO B N 1
ATOM 8975 C CA . PRO B 1 419 ? -7.953 55.906 12.062 1 84.5 419 PRO B CA 1
ATOM 8976 C C . PRO B 1 419 ? -6.75 55.969 12.992 1 84.5 419 PRO B C 1
ATOM 8978 O O . PRO B 1 419 ? -6.738 56.781 13.938 1 84.5 419 PRO B O 1
ATOM 8981 N N . HIS B 1 420 ? -5.828 55.219 12.703 1 90.75 420 HIS B N 1
ATOM 8982 C CA . HIS B 1 420 ? -4.613 55.219 13.508 1 90.75 420 HIS B CA 1
ATOM 8983 C C . HIS B 1 420 ? -3.822 56.5 13.352 1 90.75 420 HIS B C 1
ATOM 8985 O O . HIS B 1 420 ? -3.773 57.094 12.266 1 90.75 420 HIS B O 1
ATOM 8991 N N . LEU B 1 421 ? -3.227 56.844 14.438 1 93.5 421 LEU B N 1
ATOM 8992 C CA . LEU B 1 421 ? -2.26 57.938 14.422 1 93.5 421 LEU B CA 1
ATOM 8993 C C . LEU B 1 421 ? -0.862 57.438 14.102 1 93.5 421 LEU B C 1
ATOM 8995 O O . LEU B 1 421 ? -0.585 56.25 14.25 1 93.5 421 LEU B O 1
ATOM 8999 N N . PHE B 1 422 ? -0.112 58.344 13.539 1 95.44 422 PHE B N 1
ATOM 9000 C CA . PHE B 1 422 ? 1.301 58 13.445 1 95.44 422 PHE B CA 1
ATOM 9001 C C . PHE B 1 422 ? 1.955 58.031 14.82 1 95.44 422 PHE B C 1
ATOM 9003 O O . PHE B 1 422 ? 2.02 59.062 15.469 1 95.44 422 PHE B O 1
ATOM 9010 N N . ILE B 1 423 ? 2.393 56.875 15.203 1 95.69 423 ILE B N 1
ATOM 9011 C CA . ILE B 1 423 ? 2.969 56.812 16.547 1 95.69 423 ILE B CA 1
ATOM 9012 C C . ILE B 1 423 ? 4.383 56.25 16.469 1 95.69 423 ILE B C 1
ATOM 9014 O O . ILE B 1 423 ? 4.742 55.594 15.5 1 95.69 423 ILE B O 1
ATOM 9018 N N . GLY B 1 424 ? 5.156 56.5 17.438 1 95.44 424 GLY B N 1
ATOM 9019 C CA . GLY B 1 424 ? 6.516 56.031 17.625 1 95.44 424 GLY B CA 1
ATOM 9020 C C . GLY B 1 424 ? 7.109 56.375 18.969 1 95.44 424 GLY B C 1
ATOM 9021 O O . GLY B 1 424 ? 6.41 56.906 19.844 1 95.44 424 GLY B O 1
ATOM 9022 N N . PHE B 1 425 ? 8.359 55.969 19.141 1 95.62 425 PHE B N 1
ATOM 9023 C CA . PHE B 1 425 ? 9 56.344 20.391 1 95.62 425 PHE B CA 1
ATOM 9024 C C . PHE B 1 425 ? 10.5 56.531 20.203 1 95.62 425 PHE B C 1
ATOM 9026 O O . PHE B 1 425 ? 11.078 56.062 19.219 1 95.62 425 PHE B O 1
ATOM 9033 N N . SER B 1 426 ? 11.008 57.312 21.094 1 94.62 426 SER B N 1
ATOM 9034 C CA . SER B 1 426 ? 12.453 57.562 21.156 1 94.62 426 SER B CA 1
ATOM 9035 C C . SER B 1 426 ? 13.047 56.969 22.438 1 94.62 426 SER B C 1
ATOM 9037 O O . SER B 1 426 ? 12.398 56.969 23.484 1 94.62 426 SER B O 1
ATOM 9039 N N . LEU B 1 427 ? 14.227 56.469 22.266 1 95.19 427 LEU B N 1
ATOM 9040 C CA . LEU B 1 427 ? 14.953 55.906 23.391 1 95.19 427 LEU B CA 1
ATOM 9041 C C . LEU B 1 427 ? 16.25 56.656 23.641 1 95.19 427 LEU B C 1
ATOM 9043 O O . LEU B 1 427 ? 17.062 56.844 22.734 1 95.19 427 LEU B O 1
ATOM 9047 N N . TYR B 1 428 ? 16.406 57.156 24.906 1 93.31 428 TYR B N 1
ATOM 9048 C CA . TYR B 1 428 ? 17.594 57.906 25.266 1 93.31 428 TYR B CA 1
ATOM 9049 C C . TYR B 1 428 ? 18.375 57.219 26.375 1 93.31 428 TYR B C 1
ATOM 9051 O O . TYR B 1 428 ? 17.781 56.688 27.312 1 93.31 428 TYR B O 1
ATOM 9059 N N . LYS B 1 429 ? 19.625 57.219 26.203 1 92.38 429 LYS B N 1
ATOM 9060 C CA . LYS B 1 429 ? 20.484 56.781 27.312 1 92.38 429 LYS B CA 1
ATOM 9061 C C . LYS B 1 429 ? 20.75 57.906 28.297 1 92.38 429 LYS B C 1
ATOM 9063 O O . LYS B 1 429 ? 21.016 59.031 27.891 1 92.38 429 LYS B O 1
ATOM 9068 N N . VAL B 1 430 ? 20.562 57.625 29.547 1 88.44 430 VAL B N 1
ATOM 9069 C CA . VAL B 1 430 ? 20.766 58.656 30.562 1 88.44 430 VAL B CA 1
ATOM 9070 C C . VAL B 1 430 ? 21.922 58.25 31.469 1 88.44 430 VAL B C 1
ATOM 9072 O O . VAL B 1 430 ? 22.141 57.062 31.734 1 88.44 430 VAL B O 1
ATOM 9075 N N . ALA B 1 431 ? 22.812 59.281 31.875 1 76.06 431 ALA B N 1
ATOM 9076 C CA . ALA B 1 431 ? 23.953 59.062 32.75 1 76.06 431 ALA B CA 1
ATOM 9077 C C . ALA B 1 431 ? 23.5 58.719 34.188 1 76.06 431 ALA B C 1
ATOM 9079 O O . ALA B 1 431 ? 22.406 59.125 34.594 1 76.06 431 ALA B O 1
ATOM 9080 N N . ARG B 1 432 ? 24.266 57.844 34.938 1 64.31 432 ARG B N 1
ATOM 9081 C CA . ARG B 1 432 ? 23.984 57.25 36.25 1 64.31 432 ARG B CA 1
ATOM 9082 C C . ARG B 1 432 ? 23.594 58.344 37.25 1 64.31 432 ARG B C 1
ATOM 9084 O O . ARG B 1 432 ? 22.75 58.125 38.125 1 64.31 432 ARG B O 1
ATOM 9091 N N . GLN B 1 433 ? 24.234 59.5 37.188 1 55.44 433 GLN B N 1
ATOM 9092 C CA . GLN B 1 433 ? 24.078 60.531 38.188 1 55.44 433 GLN B CA 1
ATOM 9093 C C . GLN B 1 433 ? 22.656 61.094 38.219 1 55.44 433 GLN B C 1
ATOM 9095 O O . GLN B 1 433 ? 22.203 61.625 39.219 1 55.44 433 GLN B O 1
ATOM 9100 N N . GLN B 1 434 ? 22 60.969 37.156 1 54.88 434 GLN B N 1
ATOM 9101 C CA . GLN B 1 434 ? 20.641 61.5 37.031 1 54.88 434 GLN B CA 1
ATOM 9102 C C . GLN B 1 434 ? 19.594 60.406 37.375 1 54.88 434 GLN B C 1
ATOM 9104 O O . GLN B 1 434 ? 18.406 60.625 37.125 1 54.88 434 GLN B O 1
ATOM 9109 N N . GLU B 1 435 ? 20.109 59.281 37.75 1 57.19 435 GLU B N 1
ATOM 9110 C CA . GLU B 1 435 ? 19.359 58.031 37.969 1 57.19 435 GLU B CA 1
ATOM 9111 C C . GLU B 1 435 ? 18.219 58.25 38.969 1 57.19 435 GLU B C 1
ATOM 9113 O O . GLU B 1 435 ? 17.172 57.594 38.875 1 57.19 435 GLU B O 1
ATOM 9118 N N . GLU B 1 436 ? 18.547 59.125 40 1 56.97 436 GLU B N 1
ATOM 9119 C CA . GLU B 1 436 ? 17.531 59.281 41.062 1 56.97 436 GLU B CA 1
ATOM 9120 C C . GLU B 1 436 ? 16.469 60.281 40.656 1 56.97 436 GLU B C 1
ATOM 9122 O O . GLU B 1 436 ? 15.648 60.688 41.5 1 56.97 436 GLU B O 1
ATOM 9127 N N . ILE B 1 437 ? 16.484 60.625 39.406 1 58.25 437 ILE B N 1
ATOM 9128 C CA . ILE B 1 437 ? 15.641 61.75 39.094 1 58.25 437 ILE B CA 1
ATOM 9129 C C . ILE B 1 437 ? 14.242 61.281 38.75 1 58.25 437 ILE B C 1
ATOM 9131 O O . ILE B 1 437 ? 14.062 60.594 37.75 1 58.25 437 ILE B O 1
ATOM 9135 N N . ASN B 1 438 ? 13.336 61.312 39.562 1 71.44 438 ASN B N 1
ATOM 9136 C CA . ASN B 1 438 ? 11.914 61.031 39.344 1 71.44 438 ASN B CA 1
ATOM 9137 C C . ASN B 1 438 ? 11.25 62.156 38.562 1 71.44 438 ASN B C 1
ATOM 9139 O O . ASN B 1 438 ? 10.023 62.188 38.406 1 71.44 438 ASN B O 1
ATOM 9143 N N . GLN B 1 439 ? 12.07 63.062 38.094 1 80.19 439 GLN B N 1
ATOM 9144 C CA . GLN B 1 439 ? 11.492 64.125 37.312 1 80.19 439 GLN B CA 1
ATOM 9145 C C . GLN B 1 439 ? 11.727 63.938 35.812 1 80.19 439 GLN B C 1
ATOM 9147 O O . GLN B 1 439 ? 12.695 63.281 35.406 1 80.19 439 GLN B O 1
ATOM 9152 N N . LYS B 1 440 ? 10.828 64.375 35 1 88.62 440 LYS B N 1
ATOM 9153 C CA . LYS B 1 440 ? 10.961 64.312 33.562 1 88.62 440 LYS B CA 1
ATOM 9154 C C . LYS B 1 440 ? 12.219 65.062 33.094 1 88.62 440 LYS B C 1
ATOM 9156 O O . LYS B 1 440 ? 12.633 66 33.688 1 88.62 440 LYS B O 1
ATOM 9161 N N . LEU B 1 441 ? 12.75 64.562 32.125 1 89.5 441 LEU B N 1
ATOM 9162 C CA . LEU B 1 441 ? 13.906 65.188 31.531 1 89.5 441 LEU B CA 1
ATOM 9163 C C . LEU B 1 441 ? 13.508 66.562 30.922 1 89.5 441 LEU B C 1
ATOM 9165 O O . LEU B 1 441 ? 12.453 66.688 30.297 1 89.5 441 LEU B O 1
ATOM 9169 N N . PRO B 1 442 ? 14.281 67.562 31.172 1 88.81 442 PRO B N 1
ATOM 9170 C CA . PRO B 1 442 ? 13.969 68.875 30.672 1 88.81 442 PRO B CA 1
ATOM 9171 C C . PRO B 1 442 ? 14.219 69.062 29.172 1 88.81 442 PRO B C 1
ATOM 9173 O O . PRO B 1 442 ? 14.906 68.25 28.578 1 88.81 442 PRO B O 1
ATOM 9176 N N . PRO B 1 443 ? 13.68 70.125 28.562 1 90.94 443 PRO B N 1
ATOM 9177 C CA . PRO B 1 443 ? 13.852 70.312 27.125 1 90.94 443 PRO B CA 1
ATOM 9178 C C . PRO B 1 443 ? 15.312 70.375 26.703 1 90.94 443 PRO B C 1
ATOM 9180 O O . PRO B 1 443 ? 15.664 69.938 25.609 1 90.94 443 PRO B O 1
ATOM 9183 N N . ALA B 1 444 ? 16.203 70.938 27.547 1 90.19 444 ALA B N 1
ATOM 9184 C CA . ALA B 1 444 ? 17.609 71.062 27.219 1 90.19 444 ALA B CA 1
ATOM 9185 C C . ALA B 1 444 ? 18.281 69.75 27 1 90.19 444 ALA B C 1
ATOM 9187 O O . ALA B 1 444 ? 19.203 69.625 26.188 1 90.19 444 ALA B O 1
ATOM 9188 N N . PHE B 1 445 ? 17.797 68.812 27.594 1 90.56 445 PHE B N 1
ATOM 9189 C CA . PHE B 1 445 ? 18.359 67.438 27.453 1 90.56 445 PHE B CA 1
ATOM 9190 C C . PHE B 1 445 ? 18.188 66.938 26.031 1 90.56 445 PHE B C 1
ATOM 9192 O O . PHE B 1 445 ? 19.125 66.375 25.438 1 90.56 445 PHE B O 1
ATOM 9199 N N . PHE B 1 446 ? 17.031 67.062 25.5 1 91.94 446 PHE B N 1
ATOM 9200 C CA . PHE B 1 446 ? 16.688 66.438 24.219 1 91.94 446 PHE B CA 1
ATOM 9201 C C . PHE B 1 446 ? 17.375 67.188 23.078 1 91.94 446 PHE B C 1
ATOM 9203 O O . PHE B 1 446 ? 17.5 66.688 21.969 1 91.94 446 PHE B O 1
ATOM 9210 N N . THR B 1 447 ? 17.828 68.438 23.406 1 87.5 447 THR B N 1
ATOM 9211 C CA . THR B 1 447 ? 18.594 69.188 22.422 1 87.5 447 THR B CA 1
ATOM 9212 C C . THR B 1 447 ? 20.062 68.75 22.438 1 87.5 447 THR B C 1
ATOM 9214 O O . THR B 1 447 ? 20.75 68.812 21.406 1 87.5 447 THR B O 1
ATOM 9217 N N . ARG B 1 448 ? 20.453 68.188 23.531 1 89.25 448 ARG B N 1
ATOM 9218 C CA . ARG B 1 448 ? 21.875 67.938 23.703 1 89.25 448 ARG B CA 1
ATOM 9219 C C . ARG B 1 448 ? 22.172 66.438 23.453 1 89.25 448 ARG B C 1
ATOM 9221 O O . ARG B 1 448 ? 23.328 66.062 23.219 1 89.25 448 ARG B O 1
ATOM 9228 N N . HIS B 1 449 ? 21.188 65.625 23.562 1 90.06 449 HIS B N 1
ATOM 9229 C CA . HIS B 1 449 ? 21.422 64.188 23.469 1 90.06 449 HIS B CA 1
ATOM 9230 C C . HIS B 1 449 ? 20.688 63.625 22.266 1 90.06 449 HIS B C 1
ATOM 9232 O O . HIS B 1 449 ? 19.578 64 21.953 1 90.06 449 HIS B O 1
ATOM 9238 N N . GLN B 1 450 ? 21.359 62.656 21.703 1 90.12 450 GLN B N 1
ATOM 9239 C CA . GLN B 1 450 ? 20.766 61.938 20.578 1 90.12 450 GLN B CA 1
ATOM 9240 C C . GLN B 1 450 ? 20.141 60.625 21.031 1 90.12 450 GLN B C 1
ATOM 9242 O O . GLN B 1 450 ? 20.703 59.938 21.891 1 90.12 450 GLN B O 1
ATOM 9247 N N . PRO B 1 451 ? 18.938 60.344 20.531 1 91.75 451 PRO B N 1
ATOM 9248 C CA . PRO B 1 451 ? 18.328 59.062 20.891 1 91.75 451 PRO B CA 1
ATOM 9249 C C . PRO B 1 451 ? 19.156 57.875 20.422 1 91.75 451 PRO B C 1
ATOM 9251 O O . PRO B 1 451 ? 19.906 57.969 19.438 1 91.75 451 PRO B O 1
ATOM 9254 N N . VAL B 1 452 ? 19.016 56.75 21.141 1 90.81 452 VAL B N 1
ATOM 9255 C CA . VAL B 1 452 ? 19.688 55.5 20.812 1 90.81 452 VAL B CA 1
ATOM 9256 C C . VAL B 1 452 ? 19.188 54.969 19.469 1 90.81 452 VAL B C 1
ATOM 9258 O O . VAL B 1 452 ? 19.969 54.438 18.672 1 90.81 452 VAL B O 1
ATOM 9261 N N . ASN B 1 453 ? 17.875 55.031 19.281 1 84.62 453 ASN B N 1
ATOM 9262 C CA . ASN B 1 453 ? 17.344 54.656 17.984 1 84.62 453 ASN B CA 1
ATOM 9263 C C . ASN B 1 453 ? 17.438 55.781 16.969 1 84.62 453 ASN B C 1
ATOM 9265 O O . ASN B 1 453 ? 16.578 56.656 16.906 1 84.62 453 ASN B O 1
ATOM 9269 N N . LYS B 1 454 ? 18.5 55.844 16.234 1 73.62 454 LYS B N 1
ATOM 9270 C CA . LYS B 1 454 ? 18.859 56.938 15.305 1 73.62 454 LYS B CA 1
ATOM 9271 C C . LYS B 1 454 ? 17.719 57.219 14.328 1 73.62 454 LYS B C 1
ATOM 9273 O O . LYS B 1 454 ? 17.422 58.375 14.023 1 73.62 454 LYS B O 1
ATOM 9278 N N . ARG B 1 455 ? 17.156 56.156 13.844 1 76.31 455 ARG B N 1
ATOM 9279 C CA . ARG B 1 455 ? 16.016 56.344 12.953 1 76.31 455 ARG B CA 1
ATOM 9280 C C . ARG B 1 455 ? 14.695 56.094 13.688 1 76.31 455 ARG B C 1
ATOM 9282 O O . ARG B 1 455 ? 14.367 54.969 14.023 1 76.31 455 ARG B O 1
ATOM 9289 N N . GLN B 1 456 ? 14.109 57.25 14 1 74.62 456 GLN B N 1
ATOM 9290 C CA . GLN B 1 456 ? 12.812 57.125 14.656 1 74.62 456 GLN B CA 1
ATOM 9291 C C . GLN B 1 456 ? 11.727 56.75 13.648 1 74.62 456 GLN B C 1
ATOM 9293 O O . GLN B 1 456 ? 11.539 57.438 12.648 1 74.62 456 GLN B O 1
ATOM 9298 N N . VAL B 1 457 ? 11.133 55.656 13.883 1 83.69 457 VAL B N 1
ATOM 9299 C CA . VAL B 1 457 ? 10.125 55.125 12.977 1 83.69 457 VAL B CA 1
ATOM 9300 C C . VAL B 1 457 ? 8.734 55.469 13.5 1 83.69 457 VAL B C 1
ATOM 9302 O O . VAL B 1 457 ? 8.406 55.188 14.648 1 83.69 457 VAL B O 1
ATOM 9305 N N . PHE B 1 458 ? 8.008 56.281 12.805 1 91.75 458 PHE B N 1
ATOM 9306 C CA . PHE B 1 458 ? 6.602 56.531 13.086 1 91.75 458 PHE B CA 1
ATOM 9307 C C . PHE B 1 458 ? 5.715 55.844 12.055 1 91.75 458 PHE B C 1
ATOM 9309 O O . PHE B 1 458 ? 5.895 56.031 10.852 1 91.75 458 PHE B O 1
ATOM 9316 N N . LEU B 1 459 ? 4.887 55.062 12.531 1 91.5 459 LEU B N 1
ATOM 9317 C CA . LEU B 1 459 ? 3.998 54.312 11.656 1 91.5 459 LEU B CA 1
ATOM 9318 C C . LEU B 1 459 ? 2.537 54.562 12.008 1 91.5 459 LEU B C 1
ATOM 9320 O O . LEU B 1 459 ? 2.213 54.844 13.172 1 91.5 459 LEU B O 1
ATOM 9324 N N . ASP B 1 460 ? 1.722 54.562 11.031 1 91.75 460 ASP B N 1
ATOM 9325 C CA . ASP B 1 460 ? 0.281 54.656 11.258 1 91.75 460 ASP B CA 1
ATOM 9326 C C . ASP B 1 460 ? -0.326 53.25 11.43 1 91.75 460 ASP B C 1
ATOM 9328 O O . ASP B 1 460 ? -1.288 52.906 10.75 1 91.75 460 ASP B O 1
ATOM 9332 N N . GLU B 1 461 ? 0.237 52.531 12.281 1 91.69 461 GLU B N 1
ATOM 9333 C CA . GLU B 1 461 ? -0.211 51.188 12.633 1 91.69 461 GLU B CA 1
ATOM 9334 C C . GLU B 1 461 ? -0.637 51.125 14.094 1 91.69 461 GLU B C 1
ATOM 9336 O O . GLU B 1 461 ? -0.423 52.062 14.859 1 91.69 461 GLU B O 1
ATOM 9341 N N . ARG B 1 462 ? -1.301 50.031 14.328 1 92.88 462 ARG B N 1
ATOM 9342 C CA . ARG B 1 462 ? -1.761 49.875 15.703 1 92.88 462 ARG B CA 1
ATOM 9343 C C . ARG B 1 462 ? -0.583 49.781 16.672 1 92.88 462 ARG B C 1
ATOM 9345 O O . ARG B 1 462 ? -0.675 50.25 17.812 1 92.88 462 ARG B O 1
ATOM 9352 N N . GLU B 1 463 ? 0.445 49.188 16.141 1 93.62 463 GLU B N 1
ATOM 9353 C CA . GLU B 1 463 ? 1.569 48.906 17.031 1 93.62 463 GLU B CA 1
ATOM 9354 C C . GLU B 1 463 ? 2.902 49.156 16.328 1 93.62 463 GLU B C 1
ATOM 9356 O O . GLU B 1 463 ? 3.039 48.875 15.133 1 93.62 463 GLU B O 1
ATOM 9361 N N . VAL B 1 464 ? 3.82 49.719 17.062 1 92.88 464 VAL B N 1
ATOM 9362 C CA . VAL B 1 464 ? 5.199 49.875 16.625 1 92.88 464 VAL B CA 1
ATOM 9363 C C . VAL B 1 464 ? 6.141 49.125 17.547 1 92.88 464 VAL B C 1
ATOM 9365 O O . VAL B 1 464 ? 6.141 49.375 18.766 1 92.88 464 VAL B O 1
ATOM 9368 N N . THR B 1 465 ? 6.852 48.188 16.953 1 90.31 465 THR B N 1
ATOM 9369 C CA . THR B 1 465 ? 7.762 47.375 17.75 1 90.31 465 THR B CA 1
ATOM 9370 C C . THR B 1 465 ? 9.195 47.531 17.25 1 90.31 465 THR B C 1
ATOM 9372 O O . THR B 1 465 ? 9.438 47.562 16.047 1 90.31 465 THR B O 1
ATOM 9375 N N . CYS B 1 466 ? 10.109 47.656 18.188 1 88.75 466 CYS B N 1
ATOM 9376 C CA . CYS B 1 466 ? 11.523 47.75 17.844 1 88.75 466 CYS B CA 1
ATOM 9377 C C . CYS B 1 466 ? 12.352 46.812 18.719 1 88.75 466 CYS B C 1
ATOM 9379 O O . CYS B 1 466 ? 12.078 46.656 19.906 1 88.75 466 CYS B O 1
ATOM 9381 N N . ASP B 1 467 ? 13.344 46.219 18.062 1 84.62 467 ASP B N 1
ATOM 9382 C CA . ASP B 1 467 ? 14.312 45.375 18.766 1 84.62 467 ASP B CA 1
ATOM 9383 C C . ASP B 1 467 ? 15.625 46.125 19 1 84.62 467 ASP B C 1
ATOM 9385 O O . ASP B 1 467 ? 16.141 46.781 18.078 1 84.62 467 ASP B O 1
ATOM 9389 N N . PHE B 1 468 ? 16.109 46 20.266 1 86.69 468 PHE B N 1
ATOM 9390 C CA . PHE B 1 468 ? 17.344 46.688 20.609 1 86.69 468 PHE B CA 1
ATOM 9391 C C . PHE B 1 468 ? 18.328 45.719 21.25 1 86.69 468 PHE B C 1
ATOM 9393 O O . PHE B 1 468 ? 17.938 44.688 21.812 1 86.69 468 PHE B O 1
ATOM 9400 N N . HIS B 1 469 ? 19.562 46.031 21.031 1 88 469 HIS B N 1
ATOM 9401 C CA . HIS B 1 469 ? 20.641 45.469 21.844 1 88 469 HIS B CA 1
ATOM 9402 C C . HIS B 1 469 ? 21.266 46.531 22.719 1 88 469 HIS B C 1
ATOM 9404 O O . HIS B 1 469 ? 22.094 47.312 22.266 1 88 469 HIS B O 1
ATOM 9410 N N . LEU B 1 470 ? 20.922 46.438 24.016 1 89.5 470 LEU B N 1
ATOM 9411 C CA . LEU B 1 470 ? 21.297 47.531 24.906 1 89.5 470 LEU B CA 1
ATOM 9412 C C . LEU B 1 470 ? 22.266 47.031 25.984 1 89.5 470 LEU B C 1
ATOM 9414 O O . LEU B 1 470 ? 22.141 45.906 26.453 1 89.5 470 LEU B O 1
ATOM 9418 N N . GLU B 1 471 ? 23.141 47.938 26.312 1 89.44 471 GLU B N 1
ATOM 9419 C CA . GLU B 1 471 ? 23.984 47.688 27.484 1 89.44 471 GLU B CA 1
ATOM 9420 C C . GLU B 1 471 ? 23.219 47.969 28.781 1 89.44 471 GLU B C 1
ATOM 9422 O O . GLU B 1 471 ? 22.312 48.812 28.812 1 89.44 471 GLU B O 1
ATOM 9427 N N . PRO B 1 472 ? 23.688 47.125 29.766 1 88.81 472 PRO B N 1
ATOM 9428 C CA . PRO B 1 472 ? 23.062 47.469 31.047 1 88.81 472 PRO B CA 1
ATOM 9429 C C . PRO B 1 472 ? 23.219 48.938 31.406 1 88.81 472 PRO B C 1
ATOM 9431 O O . PRO B 1 472 ? 24.281 49.531 31.188 1 88.81 472 PRO B O 1
ATOM 9434 N N . GLY B 1 473 ? 22.141 49.531 31.859 1 89.31 473 GLY B N 1
ATOM 9435 C CA . GLY B 1 473 ? 22.109 50.938 32.188 1 89.31 473 GLY B CA 1
ATOM 9436 C C . GLY B 1 473 ? 20.703 51.531 32.188 1 89.31 473 GLY B C 1
ATOM 9437 O O . GLY B 1 473 ? 19.719 50.781 32.094 1 89.31 473 GLY B O 1
ATOM 9438 N N . VAL B 1 474 ? 20.703 52.844 32.312 1 90.62 474 VAL B N 1
ATOM 9439 C CA . VAL B 1 474 ? 19.406 53.5 32.438 1 90.62 474 VAL B CA 1
ATOM 9440 C C . VAL B 1 474 ? 19.078 54.219 31.125 1 90.62 474 VAL B C 1
ATOM 9442 O O . VAL B 1 474 ? 19.922 54.875 30.531 1 90.62 474 VAL B O 1
ATOM 9445 N N . TYR B 1 475 ? 17.859 53.969 30.719 1 93.25 475 TYR B N 1
ATOM 9446 C CA . TYR B 1 475 ? 17.328 54.562 29.516 1 93.25 475 TYR B CA 1
ATOM 9447 C C . TYR B 1 475 ? 15.992 55.25 29.781 1 93.25 475 TYR B C 1
ATOM 9449 O O . TYR B 1 475 ? 15.352 54.969 30.797 1 93.25 475 TYR B O 1
ATOM 9457 N N . VAL B 1 476 ? 15.586 56.125 28.906 1 93.31 476 VAL B N 1
ATOM 9458 C CA . VAL B 1 476 ? 14.273 56.75 28.984 1 93.31 476 VAL B CA 1
ATOM 9459 C C . VAL B 1 476 ? 13.539 56.594 27.656 1 93.31 476 VAL B C 1
ATOM 9461 O O . VAL B 1 476 ? 14.07 56.938 26.594 1 93.31 476 VAL B O 1
ATOM 9464 N N . ILE B 1 477 ? 12.391 56.031 27.719 1 95.19 477 ILE B N 1
ATOM 9465 C CA . ILE B 1 477 ? 11.531 55.875 26.547 1 95.19 477 ILE B CA 1
ATOM 9466 C C . ILE B 1 477 ? 10.562 57.031 26.469 1 95.19 477 ILE B C 1
ATOM 9468 O O . ILE B 1 477 ? 9.875 57.375 27.438 1 95.19 477 ILE B O 1
ATOM 9472 N N . VAL B 1 478 ? 10.461 57.625 25.344 1 95.38 478 VAL B N 1
ATOM 9473 C CA . VAL B 1 478 ? 9.523 58.719 25.156 1 95.38 478 VAL B CA 1
ATOM 9474 C C . VAL B 1 478 ? 8.57 58.406 24 1 95.38 478 VAL B C 1
ATOM 9476 O O . VAL B 1 478 ? 8.82 58.75 22.859 1 95.38 478 VAL B O 1
ATOM 9479 N N . PRO B 1 479 ? 7.434 57.781 24.312 1 96.62 479 PRO B N 1
ATOM 9480 C CA . PRO B 1 479 ? 6.422 57.562 23.281 1 96.62 479 PRO B CA 1
ATOM 9481 C C . PRO B 1 479 ? 5.746 58.844 22.844 1 96.62 479 PRO B C 1
ATOM 9483 O O . PRO B 1 479 ? 5.457 59.719 23.672 1 96.62 479 PRO B O 1
ATOM 9486 N N . SER B 1 480 ? 5.477 58.938 21.578 1 96.38 480 SER B N 1
ATOM 9487 C CA . SER B 1 480 ? 4.848 60.188 21.094 1 96.38 480 SER B CA 1
ATOM 9488 C C . SER B 1 480 ? 4.086 59.938 19.781 1 96.38 480 SER B C 1
ATOM 9490 O O . SER B 1 480 ? 4.348 58.938 19.094 1 96.38 480 SER B O 1
ATOM 9492 N N . THR B 1 481 ? 3.146 60.75 19.516 1 95.88 481 THR B N 1
ATOM 9493 C CA . THR B 1 481 ? 2.572 60.844 18.172 1 95.88 481 THR B CA 1
ATOM 9494 C C . THR B 1 481 ? 3.465 61.688 17.266 1 95.88 481 THR B C 1
ATOM 9496 O O . THR B 1 481 ? 4.359 62.406 17.75 1 95.88 481 THR B O 1
ATOM 9499 N N . LEU B 1 482 ? 3.271 61.531 16.031 1 95.19 482 LEU B N 1
ATOM 9500 C CA . LEU B 1 482 ? 4.055 62.344 15.109 1 95.19 482 LEU B CA 1
ATOM 9501 C C . LEU B 1 482 ? 3.74 63.844 15.266 1 95.19 482 LEU B C 1
ATOM 9503 O O . LEU B 1 482 ? 4.645 64.625 15.453 1 95.19 482 LEU B O 1
ATOM 9507 N N . GLU B 1 483 ? 2.42 64.125 15.258 1 94.75 483 GLU B N 1
ATOM 9508 C CA . GLU B 1 483 ? 1.967 65.5 15.398 1 94.75 483 GLU B CA 1
ATOM 9509 C C . GLU B 1 483 ? 1.576 65.812 16.844 1 94.75 483 GLU B C 1
ATOM 9511 O O . GLU B 1 483 ? 1.051 64.938 17.547 1 94.75 483 GLU B O 1
ATOM 9516 N N . PRO B 1 484 ? 1.833 67 17.281 1 94.56 484 PRO B N 1
ATOM 9517 C CA . PRO B 1 484 ? 1.43 67.375 18.641 1 94.56 484 PRO B CA 1
ATOM 9518 C C . PRO B 1 484 ? -0.083 67.562 18.781 1 94.56 484 PRO B C 1
ATOM 9520 O O . PRO B 1 484 ? -0.795 67.625 17.781 1 94.56 484 PRO B O 1
ATOM 9523 N N . HIS B 1 485 ? -0.616 67.438 19.938 1 92.62 485 HIS B N 1
ATOM 9524 C CA . HIS B 1 485 ? -1.996 67.688 20.312 1 92.62 485 HIS B CA 1
ATOM 9525 C C . HIS B 1 485 ? -2.932 66.625 19.828 1 92.62 485 HIS B C 1
ATOM 9527 O O . HIS B 1 485 ? -4.141 66.812 19.719 1 92.62 485 HIS B O 1
ATOM 9533 N N . GLN B 1 486 ? -2.342 65.562 19.453 1 92.5 486 GLN B N 1
ATOM 9534 C CA . GLN B 1 486 ? -3.176 64.375 19.125 1 92.5 486 GLN B CA 1
ATOM 9535 C C . GLN B 1 486 ? -3.436 63.531 20.359 1 92.5 486 GLN B C 1
ATOM 9537 O O . GLN B 1 486 ? -2.506 63.188 21.078 1 92.5 486 GLN B O 1
ATOM 9542 N N . GLU B 1 487 ? -4.695 63.219 20.547 1 92.44 487 GLU B N 1
ATOM 9543 C CA . GLU B 1 487 ? -5.098 62.531 21.766 1 92.44 487 GLU B CA 1
ATOM 9544 C C . GLU B 1 487 ? -5.34 61.031 21.5 1 92.44 487 GLU B C 1
ATOM 9546 O O . GLU B 1 487 ? -5.902 60.688 20.469 1 92.44 487 GLU B O 1
ATOM 9551 N N . SER B 1 488 ? -4.828 60.25 22.344 1 92.94 488 SER B N 1
ATOM 9552 C CA . SER B 1 488 ? -5.062 58.812 22.297 1 92.94 488 SER B CA 1
ATOM 9553 C C . SER B 1 488 ? -4.52 58.094 23.547 1 92.94 488 SER B C 1
ATOM 9555 O O . SER B 1 488 ? -3.633 58.625 24.219 1 92.94 488 SER B O 1
ATOM 9557 N N . GLU B 1 489 ? -5.133 57.031 23.891 1 94 489 GLU B N 1
ATOM 9558 C CA . GLU B 1 489 ? -4.531 56.156 24.891 1 94 489 GLU B CA 1
ATOM 9559 C C . GLU B 1 489 ? -3.564 55.156 24.25 1 94 489 GLU B C 1
ATOM 9561 O O . GLU B 1 489 ? -3.701 54.812 23.078 1 94 489 GLU B O 1
ATOM 9566 N N . PHE B 1 490 ? -2.529 54.781 25.016 1 95.12 490 PHE B N 1
ATOM 9567 C CA . PHE B 1 490 ? -1.575 53.812 24.469 1 95.12 490 PHE B CA 1
ATOM 9568 C C . PHE B 1 490 ? -1.083 52.875 25.547 1 95.12 490 PHE B C 1
ATOM 9570 O O . PHE B 1 490 ? -1.352 53.062 26.734 1 95.12 490 PHE B O 1
ATOM 9577 N N . ILE B 1 491 ? -0.539 51.75 25.109 1 94.88 491 ILE B N 1
ATOM 9578 C CA . ILE B 1 491 ? 0.138 50.812 25.969 1 94.88 491 ILE B CA 1
ATOM 9579 C C . ILE B 1 491 ? 1.606 50.688 25.578 1 94.88 491 ILE B C 1
ATOM 9581 O O . ILE B 1 491 ? 1.931 50.656 24.391 1 94.88 491 ILE B O 1
ATOM 9585 N N . LEU B 1 492 ? 2.457 50.75 26.562 1 95.12 492 LEU B N 1
ATOM 9586 C CA . LEU B 1 492 ? 3.889 50.531 26.375 1 95.12 492 LEU B CA 1
ATOM 9587 C C . LEU B 1 492 ? 4.32 49.188 26.953 1 95.12 492 LEU B C 1
ATOM 9589 O O . LEU B 1 492 ? 4.059 48.906 28.125 1 95.12 492 LEU B O 1
ATOM 9593 N N . ARG B 1 493 ? 4.906 48.375 26.094 1 93.12 493 ARG B N 1
ATOM 9594 C CA . ARG B 1 493 ? 5.371 47.062 26.516 1 93.12 493 ARG B CA 1
ATOM 9595 C C . ARG B 1 493 ? 6.879 46.938 26.359 1 93.12 493 ARG B C 1
ATOM 9597 O O . ARG B 1 493 ? 7.438 47.375 25.344 1 93.12 493 ARG B O 1
ATOM 9604 N N . VAL B 1 494 ? 7.535 46.375 27.391 1 92.12 494 VAL B N 1
ATOM 9605 C CA . VAL B 1 494 ? 8.977 46.188 27.344 1 92.12 494 VAL B CA 1
ATOM 9606 C C . VAL B 1 494 ? 9.312 44.75 27.719 1 92.12 494 VAL B C 1
ATOM 9608 O O . VAL B 1 494 ? 8.797 44.219 28.688 1 92.12 494 VAL B O 1
ATOM 9611 N N . PHE B 1 495 ? 10.078 44.125 26.859 1 88.19 495 PHE B N 1
ATOM 9612 C CA . PHE B 1 495 ? 10.547 42.781 27.078 1 88.19 495 PHE B CA 1
ATOM 9613 C C . PHE B 1 495 ? 12.07 42.719 27.172 1 88.19 495 PHE B C 1
ATOM 9615 O O . PHE B 1 495 ? 12.758 43.281 26.312 1 88.19 495 PHE B O 1
ATOM 9622 N N . SER B 1 496 ? 12.602 42.219 28.172 1 87 496 SER B N 1
ATOM 9623 C CA . SER B 1 496 ? 14.031 42 28.312 1 87 496 SER B CA 1
ATOM 9624 C C . SER B 1 496 ? 14.32 40.875 29.312 1 87 496 SER B C 1
ATOM 9626 O O . SER B 1 496 ? 13.398 40.281 29.891 1 87 496 SER B O 1
ATOM 9628 N N . ARG B 1 497 ? 15.578 40.594 29.484 1 82.56 497 ARG B N 1
ATOM 9629 C CA . ARG B 1 497 ? 15.922 39.562 30.453 1 82.56 497 ARG B CA 1
ATOM 9630 C C . ARG B 1 497 ? 15.672 40.031 31.875 1 82.56 497 ARG B C 1
ATOM 9632 O O . ARG B 1 497 ? 15.18 39.281 32.719 1 82.56 497 ARG B O 1
ATOM 9639 N N . LYS B 1 498 ? 16.156 41.125 32.156 1 83.38 498 LYS B N 1
ATOM 9640 C CA . LYS B 1 498 ? 15.93 41.75 33.438 1 83.38 498 LYS B CA 1
ATOM 9641 C C . LYS B 1 498 ? 15.906 43.281 33.312 1 83.38 498 LYS B C 1
ATOM 9643 O O . LYS B 1 498 ? 16.828 43.875 32.781 1 83.38 498 LYS B O 1
ATOM 9648 N N . HIS B 1 499 ? 14.703 43.875 33.719 1 88.38 499 HIS B N 1
ATOM 9649 C CA . HIS B 1 499 ? 14.617 45.312 33.688 1 88.38 499 HIS B CA 1
ATOM 9650 C C . HIS B 1 499 ? 13.656 45.844 34.719 1 88.38 499 HIS B C 1
ATOM 9652 O O . HIS B 1 499 ? 12.922 45.062 35.344 1 88.38 499 HIS B O 1
ATOM 9658 N N . VAL B 1 500 ? 13.75 47.094 35.031 1 86.56 500 VAL B N 1
ATOM 9659 C CA . VAL B 1 500 ? 12.781 47.844 35.844 1 86.56 500 VAL B CA 1
ATOM 9660 C C . VAL B 1 500 ? 12.234 49 35.031 1 86.56 500 VAL B C 1
ATOM 9662 O O . VAL B 1 500 ? 12.992 49.719 34.375 1 86.56 500 VAL B O 1
ATOM 9665 N N . LEU B 1 501 ? 10.938 49.125 35 1 90.06 501 LEU B N 1
ATOM 9666 C CA . LEU B 1 501 ? 10.273 50.219 34.281 1 90.06 501 LEU B CA 1
ATOM 9667 C C . LEU B 1 501 ? 9.469 51.094 35.25 1 90.06 501 LEU B C 1
ATOM 9669 O O . LEU B 1 501 ? 8.781 50.594 36.125 1 90.06 501 LEU B O 1
ATOM 9673 N N . ARG B 1 502 ? 9.672 52.406 35.062 1 87.81 502 ARG B N 1
ATOM 9674 C CA . ARG B 1 502 ? 8.93 53.344 35.875 1 87.81 502 ARG B CA 1
ATOM 9675 C C . ARG B 1 502 ? 8.492 54.562 35.062 1 87.81 502 ARG B C 1
ATOM 9677 O O . ARG B 1 502 ? 9.203 55 34.156 1 87.81 502 ARG B O 1
ATOM 9684 N N . GLU B 1 503 ? 7.332 55.031 35.281 1 87.81 503 GLU B N 1
ATOM 9685 C CA . GLU B 1 503 ? 6.895 56.281 34.656 1 87.81 503 GLU B CA 1
ATOM 9686 C C . GLU B 1 503 ? 7.488 57.5 35.344 1 87.81 503 GLU B C 1
ATOM 9688 O O . GLU B 1 503 ? 7.465 57.594 36.594 1 87.81 503 GLU B O 1
ATOM 9693 N N . MET B 1 504 ? 7.973 58.406 34.656 1 86.19 504 MET B N 1
ATOM 9694 C CA . MET B 1 504 ? 8.594 59.594 35.219 1 86.19 504 MET B CA 1
ATOM 9695 C C . MET B 1 504 ? 7.562 60.688 35.438 1 86.19 504 MET B C 1
ATOM 9697 O O . MET B 1 504 ? 6.621 60.844 34.656 1 86.19 504 MET B O 1
ATOM 9701 N N . GLY B 1 505 ? 7.793 61.656 36.469 1 73.38 505 GLY B N 1
ATOM 9702 C CA . GLY B 1 505 ? 6.98 62.844 36.781 1 73.38 505 GLY B CA 1
ATOM 9703 C C . GLY B 1 505 ? 5.742 62.5 37.594 1 73.38 505 GLY B C 1
ATOM 9704 O O . GLY B 1 505 ? 5.133 63.375 38.219 1 73.38 505 GLY B O 1
ATOM 9705 N N . GLY B 1 506 ? 5.117 61.344 37.5 1 60.25 506 GLY B N 1
ATOM 9706 C CA . GLY B 1 506 ? 3.902 61.062 38.25 1 60.25 506 GLY B CA 1
ATOM 9707 C C . GLY B 1 506 ? 4.137 60.125 39.438 1 60.25 506 GLY B C 1
ATOM 9708 O O . GLY B 1 506 ? 5.25 60.062 39.969 1 60.25 506 GLY B O 1
ATOM 9709 N N . ASN B 1 507 ? 3.043 59.625 40.031 1 53.88 507 ASN B N 1
ATOM 9710 C CA . ASN B 1 507 ? 3.172 58.688 41.125 1 53.88 507 ASN B CA 1
ATOM 9711 C C . ASN B 1 507 ? 4.09 57.531 40.781 1 53.88 507 ASN B C 1
ATOM 9713 O O . ASN B 1 507 ? 3.811 56.781 39.844 1 53.88 507 ASN B O 1
ATOM 9717 N N . SER B 1 508 ? 5.355 57.688 41 1 55.12 508 SER B N 1
ATOM 9718 C CA . SER B 1 508 ? 6.48 56.812 40.688 1 55.12 508 SER B CA 1
ATOM 9719 C C . SER B 1 508 ? 6.145 55.375 41 1 55.12 508 SER B C 1
ATOM 9721 O O . SER B 1 508 ? 6.91 54.688 41.688 1 55.12 508 SER B O 1
ATOM 9723 N N . SER B 1 509 ? 5.012 55 40.719 1 57.5 509 SER B N 1
ATOM 9724 C CA . SER B 1 509 ? 4.785 53.594 41.062 1 57.5 509 SER B CA 1
ATOM 9725 C C . SER B 1 509 ? 5.492 52.656 40.094 1 57.5 509 SER B C 1
ATOM 9727 O O . SER B 1 509 ? 5.461 52.906 38.875 1 57.5 509 SER B O 1
ATOM 9729 N N . PHE B 1 510 ? 6.352 51.812 40.656 1 63.66 510 PHE B N 1
ATOM 9730 C CA . PHE B 1 510 ? 7.031 50.75 39.938 1 63.66 510 PHE B CA 1
ATOM 9731 C C . PHE B 1 510 ? 6.027 49.906 39.188 1 63.66 510 PHE B C 1
ATOM 9733 O O . PHE B 1 510 ? 4.957 49.594 39.719 1 63.66 510 PHE B O 1
ATOM 9740 N N . ILE B 1 511 ? 6.305 49.906 37.906 1 71.5 511 ILE B N 1
ATOM 9741 C CA . ILE B 1 511 ? 5.492 49.031 37.062 1 71.5 511 ILE B CA 1
ATOM 9742 C C . ILE B 1 511 ? 5.91 47.562 37.312 1 71.5 511 ILE B C 1
ATOM 9744 O O . ILE B 1 511 ? 7.09 47.25 37.188 1 71.5 511 ILE B O 1
ATOM 9748 N N . LEU B 1 512 ? 4.973 46.844 37.75 1 66.75 512 LEU B N 1
ATOM 9749 C CA . LEU B 1 512 ? 5.238 45.438 38.031 1 66.75 512 LEU B CA 1
ATOM 9750 C C . LEU B 1 512 ? 5.613 44.688 36.75 1 66.75 512 LEU B C 1
ATOM 9752 O O . LEU B 1 512 ? 4.953 44.844 35.719 1 66.75 512 LEU B O 1
ATOM 9756 N N . SER B 1 513 ? 6.816 44.156 36.812 1 74.56 513 SER B N 1
ATOM 9757 C CA . SER B 1 513 ? 7.266 43.312 35.75 1 74.56 513 SER B CA 1
ATOM 9758 C C . SER B 1 513 ? 6.969 41.844 36.031 1 74.56 513 SER B C 1
ATOM 9760 O O . SER B 1 513 ? 7.004 41.406 37.188 1 74.56 513 SER B O 1
ATOM 9762 N N . LYS B 1 514 ? 6.445 41.188 35.094 1 73.12 514 LYS B N 1
ATOM 9763 C CA . LYS B 1 514 ? 6.141 39.75 35.219 1 73.12 514 LYS B CA 1
ATOM 9764 C C . LYS B 1 514 ? 7.145 38.906 34.469 1 73.12 514 LYS B C 1
ATOM 9766 O O . LYS B 1 514 ? 7.609 39.281 33.375 1 73.12 514 LYS B O 1
ATOM 9771 N N . GLU B 1 515 ? 7.543 37.812 35.156 1 70.25 515 GLU B N 1
ATOM 9772 C CA . GLU B 1 515 ? 8.391 36.844 34.5 1 70.25 515 GLU B CA 1
ATOM 9773 C C . GLU B 1 515 ? 7.574 35.938 33.562 1 70.25 515 GLU B C 1
ATOM 9775 O O . GLU B 1 515 ? 6.5 35.469 33.938 1 70.25 515 GLU B O 1
ATOM 9780 N N . ILE B 1 516 ? 7.938 35.875 32.281 1 64.25 516 ILE B N 1
ATOM 9781 C CA . ILE B 1 516 ? 7.25 35.031 31.328 1 64.25 516 ILE B CA 1
ATOM 9782 C C . ILE B 1 516 ? 8.203 33.969 30.828 1 64.25 516 ILE B C 1
ATOM 9784 O O . ILE B 1 516 ? 9.367 34.219 30.516 1 64.25 516 ILE B O 1
ATOM 9788 N N . VAL B 1 517 ? 7.887 32.656 31.203 1 57.47 517 VAL B N 1
ATOM 9789 C CA . VAL B 1 517 ? 8.688 31.516 30.75 1 57.47 517 VAL B CA 1
ATOM 9790 C C . VAL B 1 517 ? 7.918 30.719 29.703 1 57.47 517 VAL B C 1
ATOM 9792 O O . VAL B 1 517 ? 6.723 30.469 29.859 1 57.47 517 VAL B O 1
ATOM 9795 N N . ASP B 1 518 ? 8.555 30.688 28.516 1 57.78 518 ASP B N 1
ATOM 9796 C CA . ASP B 1 518 ? 7.957 29.75 27.562 1 57.78 518 ASP B CA 1
ATOM 9797 C C . ASP B 1 518 ? 8.203 28.297 27.984 1 57.78 518 ASP B C 1
ATOM 9799 O O . ASP B 1 518 ? 9.281 27.75 27.75 1 57.78 518 ASP B O 1
ATOM 9803 N N . ARG B 1 519 ? 7.414 27.75 28.891 1 53.78 519 ARG B N 1
ATOM 9804 C CA . ARG B 1 519 ? 7.543 26.422 29.484 1 53.78 519 ARG B CA 1
ATOM 9805 C C . ARG B 1 519 ? 7.223 25.344 28.469 1 53.78 519 ARG B C 1
ATOM 9807 O O . ARG B 1 519 ? 6.988 24.188 28.828 1 53.78 519 ARG B O 1
ATOM 9814 N N . TYR B 1 520 ? 7.293 25.766 27.266 1 55.56 520 TYR B N 1
ATOM 9815 C CA . TYR B 1 520 ? 6.93 24.656 26.391 1 55.56 520 TYR B CA 1
ATOM 9816 C C . TYR B 1 520 ? 7.996 23.562 26.406 1 55.56 520 TYR B C 1
ATOM 9818 O O . TYR B 1 520 ? 9.156 23.812 26.078 1 55.56 520 TYR B O 1
ATOM 9826 N N . GLU B 1 521 ? 7.719 22.453 27.141 1 55.38 521 GLU B N 1
ATOM 9827 C CA . GLU B 1 521 ? 8.594 21.297 27.266 1 55.38 521 GLU B CA 1
ATOM 9828 C C . GLU B 1 521 ? 9.258 20.969 25.938 1 55.38 521 GLU B C 1
ATOM 9830 O O . GLU B 1 521 ? 10.383 20.453 25.906 1 55.38 521 GLU B O 1
ATOM 9835 N N . GLY B 1 522 ? 8.641 21.391 24.953 1 59.84 522 GLY B N 1
ATOM 9836 C CA . GLY B 1 522 ? 9.164 21.078 23.641 1 59.84 522 GLY B CA 1
ATOM 9837 C C . GLY B 1 522 ? 10.461 21.797 23.328 1 59.84 522 GLY B C 1
ATOM 9838 O O . GLY B 1 522 ? 11.305 21.297 22.578 1 59.84 522 GLY B O 1
ATOM 9839 N N . LYS B 1 523 ? 10.672 22.875 24.062 1 61.94 523 LYS B N 1
ATOM 9840 C CA . LYS B 1 523 ? 11.852 23.688 23.781 1 61.94 523 LYS B CA 1
ATOM 9841 C C . LYS B 1 523 ? 13.117 23.031 24.328 1 61.94 523 LYS B C 1
ATOM 9843 O O . LYS B 1 523 ? 14.172 23.062 23.688 1 61.94 523 LYS B O 1
ATOM 9848 N N . ILE B 1 524 ? 13.016 22.422 25.469 1 62.91 524 ILE B N 1
ATOM 9849 C CA . ILE B 1 524 ? 14.164 21.75 26.047 1 62.91 524 ILE B CA 1
ATOM 9850 C C . ILE B 1 524 ? 14.625 20.625 25.125 1 62.91 524 ILE B C 1
ATOM 9852 O O . ILE B 1 524 ? 15.828 20.484 24.859 1 62.91 524 ILE B O 1
ATOM 9856 N N . TRP B 1 525 ? 13.703 20.062 24.609 1 72.5 525 TRP B N 1
ATOM 9857 C CA . TRP B 1 525 ? 14.055 18.953 23.75 1 72.5 525 TRP B CA 1
ATOM 9858 C C . TRP B 1 525 ? 14.625 19.438 22.422 1 72.5 525 TRP B C 1
ATOM 9860 O O . TRP B 1 525 ? 15.547 18.844 21.875 1 72.5 525 TRP B O 1
ATOM 9870 N N . GLU B 1 526 ? 14.125 20.531 22.031 1 74.12 526 GLU B N 1
ATOM 9871 C CA . GLU B 1 526 ? 14.609 21.062 20.766 1 74.12 526 GLU B CA 1
ATOM 9872 C C . GLU B 1 526 ? 16.078 21.453 20.859 1 74.12 526 GLU B C 1
ATOM 9874 O O . GLU B 1 526 ? 16.844 21.234 19.922 1 74.12 526 GLU B O 1
ATOM 9879 N N . ASP B 1 527 ? 16.484 22.016 21.984 1 72 527 ASP B N 1
ATOM 9880 C CA . ASP B 1 527 ? 17.875 22.391 22.172 1 72 527 ASP B CA 1
ATOM 9881 C C . ASP B 1 527 ? 18.781 21.156 22.203 1 72 527 ASP B C 1
ATOM 9883 O O . ASP B 1 527 ? 19.859 21.156 21.625 1 72 527 ASP B O 1
ATOM 9887 N N . PHE B 1 528 ? 18.266 20.219 22.891 1 74.62 528 PHE B N 1
ATOM 9888 C CA . PHE B 1 528 ? 19.016 18.969 22.969 1 74.62 528 PHE B CA 1
ATOM 9889 C C . PHE B 1 528 ? 19.219 18.359 21.594 1 74.62 528 PHE B C 1
ATOM 9891 O O . PHE B 1 528 ? 20.328 17.953 21.234 1 74.62 528 PHE B O 1
ATOM 9898 N N . PHE B 1 529 ? 18.266 18.359 20.828 1 81.12 529 PHE B N 1
ATOM 9899 C CA . PHE B 1 529 ? 18.312 17.719 19.516 1 81.12 529 PHE B CA 1
ATOM 9900 C C . PHE B 1 529 ? 19.188 18.531 18.562 1 81.12 529 PHE B C 1
ATOM 9902 O O . PHE B 1 529 ? 19.938 17.953 17.766 1 81.12 529 PHE B O 1
ATOM 9909 N N . THR B 1 530 ? 18.984 19.766 18.672 1 80.12 530 THR B N 1
ATOM 9910 C CA . THR B 1 530 ? 19.75 20.609 17.766 1 80.12 530 THR B CA 1
ATOM 9911 C C . THR B 1 530 ? 21.25 20.438 18 1 80.12 530 THR B C 1
ATOM 9913 O O . THR B 1 530 ? 22.031 20.359 17.047 1 80.12 530 THR B O 1
ATOM 9916 N N . LYS B 1 531 ? 21.594 20.312 19.219 1 81.31 531 LYS B N 1
ATOM 9917 C CA . LYS B 1 531 ? 23 20.109 19.547 1 81.31 531 LYS B CA 1
ATOM 9918 C C . LYS B 1 531 ? 23.484 18.75 19.062 1 81.31 531 LYS B C 1
ATOM 9920 O O . LYS B 1 531 ? 24.609 18.625 18.562 1 81.31 531 LYS B O 1
ATOM 9925 N N . HIS B 1 532 ? 22.688 17.812 19.266 1 85 532 HIS B N 1
ATOM 9926 C CA . HIS B 1 532 ? 23.047 16.453 18.844 1 85 532 HIS B CA 1
ATOM 9927 C C . HIS B 1 532 ? 23.188 16.375 17.328 1 85 532 HIS B C 1
ATOM 9929 O O . HIS B 1 532 ? 24.141 15.766 16.828 1 85 532 HIS B O 1
ATOM 9935 N N . PHE B 1 533 ? 22.328 16.953 16.625 1 90.31 533 PHE B N 1
ATOM 9936 C CA . PHE B 1 533 ? 22.297 16.812 15.172 1 90.31 533 PHE B CA 1
ATOM 9937 C C . PHE B 1 533 ? 23.297 17.75 14.516 1 90.31 533 PHE B C 1
ATOM 9939 O O . PHE B 1 533 ? 23.609 17.625 13.328 1 90.31 533 PHE B O 1
ATOM 9946 N N . GLU B 1 534 ? 23.719 18.75 15.266 1 86.31 534 GLU B N 1
ATOM 9947 C CA . GLU B 1 534 ? 24.844 19.547 14.781 1 86.31 534 GLU B CA 1
ATOM 9948 C C . GLU B 1 534 ? 26.078 18.688 14.594 1 86.31 534 GLU B C 1
ATOM 9950 O O . GLU B 1 534 ? 26.844 18.891 13.633 1 86.31 534 GLU B O 1
ATOM 9955 N N . LYS B 1 535 ? 26.25 17.781 15.43 1 86.19 535 LYS B N 1
ATOM 9956 C CA . LYS B 1 535 ? 27.391 16.875 15.359 1 86.19 535 LYS B CA 1
ATOM 9957 C C . LYS B 1 535 ? 27.125 15.75 14.359 1 86.19 535 LYS B C 1
ATOM 9959 O O . LYS B 1 535 ? 28.047 15.344 13.633 1 86.19 535 LYS B O 1
ATOM 9964 N N . ASN B 1 536 ? 25.891 15.305 14.375 1 90.12 536 ASN B N 1
ATOM 9965 C CA . ASN B 1 536 ? 25.469 14.227 13.492 1 90.12 536 ASN B CA 1
ATOM 9966 C C . ASN B 1 536 ? 24.203 14.602 12.711 1 90.12 536 ASN B C 1
ATOM 9968 O O . ASN B 1 536 ? 23.094 14.203 13.078 1 90.12 536 ASN B O 1
ATOM 9972 N N . PRO B 1 537 ? 24.359 15.211 11.617 1 88.44 537 PRO B N 1
ATOM 9973 C CA . PRO B 1 537 ? 23.203 15.711 10.883 1 88.44 537 PRO B CA 1
ATOM 9974 C C . PRO B 1 537 ? 22.203 14.609 10.539 1 88.44 537 PRO B C 1
ATOM 9976 O O . PRO B 1 537 ? 21.031 14.891 10.281 1 88.44 537 PRO B O 1
ATOM 9979 N N . GLU B 1 538 ? 22.719 13.375 10.5 1 93.69 538 GLU B N 1
ATOM 9980 C CA . GLU B 1 538 ? 21.875 12.211 10.25 1 93.69 538 GLU B CA 1
ATOM 9981 C C . GLU B 1 538 ? 22.188 11.094 11.25 1 93.69 538 GLU B C 1
ATOM 9983 O O . GLU B 1 538 ? 23.328 10.93 11.672 1 93.69 538 GLU B O 1
ATOM 9988 N N . ILE B 1 539 ? 21.156 10.406 11.586 1 95.12 539 ILE B N 1
ATOM 9989 C CA . ILE B 1 539 ? 21.391 9.328 12.539 1 95.12 539 ILE B CA 1
ATOM 9990 C C . ILE B 1 539 ? 20.844 8.016 11.984 1 95.12 539 ILE B C 1
ATOM 9992 O O . ILE B 1 539 ? 19.812 8 11.312 1 95.12 539 ILE B O 1
ATOM 9996 N N . ASN B 1 540 ? 21.547 6.934 12.25 1 95.25 540 ASN B N 1
ATOM 9997 C CA . ASN B 1 540 ? 21.078 5.609 11.859 1 95.25 540 ASN B CA 1
ATOM 9998 C C . ASN B 1 540 ? 20.234 4.973 12.953 1 95.25 540 ASN B C 1
ATOM 10000 O O . ASN B 1 540 ? 19.922 5.613 13.961 1 95.25 540 ASN B O 1
ATOM 10004 N N . ALA B 1 541 ? 19.828 3.773 12.766 1 95.69 541 ALA B N 1
ATOM 10005 C CA . ALA B 1 541 ? 18.891 3.117 13.672 1 95.69 541 ALA B CA 1
ATOM 10006 C C . ALA B 1 541 ? 19.516 2.859 15.031 1 95.69 541 ALA B C 1
ATOM 10008 O O . ALA B 1 541 ? 18.844 2.932 16.062 1 95.69 541 ALA B O 1
ATOM 10009 N N . VAL B 1 542 ? 20.797 2.549 15.055 1 95.94 542 VAL B N 1
ATOM 10010 C CA . VAL B 1 542 ? 21.5 2.277 16.297 1 95.94 542 VAL B CA 1
ATOM 10011 C C . VAL B 1 542 ? 21.594 3.553 17.141 1 95.94 542 VAL B C 1
ATOM 10013 O O . VAL B 1 542 ? 21.375 3.523 18.359 1 95.94 542 VAL B O 1
ATOM 10016 N N . GLN B 1 543 ? 21.906 4.594 16.484 1 93.75 543 GLN B N 1
ATOM 10017 C CA . GLN B 1 543 ? 21.969 5.887 17.156 1 93.75 543 GLN B CA 1
ATOM 10018 C C . GLN B 1 543 ? 20.578 6.316 17.656 1 93.75 543 GLN B C 1
ATOM 10020 O O . GLN B 1 543 ? 20.453 6.875 18.75 1 93.75 543 GLN B O 1
ATOM 10025 N N . LEU B 1 544 ? 19.578 6.125 16.828 1 95 544 LEU B N 1
ATOM 10026 C CA . LEU B 1 544 ? 18.219 6.418 17.25 1 95 544 LEU B CA 1
ATOM 10027 C C . LEU B 1 544 ? 17.859 5.652 18.516 1 95 544 LEU B C 1
ATOM 10029 O O . LEU B 1 544 ? 17.281 6.219 19.453 1 95 544 LEU B O 1
ATOM 10033 N N . GLN B 1 545 ? 18.219 4.383 18.516 1 94.75 545 GLN B N 1
ATOM 10034 C CA . GLN B 1 545 ? 17.953 3.555 19.688 1 94.75 545 GLN B CA 1
ATOM 10035 C C . GLN B 1 545 ? 18.641 4.125 20.938 1 94.75 545 GLN B C 1
ATOM 10037 O O . GLN B 1 545 ? 18.031 4.168 22.016 1 94.75 545 GLN B O 1
ATOM 10042 N N . ARG B 1 546 ? 19.844 4.543 20.781 1 91.69 546 ARG B N 1
ATOM 10043 C CA . ARG B 1 546 ? 20.594 5.121 21.891 1 91.69 546 ARG B CA 1
ATOM 10044 C C . ARG B 1 546 ? 19.922 6.395 22.406 1 91.69 546 ARG B C 1
ATOM 10046 O O . ARG B 1 546 ? 19.797 6.602 23.609 1 91.69 546 ARG B O 1
ATOM 10053 N N . ILE B 1 547 ? 19.469 7.195 21.516 1 89.81 547 ILE B N 1
ATOM 10054 C CA . ILE B 1 547 ? 18.828 8.453 21.891 1 89.81 547 ILE B CA 1
ATOM 10055 C C . ILE B 1 547 ? 17.516 8.164 22.625 1 89.81 547 ILE B C 1
ATOM 10057 O O . ILE B 1 547 ? 17.281 8.703 23.719 1 89.81 547 ILE B O 1
ATOM 10061 N N . LEU B 1 548 ? 16.672 7.324 22.094 1 90.06 548 LEU B N 1
ATOM 10062 C CA . LEU B 1 548 ? 15.359 7.059 22.656 1 90.06 548 LEU B CA 1
ATOM 10063 C C . LEU B 1 548 ? 15.477 6.375 24.016 1 90.06 548 LEU B C 1
ATOM 10065 O O . LEU B 1 548 ? 14.656 6.609 24.906 1 90.06 548 LEU B O 1
ATOM 10069 N N . ASN B 1 549 ? 16.484 5.531 24.172 1 90.5 549 ASN B N 1
ATOM 10070 C CA . ASN B 1 549 ? 16.625 4.773 25.406 1 90.5 549 ASN B CA 1
ATOM 10071 C C . ASN B 1 549 ? 17.344 5.578 26.484 1 90.5 549 ASN B C 1
ATOM 10073 O O . ASN B 1 549 ? 17.328 5.211 27.656 1 90.5 549 ASN B O 1
ATOM 10077 N N . ASN B 1 550 ? 18 6.586 26.125 1 82.31 550 ASN B N 1
ATOM 10078 C CA . ASN B 1 550 ? 18.766 7.352 27.109 1 82.31 550 ASN B CA 1
ATOM 10079 C C . ASN B 1 550 ? 18.062 8.648 27.484 1 82.31 550 ASN B C 1
ATOM 10081 O O . ASN B 1 550 ? 18.516 9.367 28.375 1 82.31 550 ASN B O 1
ATOM 10085 N N . VAL B 1 551 ? 17.141 8.977 26.781 1 73.06 551 VAL B N 1
ATOM 10086 C CA . VAL B 1 551 ? 16.391 10.18 27.141 1 73.06 551 VAL B CA 1
ATOM 10087 C C . VAL B 1 551 ? 15.656 9.961 28.453 1 73.06 551 VAL B C 1
ATOM 10089 O O . VAL B 1 551 ? 15.055 8.906 28.672 1 73.06 551 VAL B O 1
ATOM 10092 N N . SER B 1 552 ? 16.234 10.633 29.547 1 61.84 552 SER B N 1
ATOM 10093 C CA . SER B 1 552 ? 15.578 10.57 30.844 1 61.84 552 SER B CA 1
ATOM 10094 C C . SER B 1 552 ? 14.133 11.039 30.75 1 61.84 552 SER B C 1
ATOM 10096 O O . SER B 1 552 ? 13.867 12.234 30.609 1 61.84 552 SER B O 1
ATOM 10098 N N . TRP B 1 553 ? 13.422 10.094 30.406 1 56.53 553 TRP B N 1
ATOM 10099 C CA . TRP B 1 553 ? 12 10.398 30.359 1 56.53 553 TRP B CA 1
ATOM 10100 C C . TRP B 1 553 ? 11.484 10.844 31.719 1 56.53 553 TRP B C 1
ATOM 10102 O O . TRP B 1 553 ? 11.109 10.008 32.562 1 56.53 553 TRP B O 1
ATOM 10112 N N . ARG B 1 554 ? 12.328 11.711 32.375 1 50.97 554 ARG B N 1
ATOM 10113 C CA . ARG B 1 554 ? 12.164 12.188 33.75 1 50.97 554 ARG B CA 1
ATOM 10114 C C . ARG B 1 554 ? 10.688 12.273 34.125 1 50.97 554 ARG B C 1
ATOM 10116 O O . ARG B 1 554 ? 10.312 11.969 35.25 1 50.97 554 ARG B O 1
ATOM 10123 N N . HIS B 1 555 ? 10 12.977 33.281 1 49.44 555 HIS B N 1
ATOM 10124 C CA . HIS B 1 555 ? 8.656 13.281 33.75 1 49.44 555 HIS B CA 1
ATOM 10125 C C . HIS B 1 555 ? 7.77 12.039 33.719 1 49.44 555 HIS B C 1
ATOM 10127 O O . HIS B 1 555 ? 6.598 12.102 34.094 1 49.44 555 HIS B O 1
ATOM 10133 N N . PHE B 1 556 ? 8.375 10.961 33.25 1 52 556 PHE B N 1
ATOM 10134 C CA . PHE B 1 556 ? 7.535 9.766 33.25 1 52 556 PHE B CA 1
ATOM 10135 C C . PHE B 1 556 ? 8.055 8.734 34.25 1 52 556 PHE B C 1
ATOM 10137 O O . PHE B 1 556 ? 8.984 7.98 33.938 1 52 556 PHE B O 1
ATOM 10144 N N . GLN B 1 557 ? 8.148 9.031 35.469 1 47.72 557 GLN B N 1
ATOM 10145 C CA . GLN B 1 557 ? 8.703 8.32 36.625 1 47.72 557 GLN B CA 1
ATOM 10146 C C . GLN B 1 557 ? 8.773 6.816 36.344 1 47.72 557 GLN B C 1
ATOM 10148 O O . GLN B 1 557 ? 9.789 6.18 36.625 1 47.72 557 GLN B O 1
ATOM 10153 N N . SER B 1 558 ? 7.668 6.109 36.281 1 51.16 558 SER B N 1
ATOM 10154 C CA . SER B 1 558 ? 7.566 4.668 36.469 1 51.16 558 SER B CA 1
ATOM 10155 C C . SER B 1 558 ? 7.672 3.932 35.156 1 51.16 558 SER B C 1
ATOM 10157 O O . SER B 1 558 ? 7.598 2.703 35.094 1 51.16 558 SER B O 1
ATOM 10159 N N . PHE B 1 559 ? 7.879 4.699 34.094 1 57.41 559 PHE B N 1
ATOM 10160 C CA . PHE B 1 559 ? 7.73 3.977 32.812 1 57.41 559 PHE B CA 1
ATOM 10161 C C . PHE B 1 559 ? 9.062 3.891 32.094 1 57.41 559 PHE B C 1
ATOM 10163 O O . PHE B 1 559 ? 9.633 4.914 31.703 1 57.41 559 PHE B O 1
ATOM 10170 N N . ARG B 1 560 ? 9.812 2.783 32.469 1 63.44 560 ARG B N 1
ATOM 10171 C CA . ARG B 1 560 ? 11.039 2.549 31.703 1 63.44 560 ARG B CA 1
ATOM 10172 C C . ARG B 1 560 ? 10.727 2.213 30.25 1 63.44 560 ARG B C 1
ATOM 10174 O O . ARG B 1 560 ? 10.109 1.183 29.969 1 63.44 560 ARG B O 1
ATOM 10181 N N . LEU B 1 561 ? 10.938 3.227 29.328 1 77.06 561 LEU B N 1
ATOM 10182 C CA . LEU B 1 561 ? 10.75 3.051 27.891 1 77.06 561 LEU B CA 1
ATOM 10183 C C . LEU B 1 561 ? 11.992 2.434 27.25 1 77.06 561 LEU B C 1
ATOM 10185 O O . LEU B 1 561 ? 13.109 2.879 27.5 1 77.06 561 LEU B O 1
ATOM 10189 N N . SER B 1 562 ? 11.906 1.255 26.734 1 86.56 562 SER B N 1
ATOM 10190 C CA . SER B 1 562 ? 13 0.614 26.016 1 86.56 562 SER B CA 1
ATOM 10191 C C . SER B 1 562 ? 12.578 0.237 24.594 1 86.56 562 SER B C 1
ATOM 10193 O O . SER B 1 562 ? 11.578 -0.459 24.406 1 86.56 562 SER B O 1
ATOM 10195 N N . PHE B 1 563 ? 13.352 0.793 23.672 1 93.31 563 PHE B N 1
ATOM 10196 C CA . PHE B 1 563 ? 13.094 0.47 22.266 1 93.31 563 PHE B CA 1
ATOM 10197 C C . PHE B 1 563 ? 14.102 -0.554 21.766 1 93.31 563 PHE B C 1
ATOM 10199 O O . PHE B 1 563 ? 15.297 -0.439 22.031 1 93.31 563 PHE B O 1
ATOM 10206 N N . SER B 1 564 ? 13.617 -1.576 21.109 1 93.5 564 SER B N 1
ATOM 10207 C CA . SER B 1 564 ? 14.477 -2.557 20.453 1 93.5 564 SER B CA 1
ATOM 10208 C C . SER B 1 564 ? 15.062 -2.006 19.156 1 93.5 564 SER B C 1
ATOM 10210 O O . SER B 1 564 ? 14.586 -0.995 18.641 1 93.5 564 SER B O 1
ATOM 10212 N N . LEU B 1 565 ? 16.094 -2.633 18.688 1 93.75 565 LEU B N 1
ATOM 10213 C CA . LEU B 1 565 ? 16.672 -2.221 17.422 1 93.75 565 LEU B CA 1
ATOM 10214 C C . LEU B 1 565 ? 15.688 -2.42 16.281 1 93.75 565 LEU B C 1
ATOM 10216 O O . LEU B 1 565 ? 15.609 -1.59 15.367 1 93.75 565 LEU B O 1
ATOM 10220 N N . ASP B 1 566 ? 14.977 -3.473 16.344 1 92.19 566 ASP B N 1
ATOM 10221 C CA . ASP B 1 566 ? 13.992 -3.764 15.305 1 92.19 566 ASP B CA 1
ATOM 10222 C C . ASP B 1 566 ? 12.938 -2.664 15.227 1 92.19 566 ASP B C 1
ATOM 10224 O O . ASP B 1 566 ? 12.539 -2.25 14.133 1 92.19 566 ASP B O 1
ATOM 10228 N N . ALA B 1 567 ? 12.5 -2.266 16.391 1 93.94 567 ALA B N 1
ATOM 10229 C CA . ALA B 1 567 ? 11.523 -1.183 16.422 1 93.94 567 ALA B CA 1
ATOM 10230 C C . ALA B 1 567 ? 12.102 0.103 15.844 1 93.94 567 ALA B C 1
ATOM 10232 O O . ALA B 1 567 ? 11.43 0.803 15.078 1 93.94 567 ALA B O 1
ATOM 10233 N N . CYS B 1 568 ? 13.359 0.395 16.172 1 96.19 568 CYS B N 1
ATOM 10234 C CA . CYS B 1 568 ? 14 1.61 15.688 1 96.19 568 CYS B CA 1
ATOM 10235 C C . CYS B 1 568 ? 14.227 1.549 14.18 1 96.19 568 CYS B C 1
ATOM 10237 O O . CYS B 1 568 ? 14.125 2.566 13.492 1 96.19 568 CYS B O 1
ATOM 10239 N N . GLN B 1 569 ? 14.523 0.368 13.711 1 95.38 569 GLN B N 1
ATOM 10240 C CA . GLN B 1 569 ? 14.68 0.192 12.273 1 95.38 569 GLN B CA 1
ATOM 10241 C C . GLN B 1 569 ? 13.352 0.402 11.547 1 95.38 569 GLN B C 1
ATOM 10243 O O . GLN B 1 569 ? 13.312 0.988 10.461 1 95.38 569 GLN B O 1
ATOM 10248 N N . SER B 1 570 ? 12.305 -0.054 12.156 1 94 570 SER B N 1
ATOM 10249 C CA . SER B 1 570 ? 10.977 0.135 11.578 1 94 570 SER B CA 1
ATOM 10250 C C . SER B 1 570 ? 10.586 1.609 11.562 1 94 570 SER B C 1
ATOM 10252 O O . SER B 1 570 ? 10.047 2.102 10.57 1 94 570 SER B O 1
ATOM 10254 N N . ILE B 1 571 ? 10.859 2.264 12.641 1 96.38 571 ILE B N 1
ATOM 10255 C CA . ILE B 1 571 ? 10.562 3.688 12.758 1 96.38 571 ILE B CA 1
ATOM 10256 C C . ILE B 1 571 ? 11.375 4.473 11.727 1 96.38 571 ILE B C 1
ATOM 10258 O O . ILE B 1 571 ? 10.836 5.34 11.031 1 96.38 571 ILE B O 1
ATOM 10262 N N . LEU B 1 572 ? 12.625 4.129 11.68 1 96.5 572 LEU B N 1
ATOM 10263 C CA . LEU B 1 572 ? 13.5 4.801 10.734 1 96.5 572 LEU B CA 1
ATOM 10264 C C . LEU B 1 572 ? 13.008 4.613 9.305 1 96.5 572 LEU B C 1
ATOM 10266 O O . LEU B 1 572 ? 12.922 5.574 8.539 1 96.5 572 LEU B O 1
ATOM 10270 N N . ALA B 1 573 ? 12.688 3.377 8.945 1 94.94 573 ALA B N 1
ATOM 10271 C CA . ALA B 1 573 ? 12.227 3.09 7.59 1 94.94 573 ALA B CA 1
ATOM 10272 C C . ALA B 1 573 ? 10.953 3.869 7.262 1 94.94 573 ALA B C 1
ATOM 10274 O O . ALA B 1 573 ? 10.773 4.316 6.129 1 94.94 573 ALA B O 1
ATOM 10275 N N . LEU B 1 574 ? 10.086 4.02 8.227 1 94.94 574 LEU B N 1
ATOM 10276 C CA . LEU B 1 574 ? 8.812 4.707 8.047 1 94.94 574 LEU B CA 1
ATOM 10277 C C . LEU B 1 574 ? 9.023 6.203 7.852 1 94.94 574 LEU B C 1
ATOM 10279 O O . LEU B 1 574 ? 8.344 6.832 7.043 1 94.94 574 LEU B O 1
ATOM 10283 N N . LEU B 1 575 ? 9.984 6.805 8.555 1 95.62 575 LEU B N 1
ATOM 10284 C CA . LEU B 1 575 ? 10.102 8.258 8.602 1 95.62 575 LEU B CA 1
ATOM 10285 C C . LEU B 1 575 ? 11.211 8.75 7.684 1 95.62 575 LEU B C 1
ATOM 10287 O O . LEU B 1 575 ? 11.367 9.953 7.473 1 95.62 575 LEU B O 1
ATOM 10291 N N . ASP B 1 576 ? 11.992 7.77 7.199 1 94.88 576 ASP B N 1
ATOM 10292 C CA . ASP B 1 576 ? 13.031 8.117 6.242 1 94.88 576 ASP B CA 1
ATOM 10293 C C . ASP B 1 576 ? 12.438 8.438 4.871 1 94.88 576 ASP B C 1
ATOM 10295 O O . ASP B 1 576 ? 12.5 7.617 3.955 1 94.88 576 ASP B O 1
ATOM 10299 N N . LEU B 1 577 ? 11.992 9.609 4.715 1 92.19 577 LEU B N 1
ATOM 10300 C CA . LEU B 1 577 ? 11.211 9.984 3.545 1 92.19 577 LEU B CA 1
ATOM 10301 C C . LEU B 1 577 ? 12.07 10.008 2.289 1 92.19 577 LEU B C 1
ATOM 10303 O O . LEU B 1 577 ? 11.602 9.68 1.199 1 92.19 577 LEU B O 1
ATOM 10307 N N . ASN B 1 578 ? 13.328 10.398 2.375 1 89.88 578 ASN B N 1
ATOM 10308 C CA . ASN B 1 578 ? 14.18 10.492 1.193 1 89.88 578 ASN B CA 1
ATOM 10309 C C . ASN B 1 578 ? 14.938 9.195 0.94 1 89.88 578 ASN B C 1
ATOM 10311 O O . ASN B 1 578 ? 15.828 9.148 0.085 1 89.88 578 ASN B O 1
ATOM 10315 N N . ALA B 1 579 ? 14.711 8.172 1.755 1 89.69 579 ALA B N 1
ATOM 10316 C CA . ALA B 1 579 ? 15.258 6.832 1.57 1 89.69 579 ALA B CA 1
ATOM 10317 C C . ALA B 1 579 ? 16.781 6.844 1.619 1 89.69 579 ALA B C 1
ATOM 10319 O O . ALA B 1 579 ? 17.438 6.215 0.788 1 89.69 579 ALA B O 1
ATOM 10320 N N . SER B 1 580 ? 17.344 7.598 2.521 1 89.75 580 SER B N 1
ATOM 10321 C CA . SER B 1 580 ? 18.781 7.68 2.684 1 89.75 580 SER B CA 1
ATOM 10322 C C . SER B 1 580 ? 19.312 6.566 3.59 1 89.75 580 SER B C 1
ATOM 10324 O O . SER B 1 580 ? 20.5 6.293 3.621 1 89.75 580 SER B O 1
ATOM 10326 N N . GLY B 1 581 ? 18.406 6.012 4.32 1 92.19 581 GLY B N 1
ATOM 10327 C CA . GLY B 1 581 ? 18.797 5.004 5.297 1 92.19 581 GLY B CA 1
ATOM 10328 C C . GLY B 1 581 ? 19.078 5.582 6.672 1 92.19 581 GLY B C 1
ATOM 10329 O O . GLY B 1 581 ? 19.484 4.855 7.586 1 92.19 581 GLY B O 1
ATOM 10330 N N . THR B 1 582 ? 18.891 6.863 6.773 1 94.5 582 THR B N 1
ATOM 10331 C CA . THR B 1 582 ? 19.109 7.586 8.023 1 94.5 582 THR B CA 1
ATOM 10332 C C . THR B 1 582 ? 17.969 8.562 8.289 1 94.5 582 THR B C 1
ATOM 10334 O O . THR B 1 582 ? 17.078 8.734 7.453 1 94.5 582 THR B O 1
ATOM 10337 N N . LEU B 1 583 ? 17.953 9.148 9.523 1 94.88 583 LEU B N 1
ATOM 10338 C CA . LEU B 1 583 ? 16.969 10.156 9.891 1 94.88 583 LEU B CA 1
ATOM 10339 C C . LEU B 1 583 ? 17.625 11.531 10.031 1 94.88 583 LEU B C 1
ATOM 10341 O O . LEU B 1 583 ? 18.641 11.672 10.711 1 94.88 583 LEU B O 1
ATOM 10345 N N . SER B 1 584 ? 17.125 12.453 9.375 1 93.69 584 SER B N 1
ATOM 10346 C CA . SER B 1 584 ? 17.531 13.844 9.562 1 93.69 584 SER B CA 1
ATOM 10347 C C . SER B 1 584 ? 16.844 14.461 10.773 1 93.69 584 SER B C 1
ATOM 10349 O O . SER B 1 584 ? 15.953 13.852 11.367 1 93.69 584 SER B O 1
ATOM 10351 N N . ILE B 1 585 ? 17.25 15.641 11.133 1 92.19 585 ILE B N 1
ATOM 10352 C CA . ILE B 1 585 ? 16.672 16.328 12.281 1 92.19 585 ILE B CA 1
ATOM 10353 C C . ILE B 1 585 ? 15.195 16.609 12.031 1 92.19 585 ILE B C 1
ATOM 10355 O O . ILE B 1 585 ? 14.375 16.562 12.953 1 92.19 585 ILE B O 1
ATOM 10359 N N . GLN B 1 586 ? 14.797 16.938 10.836 1 92.19 586 GLN B N 1
ATOM 10360 C CA . GLN B 1 586 ? 13.406 17.234 10.531 1 92.19 586 GLN B CA 1
ATOM 10361 C C . GLN B 1 586 ? 12.523 16 10.695 1 92.19 586 GLN B C 1
ATOM 10363 O O . GLN B 1 586 ? 11.406 16.094 11.211 1 92.19 586 GLN B O 1
ATOM 10368 N N . GLU B 1 587 ? 13.094 14.906 10.258 1 93.69 587 GLU B N 1
ATOM 10369 C CA . GLU B 1 587 ? 12.367 13.648 10.406 1 93.69 587 GLU B CA 1
ATOM 10370 C C . GLU B 1 587 ? 12.289 13.227 11.875 1 93.69 587 GLU B C 1
ATOM 10372 O O . GLU B 1 587 ? 11.258 12.719 12.328 1 93.69 587 GLU B O 1
ATOM 10377 N N . PHE B 1 588 ? 13.336 13.453 12.578 1 93.56 588 PHE B N 1
ATOM 10378 C CA . PHE B 1 588 ? 13.367 13.125 13.992 1 93.56 588 PHE B CA 1
ATOM 10379 C C . PHE B 1 588 ? 12.359 13.969 14.766 1 93.56 588 PHE B C 1
ATOM 10381 O O . PHE B 1 588 ? 11.727 13.492 15.711 1 93.56 588 PHE B O 1
ATOM 10388 N N . ARG B 1 589 ? 12.25 15.25 14.445 1 88.19 589 ARG B N 1
ATOM 10389 C CA . ARG B 1 589 ? 11.289 16.141 15.086 1 88.19 589 ARG B CA 1
ATOM 10390 C C . ARG B 1 589 ? 9.867 15.609 14.93 1 88.19 589 ARG B C 1
ATOM 10392 O O . ARG B 1 589 ? 9.055 15.703 15.852 1 88.19 589 ARG B O 1
ATOM 10399 N N . VAL B 1 590 ? 9.57 15.102 13.75 1 89.12 590 VAL B N 1
ATOM 10400 C CA . VAL B 1 590 ? 8.258 14.5 13.5 1 89.12 590 VAL B CA 1
ATOM 10401 C C . VAL B 1 590 ? 8.047 13.312 14.43 1 89.12 590 VAL B C 1
ATOM 10403 O O . VAL B 1 590 ? 6.973 13.156 15.016 1 89.12 590 VAL B O 1
ATOM 10406 N N . LEU B 1 591 ? 9.047 12.531 14.531 1 92.94 591 LEU B N 1
ATOM 10407 C CA . LEU B 1 591 ? 8.992 11.375 15.422 1 92.94 591 LEU B CA 1
ATOM 10408 C C . LEU B 1 591 ? 8.773 11.812 16.875 1 92.94 591 LEU B C 1
ATOM 10410 O O . LEU B 1 591 ? 7.906 11.273 17.562 1 92.94 591 LEU B O 1
ATOM 10414 N N . TRP B 1 592 ? 9.539 12.719 17.266 1 88.06 592 TRP B N 1
ATOM 10415 C CA . TRP B 1 592 ? 9.539 13.125 18.656 1 88.06 592 TRP B CA 1
ATOM 10416 C C . TRP B 1 592 ? 8.18 13.68 19.078 1 88.06 592 TRP B C 1
ATOM 10418 O O . TRP B 1 592 ? 7.664 13.344 20.141 1 88.06 592 TRP B O 1
ATOM 10428 N N . LYS B 1 593 ? 7.652 14.516 18.266 1 82.12 593 LYS B N 1
ATOM 10429 C CA . LYS B 1 593 ? 6.336 15.078 18.531 1 82.12 593 LYS B CA 1
ATOM 10430 C C . LYS B 1 593 ? 5.289 13.977 18.688 1 82.12 593 LYS B C 1
ATOM 10432 O O . LYS B 1 593 ? 4.461 14.016 19.594 1 82.12 593 LYS B O 1
ATOM 10437 N N . ARG B 1 594 ? 5.312 13.055 17.859 1 88.62 594 ARG B N 1
ATOM 10438 C CA . ARG B 1 594 ? 4.352 11.961 17.906 1 88.62 594 ARG B CA 1
ATOM 10439 C C . ARG B 1 594 ? 4.609 11.047 19.094 1 88.62 594 ARG B C 1
ATOM 10441 O O . ARG B 1 594 ? 3.67 10.531 19.703 1 88.62 594 ARG B O 1
ATOM 10448 N N . LEU B 1 595 ? 5.867 10.867 19.344 1 88.94 595 LEU B N 1
ATOM 10449 C CA . LEU B 1 595 ? 6.246 10.039 20.484 1 88.94 595 LEU B CA 1
ATOM 10450 C C . LEU B 1 595 ? 5.664 10.594 21.781 1 88.94 595 LEU B C 1
ATOM 10452 O O . LEU B 1 595 ? 5.094 9.852 22.578 1 88.94 595 LEU B O 1
ATOM 10456 N N . LEU B 1 596 ? 5.797 11.898 21.969 1 82.5 596 LEU B N 1
ATOM 10457 C CA . LEU B 1 596 ? 5.285 12.531 23.188 1 82.5 596 LEU B CA 1
ATOM 10458 C C . LEU B 1 596 ? 3.762 12.453 23.234 1 82.5 596 LEU B C 1
ATOM 10460 O O . LEU B 1 596 ? 3.188 12.188 24.297 1 82.5 596 LEU B O 1
ATOM 10464 N N . PHE B 1 597 ? 3.184 12.641 22.188 1 84.19 597 PHE B N 1
ATOM 10465 C CA . PHE B 1 597 ? 1.729 12.586 22.094 1 84.19 597 PHE B CA 1
ATOM 10466 C C . PHE B 1 597 ? 1.221 11.188 22.406 1 84.19 597 PHE B C 1
ATOM 10468 O O . PHE B 1 597 ? 0.299 11.016 23.219 1 84.19 597 PHE B O 1
ATOM 10475 N N . TYR B 1 598 ? 1.821 10.188 21.797 1 89.69 598 TYR B N 1
ATOM 10476 C CA . TYR B 1 598 ? 1.388 8.805 22 1 89.69 598 TYR B CA 1
ATOM 10477 C C . TYR B 1 598 ? 1.682 8.352 23.422 1 89.69 598 TYR B C 1
ATOM 10479 O O . TYR B 1 598 ? 0.944 7.535 23.984 1 89.69 598 TYR B O 1
ATOM 10487 N N . LEU B 1 599 ? 2.748 8.82 23.938 1 87.88 599 LEU B N 1
ATOM 10488 C CA . LEU B 1 599 ? 3.066 8.484 25.328 1 87.88 599 LEU B CA 1
ATOM 10489 C C . LEU B 1 599 ? 1.991 9 26.281 1 87.88 599 LEU B C 1
ATOM 10491 O O . LEU B 1 599 ? 1.584 8.289 27.203 1 87.88 599 LEU B O 1
ATOM 10495 N N . GLU B 1 600 ? 1.593 10.227 26.031 1 83.94 600 GLU B N 1
ATOM 10496 C CA . GLU B 1 600 ? 0.533 10.805 26.844 1 83.94 600 GLU B CA 1
ATOM 10497 C C . GLU B 1 600 ? -0.755 9.992 26.734 1 83.94 600 GLU B C 1
ATOM 10499 O O . GLU B 1 600 ? -1.399 9.703 27.75 1 83.94 600 GLU B O 1
ATOM 10504 N N . VAL B 1 601 ? -1.142 9.672 25.547 1 88 601 VAL B N 1
ATOM 10505 C CA . VAL B 1 601 ? -2.355 8.898 25.312 1 88 601 VAL B CA 1
ATOM 10506 C C . VAL B 1 601 ? -2.232 7.527 25.969 1 88 601 VAL B C 1
ATOM 10508 O O . VAL B 1 601 ? -3.17 7.059 26.625 1 88 601 VAL B O 1
ATOM 10511 N N . PHE B 1 602 ? -1.087 6.875 25.797 1 92.25 602 PHE B N 1
ATOM 10512 C CA . PHE B 1 602 ? -0.833 5.547 26.328 1 92.25 602 PHE B CA 1
ATOM 10513 C C . PHE B 1 602 ? -0.96 5.543 27.844 1 92.25 602 PHE B C 1
ATOM 10515 O O . PHE B 1 602 ? -1.615 4.672 28.422 1 92.25 602 PHE B O 1
ATOM 10522 N N . GLN B 1 603 ? -0.36 6.535 28.469 1 87.81 603 GLN B N 1
ATOM 10523 C CA . GLN B 1 603 ? -0.388 6.625 29.922 1 87.81 603 GLN B CA 1
ATOM 10524 C C . GLN B 1 603 ? -1.801 6.898 30.422 1 87.81 603 GLN B C 1
ATOM 10526 O O . GLN B 1 603 ? -2.223 6.336 31.438 1 87.81 603 GLN B O 1
ATOM 10531 N N . LYS B 1 604 ? -2.432 7.723 29.75 1 86.62 604 LYS B N 1
ATOM 10532 C CA . LYS B 1 604 ? -3.795 8.078 30.125 1 86.62 604 LYS B CA 1
ATOM 10533 C C . LYS B 1 604 ? -4.727 6.871 30.031 1 86.62 604 LYS B C 1
ATOM 10535 O O . LYS B 1 604 ? -5.625 6.711 30.859 1 86.62 604 LYS B O 1
ATOM 10540 N N . ARG B 1 605 ? -4.531 6.031 29.047 1 92.81 605 ARG B N 1
ATOM 10541 C CA . ARG B 1 605 ? -5.5 4.977 28.766 1 92.81 605 ARG B CA 1
ATOM 10542 C C . ARG B 1 605 ? -5.062 3.65 29.375 1 92.81 605 ARG B C 1
ATOM 10544 O O . ARG B 1 605 ? -5.828 2.684 29.391 1 92.81 605 ARG B O 1
ATOM 10551 N N . ASP B 1 606 ? -3.779 3.643 29.828 1 92.88 606 ASP B N 1
ATOM 10552 C CA . ASP B 1 606 ? -3.387 2.494 30.641 1 92.88 606 ASP B CA 1
ATOM 10553 C C . ASP B 1 606 ? -3.992 2.578 32.031 1 92.88 606 ASP B C 1
ATOM 10555 O O . ASP B 1 606 ? -3.266 2.693 33.031 1 92.88 606 ASP B O 1
ATOM 10559 N N . THR B 1 607 ? -5.211 2.365 32.094 1 91.75 607 THR B N 1
ATOM 10560 C CA . THR B 1 607 ? -5.965 2.553 33.312 1 91.75 607 THR B CA 1
ATOM 10561 C C . THR B 1 607 ? -5.559 1.519 34.375 1 91.75 607 THR B C 1
ATOM 10563 O O . THR B 1 607 ? -5.602 1.792 35.562 1 91.75 607 THR B O 1
ATOM 10566 N N . SER B 1 608 ? -5.148 0.39 33.938 1 89.38 608 SER B N 1
ATOM 10567 C CA . SER B 1 608 ? -4.734 -0.667 34.844 1 89.38 608 SER B CA 1
ATOM 10568 C C . SER B 1 608 ? -3.309 -0.445 35.344 1 89.38 608 SER B C 1
ATOM 10570 O O . SER B 1 608 ? -2.867 -1.094 36.281 1 89.38 608 SER B O 1
ATOM 10572 N N . ARG B 1 609 ? -2.516 0.382 34.719 1 86.94 609 ARG B N 1
ATOM 10573 C CA . ARG B 1 609 ? -1.135 0.711 35.062 1 86.94 609 ARG B CA 1
ATOM 10574 C C . ARG B 1 609 ? -0.245 -0.525 34.969 1 86.94 609 ARG B C 1
ATOM 10576 O O . ARG B 1 609 ? 0.601 -0.733 35.844 1 86.94 609 ARG B O 1
ATOM 10583 N N . SER B 1 610 ? -0.532 -1.396 34 1 88.19 610 SER B N 1
ATOM 10584 C CA . SER B 1 610 ? 0.241 -2.619 33.812 1 88.19 610 SER B CA 1
ATOM 10585 C C . SER B 1 610 ? 1.48 -2.361 32.969 1 88.19 610 SER B C 1
ATOM 10587 O O . SER B 1 610 ? 2.385 -3.197 32.906 1 88.19 610 SER B O 1
ATOM 10589 N N . GLY B 1 611 ? 1.491 -1.18 32.344 1 89.44 611 GLY B N 1
ATOM 10590 C CA . GLY B 1 611 ? 2.562 -0.876 31.422 1 89.44 611 GLY B CA 1
ATOM 10591 C C . GLY B 1 611 ? 2.275 -1.351 30.016 1 89.44 611 GLY B C 1
ATOM 10592 O O . GLY B 1 611 ? 3.088 -1.149 29.109 1 89.44 611 GLY B O 1
ATOM 10593 N N . LYS B 1 612 ? 1.102 -2.016 29.891 1 94.12 612 LYS B N 1
ATOM 10594 C CA . LYS B 1 612 ? 0.633 -2.465 28.578 1 94.12 612 LYS B CA 1
ATOM 10595 C C . LYS B 1 612 ? -0.853 -2.17 28.391 1 94.12 612 LYS B C 1
ATOM 10597 O O . LYS B 1 612 ? -1.574 -1.962 29.375 1 94.12 612 LYS B O 1
ATOM 10602 N N . LEU B 1 613 ? -1.312 -2.119 27.172 1 95.75 613 LEU B N 1
ATOM 10603 C CA . LEU B 1 613 ? -2.723 -1.897 26.891 1 95.75 613 LEU B CA 1
ATOM 10604 C C . LEU B 1 613 ? -3.41 -3.205 26.5 1 95.75 613 LEU B C 1
ATOM 10606 O O . LEU B 1 613 ? -2.926 -3.941 25.641 1 95.75 613 LEU B O 1
ATOM 10610 N N . ASP B 1 614 ? -4.438 -3.465 27.188 1 95.69 614 ASP B N 1
ATOM 10611 C CA . ASP B 1 614 ? -5.262 -4.566 26.703 1 95.69 614 ASP B CA 1
ATOM 10612 C C . ASP B 1 614 ? -6.16 -4.121 25.562 1 95.69 614 ASP B C 1
ATOM 10614 O O . ASP B 1 614 ? -6.043 -2.992 25.078 1 95.69 614 ASP B O 1
ATOM 10618 N N . LEU B 1 615 ? -6.988 -4.98 25.047 1 94.25 615 LEU B N 1
ATOM 10619 C CA . LEU B 1 615 ? -7.73 -4.699 23.828 1 94.25 615 LEU B CA 1
ATOM 10620 C C . LEU B 1 615 ? -8.703 -3.541 24.031 1 94.25 615 LEU B C 1
ATOM 10622 O O . LEU B 1 615 ? -8.875 -2.701 23.156 1 94.25 615 LEU B O 1
ATOM 10626 N N . VAL B 1 616 ? -9.359 -3.508 25.125 1 94.88 616 VAL B N 1
ATOM 10627 C CA . VAL B 1 616 ? -10.312 -2.449 25.422 1 94.88 616 VAL B CA 1
ATOM 10628 C C . VAL B 1 616 ? -9.586 -1.115 25.562 1 94.88 616 VAL B C 1
ATOM 10630 O O . VAL B 1 616 ? -10.023 -0.103 25.016 1 94.88 616 VAL B O 1
ATOM 10633 N N . GLU B 1 617 ? -8.508 -1.149 26.266 1 95.81 617 GLU B N 1
ATOM 10634 C CA . GLU B 1 617 ? -7.699 0.053 26.438 1 95.81 617 GLU B CA 1
ATOM 10635 C C . GLU B 1 617 ? -7.102 0.515 25.125 1 95.81 617 GLU B C 1
ATOM 10637 O O . GLU B 1 617 ? -6.977 1.716 24.875 1 95.81 617 GLU B O 1
ATOM 10642 N N . LEU B 1 618 ? -6.68 -0.439 24.344 1 94.88 618 LEU B N 1
ATOM 10643 C CA . LEU B 1 618 ? -6.113 -0.117 23.031 1 94.88 618 LEU B CA 1
ATOM 10644 C C . LEU B 1 618 ? -7.125 0.633 22.172 1 94.88 618 LEU B C 1
ATOM 10646 O O . LEU B 1 618 ? -6.789 1.644 21.547 1 94.88 618 LEU B O 1
ATOM 10650 N N . ARG B 1 619 ? -8.344 0.178 22.172 1 93.44 619 ARG B N 1
ATOM 10651 C CA . ARG B 1 619 ? -9.391 0.821 21.391 1 93.44 619 ARG B CA 1
ATOM 10652 C C . ARG B 1 619 ? -9.633 2.25 21.859 1 93.44 619 ARG B C 1
ATOM 10654 O O . ARG B 1 619 ? -9.781 3.164 21.047 1 93.44 619 ARG B O 1
ATOM 10661 N N . ALA B 1 620 ? -9.609 2.422 23.062 1 91.56 620 ALA B N 1
ATOM 10662 C CA . ALA B 1 620 ? -9.805 3.748 23.641 1 91.56 620 ALA B CA 1
ATOM 10663 C C . ALA B 1 620 ? -8.641 4.672 23.297 1 91.56 620 ALA B C 1
ATOM 10665 O O . ALA B 1 620 ? -8.836 5.855 23.031 1 91.56 620 ALA B O 1
ATOM 10666 N N . ALA B 1 621 ? -7.469 4.125 23.375 1 92.06 621 ALA B N 1
ATOM 10667 C CA . ALA B 1 621 ? -6.277 4.91 23.062 1 92.06 621 ALA B CA 1
ATOM 10668 C C . ALA B 1 621 ? -6.285 5.367 21.609 1 92.06 621 ALA B C 1
ATOM 10670 O O . ALA B 1 621 ? -5.953 6.516 21.312 1 92.06 621 ALA B O 1
ATOM 10671 N N . VAL B 1 622 ? -6.656 4.465 20.734 1 90.56 622 VAL B N 1
ATOM 10672 C CA . VAL B 1 622 ? -6.711 4.793 19.312 1 90.56 622 VAL B CA 1
ATOM 10673 C C . VAL B 1 622 ? -7.746 5.891 19.078 1 90.56 622 VAL B C 1
ATOM 10675 O O . VAL B 1 622 ? -7.484 6.848 18.344 1 90.56 622 VAL B O 1
ATOM 10678 N N . GLN B 1 623 ? -8.797 5.773 19.734 1 83.19 623 GLN B N 1
ATOM 10679 C CA . GLN B 1 623 ? -9.852 6.777 19.594 1 83.19 623 GLN B CA 1
ATOM 10680 C C . GLN B 1 623 ? -9.383 8.133 20.125 1 83.19 623 GLN B C 1
ATOM 10682 O O . GLN B 1 623 ? -9.727 9.172 19.547 1 83.19 623 GLN B O 1
ATOM 10687 N N . GLU B 1 624 ? -8.617 8.062 21.125 1 81.62 624 GLU B N 1
ATOM 10688 C CA . GLU B 1 624 ? -8.125 9.281 21.75 1 81.62 624 GLU B CA 1
ATOM 10689 C C . GLU B 1 624 ? -7.168 10.031 20.828 1 81.62 624 GLU B C 1
ATOM 10691 O O . GLU B 1 624 ? -7.016 11.25 20.938 1 81.62 624 GLU B O 1
ATOM 10696 N N . THR B 1 625 ? -6.527 9.328 19.969 1 82.38 625 THR B N 1
ATOM 10697 C CA . THR B 1 625 ? -5.605 9.977 19.047 1 82.38 625 THR B CA 1
ATOM 10698 C C . THR B 1 625 ? -6.367 10.695 17.922 1 82.38 625 THR B C 1
ATOM 10700 O O . THR B 1 625 ? -5.793 11.508 17.203 1 82.38 625 THR B O 1
ATOM 10703 N N . GLY B 1 626 ? -7.605 10.406 17.797 1 73.88 626 GLY B N 1
ATOM 10704 C CA . GLY B 1 626 ? -8.422 11.023 16.766 1 73.88 626 GLY B CA 1
ATOM 10705 C C . GLY B 1 626 ? -8.547 10.172 15.516 1 73.88 626 GLY B C 1
ATOM 10706 O O . GLY B 1 626 ? -9.172 10.594 14.539 1 73.88 626 GLY B O 1
ATOM 10707 N N . ILE B 1 627 ? -7.922 9.047 15.531 1 79.56 627 ILE B N 1
ATOM 10708 C CA . ILE B 1 627 ? -7.984 8.148 14.391 1 79.56 627 ILE B CA 1
ATOM 10709 C C . ILE B 1 627 ? -9.102 7.129 14.594 1 79.56 627 ILE B C 1
ATOM 10711 O O . ILE B 1 627 ? -9.266 6.586 15.688 1 79.56 627 ILE B O 1
ATOM 10715 N N . SER B 1 628 ? -9.891 7.004 13.594 1 77.69 628 SER B N 1
ATOM 10716 C CA . SER B 1 628 ? -10.984 6.031 13.664 1 77.69 628 SER B CA 1
ATOM 10717 C C . SER B 1 628 ? -10.594 4.719 12.984 1 77.69 628 SER B C 1
ATOM 10719 O O . SER B 1 628 ? -10.406 4.672 11.766 1 77.69 628 SER B O 1
ATOM 10721 N N . LEU B 1 629 ? -10.32 3.771 13.766 1 85.44 629 LEU B N 1
ATOM 10722 C CA . LEU B 1 629 ? -10.102 2.414 13.281 1 85.44 629 LEU B CA 1
ATOM 10723 C C . LEU B 1 629 ? -11.203 1.477 13.773 1 85.44 629 LEU B C 1
ATOM 10725 O O . LEU B 1 629 ? -11.68 1.604 14.898 1 85.44 629 LEU B O 1
ATOM 10729 N N . SER B 1 630 ? -11.617 0.619 12.945 1 85.56 630 SER B N 1
ATOM 10730 C CA . SER B 1 630 ? -12.625 -0.354 13.352 1 85.56 630 SER B CA 1
ATOM 10731 C C . SER B 1 630 ? -12.078 -1.296 14.422 1 85.56 630 SER B C 1
ATOM 10733 O O . SER B 1 630 ? -10.867 -1.451 14.562 1 85.56 630 SER B O 1
ATOM 10735 N N . ASN B 1 631 ? -12.922 -1.884 15.148 1 87.75 631 ASN B N 1
ATOM 10736 C CA . ASN B 1 631 ? -12.531 -2.85 16.172 1 87.75 631 ASN B CA 1
ATOM 10737 C C . ASN B 1 631 ? -11.805 -4.047 15.57 1 87.75 631 ASN B C 1
ATOM 10739 O O . ASN B 1 631 ? -10.875 -4.59 16.172 1 87.75 631 ASN B O 1
ATOM 10743 N N . GLU B 1 632 ? -12.211 -4.406 14.43 1 87.44 632 GLU B N 1
ATOM 10744 C CA . GLU B 1 632 ? -11.578 -5.531 13.742 1 87.44 632 GLU B CA 1
ATOM 10745 C C . GLU B 1 632 ? -10.117 -5.238 13.445 1 87.44 632 GLU B C 1
ATOM 10747 O O . GLU B 1 632 ? -9.25 -6.094 13.648 1 87.44 632 GLU B O 1
ATOM 10752 N N . VAL B 1 633 ? -9.922 -4.039 13.031 1 87.88 633 VAL B N 1
ATOM 10753 C CA . VAL B 1 633 ? -8.555 -3.652 12.703 1 87.88 633 VAL B CA 1
ATOM 10754 C C . VAL B 1 633 ? -7.719 -3.57 13.977 1 87.88 633 VAL B C 1
ATOM 10756 O O . VAL B 1 633 ? -6.566 -4.008 14.008 1 87.88 633 VAL B O 1
ATOM 10759 N N . CYS B 1 634 ? -8.305 -3.068 15 1 89.88 634 CYS B N 1
ATOM 10760 C CA . CYS B 1 634 ? -7.594 -3 16.281 1 89.88 634 CYS B CA 1
ATOM 10761 C C . CYS B 1 634 ? -7.219 -4.395 16.766 1 89.88 634 CYS B C 1
ATOM 10763 O O . CYS B 1 634 ? -6.125 -4.598 17.297 1 89.88 634 CYS B O 1
ATOM 10765 N N . ASN B 1 635 ? -8.117 -5.305 16.578 1 92.06 635 ASN B N 1
ATOM 10766 C CA . ASN B 1 635 ? -7.844 -6.688 16.953 1 92.06 635 ASN B CA 1
ATOM 10767 C C . ASN B 1 635 ? -6.684 -7.27 16.156 1 92.06 635 ASN B C 1
ATOM 10769 O O . ASN B 1 635 ? -5.824 -7.957 16.703 1 92.06 635 ASN B O 1
ATOM 10773 N N . LEU B 1 636 ? -6.684 -7.047 14.938 1 91.81 636 LEU B N 1
ATOM 10774 C CA . LEU B 1 636 ? -5.613 -7.539 14.07 1 91.81 636 LEU B CA 1
ATOM 10775 C C . LEU B 1 636 ? -4.277 -6.922 14.461 1 91.81 636 LEU B C 1
ATOM 10777 O O . LEU B 1 636 ? -3.24 -7.586 14.398 1 91.81 636 LEU B O 1
ATOM 10781 N N . MET B 1 637 ? -4.363 -5.707 14.883 1 91.5 637 MET B N 1
ATOM 10782 C CA . MET B 1 637 ? -3.133 -5.043 15.305 1 91.5 637 MET B CA 1
ATOM 10783 C C . MET B 1 637 ? -2.609 -5.637 16.609 1 91.5 637 MET B C 1
ATOM 10785 O O . MET B 1 637 ? -1.397 -5.73 16.812 1 91.5 637 MET B O 1
ATOM 10789 N N . ALA B 1 638 ? -3.551 -5.973 17.422 1 93 638 ALA B N 1
ATOM 10790 C CA . ALA B 1 638 ? -3.143 -6.633 18.656 1 93 638 ALA B CA 1
ATOM 10791 C C . ALA B 1 638 ? -2.486 -7.98 18.375 1 93 638 ALA B C 1
ATOM 10793 O O . ALA B 1 638 ? -1.558 -8.391 19.078 1 93 638 ALA B O 1
ATOM 10794 N N . ILE B 1 639 ? -2.938 -8.617 17.375 1 93.12 639 ILE B N 1
ATOM 10795 C CA . ILE B 1 639 ? -2.365 -9.898 16.969 1 93.12 639 ILE B CA 1
ATOM 10796 C C . ILE B 1 639 ? -0.983 -9.68 16.359 1 93.12 639 ILE B C 1
ATOM 10798 O O . ILE B 1 639 ? -0.046 -10.43 16.656 1 93.12 639 ILE B O 1
ATOM 10802 N N . ARG B 1 640 ? -0.817 -8.625 15.602 1 93.44 640 ARG B N 1
ATOM 10803 C CA . ARG B 1 640 ? 0.416 -8.344 14.875 1 93.44 640 ARG B CA 1
ATOM 10804 C C . ARG B 1 640 ? 1.487 -7.789 15.805 1 93.44 640 ARG B C 1
ATOM 10806 O O . ARG B 1 640 ? 2.672 -8.086 15.648 1 93.44 640 ARG B O 1
ATOM 10813 N N . TYR B 1 641 ? 1.065 -6.949 16.797 1 92.31 641 TYR B N 1
ATOM 10814 C CA . TYR B 1 641 ? 2.047 -6.188 17.562 1 92.31 641 TYR B CA 1
ATOM 10815 C C . TYR B 1 641 ? 2.006 -6.566 19.031 1 92.31 641 TYR B C 1
ATOM 10817 O O . TYR B 1 641 ? 2.893 -6.188 19.812 1 92.31 641 TYR B O 1
ATOM 10825 N N . GLY B 1 642 ? 1.046 -7.312 19.438 1 93 642 GLY B N 1
ATOM 10826 C CA . GLY B 1 642 ? 0.872 -7.617 20.844 1 93 642 GLY B CA 1
ATOM 10827 C C . GLY B 1 642 ? 1.638 -8.852 21.297 1 93 642 GLY B C 1
ATOM 10828 O O . GLY B 1 642 ? 2.215 -9.555 20.469 1 93 642 GLY B O 1
ATOM 10829 N N . ASP B 1 643 ? 1.674 -9.023 22.578 1 93.62 643 ASP B N 1
ATOM 10830 C CA . ASP B 1 643 ? 2.242 -10.25 23.125 1 93.62 643 ASP B CA 1
ATOM 10831 C C . ASP B 1 643 ? 1.241 -11.398 23.047 1 93.62 643 ASP B C 1
ATOM 10833 O O . ASP B 1 643 ? 0.181 -11.273 22.438 1 93.62 643 ASP B O 1
ATOM 10837 N N . PRO B 1 644 ? 1.552 -12.57 23.547 1 90.88 644 PRO B N 1
ATOM 10838 C CA . PRO B 1 644 ? 0.668 -13.727 23.406 1 90.88 644 PRO B CA 1
ATOM 10839 C C . PRO B 1 644 ? -0.692 -13.516 24.062 1 90.88 644 PRO B C 1
ATOM 10841 O O . PRO B 1 644 ? -1.676 -14.148 23.688 1 90.88 644 PRO B O 1
ATOM 10844 N N . ASP B 1 645 ? -0.757 -12.602 24.984 1 92.94 645 ASP B N 1
ATOM 10845 C CA . ASP B 1 645 ? -2.021 -12.289 25.641 1 92.94 645 ASP B CA 1
ATOM 10846 C C . ASP B 1 645 ? -2.725 -11.125 24.953 1 92.94 645 ASP B C 1
ATOM 10848 O O . ASP B 1 645 ? -3.705 -10.586 25.469 1 92.94 645 ASP B O 1
ATOM 10852 N N . LEU B 1 646 ? -2.211 -10.672 23.828 1 93.06 646 LEU B N 1
ATOM 10853 C CA . LEU B 1 646 ? -2.762 -9.602 23 1 93.06 646 LEU B CA 1
ATOM 10854 C C . LEU B 1 646 ? -2.686 -8.258 23.719 1 93.06 646 LEU B C 1
ATOM 10856 O O . LEU B 1 646 ? -3.545 -7.398 23.516 1 93.06 646 LEU B O 1
ATOM 10860 N N . LYS B 1 647 ? -1.742 -8.195 24.609 1 95.44 647 LYS B N 1
ATOM 10861 C CA . LYS B 1 647 ? -1.443 -6.914 25.25 1 95.44 647 LYS B CA 1
ATOM 10862 C C . LYS B 1 647 ? -0.335 -6.18 24.5 1 95.44 647 LYS B C 1
ATOM 10864 O O . LYS B 1 647 ? 0.611 -6.805 24.016 1 95.44 647 LYS B O 1
ATOM 10869 N N . ILE B 1 648 ? -0.468 -4.828 24.438 1 95.25 648 ILE B N 1
ATOM 10870 C CA . ILE B 1 648 ? 0.442 -4.059 23.594 1 95.25 648 ILE B CA 1
ATOM 10871 C C . ILE B 1 648 ? 1.318 -3.162 24.453 1 95.25 648 ILE B C 1
ATOM 10873 O O . ILE B 1 648 ? 0.809 -2.367 25.25 1 95.25 648 ILE B O 1
ATOM 10877 N N . SER B 1 649 ? 2.629 -3.328 24.344 1 94.06 649 SER B N 1
ATOM 10878 C CA . SER B 1 649 ? 3.576 -2.439 25 1 94.06 649 SER B CA 1
ATOM 10879 C C . SER B 1 649 ? 3.586 -1.058 24.359 1 94.06 649 SER B C 1
ATOM 10881 O O . SER B 1 649 ? 2.998 -0.86 23.297 1 94.06 649 SER B O 1
ATOM 10883 N N . PHE B 1 650 ? 4.215 -0.128 24.953 1 93.31 650 PHE B N 1
ATOM 10884 C CA . PHE B 1 650 ? 4.277 1.211 24.375 1 93.31 650 PHE B CA 1
ATOM 10885 C C . PHE B 1 650 ? 5.055 1.201 23.062 1 93.31 650 PHE B C 1
ATOM 10887 O O . PHE B 1 650 ? 4.68 1.882 22.109 1 93.31 650 PHE B O 1
ATOM 10894 N N . GLU B 1 651 ? 6.176 0.495 23.078 1 94 651 GLU B N 1
ATOM 10895 C CA . GLU B 1 651 ? 6.957 0.394 21.859 1 94 651 GLU B CA 1
ATOM 10896 C C . GLU B 1 651 ? 6.09 -0.056 20.688 1 94 651 GLU B C 1
ATOM 10898 O O . GLU B 1 651 ? 6.129 0.547 19.609 1 94 651 GLU B O 1
ATOM 10903 N N . SER B 1 652 ? 5.328 -1.065 20.969 1 94.12 652 SER B N 1
ATOM 10904 C CA . SER B 1 652 ? 4.465 -1.62 19.922 1 94.12 652 SER B CA 1
ATOM 10905 C C . SER B 1 652 ? 3.352 -0.646 19.547 1 94.12 652 SER B C 1
ATOM 10907 O O . SER B 1 652 ? 3 -0.518 18.375 1 94.12 652 SER B O 1
ATOM 10909 N N . PHE B 1 653 ? 2.816 -0.036 20.562 1 95.31 653 PHE B N 1
ATOM 10910 C CA . PHE B 1 653 ? 1.776 0.959 20.328 1 95.31 653 PHE B CA 1
ATOM 10911 C C . PHE B 1 653 ? 2.299 2.092 19.453 1 95.31 653 PHE B C 1
ATOM 10913 O O . PHE B 1 653 ? 1.62 2.523 18.516 1 95.31 653 PHE B O 1
ATOM 10920 N N . MET B 1 654 ? 3.461 2.498 19.75 1 93.5 654 MET B N 1
ATOM 10921 C CA . MET B 1 654 ? 4.098 3.574 18.984 1 93.5 654 MET B CA 1
ATOM 10922 C C . MET B 1 654 ? 4.309 3.168 17.531 1 93.5 654 MET B C 1
ATOM 10924 O O . MET B 1 654 ? 3.99 3.93 16.625 1 93.5 654 MET B O 1
ATOM 10928 N N . CYS B 1 655 ? 4.852 2.012 17.312 1 93 655 CYS B N 1
ATOM 10929 C CA . CYS B 1 655 ? 5.133 1.526 15.969 1 93 655 CYS B CA 1
ATOM 10930 C C . CYS B 1 655 ? 3.85 1.398 15.156 1 93 655 CYS B C 1
ATOM 10932 O O . CYS B 1 655 ? 3.797 1.822 14 1 93 655 CYS B O 1
ATOM 10934 N N . PHE B 1 656 ? 2.891 0.859 15.859 1 91.44 656 PHE B N 1
ATOM 10935 C CA . PHE B 1 656 ? 1.591 0.656 15.227 1 91.44 656 PHE B CA 1
ATOM 10936 C C . PHE B 1 656 ? 0.952 1.99 14.859 1 91.44 656 PHE B C 1
ATOM 10938 O O . PHE B 1 656 ? 0.509 2.182 13.727 1 91.44 656 PHE B O 1
ATOM 10945 N N . MET B 1 657 ? 0.882 2.912 15.75 1 93.69 657 MET B N 1
ATOM 10946 C CA . MET B 1 657 ? 0.206 4.191 15.547 1 93.69 657 MET B CA 1
ATOM 10947 C C . MET B 1 657 ? 0.945 5.043 14.523 1 93.69 657 MET B C 1
ATOM 10949 O O . MET B 1 657 ? 0.321 5.75 13.727 1 93.69 657 MET B O 1
ATOM 10953 N N . LEU B 1 658 ? 2.283 5.016 14.641 1 94 658 LEU B N 1
ATOM 10954 C CA . LEU B 1 658 ? 3.074 5.754 13.664 1 94 658 LEU B CA 1
ATOM 10955 C C . LEU B 1 658 ? 2.775 5.273 12.25 1 94 658 LEU B C 1
ATOM 10957 O O . LEU B 1 658 ? 2.648 6.086 11.328 1 94 658 LEU B O 1
ATOM 10961 N N . ARG B 1 659 ? 2.658 4.039 12.094 1 93.81 659 ARG B N 1
ATOM 10962 C CA . ARG B 1 659 ? 2.354 3.465 10.781 1 93.81 659 ARG B CA 1
ATOM 10963 C C . ARG B 1 659 ? 0.961 3.873 10.32 1 93.81 659 ARG B C 1
ATOM 10965 O O . ARG B 1 659 ? 0.769 4.223 9.148 1 93.81 659 ARG B O 1
ATOM 10972 N N . VAL B 1 660 ? 0.019 3.793 11.195 1 93.19 660 VAL B N 1
ATOM 10973 C CA . VAL B 1 660 ? -1.353 4.172 10.867 1 93.19 660 VAL B CA 1
ATOM 10974 C C . VAL B 1 660 ? -1.392 5.617 10.391 1 93.19 660 VAL B C 1
ATOM 10976 O O . VAL B 1 660 ? -2.041 5.93 9.383 1 93.19 660 VAL B O 1
ATOM 10979 N N . GLU B 1 661 ? -0.689 6.398 11.031 1 91.31 661 GLU B N 1
ATOM 10980 C CA . GLU B 1 661 ? -0.716 7.824 10.711 1 91.31 661 GLU B CA 1
ATOM 10981 C C . GLU B 1 661 ? -0.04 8.094 9.375 1 91.31 661 GLU B C 1
ATOM 10983 O O . GLU B 1 661 ? -0.567 8.844 8.547 1 91.31 661 GLU B O 1
ATOM 10988 N N . ILE B 1 662 ? 1.121 7.523 9.172 1 93.5 662 ILE B N 1
ATOM 10989 C CA . ILE B 1 662 ? 1.887 7.797 7.961 1 93.5 662 ILE B CA 1
ATOM 10990 C C . ILE B 1 662 ? 1.148 7.234 6.75 1 93.5 662 ILE B C 1
ATOM 10992 O O . ILE B 1 662 ? 1.047 7.895 5.715 1 93.5 662 ILE B O 1
ATOM 10996 N N . MET B 1 663 ? 0.602 6.027 6.871 1 94.69 663 MET B N 1
ATOM 10997 C CA . MET B 1 663 ? -0.136 5.441 5.758 1 94.69 663 MET B CA 1
ATOM 10998 C C . MET B 1 663 ? -1.448 6.18 5.523 1 94.69 663 MET B C 1
ATOM 11000 O O . MET B 1 663 ? -1.901 6.305 4.383 1 94.69 663 MET B O 1
ATOM 11004 N N . GLY B 1 664 ? -2.023 6.645 6.609 1 91.31 664 GLY B N 1
ATOM 11005 C CA . GLY B 1 664 ? -3.201 7.484 6.465 1 91.31 664 GLY B CA 1
ATOM 11006 C C . GLY B 1 664 ? -2.916 8.797 5.754 1 91.31 664 GLY B C 1
ATOM 11007 O O . GLY B 1 664 ? -3.705 9.242 4.918 1 91.31 664 GLY B O 1
ATOM 11008 N N . GLU B 1 665 ? -1.778 9.359 6.129 1 90.94 665 GLU B N 1
ATOM 11009 C CA . GLU B 1 665 ? -1.37 10.602 5.48 1 90.94 665 GLU B CA 1
ATOM 11010 C C . GLU B 1 665 ? -1.085 10.383 3.998 1 90.94 665 GLU B C 1
ATOM 11012 O O . GLU B 1 665 ? -1.435 11.219 3.162 1 90.94 665 GLU B O 1
ATOM 11017 N N . ALA B 1 666 ? -0.47 9.328 3.68 1 94.12 666 ALA B N 1
ATOM 11018 C CA . ALA B 1 666 ? -0.222 8.984 2.281 1 94.12 666 ALA B CA 1
ATOM 11019 C C . ALA B 1 666 ? -1.529 8.883 1.502 1 94.12 666 ALA B C 1
ATOM 11021 O O . ALA B 1 666 ? -1.639 9.406 0.39 1 94.12 666 ALA B O 1
ATOM 11022 N N . PHE B 1 667 ? -2.516 8.234 2.078 1 94.5 667 PHE B N 1
ATOM 11023 C CA . PHE B 1 667 ? -3.811 8.086 1.424 1 94.5 667 PHE B CA 1
ATOM 11024 C C . PHE B 1 667 ? -4.453 9.445 1.181 1 94.5 667 PHE B C 1
ATOM 11026 O O . PHE B 1 667 ? -4.918 9.727 0.075 1 94.5 667 PHE B O 1
ATOM 11033 N N . ARG B 1 668 ? -4.43 10.281 2.182 1 89.5 668 ARG B N 1
ATOM 11034 C CA . ARG B 1 668 ? -5.066 11.594 2.082 1 89.5 668 ARG B CA 1
ATOM 11035 C C . ARG B 1 668 ? -4.391 12.453 1.021 1 89.5 668 ARG B C 1
ATOM 11037 O O . ARG B 1 668 ? -5.051 13.211 0.311 1 89.5 668 ARG B O 1
ATOM 11044 N N . ASN B 1 669 ? -3.119 12.328 0.954 1 91.25 669 ASN B N 1
ATOM 11045 C CA . ASN B 1 669 ? -2.361 13.133 0.003 1 91.25 669 ASN B CA 1
ATOM 11046 C C . ASN B 1 669 ? -2.572 12.664 -1.431 1 91.25 669 ASN B C 1
ATOM 11048 O O . ASN B 1 669 ? -2.537 13.461 -2.367 1 91.25 669 ASN B O 1
ATOM 11052 N N . LEU B 1 670 ? -2.854 11.391 -1.597 1 92.88 670 LEU B N 1
ATOM 11053 C CA . LEU B 1 670 ? -2.879 10.812 -2.936 1 92.88 670 LEU B CA 1
ATOM 11054 C C . LEU B 1 670 ? -4.301 10.766 -3.482 1 92.88 670 LEU B C 1
ATOM 11056 O O . LEU B 1 670 ? -4.504 10.812 -4.699 1 92.88 670 LEU B O 1
ATOM 11060 N N . THR B 1 671 ? -5.312 10.617 -2.609 1 93 671 THR B N 1
ATOM 11061 C CA . THR B 1 671 ? -6.676 10.367 -3.061 1 93 671 THR B CA 1
ATOM 11062 C C . THR B 1 671 ? -7.234 11.586 -3.795 1 93 671 THR B C 1
ATOM 11064 O O . THR B 1 671 ? -7.027 12.719 -3.373 1 93 671 THR B O 1
ATOM 11067 N N . GLN B 1 672 ? -7.797 11.352 -4.871 1 84.81 672 GLN B N 1
ATOM 11068 C CA . GLN B 1 672 ? -8.438 12.406 -5.648 1 84.81 672 GLN B CA 1
ATOM 11069 C C . GLN B 1 672 ? -9.953 12.344 -5.523 1 84.81 672 GLN B C 1
ATOM 11071 O O . GLN B 1 672 ? -10.633 13.375 -5.535 1 84.81 672 GLN B O 1
ATOM 11076 N N . ASP B 1 673 ? -10.484 11.102 -5.312 1 86.25 673 ASP B N 1
ATOM 11077 C CA . ASP B 1 673 ? -11.93 10.922 -5.258 1 86.25 673 ASP B CA 1
ATOM 11078 C C . ASP B 1 673 ? -12.398 10.609 -3.838 1 86.25 673 ASP B C 1
ATOM 11080 O O . ASP B 1 673 ? -13.586 10.406 -3.6 1 86.25 673 ASP B O 1
ATOM 11084 N N . GLY B 1 674 ? -11.43 10.531 -2.93 1 86.5 674 GLY B N 1
ATOM 11085 C CA . GLY B 1 674 ? -11.766 10.234 -1.547 1 86.5 674 GLY B CA 1
ATOM 11086 C C . GLY B 1 674 ? -12.023 8.758 -1.302 1 86.5 674 GLY B C 1
ATOM 11087 O O . GLY B 1 674 ? -12.227 8.336 -0.16 1 86.5 674 GLY B O 1
ATOM 11088 N N . LYS B 1 675 ? -11.984 8 -2.334 1 91.19 675 LYS B N 1
ATOM 11089 C CA . LYS B 1 675 ? -12.328 6.59 -2.201 1 91.19 675 LYS B CA 1
ATOM 11090 C C . LYS B 1 675 ? -11.094 5.707 -2.311 1 91.19 675 LYS B C 1
ATOM 11092 O O . LYS B 1 675 ? -10.977 4.699 -1.61 1 91.19 675 LYS B O 1
ATOM 11097 N N . GLY B 1 676 ? -10.266 6.059 -3.18 1 94.19 676 GLY B N 1
ATOM 11098 C CA . GLY B 1 676 ? -9.078 5.246 -3.393 1 94.19 676 GLY B CA 1
ATOM 11099 C C . GLY B 1 676 ? -7.887 6.051 -3.871 1 94.19 676 GLY B C 1
ATOM 11100 O O . GLY B 1 676 ? -7.938 7.281 -3.914 1 94.19 676 GLY B O 1
ATOM 11101 N N . ILE B 1 677 ? -6.754 5.336 -4.094 1 95.5 677 ILE B N 1
ATOM 11102 C CA . ILE B 1 677 ? -5.52 5.977 -4.535 1 95.5 677 ILE B CA 1
ATOM 11103 C C . ILE B 1 677 ? -4.887 5.16 -5.66 1 95.5 677 ILE B C 1
ATOM 11105 O O . ILE B 1 677 ? -5.09 3.947 -5.742 1 95.5 677 ILE B O 1
ATOM 11109 N N . TYR B 1 678 ? -4.215 5.848 -6.523 1 95.06 678 TYR B N 1
ATOM 11110 C CA . TYR B 1 678 ? -3.428 5.223 -7.582 1 95.06 678 TYR B CA 1
ATOM 11111 C C . TYR B 1 678 ? -1.937 5.316 -7.285 1 95.06 678 TYR B C 1
ATOM 11113 O O . TYR B 1 678 ? -1.417 6.406 -7.027 1 95.06 678 TYR B O 1
ATOM 11121 N N . LEU B 1 679 ? -1.265 4.195 -7.297 1 96.12 679 LEU B N 1
ATOM 11122 C CA . LEU B 1 679 ? 0.166 4.133 -7.02 1 96.12 679 LEU B CA 1
ATOM 11123 C C . LEU B 1 679 ? 0.915 3.459 -8.164 1 96.12 679 LEU B C 1
ATOM 11125 O O . LEU B 1 679 ? 0.504 2.398 -8.641 1 96.12 679 LEU B O 1
ATOM 11129 N N . GLN B 1 680 ? 1.956 4.102 -8.586 1 94.88 680 GLN B N 1
ATOM 11130 C CA . GLN B 1 680 ? 2.867 3.432 -9.516 1 94.88 680 GLN B CA 1
ATOM 11131 C C . GLN B 1 680 ? 3.586 2.27 -8.836 1 94.88 680 GLN B C 1
ATOM 11133 O O . GLN B 1 680 ? 3.633 2.197 -7.602 1 94.88 680 GLN B O 1
ATOM 11138 N N . GLU B 1 681 ? 4.129 1.365 -9.609 1 92.94 681 GLU B N 1
ATOM 11139 C CA . GLU B 1 681 ? 4.785 0.181 -9.062 1 92.94 681 GLU B CA 1
ATOM 11140 C C . GLU B 1 681 ? 5.879 0.566 -8.07 1 92.94 681 GLU B C 1
ATOM 11142 O O . GLU B 1 681 ? 5.961 -0 -6.977 1 92.94 681 GLU B O 1
ATOM 11147 N N . SER B 1 682 ? 6.707 1.503 -8.461 1 91 682 SER B N 1
ATOM 11148 C CA . SER B 1 682 ? 7.812 1.918 -7.602 1 91 682 SER B CA 1
ATOM 11149 C C . SER B 1 682 ? 7.305 2.533 -6.301 1 91 682 SER B C 1
ATOM 11151 O O . SER B 1 682 ? 7.875 2.299 -5.234 1 91 682 SER B O 1
ATOM 11153 N N . GLU B 1 683 ? 6.219 3.322 -6.375 1 93.81 683 GLU B N 1
ATOM 11154 C CA . GLU B 1 683 ? 5.609 3.924 -5.195 1 93.81 683 GLU B CA 1
ATOM 11155 C C . GLU B 1 683 ? 5.027 2.859 -4.27 1 93.81 683 GLU B C 1
ATOM 11157 O O . GLU B 1 683 ? 5.223 2.908 -3.055 1 93.81 683 GLU B O 1
ATOM 11162 N N . TRP B 1 684 ? 4.344 1.905 -4.898 1 94.56 684 TRP B N 1
ATOM 11163 C CA . TRP B 1 684 ? 3.76 0.798 -4.148 1 94.56 684 TRP B CA 1
ATOM 11164 C C . TRP B 1 684 ? 4.84 0.008 -3.416 1 94.56 684 TRP B C 1
ATOM 11166 O O . TRP B 1 684 ? 4.727 -0.234 -2.211 1 94.56 684 TRP B O 1
ATOM 11176 N N . MET B 1 685 ? 5.867 -0.335 -4.105 1 91.81 685 MET B N 1
ATOM 11177 C CA . MET B 1 685 ? 6.938 -1.141 -3.527 1 91.81 685 MET B CA 1
ATOM 11178 C C . MET B 1 685 ? 7.668 -0.37 -2.432 1 91.81 685 MET B C 1
ATOM 11180 O O . MET B 1 685 ? 7.984 -0.927 -1.379 1 91.81 685 MET B O 1
ATOM 11184 N N . MET B 1 686 ? 7.906 0.867 -2.635 1 91.88 686 MET B N 1
ATOM 11185 C CA . MET B 1 686 ? 8.602 1.684 -1.644 1 91.88 686 MET B CA 1
ATOM 11186 C C . MET B 1 686 ? 7.77 1.824 -0.374 1 91.88 686 MET B C 1
ATOM 11188 O O . MET B 1 686 ? 8.289 1.676 0.733 1 91.88 686 MET B O 1
ATOM 11192 N N . MET B 1 687 ? 6.469 2.088 -0.516 1 93.38 687 MET B N 1
ATOM 11193 C CA . MET B 1 687 ? 5.59 2.338 0.625 1 93.38 687 MET B CA 1
ATOM 11194 C C . MET B 1 687 ? 5.34 1.055 1.409 1 93.38 687 MET B C 1
ATOM 11196 O O . MET B 1 687 ? 5.074 1.099 2.611 1 93.38 687 MET B O 1
ATOM 11200 N N . THR B 1 688 ? 5.5 -0.072 0.758 1 93.12 688 THR B N 1
ATOM 11201 C CA . THR B 1 688 ? 5.145 -1.312 1.438 1 93.12 688 THR B CA 1
ATOM 11202 C C . THR B 1 688 ? 6.395 -2.033 1.937 1 93.12 688 THR B C 1
ATOM 11204 O O . THR B 1 688 ? 6.348 -2.748 2.939 1 93.12 688 THR B O 1
ATOM 11207 N N . LEU B 1 689 ? 7.52 -1.864 1.268 1 90.75 689 LEU B N 1
ATOM 11208 C CA . LEU B 1 689 ? 8.719 -2.623 1.619 1 90.75 689 LEU B CA 1
ATOM 11209 C C . LEU B 1 689 ? 9.586 -1.845 2.602 1 90.75 689 LEU B C 1
ATOM 11211 O O . LEU B 1 689 ? 10.172 -2.428 3.516 1 90.75 689 LEU B O 1
ATOM 11215 N N . TYR B 1 690 ? 9.695 -0.578 2.336 1 90 690 TYR B N 1
ATOM 11216 C CA . TYR B 1 690 ? 10.562 0.247 3.168 1 90 690 TYR B CA 1
ATOM 11217 C C . TYR B 1 690 ? 9.742 1.164 4.07 1 90 690 TYR B C 1
ATOM 11219 O O . TYR B 1 690 ? 9.727 2.383 3.879 1 90 690 TYR B O 1
ATOM 11227 N N . SER B 1 691 ? 9.055 0.595 4.953 1 84.12 691 SER B N 1
ATOM 11228 C CA . SER B 1 691 ? 8.227 1.238 5.969 1 84.12 691 SER B CA 1
ATOM 11229 C C . SER B 1 691 ? 8.086 0.357 7.207 1 84.12 691 SER B C 1
ATOM 11231 O O . SER B 1 691 ? 8.242 -0.863 7.129 1 84.12 691 SER B O 1
#

Organism: Gallus gallus (NCBI:txid9031)